Protein 8Y6L (pdb70)

Secondary structure (DSSP, 8-state):
--HHHHHHHHHHHHHHHHHHHHHHSPPSSSSSPPPPHHHHHHHHHHHHTT-----S-GGGS-HHHHHHHHHHHSTT-HHHHHHHHHHHHT--HHHHHHHHHHHHHHHHHHHHHHHHHHS-STTHHHHHHT--HHHHHHHHHHHHTTT----SSTTTTTTTTT--HHHHTTHHHHHHHTSSHHHHHHHHHHHHTT---TTTSSSSGGG-TT---HHHHHHHHHHHHHHHHHHHHHHHHHSSS-GGGSSS-HHHHHHHHHHHHHHTTTT---SS-TTSS-HHHHHHHHHHHHS-TT-EE----TT---HHHHHHHHHHHHHHHS-SSTTTSTTTT-HHHHHHHHHHHHHT--------GGGSSS--S-----SSS--TTSSHHHHHHHHHHHHHHHTGGGTS---TTEE--/--HHHHHHHHHHHHHHHHHHHHHHSPPSSSSSPPPPHHHHHHHHHHHHTT-----S-GGGS-HHHHHHHHHHHSTT-HHHHHHHHHHHHT--HHHHHHHHHHHHHHHHHHHHHHHHHHS-STTHHHHHHT--HHHHHHHHHHHHTTT----SSTTTTTTTTT--HHHHTTHHHHHHHTSSHHHHHHHHHHHHTT---TTTSSSSGGG-TT---HHHHHHHHHHHHHHHHHHHHHHHHHSSS-GGGSSS-HHHHHHHHHHHHHHTTTT---SS-TTSS-HHHHHHHHHHHHS-TT-EE----TT---HHHHHHHHHHHHHHHS-SSTTTSTTTT-HHHHHHHHHHHHHT--------GGGSSS--S-----SSS--TTSSHHHHHHHHHHHHHHHTGGGTS---TTEE--

Radius of gyration: 29.12 Å; Cα contacts (8 Å, |Δi|>4): 1348; chains: 2; bounding box: 57×92×63 Å

Structure (mmCIF, N/CA/C/O backbone):
data_8Y6L
#
_entry.id   8Y6L
#
_cell.length_a   1.00
_cell.length_b   1.00
_cell.length_c   1.00
_cell.angle_alpha   90.00
_cell.angle_beta   90.00
_cell.angle_gamma   90.00
#
_symmetry.space_group_name_H-M   'P 1'
#
loop_
_atom_site.group_PDB
_atom_site.id
_atom_site.type_symbol
_atom_site.label_atom_id
_atom_site.label_alt_id
_atom_site.label_comp_id
_atom_site.label_asym_id
_atom_site.label_entity_id
_atom_site.label_seq_id
_atom_site.pdbx_PDB_ins_code
_atom_site.Cartn_x
_atom_site.Cartn_y
_atom_site.Cartn_z
_atom_site.occupancy
_atom_site.B_iso_or_equiv
_atom_site.auth_seq_id
_atom_site.auth_comp_id
_atom_site.auth_asym_id
_atom_site.auth_atom_id
_atom_site.pdbx_PDB_model_num
ATOM 1 N N . ALA A 1 43 ? 155.750 147.679 119.617 1.00 64.12 25 ALA A N 1
ATOM 2 C CA . ALA A 1 43 ? 155.599 147.500 121.055 1.00 61.72 25 ALA A CA 1
ATOM 3 C C . ALA A 1 43 ? 154.156 147.160 121.409 1.00 59.57 25 ALA A C 1
ATOM 4 O O . ALA A 1 43 ? 153.233 147.908 121.086 1.00 61.51 25 ALA A O 1
ATOM 6 N N . HIS A 1 44 ? 153.970 146.030 122.075 1.00 55.56 26 HIS A N 1
ATOM 7 C CA . HIS A 1 44 ? 152.642 145.612 122.503 1.00 55.76 26 HIS A CA 1
ATOM 8 C C . HIS A 1 44 ? 152.161 146.562 123.593 1.00 54.68 26 HIS A C 1
ATOM 9 O O . HIS A 1 44 ? 152.833 146.689 124.625 1.00 54.13 26 HIS A O 1
ATOM 16 N N . PRO A 1 45 ? 151.024 147.245 123.423 1.00 54.90 27 PRO A N 1
ATOM 17 C CA . PRO A 1 45 ? 150.611 148.226 124.440 1.00 56.17 27 PRO A CA 1
ATOM 18 C C . PRO A 1 45 ? 150.506 147.652 125.840 1.00 58.30 27 PRO A C 1
ATOM 19 O O . PRO A 1 45 ? 150.631 148.403 126.816 1.00 60.70 27 PRO A O 1
ATOM 23 N N . PHE A 1 46 ? 150.271 146.347 125.978 1.00 55.66 28 PHE A N 1
ATOM 24 C CA . PHE A 1 46 ? 150.277 145.739 127.304 1.00 52.48 28 PHE A CA 1
ATOM 25 C C . PHE A 1 46 ? 151.611 145.970 127.999 1.00 53.06 28 PHE A C 1
ATOM 26 O O . PHE A 1 46 ? 151.654 146.427 129.146 1.00 52.95 28 PHE A O 1
ATOM 34 N N . TRP A 1 47 ? 152.716 145.661 127.316 1.00 57.06 29 TRP A N 1
ATOM 35 C CA . TRP A 1 47 ? 154.035 145.864 127.909 1.00 59.37 29 TRP A CA 1
ATOM 36 C C . TRP A 1 47 ? 154.285 147.336 128.206 1.00 56.54 29 TRP A C 1
ATOM 37 O O . TRP A 1 47 ? 154.817 147.685 129.269 1.00 54.44 29 TRP A O 1
ATOM 48 N N . LEU A 1 48 ? 153.917 148.215 127.273 1.00 51.36 30 LEU A N 1
ATOM 49 C CA . LEU A 1 48 ? 154.158 149.640 127.462 1.00 51.18 30 LEU A CA 1
ATOM 50 C C . LEU A 1 48 ? 153.427 150.158 128.691 1.00 53.27 30 LEU A C 1
ATOM 51 O O . LEU A 1 48 ? 154.004 150.877 129.513 1.00 58.35 30 LEU A O 1
ATOM 56 N N . GLN A 1 49 ? 152.153 149.791 128.843 1.00 47.82 31 GLN A N 1
ATOM 57 C CA . GLN A 1 49 ? 151.389 150.274 129.986 1.00 46.20 31 GLN A CA 1
ATOM 58 C C . GLN A 1 49 ? 151.832 149.604 131.279 1.00 48.48 31 GLN A C 1
ATOM 59 O O . GLN A 1 49 ? 151.800 150.234 132.342 1.00 51.18 31 GLN A O 1
ATOM 65 N N . LEU A 1 50 ? 152.255 148.340 131.217 1.00 51.90 32 LEU A N 1
ATOM 66 C CA . LEU A 1 50 ? 152.810 147.696 132.400 1.00 50.48 32 LEU A CA 1
ATOM 67 C C . LEU A 1 50 ? 154.031 148.454 132.896 1.00 49.95 32 LEU A C 1
ATOM 68 O O . LEU A 1 50 ? 154.154 148.744 134.091 1.00 49.35 32 LEU A O 1
ATOM 73 N N . LEU A 1 51 ? 154.946 148.791 131.985 1.00 48.20 33 LEU A N 1
ATOM 74 C CA . LEU A 1 51 ? 156.123 149.557 132.380 1.00 47.82 33 LEU A CA 1
ATOM 75 C C . LEU A 1 51 ? 155.737 150.949 132.861 1.00 42.94 33 LEU A C 1
ATOM 76 O O . LEU A 1 51 ? 156.317 151.459 133.824 1.00 48.59 33 LEU A O 1
ATOM 81 N N . TYR A 1 52 ? 154.764 151.582 132.203 1.00 31.06 34 TYR A N 1
ATOM 82 C CA . TYR A 1 52 ? 154.295 152.888 132.650 1.00 28.19 34 TYR A CA 1
ATOM 83 C C . TYR A 1 52 ? 153.851 152.835 134.103 1.00 37.93 34 TYR A C 1
ATOM 84 O O . TYR A 1 52 ? 154.303 153.630 134.937 1.00 46.08 34 TYR A O 1
ATOM 93 N N . PHE A 1 53 ? 152.966 151.889 134.424 1.00 46.05 35 PHE A N 1
ATOM 94 C CA . PHE A 1 53 ? 152.438 151.793 135.781 1.00 41.91 35 PHE A CA 1
ATOM 95 C C . PHE A 1 53 ? 153.527 151.410 136.773 1.00 41.91 35 PHE A C 1
ATOM 96 O O . PHE A 1 53 ? 153.586 151.964 137.875 1.00 40.25 35 PHE A O 1
ATOM 104 N N . LEU A 1 54 ? 154.406 150.479 136.400 1.00 41.35 36 LEU A N 1
ATOM 105 C CA . LEU A 1 54 ? 155.480 150.082 137.303 1.00 42.20 36 LEU A CA 1
ATOM 106 C C . LEU A 1 54 ? 156.379 151.266 137.633 1.00 44.70 36 LEU A C 1
ATOM 107 O O . LEU A 1 54 ? 156.680 151.528 138.804 1.00 49.74 36 LEU A O 1
ATOM 112 N N . PHE A 1 55 ? 156.815 152.000 136.608 1.00 36.84 37 PHE A N 1
ATOM 113 C CA . PHE A 1 55 ? 157.724 153.116 136.833 1.00 30.10 37 PHE A CA 1
ATOM 114 C C . PHE A 1 55 ? 157.043 154.223 137.625 1.00 33.85 37 PHE A C 1
ATOM 115 O O . PHE A 1 55 ? 157.651 154.809 138.528 1.00 43.78 37 PHE A O 1
ATOM 123 N N . ILE A 1 56 ? 155.784 154.530 137.307 1.00 34.35 38 ILE A N 1
ATOM 124 C CA . ILE A 1 56 ? 155.099 155.589 138.038 1.00 38.31 38 ILE A CA 1
ATOM 125 C C . ILE A 1 56 ? 154.919 155.187 139.496 1.00 45.30 38 ILE A C 1
ATOM 126 O O . ILE A 1 56 ? 155.075 156.010 140.405 1.00 42.29 38 ILE A O 1
ATOM 131 N N . SER A 1 57 ? 154.597 153.915 139.748 1.00 49.13 39 SER A N 1
ATOM 132 C CA . SER A 1 57 ? 154.458 153.454 141.124 1.00 44.16 39 SER A CA 1
ATOM 133 C C . SER A 1 57 ? 155.779 153.556 141.872 1.00 42.23 39 SER A C 1
ATOM 134 O O . SER A 1 57 ? 155.810 153.980 143.032 1.00 47.60 39 SER A O 1
ATOM 137 N N . LEU A 1 58 ? 156.882 153.167 141.229 1.00 44.02 40 LEU A N 1
ATOM 138 C CA . LEU A 1 58 ? 158.185 153.257 141.884 1.00 50.53 40 LEU A CA 1
ATOM 139 C C . LEU A 1 58 ? 158.535 154.705 142.207 1.00 50.35 40 LEU A C 1
ATOM 140 O O . LEU A 1 58 ? 159.002 155.016 143.310 1.00 51.85 40 LEU A O 1
ATOM 145 N N . LEU A 1 59 ? 158.319 155.607 141.248 1.00 49.30 41 LEU A N 1
ATOM 146 C CA . LEU A 1 59 ? 158.607 157.018 141.482 1.00 50.07 41 LEU A CA 1
ATOM 147 C C . LEU A 1 59 ? 157.754 157.564 142.618 1.00 48.96 41 LEU A C 1
ATOM 148 O O . LEU A 1 59 ? 158.251 158.293 143.487 1.00 53.46 41 LEU A O 1
ATOM 153 N N . GLY A 1 60 ? 156.464 157.228 142.623 1.00 41.84 42 GLY A N 1
ATOM 154 C CA . GLY A 1 60 ? 155.600 157.681 143.695 1.00 46.33 42 GLY A CA 1
ATOM 155 C C . GLY A 1 60 ? 156.038 157.158 145.046 1.00 46.20 42 GLY A C 1
ATOM 156 O O . GLY A 1 60 ? 156.041 157.891 146.032 1.00 40.95 42 GLY A O 1
ATOM 157 N N . PHE A 1 61 ? 156.417 155.881 145.108 1.00 55.82 43 PHE A N 1
ATOM 158 C CA . PHE A 1 61 ? 156.883 155.313 146.366 1.00 54.60 43 PHE A CA 1
ATOM 159 C C . PHE A 1 61 ? 158.133 156.028 146.856 1.00 53.45 43 PHE A C 1
ATOM 160 O O . PHE A 1 61 ? 158.251 156.341 148.045 1.00 59.65 43 PHE A O 1
ATOM 168 N N . LEU A 1 62 ? 159.079 156.295 145.955 1.00 50.93 44 LEU A N 1
ATOM 169 C CA . LEU A 1 62 ? 160.314 156.954 146.368 1.00 55.37 44 LEU A CA 1
ATOM 170 C C . LEU A 1 62 ? 160.042 158.369 146.868 1.00 55.08 44 LEU A C 1
ATOM 171 O O . LEU A 1 62 ? 160.547 158.776 147.922 1.00 52.76 44 LEU A O 1
ATOM 176 N N . MET A 1 63 ? 159.230 159.132 146.133 1.00 53.49 45 MET A N 1
ATOM 177 C CA . MET A 1 63 ? 158.957 160.506 146.535 1.00 52.03 45 MET A CA 1
ATOM 178 C C . MET A 1 63 ? 157.987 160.581 147.710 1.00 53.24 45 MET A C 1
ATOM 179 O O . MET A 1 63 ? 157.866 161.641 148.333 1.00 52.52 45 MET A O 1
ATOM 184 N N . LEU A 1 64 ? 157.293 159.484 148.022 1.00 54.36 46 LEU A N 1
ATOM 185 C CA . LEU A 1 64 ? 156.505 159.393 149.245 1.00 53.12 46 LEU A CA 1
ATOM 186 C C . LEU A 1 64 ? 157.389 159.071 150.442 1.00 51.75 46 LEU A C 1
ATOM 187 O O . LEU A 1 64 ? 157.163 159.580 151.545 1.00 49.45 46 LEU A O 1
ATOM 192 N N . LYS A 1 65 ? 158.392 158.217 150.235 1.00 49.87 47 LYS A N 1
ATOM 193 C CA . LYS A 1 65 ? 159.366 157.935 151.281 1.00 48.81 47 LYS A CA 1
ATOM 194 C C . LYS A 1 65 ? 160.171 159.180 151.624 1.00 58.15 47 LYS A C 1
ATOM 195 O O . LYS A 1 65 ? 160.434 159.457 152.800 1.00 64.08 47 LYS A O 1
ATOM 201 N N . ALA A 1 66 ? 160.567 159.948 150.609 1.00 49.26 48 ALA A N 1
ATOM 202 C CA . ALA A 1 66 ? 161.422 161.108 150.842 1.00 43.89 48 ALA A CA 1
ATOM 203 C C . ALA A 1 66 ? 160.687 162.199 151.613 1.00 45.12 48 ALA A C 1
ATOM 204 O O . ALA A 1 66 ? 161.202 162.728 152.605 1.00 49.66 48 ALA A O 1
ATOM 206 N N . LEU A 1 67 ? 159.476 162.545 151.178 1.00 48.53 49 LEU A N 1
ATOM 207 C CA . LEU A 1 67 ? 158.765 163.705 151.709 1.00 51.16 49 LEU A CA 1
ATOM 208 C C . LEU A 1 67 ? 158.529 163.589 153.211 1.00 55.13 49 LEU A C 1
ATOM 209 O O . LEU A 1 67 ? 158.462 162.475 153.746 1.00 56.64 49 LEU A O 1
ATOM 214 N N . PRO A 1 68 ? 158.402 164.709 153.924 1.00 53.77 50 PRO A N 1
ATOM 215 C CA . PRO A 1 68 ? 158.136 164.634 155.365 1.00 51.33 50 PRO A CA 1
ATOM 216 C C . PRO A 1 68 ? 156.786 163.996 155.653 1.00 53.09 50 PRO A C 1
ATOM 217 O O . PRO A 1 68 ? 155.838 164.115 154.875 1.00 54.55 50 PRO A O 1
ATOM 221 N N . MET A 1 69 ? 156.709 163.314 156.792 1.00 64.36 51 MET A N 1
ATOM 222 C CA . MET A 1 69 ? 155.446 162.764 157.255 1.00 65.16 51 MET A CA 1
ATOM 223 C C . MET A 1 69 ? 154.699 163.802 158.089 1.00 64.80 51 MET A C 1
ATOM 224 O O . MET A 1 69 ? 155.294 164.716 158.666 1.00 65.68 51 MET A O 1
ATOM 229 N N . LYS A 1 70 ? 153.377 163.654 158.147 1.00 64.68 52 LYS A N 1
ATOM 230 C CA . LYS A 1 70 ? 152.561 164.620 158.871 1.00 62.99 52 LYS A CA 1
ATOM 231 C C . LYS A 1 70 ? 153.033 164.726 160.314 1.00 66.06 52 LYS A C 1
ATOM 232 O O . LYS A 1 70 ? 153.265 163.717 160.985 1.00 71.02 52 LYS A O 1
ATOM 238 N N . THR A 1 71 ? 153.162 165.962 160.794 1.00 75.66 53 THR A N 1
ATOM 239 C CA . THR A 1 71 ? 153.767 166.211 162.096 1.00 78.86 53 THR A CA 1
ATOM 240 C C . THR A 1 71 ? 155.082 165.447 162.203 1.00 80.84 53 THR A C 1
ATOM 241 O O . THR A 1 71 ? 155.803 165.308 161.210 1.00 81.31 53 THR A O 1
ATOM 245 N N . SER A 1 72 ? 155.406 164.948 163.396 1.00 82.70 54 SER A N 1
ATOM 246 C CA . SER A 1 72 ? 156.615 164.155 163.580 1.00 81.40 54 SER A CA 1
ATOM 247 C C . SER A 1 72 ? 156.420 162.925 164.452 1.00 81.21 54 SER A C 1
ATOM 248 O O . SER A 1 72 ? 157.359 162.134 164.572 1.00 82.05 54 SER A O 1
ATOM 251 N N . MET A 1 73 ? 155.251 162.730 165.060 1.00 85.34 55 MET A N 1
ATOM 252 C CA . MET A 1 73 ? 155.075 161.673 166.047 1.00 87.30 55 MET A CA 1
ATOM 253 C C . MET A 1 73 ? 154.692 160.332 165.436 1.00 86.15 55 MET A C 1
ATOM 254 O O . MET A 1 73 ? 154.527 159.362 166.183 1.00 85.44 55 MET A O 1
ATOM 259 N N . VAL A 1 74 ? 154.547 160.243 164.117 1.00 76.90 56 VAL A N 1
ATOM 260 C CA . VAL A 1 74 ? 154.199 158.991 163.452 1.00 77.54 56 VAL A CA 1
ATOM 261 C C . VAL A 1 74 ? 155.461 158.449 162.783 1.00 78.93 56 VAL A C 1
ATOM 262 O O . VAL A 1 74 ? 155.927 159.036 161.793 1.00 79.06 56 VAL A O 1
ATOM 266 N N . PRO A 1 75 ? 156.076 157.393 163.312 1.00 81.33 57 PRO A N 1
ATOM 267 C CA . PRO A 1 75 ? 157.162 156.740 162.585 1.00 79.40 57 PRO A CA 1
ATOM 268 C C . PRO A 1 75 ? 156.731 156.362 161.176 1.00 75.85 57 PRO A C 1
ATOM 269 O O . PRO A 1 75 ? 155.598 155.934 160.947 1.00 74.87 57 PRO A O 1
ATOM 273 N N . ARG A 1 76 ? 157.646 156.523 160.229 1.00 61.06 58 ARG A N 1
ATOM 274 C CA . ARG A 1 76 ? 157.327 156.233 158.840 1.00 61.10 58 ARG A CA 1
ATOM 275 C C . ARG A 1 76 ? 156.911 154.770 158.706 1.00 63.56 58 ARG A C 1
ATOM 276 O O . ARG A 1 76 ? 157.597 153.887 159.239 1.00 65.13 58 ARG A O 1
ATOM 284 N N . PRO A 1 77 ? 155.813 154.469 158.013 1.00 60.19 59 PRO A N 1
ATOM 285 C CA . PRO A 1 77 ? 155.394 153.070 157.885 1.00 59.17 59 PRO A CA 1
ATOM 286 C C . PRO A 1 77 ? 156.415 152.262 157.102 1.00 54.84 59 PRO A C 1
ATOM 287 O O . PRO A 1 77 ? 157.155 152.792 156.271 1.00 55.40 59 PRO A O 1
ATOM 291 N N . MET A 1 78 ? 156.446 150.959 157.378 1.00 54.00 60 MET A N 1
ATOM 292 C CA . MET A 1 78 ? 157.395 150.065 156.727 1.00 56.03 60 MET A CA 1
ATOM 293 C C . MET A 1 78 ? 157.327 150.229 155.215 1.00 58.08 60 MET A C 1
ATOM 294 O O . MET A 1 78 ? 156.317 150.697 154.680 1.00 62.54 60 MET A O 1
ATOM 299 N N . ASP A 1 79 ? 158.399 149.847 154.518 1.00 54.26 61 ASP A N 1
ATOM 300 C CA . ASP A 1 79 ? 158.472 150.097 153.082 1.00 54.76 61 ASP A CA 1
ATOM 301 C C . ASP A 1 79 ? 157.320 149.435 152.337 1.00 50.44 61 ASP A C 1
ATOM 302 O O . ASP A 1 79 ? 156.809 149.986 151.353 1.00 46.49 61 ASP A O 1
ATOM 307 N N . LEU A 1 80 ? 156.902 148.249 152.780 1.00 49.84 62 LEU A N 1
ATOM 308 C CA . LEU A 1 80 ? 155.840 147.544 152.072 1.00 53.00 62 LEU A CA 1
ATOM 309 C C . LEU A 1 80 ? 154.540 148.336 152.097 1.00 52.07 62 LEU A C 1
ATOM 310 O O . LEU A 1 80 ? 153.830 148.402 151.090 1.00 52.46 62 LEU A O 1
ATOM 315 N N . ASP A 1 81 ? 154.206 148.942 153.235 1.00 51.29 63 ASP A N 1
ATOM 316 C CA . ASP A 1 81 ? 152.987 149.741 153.294 1.00 49.78 63 ASP A CA 1
ATOM 317 C C . ASP A 1 81 ? 153.067 150.930 152.345 1.00 48.50 63 ASP A C 1
ATOM 318 O O . ASP A 1 81 ? 152.082 151.275 151.681 1.00 49.38 63 ASP A O 1
ATOM 323 N N . LEU A 1 82 ? 154.235 151.569 152.264 1.00 55.00 64 LEU A N 1
ATOM 324 C CA . LEU A 1 82 ? 154.384 152.727 151.390 1.00 58.23 64 LEU A CA 1
ATOM 325 C C . LEU A 1 82 ? 154.255 152.329 149.925 1.00 61.98 64 LEU A C 1
ATOM 326 O O . LEU A 1 82 ? 153.573 153.006 149.145 1.00 61.33 64 LEU A O 1
ATOM 331 N N . ILE A 1 83 ? 154.908 151.234 149.527 1.00 58.75 65 ILE A N 1
ATOM 332 C CA . ILE A 1 83 ? 154.779 150.786 148.144 1.00 51.16 65 ILE A CA 1
ATOM 333 C C . ILE A 1 83 ? 153.353 150.341 147.863 1.00 51.48 65 ILE A C 1
ATOM 334 O O . ILE A 1 83 ? 152.857 150.500 146.744 1.00 52.12 65 ILE A O 1
ATOM 339 N N . PHE A 1 84 ? 152.669 149.779 148.863 1.00 52.26 66 PHE A N 1
ATOM 340 C CA . PHE A 1 84 ? 151.266 149.414 148.692 1.00 53.08 66 PHE A CA 1
ATOM 341 C C . PHE A 1 84 ? 150.412 150.645 148.425 1.00 48.22 66 PHE A C 1
ATOM 342 O O . PHE A 1 84 ? 149.550 150.640 147.540 1.00 47.09 66 PHE A O 1
ATOM 350 N N . THR A 1 85 ? 150.635 151.714 149.190 1.00 44.59 67 THR A N 1
ATOM 351 C CA . THR A 1 85 ? 149.910 152.952 148.941 1.00 43.08 67 THR A CA 1
ATOM 352 C C . THR A 1 85 ? 150.225 153.525 147.568 1.00 51.00 67 THR A C 1
ATOM 353 O O . THR A 1 85 ? 149.313 154.001 146.884 1.00 61.32 67 THR A O 1
ATOM 357 N N . SER A 1 86 ? 151.490 153.485 147.150 1.00 47.71 68 SER A N 1
ATOM 358 C CA . SER A 1 86 ? 151.847 153.972 145.821 1.00 44.79 68 SER A CA 1
ATOM 359 C C . SER A 1 86 ? 151.154 153.160 144.733 1.00 43.88 68 SER A C 1
ATOM 360 O O . SER A 1 86 ? 150.630 153.722 143.766 1.00 40.01 68 SER A O 1
ATOM 363 N N . VAL A 1 87 ? 151.147 151.833 144.875 1.00 38.18 69 VAL A N 1
ATOM 364 C CA . VAL A 1 87 ? 150.507 150.978 143.882 1.00 33.07 69 VAL A CA 1
ATOM 365 C C . VAL A 1 87 ? 149.013 151.257 143.829 1.00 31.96 69 VAL A C 1
ATOM 366 O O . VAL A 1 87 ? 148.421 151.346 142.748 1.00 43.13 69 VAL A O 1
ATOM 370 N N . SER A 1 88 ? 148.378 151.394 144.993 1.00 36.51 70 SER A N 1
ATOM 371 C CA . SER A 1 88 ? 146.950 151.687 145.018 1.00 44.18 70 SER A CA 1
ATOM 372 C C . SER A 1 88 ? 146.652 153.020 144.348 1.00 37.82 70 SER A C 1
ATOM 373 O O . SER A 1 88 ? 145.691 153.136 143.580 1.00 40.55 70 SER A O 1
ATOM 376 N N . ALA A 1 89 ? 147.464 154.041 144.624 1.00 36.80 71 ALA A N 1
ATOM 377 C CA . ALA A 1 89 ? 147.238 155.339 143.998 1.00 41.01 71 ALA A CA 1
ATOM 378 C C . ALA A 1 89 ? 147.431 155.266 142.489 1.00 45.81 71 ALA A C 1
ATOM 379 O O . ALA A 1 89 ? 146.622 155.808 141.729 1.00 50.38 71 ALA A O 1
ATOM 381 N N . THR A 1 90 ? 148.494 154.600 142.034 1.00 42.11 72 THR A N 1
ATOM 382 C CA . THR A 1 90 ? 148.753 154.505 140.601 1.00 41.68 72 THR A CA 1
ATOM 383 C C . THR A 1 90 ? 147.630 153.756 139.896 1.00 45.84 72 THR A C 1
ATOM 384 O O . THR A 1 90 ? 146.884 154.331 139.096 1.00 49.58 72 THR A O 1
ATOM 388 N N . THR A 1 91 ? 147.490 152.466 140.192 1.00 40.47 73 THR A N 1
ATOM 389 C CA . THR A 1 91 ? 146.361 151.674 139.714 1.00 26.80 73 THR A CA 1
ATOM 390 C C . THR A 1 91 ? 145.158 152.115 140.530 1.00 33.10 73 THR A C 1
ATOM 391 O O . THR A 1 91 ? 144.896 151.600 141.617 1.00 40.11 73 THR A O 1
ATOM 395 N N . VAL A 1 92 ? 144.563 153.179 139.986 1.00 34.55 74 VAL A N 1
ATOM 396 C CA . VAL A 1 92 ? 143.447 153.889 140.654 1.00 38.49 74 VAL A CA 1
ATOM 397 C C . VAL A 1 92 ? 142.528 152.911 141.348 1.00 43.86 74 VAL A C 1
ATOM 398 O O . VAL A 1 92 ? 141.799 152.201 140.652 1.00 48.76 74 VAL A O 1
ATOM 402 N N . SER A 1 93 ? 142.592 152.886 142.678 1.00 37.53 75 SER A N 1
ATOM 403 C CA . SER A 1 93 ? 141.803 151.886 143.431 1.00 36.41 75 SER A CA 1
ATOM 404 C C . SER A 1 93 ? 141.528 152.341 144.848 1.00 33.56 75 SER A C 1
ATOM 405 O O . SER A 1 93 ? 140.421 152.667 145.027 1.00 45.39 75 SER A O 1
ATOM 408 N N . SER A 1 94 ? 142.452 152.184 145.791 1.00 37.30 76 SER A N 1
ATOM 409 C CA . SER A 1 94 ? 142.310 152.601 147.213 1.00 44.32 76 SER A CA 1
ATOM 410 C C . SER A 1 94 ? 143.195 151.707 148.060 1.00 46.05 76 SER A C 1
ATOM 411 O O . SER A 1 94 ? 144.236 152.159 148.413 1.00 43.85 76 SER A O 1
ATOM 414 N N . MET A 1 95 ? 142.753 150.506 148.397 1.00 45.79 77 MET A N 1
ATOM 415 C CA . MET A 1 95 ? 143.536 149.617 149.288 1.00 39.61 77 MET A CA 1
ATOM 416 C C . MET A 1 95 ? 144.299 150.498 150.271 1.00 45.71 77 MET A C 1
ATOM 417 O O . MET A 1 95 ? 145.530 150.402 150.250 1.00 48.39 77 MET A O 1
ATOM 422 N N . VAL A 1 96 ? 143.608 151.248 151.136 1.00 48.30 78 VAL A N 1
ATOM 423 C CA . VAL A 1 96 ? 144.185 152.285 151.983 1.00 42.67 78 VAL A CA 1
ATOM 424 C C . VAL A 1 96 ? 145.525 151.818 152.531 1.00 34.33 78 VAL A C 1
ATOM 425 O O . VAL A 1 96 ? 146.573 152.379 152.196 1.00 49.58 78 VAL A O 1
ATOM 429 N N . ALA A 1 97 ? 145.501 150.801 153.387 1.00 29.86 79 ALA A N 1
ATOM 430 C CA . ALA A 1 97 ? 146.711 150.145 153.872 1.00 38.05 79 ALA A CA 1
ATOM 431 C C . ALA A 1 97 ? 147.582 151.054 154.736 1.00 44.63 79 ALA A C 1
ATOM 432 O O . ALA A 1 97 ? 148.542 150.583 155.352 1.00 47.32 79 ALA A O 1
ATOM 434 N N . VAL A 1 98 ? 147.246 152.340 154.811 1.00 53.22 80 VAL A N 1
ATOM 435 C CA . VAL A 1 98 ? 147.947 153.308 155.651 1.00 53.18 80 VAL A CA 1
ATOM 436 C C . VAL A 1 98 ? 146.989 154.459 155.905 1.00 52.91 80 VAL A C 1
ATOM 437 O O . VAL A 1 98 ? 146.362 154.976 154.978 1.00 54.20 80 VAL A O 1
ATOM 441 N N . GLU A 1 99 ? 146.894 154.870 157.164 1.00 55.42 81 GLU A N 1
ATOM 442 C CA . GLU A 1 99 ? 145.965 155.929 157.524 1.00 59.13 81 GLU A CA 1
ATOM 443 C C . GLU A 1 99 ? 146.277 157.203 156.746 1.00 58.29 81 GLU A C 1
ATOM 444 O O . GLU A 1 99 ? 147.438 157.561 156.534 1.00 53.81 81 GLU A O 1
ATOM 450 N N . MET A 1 100 ? 145.218 157.885 156.308 1.00 65.82 82 MET A N 1
ATOM 451 C CA . MET A 1 100 ? 145.355 159.114 155.537 1.00 65.38 82 MET A CA 1
ATOM 452 C C . MET A 1 100 ? 145.462 160.359 156.406 1.00 63.60 82 MET A C 1
ATOM 453 O O . MET A 1 100 ? 145.750 161.438 155.879 1.00 66.25 82 MET A O 1
ATOM 458 N N . GLU A 1 101 ? 145.230 160.246 157.710 1.00 63.96 83 GLU A N 1
ATOM 459 C CA . GLU A 1 101 ? 145.534 161.333 158.625 1.00 65.35 83 GLU A CA 1
ATOM 460 C C . GLU A 1 101 ? 146.977 161.289 159.104 1.00 65.97 83 GLU A C 1
ATOM 461 O O . GLU A 1 101 ? 147.411 162.207 159.806 1.00 69.77 83 GLU A O 1
ATOM 467 N N . SER A 1 102 ? 147.721 160.246 158.741 1.00 55.22 84 SER A N 1
ATOM 468 C CA . SER A 1 102 ? 149.152 160.171 158.986 1.00 57.99 84 SER A CA 1
ATOM 469 C C . SER A 1 102 ? 149.962 160.596 157.770 1.00 61.35 84 SER A C 1
ATOM 470 O O . SER A 1 102 ? 151.155 160.289 157.696 1.00 66.66 84 SER A O 1
ATOM 473 N N . PHE A 1 103 ? 149.338 161.280 156.813 1.00 54.37 85 PHE A N 1
ATOM 474 C CA . PHE A 1 103 ? 150.007 161.777 155.619 1.00 51.45 85 PHE A CA 1
ATOM 475 C C . PHE A 1 103 ? 150.043 163.298 155.647 1.00 53.60 85 PHE A C 1
ATOM 476 O O . PHE A 1 103 ? 149.043 163.948 155.967 1.00 53.28 85 PHE A O 1
ATOM 484 N N . SER A 1 104 ? 151.200 163.858 155.308 1.00 60.46 86 SER A N 1
ATOM 485 C CA . SER A 1 104 ? 151.403 165.296 155.331 1.00 59.75 86 SER A CA 1
ATOM 486 C C . SER A 1 104 ? 150.535 165.966 154.269 1.00 59.99 86 SER A C 1
ATOM 487 O O . SER A 1 104 ? 149.785 165.315 153.538 1.00 67.62 86 SER A O 1
ATOM 490 N N . ASN A 1 105 ? 150.625 167.289 154.188 1.00 48.60 87 ASN A N 1
ATOM 491 C CA . ASN A 1 105 ? 149.994 168.030 153.107 1.00 51.06 87 ASN A CA 1
ATOM 492 C C . ASN A 1 105 ? 150.847 168.050 151.847 1.00 50.11 87 ASN A C 1
ATOM 493 O O . ASN A 1 105 ? 150.391 168.552 150.815 1.00 47.09 87 ASN A O 1
ATOM 498 N N . SER A 1 106 ? 152.067 167.521 151.907 1.00 46.93 88 SER A N 1
ATOM 499 C CA . SER A 1 106 ? 152.915 167.373 150.733 1.00 45.84 88 SER A CA 1
ATOM 500 C C . SER A 1 106 ? 152.763 166.011 150.077 1.00 50.91 88 SER A C 1
ATOM 501 O O . SER A 1 106 ? 152.652 165.929 148.851 1.00 54.76 88 SER A O 1
ATOM 504 N N . GLN A 1 107 ? 152.757 164.936 150.869 1.00 56.20 89 GLN A N 1
ATOM 505 C CA . GLN A 1 107 ? 152.490 163.615 150.316 1.00 56.70 89 GLN A CA 1
ATOM 506 C C . GLN A 1 107 ? 151.059 163.486 149.813 1.00 51.03 89 GLN A C 1
ATOM 507 O O . GLN A 1 107 ? 150.788 162.622 148.974 1.00 50.32 89 GLN A O 1
ATOM 513 N N . LEU A 1 108 ? 150.142 164.321 150.304 1.00 49.38 90 LEU A N 1
ATOM 514 C CA . LEU A 1 108 ? 148.798 164.351 149.739 1.00 42.52 90 LEU A CA 1
ATOM 515 C C . LEU A 1 108 ? 148.829 164.831 148.294 1.00 48.03 90 LEU A C 1
ATOM 516 O O . LEU A 1 108 ? 148.188 164.240 147.420 1.00 55.95 90 LEU A O 1
ATOM 521 N N . LEU A 1 109 ? 149.587 165.893 148.016 1.00 50.53 91 LEU A N 1
ATOM 522 C CA . LEU A 1 109 ? 149.748 166.333 146.633 1.00 50.22 91 LEU A CA 1
ATOM 523 C C . LEU A 1 109 ? 150.519 165.303 145.816 1.00 50.57 91 LEU A C 1
ATOM 524 O O . LEU A 1 109 ? 150.247 165.117 144.622 1.00 54.77 91 LEU A O 1
ATOM 529 N N . LEU A 1 110 ? 151.491 164.630 146.435 1.00 44.98 92 LEU A N 1
ATOM 530 C CA . LEU A 1 110 ? 152.230 163.597 145.720 1.00 39.98 92 LEU A CA 1
ATOM 531 C C . LEU A 1 110 ? 151.301 162.481 145.273 1.00 46.96 92 LEU A C 1
ATOM 532 O O . LEU A 1 110 ? 151.370 162.021 144.133 1.00 46.81 92 LEU A O 1
ATOM 537 N N . ILE A 1 111 ? 150.422 162.024 146.165 1.00 53.66 93 ILE A N 1
ATOM 538 C CA . ILE A 1 111 ? 149.460 161.001 145.774 1.00 48.17 93 ILE A CA 1
ATOM 539 C C . ILE A 1 111 ? 148.458 161.570 144.775 1.00 46.72 93 ILE A C 1
ATOM 540 O O . ILE A 1 111 ? 148.005 160.862 143.869 1.00 54.81 93 ILE A O 1
ATOM 545 N N . THR A 1 112 ? 148.096 162.847 144.915 1.00 41.42 94 THR A N 1
ATOM 546 C CA . THR A 1 112 ? 147.229 163.488 143.934 1.00 41.04 94 THR A CA 1
ATOM 547 C C . THR A 1 112 ? 147.792 163.327 142.530 1.00 45.24 94 THR A C 1
ATOM 548 O O . THR A 1 112 ? 147.093 162.887 141.611 1.00 45.84 94 THR A O 1
ATOM 552 N N . LEU A 1 113 ? 149.062 163.677 142.350 1.00 50.32 95 LEU A N 1
ATOM 553 C CA . LEU A 1 113 ? 149.712 163.596 141.047 1.00 48.27 95 LEU A CA 1
ATOM 554 C C . LEU A 1 113 ? 150.275 162.212 140.750 1.00 45.21 95 LEU A C 1
ATOM 555 O O . LEU A 1 113 ? 150.845 162.010 139.675 1.00 47.82 95 LEU A O 1
ATOM 560 N N . LEU A 1 114 ? 150.157 161.272 141.685 1.00 42.66 96 LEU A N 1
ATOM 561 C CA . LEU A 1 114 ? 150.520 159.883 141.442 1.00 42.84 96 LEU A CA 1
ATOM 562 C C . LEU A 1 114 ? 149.338 159.051 140.980 1.00 39.14 96 LEU A C 1
ATOM 563 O O . LEU A 1 114 ? 149.528 158.024 140.319 1.00 36.70 96 LEU A O 1
ATOM 568 N N . MET A 1 115 ? 148.127 159.467 141.330 1.00 40.27 97 MET A N 1
ATOM 569 C CA . MET A 1 115 ? 146.913 158.788 140.912 1.00 41.83 97 MET A CA 1
ATOM 570 C C . MET A 1 115 ? 146.282 159.417 139.683 1.00 49.92 97 MET A C 1
ATOM 571 O O . MET A 1 115 ? 145.642 158.711 138.899 1.00 52.97 97 MET A O 1
ATOM 576 N N . LEU A 1 116 ? 146.446 160.727 139.496 1.00 51.81 98 LEU A N 1
ATOM 577 C CA . LEU A 1 116 ? 146.079 161.335 138.223 1.00 48.43 98 LEU A CA 1
ATOM 578 C C . LEU A 1 116 ? 146.840 160.675 137.084 1.00 44.82 98 LEU A C 1
ATOM 579 O O . LEU A 1 116 ? 146.251 160.272 136.075 1.00 45.27 98 LEU A O 1
ATOM 584 N N . LEU A 1 117 ? 148.156 160.539 137.242 1.00 44.78 99 LEU A N 1
ATOM 585 C CA . LEU A 1 117 ? 148.991 159.797 136.300 1.00 46.95 99 LEU A CA 1
ATOM 586 C C . LEU A 1 117 ? 148.761 158.313 136.559 1.00 46.19 99 LEU A C 1
ATOM 587 O O . LEU A 1 117 ? 149.520 157.635 137.256 1.00 43.05 99 LEU A O 1
ATOM 592 N N . GLY A 1 118 ? 147.686 157.803 135.966 1.00 45.84 100 GLY A N 1
ATOM 593 C CA . GLY A 1 118 ? 147.213 156.462 136.241 1.00 41.02 100 GLY A CA 1
ATOM 594 C C . GLY A 1 118 ? 145.701 156.382 136.181 1.00 41.35 100 GLY A C 1
ATOM 595 O O . GLY A 1 118 ? 145.131 155.288 136.171 1.00 41.40 100 GLY A O 1
ATOM 596 N N . GLY A 1 119 ? 145.040 157.536 136.142 1.00 43.39 101 GLY A N 1
ATOM 597 C CA . GLY A 1 119 ? 143.620 157.547 135.853 1.00 46.47 101 GLY A CA 1
ATOM 598 C C . GLY A 1 119 ? 143.345 157.069 134.441 1.00 48.12 101 GLY A C 1
ATOM 599 O O . GLY A 1 119 ? 144.177 157.202 133.543 1.00 51.38 101 GLY A O 1
ATOM 600 N N . GLU A 1 120 ? 142.156 156.499 134.243 1.00 40.77 102 GLU A N 1
ATOM 601 C CA . GLU A 1 120 ? 141.848 155.890 132.954 1.00 40.88 102 GLU A CA 1
ATOM 602 C C . GLU A 1 120 ? 141.900 156.916 131.829 1.00 46.68 102 GLU A C 1
ATOM 603 O O . GLU A 1 120 ? 142.456 156.646 130.759 1.00 48.75 102 GLU A O 1
ATOM 609 N N . VAL A 1 121 ? 141.267 158.057 132.051 1.00 53.19 103 VAL A N 1
ATOM 610 C CA . VAL A 1 121 ? 141.204 159.072 130.972 1.00 48.02 103 VAL A CA 1
ATOM 611 C C . VAL A 1 121 ? 142.635 159.503 130.667 1.00 51.59 103 VAL A C 1
ATOM 612 O O . VAL A 1 121 ? 142.904 159.785 129.511 1.00 51.07 103 VAL A O 1
ATOM 616 N N . PHE A 1 122 ? 143.523 159.565 131.657 1.00 52.19 104 PHE A N 1
ATOM 617 C CA . PHE A 1 122 ? 144.873 160.092 131.351 1.00 43.58 104 PHE A CA 1
ATOM 618 C C . PHE A 1 122 ? 145.604 159.023 130.578 1.00 46.51 104 PHE A C 1
ATOM 619 O O . PHE A 1 122 ? 146.195 159.348 129.564 1.00 53.78 104 PHE A O 1
ATOM 627 N N . THR A 1 123 ? 145.555 157.791 131.039 1.00 40.21 105 THR A N 1
ATOM 628 C CA . THR A 1 123 ? 146.352 156.803 130.297 1.00 37.86 105 THR A CA 1
ATOM 629 C C . THR A 1 123 ? 145.755 156.683 128.897 1.00 44.40 105 THR A C 1
ATOM 630 O O . THR A 1 123 ? 146.490 156.268 127.990 1.00 48.38 105 THR A O 1
ATOM 634 N N . SER A 1 124 ? 144.487 157.056 128.719 1.00 53.18 106 SER A N 1
ATOM 635 C CA . SER A 1 124 ? 143.902 157.072 127.382 1.00 53.81 106 SER A CA 1
ATOM 636 C C . SER A 1 124 ? 144.471 158.214 126.550 1.00 54.37 106 SER A C 1
ATOM 637 O O . SER A 1 124 ? 144.777 158.038 125.366 1.00 52.50 106 SER A O 1
ATOM 640 N N . ILE A 1 125 ? 144.616 159.396 127.151 1.00 49.48 107 ILE A N 1
ATOM 641 C CA . ILE A 1 125 ? 145.203 160.529 126.441 1.00 44.77 107 ILE A CA 1
ATOM 642 C C . ILE A 1 125 ? 146.664 160.253 126.109 1.00 44.58 107 ILE A C 1
ATOM 643 O O . ILE A 1 125 ? 147.137 160.570 125.010 1.00 54.27 107 ILE A O 1
ATOM 648 N N . LEU A 1 126 ? 147.410 159.687 127.058 1.00 32.12 108 LEU A N 1
ATOM 649 C CA . LEU A 1 126 ? 148.811 159.383 126.793 1.00 34.54 108 LEU A CA 1
ATOM 650 C C . LEU A 1 126 ? 148.959 158.329 125.705 1.00 44.58 108 LEU A C 1
ATOM 651 O O . LEU A 1 126 ? 149.964 158.320 124.987 1.00 52.59 108 LEU A O 1
ATOM 656 N N . GLY A 1 127 ? 147.983 157.434 125.571 1.00 53.41 109 GLY A N 1
ATOM 657 C CA . GLY A 1 127 ? 147.986 156.466 124.493 1.00 55.99 109 GLY A CA 1
ATOM 658 C C . GLY A 1 127 ? 147.605 157.081 123.162 1.00 53.74 109 GLY A C 1
ATOM 659 O O . GLY A 1 127 ? 148.152 156.713 122.120 1.00 50.27 109 GLY A O 1
ATOM 660 N N . LEU A 1 128 ? 146.657 158.021 123.187 1.00 53.46 110 LEU A N 1
ATOM 661 C CA . LEU A 1 128 ? 146.310 158.747 121.971 1.00 50.67 110 LEU A CA 1
ATOM 662 C C . LEU A 1 128 ? 147.500 159.529 121.443 1.00 53.85 110 LEU A C 1
ATOM 663 O O . LEU A 1 128 ? 147.736 159.558 120.230 1.00 58.13 110 LEU A O 1
ATOM 668 N N . TYR A 1 129 ? 148.257 160.168 122.335 1.00 51.63 111 TYR A N 1
ATOM 669 C CA . TYR A 1 129 ? 149.434 160.912 121.899 1.00 51.84 111 TYR A CA 1
ATOM 670 C C . TYR A 1 129 ? 150.364 160.029 121.080 1.00 55.76 111 TYR A C 1
ATOM 671 O O . TYR A 1 129 ? 150.832 160.432 120.009 1.00 59.17 111 TYR A O 1
ATOM 680 N N . PHE A 1 130 ? 150.641 158.818 121.565 1.00 50.18 112 PHE A N 1
ATOM 681 C CA . PHE A 1 130 ? 151.499 157.906 120.819 1.00 55.68 112 PHE A CA 1
ATOM 682 C C . PHE A 1 130 ? 150.812 157.399 119.559 1.00 56.10 112 PHE A C 1
ATOM 683 O O . PHE A 1 130 ? 151.473 157.191 118.535 1.00 55.28 112 PHE A O 1
ATOM 691 N N . THR A 1 131 ? 149.497 157.194 119.609 1.00 51.46 113 THR A N 1
ATOM 692 C CA . THR A 1 131 ? 148.746 156.810 118.423 1.00 49.70 113 THR A CA 1
ATOM 693 C C . THR A 1 131 ? 148.605 157.956 117.430 1.00 52.82 113 THR A C 1
ATOM 694 O O . THR A 1 131 ? 148.293 157.707 116.261 1.00 55.94 113 THR A O 1
ATOM 698 N N . ASN A 1 132 ? 148.835 159.194 117.862 1.00 49.80 114 ASN A N 1
ATOM 699 C CA . ASN A 1 132 ? 148.860 160.346 116.973 1.00 51.79 114 ASN A CA 1
ATOM 700 C C . ASN A 1 132 ? 150.252 160.612 116.416 1.00 54.89 114 ASN A C 1
ATOM 701 O O . ASN A 1 132 ? 150.468 161.649 115.781 1.00 55.01 114 ASN A O 1
ATOM 706 N N . ALA A 1 133 ? 151.197 159.706 116.643 1.00 49.42 115 ALA A N 1
ATOM 707 C CA . ALA A 1 133 ? 152.553 159.860 116.137 1.00 46.80 115 A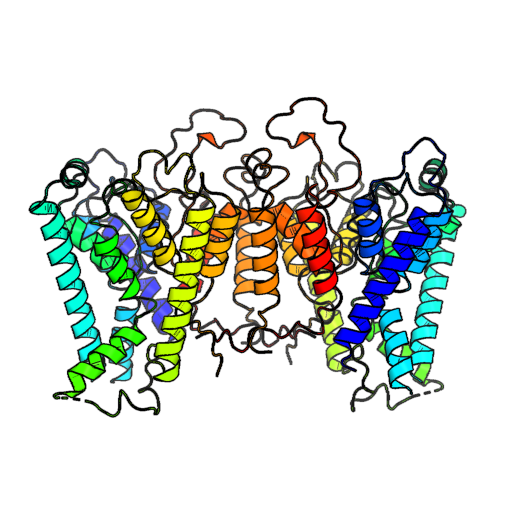LA A CA 1
ATOM 708 C C . ALA A 1 133 ? 153.030 158.559 115.504 1.00 47.21 115 ALA A C 1
ATOM 709 O O . ALA A 1 133 ? 152.252 157.620 115.337 1.00 44.70 115 ALA A O 1
ATOM 711 N N . LEU A 1 269 ? 143.469 164.466 117.091 1.00 50.91 207 LEU A N 1
ATOM 712 C CA . LEU A 1 269 ? 142.675 165.668 117.308 1.00 52.78 207 LEU A CA 1
ATOM 713 C C . LEU A 1 269 ? 141.647 165.441 118.411 1.00 56.15 207 LEU A C 1
ATOM 714 O O . LEU A 1 269 ? 141.226 166.383 119.080 1.00 60.40 207 LEU A O 1
ATOM 719 N N . LEU A 1 270 ? 141.236 164.184 118.588 1.00 62.26 208 LEU A N 1
ATOM 720 C CA . LEU A 1 270 ? 140.357 163.848 119.703 1.00 64.59 208 LEU A CA 1
ATOM 721 C C . LEU A 1 270 ? 141.092 163.947 121.033 1.00 60.25 208 LEU A C 1
ATOM 722 O O . LEU A 1 270 ? 140.470 164.211 122.070 1.00 53.09 208 LEU A O 1
ATOM 727 N N . MET A 1 271 ? 142.408 163.727 121.023 1.00 59.01 209 MET A N 1
ATOM 728 C CA . MET A 1 271 ? 143.196 163.917 122.233 1.00 55.73 209 MET A CA 1
ATOM 729 C C . MET A 1 271 ? 142.9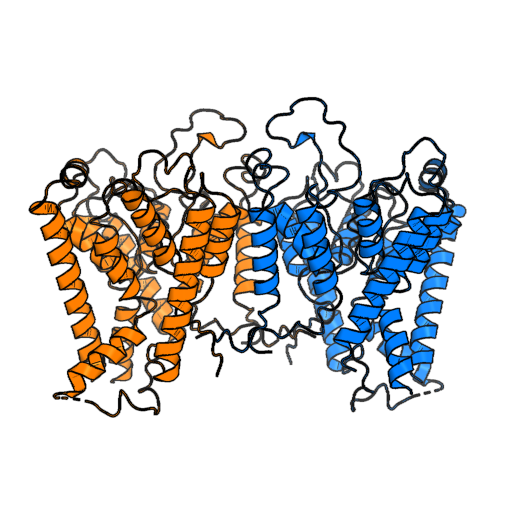38 165.289 122.836 1.00 57.68 209 MET A C 1
ATOM 730 O O . MET A 1 271 ? 142.814 165.428 124.059 1.00 63.37 209 MET A O 1
ATOM 735 N N . PHE A 1 272 ? 142.842 166.315 121.990 1.00 63.04 210 PHE A N 1
ATOM 736 C CA . PHE A 1 272 ? 142.625 167.667 122.490 1.00 64.44 210 PHE A CA 1
ATOM 737 C C . PHE A 1 272 ? 141.310 167.765 123.252 1.00 66.06 210 PHE A C 1
ATOM 738 O O . PHE A 1 272 ? 141.265 168.335 124.347 1.00 66.90 210 PHE A O 1
ATOM 746 N N . VAL A 1 273 ? 140.231 167.204 122.704 1.00 60.84 211 VAL A N 1
ATOM 747 C CA . VAL A 1 273 ? 138.930 167.331 123.356 1.00 65.09 211 VAL A CA 1
ATOM 748 C C . VAL A 1 273 ? 138.886 166.501 124.634 1.00 68.19 211 VAL A C 1
ATOM 749 O O . VAL A 1 273 ? 138.318 166.925 125.649 1.00 65.34 211 VAL A O 1
ATOM 753 N N . VAL A 1 274 ? 139.482 165.306 124.611 1.00 69.09 212 VAL A N 1
ATOM 754 C CA . VAL A 1 274 ? 139.485 164.478 125.816 1.00 67.08 212 VAL A CA 1
ATOM 755 C C . VAL A 1 274 ? 140.260 165.170 126.931 1.00 66.66 212 VAL A C 1
ATOM 756 O O . VAL A 1 274 ? 139.818 165.199 128.086 1.00 64.68 212 VAL A O 1
ATOM 760 N N . MET A 1 275 ? 141.424 165.740 126.607 1.00 64.40 213 MET A N 1
ATOM 761 C CA . MET A 1 275 ? 142.184 166.487 127.605 1.00 59.65 213 MET A CA 1
ATOM 762 C C . MET A 1 275 ? 141.402 167.703 128.086 1.00 61.90 213 MET A C 1
ATOM 763 O O . MET A 1 275 ? 141.404 168.022 129.283 1.00 65.47 213 MET A O 1
ATOM 768 N N . GLY A 1 276 ? 140.730 168.397 127.167 1.00 55.31 214 GLY A N 1
ATOM 769 C CA . GLY A 1 276 ? 139.949 169.554 127.559 1.00 58.99 214 GLY A CA 1
ATOM 770 C C . GLY A 1 276 ? 138.865 169.206 128.557 1.00 61.92 214 GLY A C 1
ATOM 771 O O . GLY A 1 276 ? 138.655 169.926 129.533 1.00 65.35 214 GLY A O 1
ATOM 772 N N . TYR A 1 277 ? 138.168 168.091 128.335 1.00 69.67 215 TYR A N 1
ATOM 773 C CA . TYR A 1 277 ? 137.098 167.721 129.257 1.00 72.51 215 TYR A CA 1
ATOM 774 C C . TYR A 1 277 ? 137.647 167.149 130.559 1.00 71.47 215 TYR A C 1
ATOM 775 O O . TYR A 1 277 ? 137.066 167.376 131.626 1.00 70.76 215 TYR A O 1
ATOM 784 N N . HIS A 1 278 ? 138.760 166.416 130.502 1.00 61.80 216 HIS A N 1
ATOM 785 C CA . HIS A 1 278 ? 139.510 166.097 131.711 1.00 57.32 216 HIS A CA 1
ATOM 786 C C . HIS A 1 278 ? 139.675 167.342 132.576 1.00 55.92 216 HIS A C 1
ATOM 787 O O . HIS A 1 278 ? 139.245 167.388 133.739 1.00 62.70 216 HIS A O 1
ATOM 794 N N . ALA A 1 279 ? 140.285 168.374 131.990 1.00 50.61 217 ALA A N 1
ATOM 795 C CA . ALA A 1 279 ? 140.560 169.597 132.733 1.00 54.29 217 ALA A CA 1
ATOM 796 C C . ALA A 1 279 ? 139.275 170.268 133.198 1.00 56.04 217 ALA A C 1
ATOM 797 O O . ALA A 1 279 ? 139.199 170.761 134.328 1.00 62.82 217 ALA A O 1
ATOM 799 N N . VAL A 1 280 ? 138.258 170.312 132.337 1.00 56.08 218 VAL A N 1
ATOM 800 C CA . VAL A 1 280 ? 137.029 171.024 132.674 1.00 61.26 218 VAL A CA 1
ATOM 801 C C . VAL A 1 280 ? 136.349 170.371 133.869 1.00 67.40 218 VAL A C 1
ATOM 802 O O . VAL A 1 280 ? 135.917 171.050 134.810 1.00 72.14 218 VAL A O 1
ATOM 806 N N . VAL A 1 281 ? 136.235 169.042 133.849 1.00 63.81 219 VAL A N 1
ATOM 807 C CA . VAL A 1 281 ? 135.573 168.352 134.948 1.00 65.42 219 VAL A CA 1
ATOM 808 C C . VAL A 1 281 ? 136.392 168.479 136.227 1.00 62.23 219 VAL A C 1
ATOM 809 O O . VAL A 1 281 ? 135.834 168.681 137.310 1.00 60.83 219 VAL A O 1
ATOM 813 N N . HIS A 1 282 ? 137.721 168.372 136.132 1.00 58.62 220 HIS A N 1
ATOM 814 C CA . HIS A 1 282 ? 138.547 168.563 137.322 1.00 55.32 220 HIS A CA 1
ATOM 815 C C . HIS A 1 282 ? 138.331 169.947 137.923 1.00 58.53 220 HIS A C 1
ATOM 816 O O . HIS A 1 282 ? 138.182 170.098 139.145 1.00 66.03 220 HIS A O 1
ATOM 823 N N . VAL A 1 283 ? 138.333 170.976 137.073 1.00 62.34 221 VAL A N 1
ATOM 824 C CA . VAL A 1 283 ? 138.188 172.345 137.552 1.00 62.64 221 VAL A CA 1
ATOM 825 C C . VAL A 1 283 ? 136.828 172.531 138.204 1.00 61.31 221 VAL A C 1
ATOM 826 O O . VAL A 1 283 ? 136.721 173.088 139.303 1.00 62.99 221 VAL A O 1
ATOM 830 N N . ALA A 1 284 ? 135.766 172.064 137.544 1.00 62.29 222 ALA A N 1
ATOM 831 C CA . ALA A 1 284 ? 134.439 172.169 138.139 1.00 65.57 222 ALA A CA 1
ATOM 832 C C . ALA A 1 284 ? 134.393 171.457 139.482 1.00 66.51 222 ALA A C 1
ATOM 833 O O . ALA A 1 284 ? 133.860 171.991 140.461 1.00 68.44 222 ALA A O 1
ATOM 835 N N . GLY A 1 285 ? 134.978 170.261 139.556 1.00 61.01 223 GLY A N 1
ATOM 836 C CA . GLY A 1 285 ? 134.911 169.496 140.787 1.00 60.10 223 GLY A CA 1
ATOM 837 C C . GLY A 1 285 ? 135.589 170.195 141.948 1.00 58.41 223 GLY A C 1
ATOM 838 O O . GLY A 1 285 ? 134.996 170.362 143.018 1.00 57.19 223 GLY A O 1
ATOM 839 N N . TYR A 1 286 ? 136.839 170.616 141.759 1.00 63.44 224 TYR A N 1
ATOM 840 C CA . TYR A 1 286 ? 137.587 171.190 142.871 1.00 64.52 224 TYR A CA 1
ATOM 841 C C . TYR A 1 286 ? 137.420 172.702 142.965 1.00 63.94 224 TYR A C 1
ATOM 842 O O . TYR A 1 286 ? 138.119 173.344 143.755 1.00 63.20 224 TYR A O 1
ATOM 851 N N . THR A 1 287 ? 136.504 173.278 142.186 1.00 65.07 225 THR A N 1
ATOM 852 C CA . THR A 1 287 ? 136.019 174.630 142.419 1.00 68.19 225 THR A CA 1
ATOM 853 C C . THR A 1 287 ? 134.592 174.651 142.948 1.00 66.32 225 THR A C 1
ATOM 854 O O . THR A 1 287 ? 134.119 175.712 143.364 1.00 64.96 225 THR A O 1
ATOM 858 N N . ALA A 1 288 ? 133.894 173.517 142.932 1.00 69.77 226 ALA A N 1
ATOM 859 C CA . ALA A 1 288 ? 132.585 173.391 143.563 1.00 72.22 226 ALA A CA 1
ATOM 860 C C . ALA A 1 288 ? 132.644 172.746 144.937 1.00 72.15 226 ALA A C 1
ATOM 861 O O . ALA A 1 288 ? 131.940 173.187 145.851 1.00 73.99 226 ALA A O 1
ATOM 863 N N . ILE A 1 289 ? 133.467 171.710 145.112 1.00 71.04 227 ILE A N 1
ATOM 864 C CA . ILE A 1 289 ? 133.590 171.082 146.424 1.00 71.76 227 ILE A CA 1
ATOM 865 C C . ILE A 1 289 ? 134.144 172.077 147.433 1.00 71.98 227 ILE A C 1
ATOM 866 O O . ILE A 1 289 ? 133.673 172.155 148.572 1.00 70.21 227 ILE A O 1
ATOM 871 N N . VAL A 1 290 ? 135.156 172.849 147.035 1.00 69.68 228 VAL A N 1
ATOM 872 C CA . VAL A 1 290 ? 135.735 173.831 147.944 1.00 68.74 228 VAL A CA 1
ATOM 873 C C . VAL A 1 290 ? 134.725 174.928 148.256 1.00 72.53 228 VAL A C 1
ATOM 874 O O . VAL A 1 290 ? 134.670 175.437 149.381 1.00 78.09 228 VAL A O 1
ATOM 878 N N . VAL A 1 291 ? 133.913 175.314 147.269 1.00 73.45 229 VAL A N 1
ATOM 879 C CA . VAL A 1 291 ? 132.885 176.323 147.510 1.00 79.13 229 VAL A CA 1
ATOM 880 C C . VAL A 1 291 ? 131.884 175.819 148.541 1.00 78.93 229 VAL A C 1
ATOM 881 O O . VAL A 1 291 ? 131.514 176.537 149.478 1.00 77.35 229 VAL A O 1
ATOM 885 N N . TYR A 1 292 ? 131.431 174.574 148.384 1.00 78.78 230 TYR A N 1
ATOM 886 C CA . TYR A 1 292 ? 130.523 173.998 149.372 1.00 78.72 230 TYR A CA 1
ATOM 887 C C . TYR A 1 292 ? 131.186 173.922 150.742 1.00 77.43 230 TYR A C 1
ATOM 888 O O . TYR A 1 292 ? 130.554 174.205 151.766 1.00 77.34 230 TYR A O 1
ATOM 897 N N . LEU A 1 293 ? 132.463 173.543 150.776 1.00 75.27 231 LEU A N 1
ATOM 898 C CA . LEU A 1 293 ? 133.183 173.427 152.039 1.00 74.97 231 LEU A CA 1
ATOM 899 C C . LEU A 1 293 ? 133.243 174.766 152.761 1.00 71.15 231 LEU A C 1
ATOM 900 O O . LEU A 1 293 ? 133.011 174.845 153.973 1.00 71.11 231 LEU A O 1
ATOM 905 N N . SER A 1 294 ? 133.549 175.835 152.027 1.00 78.17 232 SER A N 1
ATOM 906 C CA . SER A 1 294 ? 133.790 177.132 152.651 1.00 82.26 232 SER A CA 1
ATOM 907 C C . SER A 1 294 ? 132.488 177.876 152.928 1.00 86.77 232 SER A C 1
ATOM 908 O O . SER A 1 294 ? 132.185 178.209 154.079 1.00 87.41 232 SER A O 1
ATOM 911 N N . ALA A 1 295 ? 131.708 178.151 151.880 1.00 92.58 233 ALA A N 1
ATOM 912 C CA . ALA A 1 295 ? 130.520 178.987 152.025 1.00 91.13 233 ALA A CA 1
ATOM 913 C C . ALA A 1 295 ? 129.613 178.470 153.136 1.00 91.02 233 ALA A C 1
ATOM 914 O O . ALA A 1 295 ? 129.358 179.166 154.125 1.00 90.07 233 ALA A O 1
ATOM 916 N N . VAL A 1 296 ? 129.119 177.244 152.988 1.00 94.94 234 VAL A N 1
ATOM 917 C CA . VAL A 1 296 ? 128.276 176.615 154.000 1.00 97.85 234 VAL A CA 1
ATOM 918 C C . VAL A 1 296 ? 129.193 175.757 154.864 1.00 97.46 234 VAL A C 1
ATOM 919 O O . VAL A 1 296 ? 129.709 174.732 154.416 1.00 97.46 234 VAL A O 1
ATOM 923 N N . GLY A 1 297 ? 129.404 176.184 156.107 1.00 98.59 235 GLY A N 1
ATOM 924 C CA . GLY A 1 297 ? 130.274 175.466 157.016 1.00 97.91 235 GLY A CA 1
ATOM 925 C C . GLY A 1 297 ? 129.952 173.988 157.087 1.00 99.63 235 GLY A C 1
ATOM 926 O O . GLY A 1 297 ? 130.736 173.157 156.619 1.00 99.06 235 GLY A O 1
ATOM 927 N N . GLY A 1 298 ? 128.796 173.653 157.659 1.00 93.82 236 GLY A N 1
ATOM 928 C CA . GLY A 1 298 ? 128.345 172.276 157.736 1.00 91.12 236 GLY A CA 1
ATOM 929 C C . GLY A 1 298 ? 129.446 171.315 158.128 1.00 93.98 236 GLY A C 1
ATOM 930 O O . GLY A 1 298 ? 129.998 171.403 159.229 1.00 92.19 236 GLY A O 1
ATOM 931 N N . ALA A 1 299 ? 129.775 170.390 157.229 1.00 88.78 237 ALA A N 1
ATOM 932 C CA . ALA A 1 299 ? 130.899 169.476 157.428 1.00 85.46 237 ALA A CA 1
ATOM 933 C C . ALA A 1 299 ? 132.193 170.110 156.914 1.00 82.50 237 ALA A C 1
ATOM 934 O O . ALA A 1 299 ? 132.929 169.545 156.106 1.00 79.66 237 ALA A O 1
ATOM 936 N N . GLY A 1 300 ? 132.455 171.318 157.404 1.00 77.32 238 GLY A N 1
ATOM 937 C CA . GLY A 1 300 ? 133.677 172.022 157.075 1.00 77.22 238 GLY A CA 1
ATOM 938 C C . GLY A 1 300 ? 134.657 171.992 158.227 1.00 79.11 238 GLY A C 1
ATOM 939 O O . GLY A 1 300 ? 135.874 171.972 158.022 1.00 76.69 238 GLY A O 1
ATOM 940 N N . ALA A 1 301 ? 134.131 171.990 159.453 1.00 81.87 239 ALA A N 1
ATOM 941 C CA . ALA A 1 301 ? 134.994 171.890 160.622 1.00 81.33 239 ALA A CA 1
ATOM 942 C C . ALA A 1 301 ? 135.655 170.522 160.710 1.00 80.68 239 ALA A C 1
ATOM 943 O O . ALA A 1 301 ? 136.722 170.386 161.319 1.00 75.69 239 ALA A O 1
ATOM 945 N N . VAL A 1 302 ? 135.040 169.498 160.115 1.00 82.63 240 VAL A N 1
ATOM 946 C CA . VAL A 1 302 ? 135.613 168.154 160.165 1.00 81.44 240 VAL A CA 1
ATOM 947 C C . VAL A 1 302 ? 136.999 168.149 159.531 1.00 77.40 240 VAL A C 1
ATOM 948 O O . VAL A 1 302 ? 137.996 167.801 160.174 1.00 75.35 240 VAL A O 1
ATOM 952 N N . VAL A 1 303 ? 137.085 168.562 158.264 1.00 69.62 241 VAL A N 1
ATOM 953 C CA . VAL A 1 303 ? 138.363 168.527 157.562 1.00 70.71 241 VAL A CA 1
ATOM 954 C C . VAL A 1 303 ? 139.359 169.468 158.220 1.00 74.51 241 VAL A C 1
ATOM 955 O O . VAL A 1 303 ? 140.561 169.180 158.265 1.00 75.63 241 VAL A O 1
ATOM 959 N N . ALA A 1 304 ? 138.885 170.603 158.738 1.00 81.05 242 ALA A N 1
ATOM 960 C CA . ALA A 1 304 ? 139.776 171.513 159.449 1.00 82.25 242 ALA A CA 1
ATOM 961 C C . ALA A 1 304 ? 140.396 170.830 160.661 1.00 80.82 242 ALA A C 1
ATOM 962 O O . ALA A 1 304 ? 141.593 170.984 160.927 1.00 77.90 242 ALA A O 1
ATOM 964 N N . GLY A 1 305 ? 139.595 170.069 161.407 1.00 75.19 243 GLY A N 1
ATOM 965 C CA . GLY A 1 305 ? 140.140 169.317 162.524 1.00 74.68 243 GLY A CA 1
ATOM 966 C C . GLY A 1 305 ? 141.097 168.229 162.077 1.00 75.94 243 GLY A C 1
ATOM 967 O O . GLY A 1 305 ? 142.102 167.963 162.741 1.00 74.08 243 GLY A O 1
ATOM 968 N N . LYS A 1 306 ? 140.801 167.585 160.944 1.00 76.13 244 LYS A N 1
ATOM 969 C CA . LYS A 1 306 ? 141.692 166.547 160.438 1.00 71.20 244 LYS A CA 1
ATOM 970 C C . LYS A 1 306 ? 143.090 167.089 160.173 1.00 67.45 244 LYS A C 1
ATOM 971 O O . LYS A 1 306 ? 144.063 166.328 160.192 1.00 70.66 244 LYS A O 1
ATOM 977 N N . GLY A 1 307 ? 143.212 168.392 159.930 1.00 61.73 245 GLY A N 1
ATOM 978 C CA . GLY A 1 307 ? 144.467 168.987 159.527 1.00 62.75 245 GLY A CA 1
ATOM 979 C C . GLY A 1 307 ? 144.668 169.062 158.032 1.00 64.00 245 GLY A C 1
ATOM 980 O O . GLY A 1 307 ? 145.749 169.469 157.589 1.00 65.36 245 GLY A O 1
ATOM 981 N N . ILE A 1 308 ? 143.668 168.682 157.244 1.00 69.09 246 ILE A N 1
ATOM 982 C CA . ILE A 1 308 ? 143.748 168.729 155.790 1.00 68.61 246 ILE A CA 1
ATOM 983 C C . ILE A 1 308 ? 143.142 170.042 155.315 1.00 68.18 246 ILE A C 1
ATOM 984 O O . ILE A 1 308 ? 142.006 170.379 155.670 1.00 68.99 246 ILE A O 1
ATOM 989 N N . SER A 1 309 ? 143.898 170.787 154.516 1.00 60.39 247 SER A N 1
ATOM 990 C CA . SER A 1 309 ? 143.405 172.052 153.996 1.00 61.13 247 SER A CA 1
ATOM 991 C C . SER A 1 309 ? 142.218 171.820 153.071 1.00 60.35 247 SER A C 1
ATOM 992 O O . SER A 1 309 ? 142.135 170.808 152.371 1.00 63.25 247 SER A O 1
ATOM 995 N N . ALA A 1 310 ? 141.291 172.778 153.071 1.00 64.52 248 ALA A N 1
ATOM 996 C CA . ALA A 1 310 ? 140.114 172.657 152.218 1.00 66.19 248 ALA A CA 1
ATOM 997 C C . ALA A 1 310 ? 140.512 172.517 150.756 1.00 64.15 248 ALA A C 1
ATOM 998 O O . ALA A 1 310 ? 139.947 171.695 150.026 1.00 63.80 248 ALA A O 1
ATOM 1000 N N . HIS A 1 311 ? 141.488 173.309 150.309 1.00 70.00 249 HIS A N 1
ATOM 1001 C CA . HIS A 1 311 ? 141.929 173.224 148.922 1.00 71.14 249 HIS A CA 1
ATOM 1002 C C . HIS A 1 311 ? 142.552 171.864 148.630 1.00 72.37 249 HIS A C 1
ATOM 1003 O O . HIS A 1 311 ? 142.240 171.230 147.615 1.00 72.70 249 HIS A O 1
ATOM 1010 N N . THR A 1 312 ? 143.440 171.398 149.513 1.00 64.59 250 THR A N 1
ATOM 1011 C CA . THR A 1 312 ? 144.059 170.093 149.310 1.00 62.25 250 THR A CA 1
ATOM 1012 C C . THR A 1 312 ? 143.025 168.979 149.381 1.00 64.49 250 THR A C 1
ATOM 1013 O O . THR A 1 312 ? 143.077 168.023 148.600 1.00 63.94 250 THR A O 1
ATOM 1017 N N . PHE A 1 313 ? 142.084 169.075 150.321 1.00 65.71 251 PHE A N 1
ATOM 1018 C CA . PHE A 1 313 ? 141.029 168.072 150.403 1.00 61.78 251 PHE A CA 1
ATOM 1019 C C . PHE A 1 313 ? 140.232 168.021 149.109 1.00 64.09 251 PHE A C 1
ATOM 1020 O O . PHE A 1 313 ? 139.961 166.940 148.573 1.00 70.94 251 PHE A O 1
ATOM 1028 N N . ALA A 1 314 ? 139.840 169.187 148.593 1.00 61.87 252 ALA A N 1
ATOM 1029 C CA . ALA A 1 314 ? 139.068 169.220 147.357 1.00 60.02 252 ALA A CA 1
ATOM 1030 C C . ALA A 1 314 ? 139.868 168.641 146.200 1.00 62.79 252 ALA A C 1
ATOM 1031 O O . ALA A 1 314 ? 139.340 167.858 145.404 1.00 65.93 252 ALA A O 1
ATOM 1033 N N . ILE A 1 315 ? 141.149 169.004 146.096 1.00 59.75 253 ILE A N 1
ATOM 1034 C CA . ILE A 1 315 ? 141.978 168.488 145.010 1.00 62.96 253 ILE A CA 1
ATOM 1035 C C . ILE A 1 315 ? 142.077 166.973 145.094 1.00 61.72 253 ILE A C 1
ATOM 1036 O O . ILE A 1 315 ? 141.886 166.263 144.099 1.00 65.85 253 ILE A O 1
ATOM 1041 N N . PHE A 1 316 ? 142.404 166.491 146.292 1.00 46.20 254 PHE A N 1
ATOM 1042 C CA . PHE A 1 316 ? 142.632 165.033 146.440 1.00 47.09 254 PHE A CA 1
ATOM 1043 C C . PHE A 1 316 ? 141.353 164.294 146.081 1.00 51.92 254 PHE A C 1
ATOM 1044 O O . PHE A 1 316 ? 141.391 163.442 145.209 1.00 57.44 254 PHE A O 1
ATOM 1052 N N . THR A 1 317 ? 140.257 164.643 146.733 1.00 54.14 255 THR A N 1
ATOM 1053 C CA . THR A 1 317 ? 138.964 164.019 146.411 1.00 51.07 255 THR A CA 1
ATOM 1054 C C . THR A 1 317 ? 138.758 164.046 144.904 1.00 54.50 255 THR A C 1
ATOM 1055 O O . THR A 1 317 ? 138.534 162.979 144.357 1.00 59.00 255 THR A O 1
ATOM 1059 N N . VAL A 1 318 ? 138.877 165.197 144.251 1.00 58.52 256 VAL A N 1
ATOM 1060 C CA . VAL A 1 318 ? 138.525 165.262 142.799 1.00 61.39 256 VAL A CA 1
ATOM 1061 C C . VAL A 1 318 ? 139.424 164.368 141.959 1.00 58.65 256 VAL A C 1
ATOM 1062 O O . VAL A 1 318 ? 138.904 163.497 141.279 1.00 62.51 256 VAL A O 1
ATOM 1066 N N . VAL A 1 319 ? 140.721 164.550 142.060 1.00 43.01 257 VAL A N 1
ATOM 1067 C CA . VAL A 1 319 ? 141.670 163.698 141.304 1.00 42.97 257 VAL A CA 1
ATOM 1068 C C . VAL A 1 319 ? 141.498 162.216 141.666 1.00 49.26 257 VAL A C 1
ATOM 1069 O O . VAL A 1 319 ? 141.934 161.392 140.854 1.00 55.81 257 VAL A O 1
ATOM 1073 N N . SER A 1 320 ? 140.914 161.879 142.829 1.00 46.06 258 SER A N 1
ATOM 1074 C CA . SER A 1 320 ? 140.645 160.471 143.238 1.00 45.47 258 SER A CA 1
ATOM 1075 C C . SER A 1 320 ? 139.330 160.019 142.639 1.00 46.82 258 SER A C 1
ATOM 1076 O O . SER A 1 320 ? 139.355 159.254 141.703 1.00 45.36 258 SER A O 1
ATOM 1079 N N . THR A 1 321 ? 138.238 160.470 143.216 1.00 45.79 259 THR A N 1
ATOM 1080 C CA . THR A 1 321 ? 136.913 160.162 142.663 1.00 51.20 259 THR A CA 1
ATOM 1081 C C . THR A 1 321 ? 136.882 160.210 141.139 1.00 53.29 259 THR A C 1
ATOM 1082 O O . THR A 1 321 ? 136.356 159.270 140.545 1.00 55.64 259 THR A O 1
ATOM 1086 N N . PHE A 1 322 ? 137.309 161.298 140.509 1.00 50.69 260 PHE A N 1
ATOM 1087 C CA . PHE A 1 322 ? 137.158 161.320 139.034 1.00 51.41 260 PHE A CA 1
ATOM 1088 C C . PHE A 1 322 ? 137.986 160.190 138.450 1.00 54.40 260 PHE A C 1
ATOM 1089 O O . PHE A 1 322 ? 137.445 159.422 137.670 1.00 63.49 260 PHE A O 1
ATOM 1097 N N . ALA A 1 323 ? 139.252 160.099 138.827 1.00 47.36 261 ALA A N 1
ATOM 1098 C CA . ALA A 1 323 ? 140.054 158.970 138.333 1.00 48.31 261 ALA A CA 1
ATOM 1099 C C . ALA A 1 323 ? 139.493 157.674 138.898 1.00 41.47 261 ALA A C 1
ATOM 1100 O O . ALA A 1 323 ? 140.024 156.625 138.523 1.00 45.51 261 ALA A O 1
ATOM 1102 N N . ASN A 1 324 ? 138.375 157.748 139.599 1.00 40.65 262 ASN A N 1
ATOM 1103 C CA . ASN A 1 324 ? 137.726 156.525 140.120 1.00 52.78 262 ASN A CA 1
ATOM 1104 C C . ASN A 1 324 ? 138.715 155.814 141.015 1.00 54.81 262 ASN A C 1
ATOM 1105 O O . ASN A 1 324 ? 138.776 154.591 140.949 1.00 59.07 262 ASN A O 1
ATOM 1110 N N . CYS A 1 325 ? 139.463 156.590 141.798 1.00 52.90 263 CYS A N 1
ATOM 1111 C CA . CYS A 1 325 ? 140.376 155.979 142.789 1.00 50.42 263 CYS A CA 1
ATOM 1112 C C . CYS A 1 325 ? 139.579 155.874 144.075 1.00 48.50 263 CYS A C 1
ATOM 1113 O O . CYS A 1 325 ? 139.292 154.812 144.468 1.00 52.24 263 CYS A O 1
ATOM 1116 N N . GLY A 1 326 ? 139.151 156.953 144.684 1.00 41.29 264 GLY A N 1
ATOM 1117 C CA . GLY A 1 326 ? 138.386 156.690 145.908 1.00 40.70 264 GLY A CA 1
ATOM 1118 C C . GLY A 1 326 ? 139.196 156.997 147.129 1.00 45.65 264 GLY A C 1
ATOM 1119 O O . GLY A 1 326 ? 138.596 157.046 148.180 1.00 44.74 264 GLY A O 1
ATOM 1120 N N . PHE A 1 327 ? 140.518 157.040 147.026 1.00 49.20 265 PHE A N 1
ATOM 1121 C CA . PHE A 1 327 ? 141.307 157.555 148.136 1.00 43.26 265 PHE A CA 1
ATOM 1122 C C . PHE A 1 327 ? 140.677 158.829 148.680 1.00 47.33 265 PHE A C 1
ATOM 1123 O O . PHE A 1 327 ? 140.493 159.802 147.944 1.00 53.19 265 PHE A O 1
ATOM 1131 N N . VAL A 1 328 ? 140.348 158.823 149.968 1.00 49.34 266 VAL A N 1
ATOM 1132 C CA . VAL A 1 328 ? 139.748 159.986 150.617 1.00 49.57 266 VAL A CA 1
ATOM 1133 C C . VAL A 1 328 ? 140.765 160.575 151.588 1.00 57.67 266 VAL A C 1
ATOM 1134 O O . VAL A 1 328 ? 141.487 159.818 152.251 1.00 57.01 266 VAL A O 1
ATOM 1138 N N . PRO A 1 329 ? 140.860 161.902 151.714 1.00 62.88 267 PRO A N 1
ATOM 1139 C CA . PRO A 1 329 ? 141.894 162.474 152.593 1.00 60.20 267 PRO A CA 1
ATOM 1140 C C . PRO A 1 329 ? 141.784 162.048 154.045 1.00 64.21 267 PRO A C 1
ATOM 1141 O O . PRO A 1 329 ? 142.808 161.993 154.738 1.00 66.67 267 PRO A O 1
ATOM 1145 N N . THR A 1 330 ? 140.586 161.751 154.534 1.00 62.36 268 THR A N 1
ATOM 1146 C CA . THR A 1 330 ? 140.383 161.468 155.946 1.00 62.67 268 THR A CA 1
ATOM 1147 C C . THR A 1 330 ? 140.489 159.974 156.227 1.00 65.68 268 THR A C 1
ATOM 1148 O O . THR A 1 330 ? 140.143 159.137 155.390 1.00 67.55 268 THR A O 1
ATOM 1152 N N . ASN A 1 331 ? 140.973 159.648 157.430 1.00 70.02 269 ASN A N 1
ATOM 1153 C CA . ASN A 1 331 ? 141.039 158.252 157.853 1.00 68.69 269 ASN A CA 1
ATOM 1154 C C . ASN A 1 331 ? 139.671 157.593 157.773 1.00 64.28 269 ASN A C 1
ATOM 1155 O O . ASN A 1 331 ? 139.553 156.427 157.379 1.00 63.00 269 ASN A O 1
ATOM 1160 N N . GLU A 1 332 ? 138.626 158.327 158.152 1.00 63.86 270 GLU A N 1
ATOM 1161 C CA . GLU A 1 332 ? 137.281 157.770 158.137 1.00 67.95 270 GLU A CA 1
ATOM 1162 C C . GLU A 1 332 ? 136.870 157.328 156.740 1.00 65.47 270 GLU A C 1
ATOM 1163 O O . GLU A 1 332 ? 136.096 156.376 156.593 1.00 64.74 270 GLU A O 1
ATOM 1169 N N . GLY A 1 333 ? 137.387 157.988 155.709 1.00 61.36 271 GLY A N 1
ATOM 1170 C CA . GLY A 1 333 ? 136.832 157.851 154.380 1.00 65.48 271 GLY A CA 1
ATOM 1171 C C . GLY A 1 333 ? 135.718 158.860 154.199 1.00 68.88 271 GLY A C 1
ATOM 1172 O O . GLY A 1 333 ? 135.858 160.014 154.613 1.00 70.07 271 GLY A O 1
ATOM 1173 N N . MET A 1 334 ? 134.609 158.448 153.593 1.00 66.67 272 MET A N 1
ATOM 1174 C CA . MET A 1 334 ? 133.430 159.298 153.505 1.00 66.08 272 MET A CA 1
ATOM 1175 C C . MET A 1 334 ? 132.461 159.102 154.664 1.00 64.84 272 MET A C 1
ATOM 1176 O O . MET A 1 334 ? 131.470 159.835 154.749 1.00 67.81 272 MET A O 1
ATOM 1181 N N . VAL A 1 335 ? 132.715 158.148 155.563 1.00 64.05 273 VAL A N 1
ATOM 1182 C CA . VAL A 1 335 ? 131.821 157.990 156.705 1.00 67.47 273 VAL A CA 1
ATOM 1183 C C . VAL A 1 335 ? 131.893 159.214 157.609 1.00 67.44 273 VAL A C 1
ATOM 1184 O O . VAL A 1 335 ? 130.912 159.555 158.281 1.00 68.20 273 VAL A O 1
ATOM 1188 N N . SER A 1 336 ? 133.042 159.894 157.654 1.00 68.07 274 SER A N 1
ATOM 1189 C CA . SER A 1 336 ? 133.099 161.173 158.355 1.00 70.89 274 SER A CA 1
ATOM 1190 C C . SER A 1 336 ? 132.169 162.185 157.703 1.00 71.61 274 SER A C 1
ATOM 1191 O O . SER A 1 336 ? 131.473 162.938 158.393 1.00 70.23 274 SER A O 1
ATOM 1194 N N . PHE A 1 337 ? 132.146 162.214 156.374 1.00 72.41 275 PHE A N 1
ATOM 1195 C CA . PHE A 1 337 ? 131.226 163.065 155.636 1.00 70.53 275 PHE A CA 1
ATOM 1196 C C . PHE A 1 337 ? 129.849 162.436 155.486 1.00 71.08 275 PHE A C 1
ATOM 1197 O O . PHE A 1 337 ? 128.960 163.061 154.897 1.00 72.42 275 PHE A O 1
ATOM 1205 N N . ARG A 1 338 ? 129.657 161.223 155.998 1.00 69.16 276 ARG A N 1
ATOM 1206 C CA . ARG A 1 338 ? 128.313 160.698 156.181 1.00 66.03 276 ARG A CA 1
ATOM 1207 C C . ARG A 1 338 ? 127.541 161.597 157.136 1.00 69.37 276 ARG A C 1
ATOM 1208 O O . ARG A 1 338 ? 128.118 162.257 158.005 1.00 66.55 276 ARG A O 1
ATOM 1216 N N . SER A 1 339 ? 126.223 161.626 156.967 1.00 72.09 277 SER A N 1
ATOM 1217 C CA . SER A 1 339 ? 125.333 162.563 157.639 1.00 70.39 277 SER A CA 1
ATOM 1218 C C . SER A 1 339 ? 125.457 163.943 157.011 1.00 73.26 277 SER A C 1
ATOM 1219 O O . SER A 1 339 ? 125.028 164.936 157.618 1.00 74.97 277 SER A O 1
ATOM 1222 N N . PHE A 1 340 ? 126.044 164.039 155.820 1.00 75.56 278 PHE A N 1
ATOM 1223 C CA . PHE A 1 340 ? 126.148 165.304 155.094 1.00 74.15 278 PHE A CA 1
ATOM 1224 C C . PHE A 1 340 ? 126.137 164.974 153.607 1.00 72.87 278 PHE A C 1
ATOM 1225 O O . PHE A 1 340 ? 127.161 164.556 153.047 1.00 74.62 278 PHE A O 1
ATOM 1233 N N . PRO A 1 341 ? 124.995 165.141 152.931 1.00 72.10 279 PRO A N 1
ATOM 1234 C CA . PRO A 1 341 ? 124.899 164.704 151.529 1.00 72.22 279 PRO A CA 1
ATOM 1235 C C . PRO A 1 341 ? 125.696 165.553 150.554 1.00 67.85 279 PRO A C 1
ATOM 1236 O O . PRO A 1 341 ? 125.858 165.140 149.399 1.00 68.74 279 PRO A O 1
ATOM 1240 N N . GLY A 1 342 ? 126.190 166.715 150.969 1.00 65.42 280 GLY A N 1
ATOM 1241 C CA . GLY A 1 342 ? 126.877 167.607 150.058 1.00 70.87 280 GLY A CA 1
ATOM 1242 C C . GLY A 1 342 ? 128.005 166.950 149.290 1.00 74.05 280 GLY A C 1
ATOM 1243 O O . GLY A 1 342 ? 127.969 166.895 148.058 1.00 70.99 280 GLY A O 1
ATOM 1244 N N . LEU A 1 343 ? 129.007 166.437 150.004 1.00 77.04 281 LEU A N 1
ATOM 1245 C CA . LEU A 1 343 ? 130.178 165.831 149.382 1.00 72.59 281 LEU A CA 1
ATOM 1246 C C . LEU A 1 343 ? 129.924 164.414 148.889 1.00 71.40 281 LEU A C 1
ATOM 1247 O O . LEU A 1 343 ? 130.887 163.701 148.582 1.00 72.45 281 LEU A O 1
ATOM 1252 N N . LEU A 1 344 ? 128.667 163.985 148.810 1.00 63.57 282 LEU A N 1
ATOM 1253 C CA . LEU A 1 344 ? 128.319 162.682 148.261 1.00 63.93 282 LEU A CA 1
ATOM 1254 C C . LEU A 1 344 ? 127.703 162.788 146.874 1.00 64.01 282 LEU A C 1
ATOM 1255 O O . LEU A 1 344 ? 128.141 162.097 145.950 1.00 69.76 282 LEU A O 1
ATOM 1260 N N . LEU A 1 345 ? 126.698 163.645 146.699 1.00 59.54 283 LEU A N 1
ATOM 1261 C CA . LEU A 1 345 ? 126.147 163.910 145.376 1.00 62.14 283 LEU A CA 1
ATOM 1262 C C . LEU A 1 345 ? 126.970 164.910 144.576 1.00 66.18 283 LEU A C 1
ATOM 1263 O O . LEU A 1 345 ? 126.780 165.007 143.360 1.00 59.23 283 LEU A O 1
ATOM 1268 N N . LEU A 1 346 ? 127.867 165.654 145.218 1.00 71.54 284 LEU A N 1
ATOM 1269 C CA . LEU A 1 346 ? 128.764 166.562 144.519 1.00 68.66 284 LEU A CA 1
ATOM 1270 C C . LEU A 1 346 ? 130.076 165.893 144.132 1.00 70.73 284 LEU A C 1
ATOM 1271 O O . LEU A 1 346 ? 130.891 166.507 143.438 1.00 67.84 284 LEU A O 1
ATOM 1276 N N . VAL A 1 347 ? 130.292 164.653 144.557 1.00 66.45 285 VAL A N 1
ATOM 1277 C CA . VAL A 1 347 ? 131.499 163.902 144.248 1.00 60.44 285 VAL A CA 1
ATOM 1278 C C . VAL A 1 347 ? 131.199 162.746 143.300 1.00 61.93 285 VAL A C 1
ATOM 1279 O O . VAL A 1 347 ? 131.902 162.542 142.311 1.00 63.80 285 VAL A O 1
ATOM 1283 N N . MET A 1 348 ? 130.133 162.001 143.573 1.00 57.27 286 MET A N 1
ATOM 1284 C CA . MET A 1 348 ? 129.755 160.875 142.723 1.00 58.16 286 MET A CA 1
ATOM 1285 C C . MET A 1 348 ? 129.652 161.232 141.244 1.00 58.60 286 MET A C 1
ATOM 1286 O O . MET A 1 348 ? 130.098 160.423 140.411 1.00 60.02 286 MET A O 1
ATOM 1291 N N . PRO A 1 349 ? 129.086 162.374 140.847 1.00 58.21 287 PRO A N 1
ATOM 1292 C CA . PRO A 1 349 ? 129.060 162.703 139.414 1.00 55.18 287 PRO A CA 1
ATOM 1293 C C . PRO A 1 349 ? 130.414 162.552 138.754 1.00 52.48 287 PRO A C 1
ATOM 1294 O O . PRO A 1 349 ? 130.490 162.158 137.584 1.00 54.20 287 PRO A O 1
ATOM 1298 N N . HIS A 1 350 ? 131.497 162.839 139.475 1.00 51.15 288 HIS A N 1
ATOM 1299 C CA . HIS A 1 350 ? 132.820 162.594 138.920 1.00 56.36 288 HIS A CA 1
ATOM 1300 C C . HIS A 1 350 ? 133.114 161.103 138.824 1.00 53.87 288 HIS A C 1
ATOM 1301 O O . HIS A 1 350 ? 133.889 160.684 137.958 1.00 58.43 288 HIS A O 1
ATOM 1308 N N . VAL A 1 351 ? 132.510 160.283 139.690 1.00 47.34 289 VAL A N 1
ATOM 1309 C CA . VAL A 1 351 ? 132.622 158.837 139.515 1.00 52.49 289 VAL A CA 1
ATOM 1310 C C . VAL A 1 351 ? 131.954 158.418 138.216 1.00 59.78 289 VAL A C 1
ATOM 1311 O O . VAL A 1 351 ? 132.451 157.544 137.495 1.00 57.95 289 VAL A O 1
ATOM 1315 N N . LEU A 1 352 ? 130.813 159.029 137.903 1.00 62.41 290 LEU A N 1
ATOM 1316 C CA . LEU A 1 352 ? 130.068 158.713 136.692 1.00 53.92 290 LEU A CA 1
ATOM 1317 C C . LEU A 1 352 ? 130.548 159.506 135.483 1.00 57.39 290 LEU A C 1
ATOM 1318 O O . LEU A 1 352 ? 129.954 159.391 134.407 1.00 59.94 290 LEU A O 1
ATOM 1323 N N . LEU A 1 353 ? 131.596 160.315 135.637 1.00 52.13 291 LEU A N 1
ATOM 1324 C CA . LEU A 1 353 ? 132.126 161.095 134.530 1.00 53.14 291 LEU A CA 1
ATOM 1325 C C . LEU A 1 353 ? 133.544 160.714 134.129 1.00 54.47 291 LEU A C 1
ATOM 1326 O O . LEU A 1 353 ? 134.082 161.327 133.200 1.00 59.23 291 LEU A O 1
ATOM 1331 N N . GLY A 1 354 ? 134.167 159.736 134.786 1.00 48.65 292 GLY A N 1
ATOM 1332 C CA . GLY A 1 354 ? 135.554 159.436 134.489 1.00 49.00 292 GLY A CA 1
ATOM 1333 C C . GLY A 1 354 ? 135.922 157.991 134.224 1.00 45.37 292 GLY A C 1
ATOM 1334 O O . GLY A 1 354 ? 136.985 157.739 133.651 1.00 43.34 292 GLY A O 1
ATOM 1335 N N . ASN A 1 355 ? 135.090 157.030 134.625 1.00 51.27 293 ASN A N 1
ATOM 1336 C CA . ASN A 1 355 ? 135.436 155.623 134.446 1.00 58.79 293 ASN A CA 1
ATOM 1337 C C . ASN A 1 355 ? 134.445 154.855 133.587 1.00 57.95 293 ASN A C 1
ATOM 1338 O O . ASN A 1 355 ? 134.846 154.237 132.593 1.00 55.40 293 ASN A O 1
ATOM 1343 N N . THR A 1 356 ? 133.159 154.867 133.937 1.00 51.97 294 THR A N 1
ATOM 1344 C CA . THR A 1 356 ? 132.181 153.997 133.293 1.00 48.88 294 THR A CA 1
ATOM 1345 C C . THR A 1 356 ? 131.385 154.736 132.224 1.00 49.32 294 THR A C 1
ATOM 1346 O O . THR A 1 356 ? 131.382 154.330 131.059 1.00 52.49 294 THR A O 1
ATOM 1350 N N . LEU A 1 357 ? 130.711 155.818 132.596 1.00 47.96 295 LEU A N 1
ATOM 1351 C CA . LEU A 1 357 ? 130.041 156.669 131.614 1.00 53.85 295 LEU A CA 1
ATOM 1352 C C . LEU A 1 357 ? 130.995 157.722 131.065 1.00 56.11 295 LEU A C 1
ATOM 1353 O O . LEU A 1 357 ? 130.701 158.915 131.038 1.00 53.38 295 LEU A O 1
ATOM 1358 N N . PHE A 1 358 ? 132.165 157.273 130.631 1.00 56.91 296 PHE A N 1
ATOM 1359 C CA . PHE A 1 358 ? 133.099 158.143 129.936 1.00 53.58 296 PHE A CA 1
ATOM 1360 C C . PHE A 1 358 ? 132.663 158.269 128.481 1.00 54.94 296 PHE A C 1
ATOM 1361 O O . PHE A 1 358 ? 132.491 159.390 127.990 1.00 62.75 296 PHE A O 1
ATOM 1369 N N . PRO A 1 359 ? 132.468 157.158 127.759 1.00 53.99 297 PRO A N 1
ATOM 1370 C CA . PRO A 1 359 ? 132.044 157.285 126.354 1.00 55.95 297 PRO A CA 1
ATOM 1371 C C . PRO A 1 359 ? 130.719 158.004 126.184 1.00 57.32 297 PRO A C 1
ATOM 1372 O O . PRO A 1 359 ? 130.542 158.745 125.209 1.00 61.21 297 PRO A O 1
ATOM 1376 N N . VAL A 1 360 ? 129.775 157.800 127.103 1.00 52.26 298 VAL A N 1
ATOM 1377 C CA . VAL A 1 360 ? 128.454 158.404 126.948 1.00 51.45 298 VAL A CA 1
ATOM 1378 C C . VAL A 1 360 ? 128.569 159.922 126.934 1.00 52.63 298 VAL A C 1
ATOM 1379 O O . VAL A 1 360 ? 128.073 160.593 126.022 1.00 54.55 298 VAL A O 1
ATOM 1383 N N . PHE A 1 361 ? 129.249 160.485 127.933 1.00 62.11 299 PHE A N 1
ATOM 1384 C CA . PHE A 1 361 ? 129.401 161.933 127.980 1.00 64.51 299 PHE A CA 1
ATOM 1385 C C . PHE A 1 361 ? 130.367 162.426 126.914 1.00 63.65 299 PHE A C 1
ATOM 1386 O O . PHE A 1 361 ? 130.218 163.547 126.423 1.00 62.03 299 PHE A O 1
ATOM 1394 N N . LEU A 1 362 ? 131.343 161.604 126.526 1.00 64.57 300 LEU A N 1
ATOM 1395 C CA . LEU A 1 362 ? 132.195 161.959 125.397 1.00 59.38 300 LEU A CA 1
ATOM 1396 C C . LEU A 1 362 ? 131.353 162.234 124.158 1.00 63.78 300 LEU A C 1
ATOM 1397 O O . LEU A 1 362 ? 131.465 163.295 123.534 1.00 68.47 300 LEU A O 1
ATOM 1402 N N . ARG A 1 363 ? 130.480 161.289 123.807 1.00 67.13 301 ARG A N 1
ATOM 1403 C CA . ARG A 1 363 ? 129.630 161.458 122.633 1.00 69.21 301 ARG A CA 1
ATOM 1404 C C . ARG A 1 363 ? 128.635 162.596 122.828 1.00 69.97 301 ARG A C 1
ATOM 1405 O O . ARG A 1 363 ? 128.383 163.375 121.901 1.00 68.68 301 ARG A O 1
ATOM 1413 N N . LEU A 1 364 ? 128.059 162.712 124.026 1.00 69.04 302 LEU A N 1
ATOM 1414 C CA . LEU A 1 364 ? 127.070 163.758 124.262 1.00 67.51 302 LEU A CA 1
ATOM 1415 C C . LEU A 1 364 ? 127.685 165.143 124.109 1.00 66.71 302 LEU A C 1
ATOM 1416 O O . LEU A 1 364 ? 127.053 166.055 123.565 1.00 66.35 302 LEU A O 1
ATOM 1421 N N . ALA A 1 365 ? 128.916 165.324 124.587 1.00 72.85 303 ALA A N 1
ATOM 1422 C CA . ALA A 1 365 ? 129.585 166.610 124.453 1.00 77.24 303 ALA A CA 1
ATOM 1423 C C . ALA A 1 365 ? 130.105 166.836 123.040 1.00 77.40 303 ALA A C 1
ATOM 1424 O O . ALA A 1 365 ? 130.159 167.982 122.581 1.00 75.38 303 ALA A O 1
ATOM 1426 N N . ILE A 1 366 ? 130.499 165.770 122.337 1.00 74.18 304 ILE A N 1
ATOM 1427 C CA . ILE A 1 366 ? 130.844 165.918 120.928 1.00 73.56 304 ILE A CA 1
ATOM 1428 C C . ILE A 1 366 ? 129.624 166.368 120.141 1.00 75.12 304 ILE A C 1
ATOM 1429 O O . ILE A 1 366 ? 129.747 167.080 119.138 1.00 78.33 304 ILE A O 1
ATOM 1434 N N . ALA A 1 367 ? 128.430 165.972 120.583 1.00 74.37 305 ALA A N 1
ATOM 1435 C CA . ALA A 1 367 ? 127.215 166.458 119.937 1.00 77.19 305 ALA A CA 1
ATOM 1436 C C . ALA A 1 367 ? 127.118 167.976 120.028 1.00 77.97 305 ALA A C 1
ATOM 1437 O O . ALA A 1 367 ? 126.749 168.642 119.053 1.00 75.40 305 ALA A O 1
ATOM 1439 N N . ALA A 1 368 ? 127.435 168.544 121.195 1.00 82.38 306 ALA A N 1
ATOM 1440 C CA . ALA A 1 368 ? 127.443 169.998 121.326 1.00 81.48 306 ALA A CA 1
ATOM 1441 C C . ALA A 1 368 ? 128.569 170.618 120.510 1.00 82.74 306 ALA A C 1
ATOM 1442 O O . ALA A 1 368 ? 128.373 171.638 119.840 1.00 84.06 306 ALA A O 1
ATOM 1444 N N . LEU A 1 369 ? 129.756 170.012 120.553 1.00 82.30 307 LEU A N 1
ATOM 1445 C CA . LEU A 1 369 ? 130.896 170.512 119.796 1.00 81.79 307 LEU A CA 1
ATOM 1446 C C . LEU A 1 369 ? 130.632 170.520 118.297 1.00 82.50 307 LEU A C 1
ATOM 1447 O O . LEU A 1 369 ? 131.213 171.346 117.585 1.00 83.10 307 LEU A O 1
ATOM 1452 N N . GLU A 1 370 ? 129.757 169.640 117.808 1.00 83.28 308 GLU A N 1
ATOM 1453 C CA . GLU A 1 370 ? 129.405 169.613 116.393 1.00 84.11 308 GLU A CA 1
ATOM 1454 C C . GLU A 1 370 ? 128.964 170.972 115.867 1.00 84.74 308 GLU A C 1
ATOM 1455 O O . GLU A 1 370 ? 128.952 171.166 114.647 1.00 82.77 308 GLU A O 1
ATOM 1461 N N . ARG A 1 371 ? 128.599 171.907 116.747 1.00 91.31 309 ARG A N 1
ATOM 1462 C CA . ARG A 1 371 ? 128.267 173.254 116.299 1.00 92.04 309 ARG A CA 1
ATOM 1463 C C . ARG A 1 371 ? 129.388 173.833 115.444 1.00 94.44 309 ARG A C 1
ATOM 1464 O O . ARG A 1 371 ? 129.131 174.486 114.426 1.00 93.18 309 ARG A O 1
ATOM 1472 N N . VAL A 1 372 ? 130.636 173.595 115.834 1.00 90.67 310 VAL A N 1
ATOM 1473 C CA . VAL A 1 372 ? 131.784 174.065 115.067 1.00 88.93 310 VAL A CA 1
ATOM 1474 C C . VAL A 1 372 ? 131.813 173.417 113.687 1.00 86.25 310 VAL A C 1
ATOM 1475 O O . VAL A 1 372 ? 132.751 172.694 113.350 1.00 82.49 310 VAL A O 1
ATOM 1479 N N . LEU A 1 381 ? 134.198 167.762 112.783 1.00 82.19 319 LEU A N 1
ATOM 1480 C CA . LEU A 1 381 ? 134.391 166.682 113.743 1.00 81.47 319 LEU A CA 1
ATOM 1481 C C . LEU A 1 381 ? 133.319 165.612 113.570 1.00 80.08 319 LEU A C 1
ATOM 1482 O O . LEU A 1 381 ? 132.875 164.999 114.540 1.00 78.39 319 LEU A O 1
ATOM 1487 N N . LEU A 1 382 ? 132.904 165.395 112.321 1.00 86.70 320 LEU A N 1
ATOM 1488 C CA . LEU A 1 382 ? 131.874 164.403 112.038 1.00 88.80 320 LEU A CA 1
ATOM 1489 C C . LEU A 1 382 ? 132.418 162.982 112.085 1.00 88.73 320 LEU A C 1
ATOM 1490 O O . LEU A 1 382 ? 131.718 162.070 112.538 1.00 87.07 320 LEU A O 1
ATOM 1495 N N . ILE A 1 383 ? 133.654 162.775 111.624 1.00 86.72 321 ILE A N 1
ATOM 1496 C CA . ILE A 1 383 ? 134.180 161.424 111.469 1.00 87.19 321 ILE A CA 1
ATOM 1497 C C . ILE A 1 383 ? 134.296 160.700 112.802 1.00 87.51 321 ILE A C 1
ATOM 1498 O O . ILE A 1 383 ? 134.269 159.466 112.837 1.00 87.16 321 ILE A O 1
ATOM 1503 N N . ARG A 1 384 ? 134.427 161.435 113.906 1.00 82.61 322 ARG A N 1
ATOM 1504 C CA . ARG A 1 384 ? 134.495 160.797 115.215 1.00 80.47 322 ARG A CA 1
ATOM 1505 C C . ARG A 1 384 ? 133.135 160.303 115.690 1.00 79.70 322 ARG A C 1
ATOM 1506 O O . ARG A 1 384 ? 133.077 159.343 116.466 1.00 78.38 322 ARG A O 1
ATOM 1514 N N . ARG A 1 385 ? 132.046 160.930 115.242 1.00 78.07 323 ARG A N 1
ATOM 1515 C CA . ARG A 1 385 ? 130.716 160.564 115.721 1.00 77.85 323 ARG A CA 1
ATOM 1516 C C . ARG A 1 385 ? 130.176 159.347 114.974 1.00 82.76 323 ARG A C 1
ATOM 1517 O O . ARG A 1 385 ? 129.960 158.286 115.569 1.00 80.41 323 ARG A O 1
ATOM 1525 N N . ARG A 1 386 ? 129.966 159.476 113.667 1.00 91.14 324 ARG A N 1
ATOM 1526 C CA . ARG A 1 386 ? 129.269 158.433 112.932 1.00 89.91 324 ARG A CA 1
ATOM 1527 C C . ARG A 1 386 ? 130.111 157.161 112.877 1.00 90.83 324 ARG A C 1
ATOM 1528 O O . ARG A 1 386 ? 131.337 157.182 113.023 1.00 91.02 324 ARG A O 1
ATOM 1536 N N . ARG A 1 387 ? 129.427 156.039 112.664 1.00 89.58 325 ARG A N 1
ATOM 1537 C CA . ARG A 1 387 ? 130.087 154.741 112.690 1.00 90.89 325 ARG A CA 1
ATOM 1538 C C . ARG A 1 387 ? 131.222 154.692 111.676 1.00 91.38 325 ARG A C 1
ATOM 1539 O O . ARG A 1 387 ? 131.081 155.135 110.533 1.00 89.96 325 ARG A O 1
ATOM 1547 N N . GLY A 1 388 ? 132.357 154.150 112.107 1.00 91.59 326 GLY A N 1
ATOM 1548 C CA . GLY A 1 388 ? 133.514 154.009 111.247 1.00 90.82 326 GLY A CA 1
ATOM 1549 C C . GLY A 1 388 ? 134.546 153.072 111.838 1.00 90.84 326 GLY A C 1
ATOM 1550 O O . GLY A 1 388 ? 134.195 152.048 112.432 1.00 90.18 326 GLY A O 1
ATOM 1551 N N . GLY A 1 389 ? 135.822 153.411 111.685 1.00 83.35 327 GLY A N 1
ATOM 1552 C CA . GLY A 1 389 ? 136.890 152.618 112.252 1.00 83.33 327 GLY A CA 1
ATOM 1553 C C . GLY A 1 389 ? 137.136 152.840 113.724 1.00 84.31 327 GLY A C 1
ATOM 1554 O O . GLY A 1 389 ? 137.981 152.158 114.312 1.00 83.04 327 GLY A O 1
ATOM 1555 N N . GLY A 1 390 ? 136.422 153.777 114.343 1.00 83.16 328 GLY A N 1
ATOM 1556 C CA . GLY A 1 390 ? 136.593 154.069 115.749 1.00 81.82 328 GLY A CA 1
ATOM 1557 C C . GLY A 1 390 ? 137.786 154.936 116.081 1.00 81.28 328 GLY A C 1
ATOM 1558 O O . GLY A 1 390 ? 138.043 155.176 117.267 1.00 79.36 328 GLY A O 1
ATOM 1559 N N . GLU A 1 391 ? 138.523 155.414 115.079 1.00 85.63 329 GLU A N 1
ATOM 1560 C CA . GLU A 1 391 ? 139.723 156.218 115.286 1.00 88.26 329 GLU A CA 1
ATOM 1561 C C . GLU A 1 391 ? 140.766 155.484 116.120 1.00 89.23 329 GLU A C 1
ATOM 1562 O O . GLU A 1 391 ? 141.653 156.114 116.704 1.00 87.08 329 GLU A O 1
ATOM 1568 N N . GLY A 1 392 ? 140.678 154.158 116.185 1.00 82.96 330 GLY A N 1
ATOM 1569 C CA . GLY A 1 392 ? 141.593 153.395 117.011 1.00 81.19 330 GLY A CA 1
ATOM 1570 C C . GLY A 1 392 ? 141.522 153.735 118.480 1.00 80.26 330 GLY A C 1
ATOM 1571 O O . GLY A 1 392 ? 142.484 153.489 119.212 1.00 80.04 330 GLY A O 1
ATOM 1572 N N . TYR A 1 393 ? 140.402 154.292 118.937 1.00 69.64 331 TYR A N 1
ATOM 1573 C CA . TYR A 1 393 ? 140.240 154.721 120.321 1.00 69.13 331 TYR A CA 1
ATOM 1574 C C . TYR A 1 393 ? 139.514 153.618 121.083 1.00 66.74 331 TYR A C 1
ATOM 1575 O O . TYR A 1 393 ? 138.317 153.397 120.880 1.00 62.76 331 TYR A O 1
ATOM 1584 N N . HIS A 1 394 ? 140.242 152.935 121.968 1.00 72.19 332 HIS A N 1
ATOM 1585 C CA . HIS A 1 394 ? 139.677 151.793 122.675 1.00 70.85 332 HIS A CA 1
ATOM 1586 C C . HIS A 1 394 ? 138.581 152.202 123.647 1.00 68.03 332 HIS A C 1
ATOM 1587 O O . HIS A 1 394 ? 137.831 151.338 124.111 1.00 73.81 332 HIS A O 1
ATOM 1594 N N . HIS A 1 395 ? 138.474 153.488 123.968 1.00 57.48 333 HIS A N 1
ATOM 1595 C CA . HIS A 1 395 ? 137.485 153.977 124.917 1.00 57.65 333 HIS A CA 1
ATOM 1596 C C . HIS A 1 395 ? 136.304 154.651 124.232 1.00 56.55 333 HIS A C 1
ATOM 1597 O O . HIS A 1 395 ? 135.496 155.298 124.905 1.00 54.76 333 HIS A O 1
ATOM 1604 N N . LEU A 1 396 ? 136.187 154.518 122.913 1.00 65.88 334 LEU A N 1
ATOM 1605 C CA . LEU A 1 396 ? 135.043 155.013 122.162 1.00 71.76 334 LEU A CA 1
ATOM 1606 C C . LEU A 1 396 ? 134.241 153.833 121.633 1.00 72.95 334 LEU A C 1
ATOM 1607 O O . LEU A 1 396 ? 134.811 152.814 121.230 1.00 75.01 334 LEU A O 1
ATOM 1612 N N . LEU A 1 397 ? 132.925 153.975 121.633 1.00 61.80 335 LEU A N 1
ATOM 1613 C CA . LEU A 1 397 ? 132.007 152.905 121.281 1.00 60.56 335 LEU A CA 1
ATOM 1614 C C . LEU A 1 397 ? 131.049 153.385 120.206 1.00 63.01 335 LEU A C 1
ATOM 1615 O O . LEU A 1 397 ? 130.841 154.591 120.041 1.00 66.16 335 LEU A O 1
ATOM 1620 N N . PRO A 1 398 ? 130.450 152.465 119.451 1.00 64.10 336 PRO A N 1
ATOM 1621 C CA . PRO A 1 398 ? 129.388 152.863 118.522 1.00 62.87 336 PRO A CA 1
ATOM 1622 C C . PRO A 1 398 ? 128.226 153.500 119.268 1.00 64.99 336 PRO A C 1
ATOM 1623 O O . PRO A 1 398 ? 127.937 153.162 120.417 1.00 68.68 336 PRO A O 1
ATOM 1627 N N . SER A 1 399 ? 127.554 154.457 118.625 1.00 65.94 337 SER A N 1
ATOM 1628 C CA . SER A 1 399 ? 126.463 155.206 119.305 1.00 66.29 337 SER A CA 1
ATOM 1629 C C . SER A 1 399 ? 125.469 154.246 119.949 1.00 65.28 337 SER A C 1
ATOM 1630 O O . SER A 1 399 ? 125.000 154.537 121.050 1.00 64.89 337 SER A O 1
ATOM 1633 N N . SER A 1 400 ? 125.155 153.149 119.271 1.00 58.36 338 SER A N 1
ATOM 1634 C CA . SER A 1 400 ? 124.245 152.139 119.857 1.00 58.43 338 SER A CA 1
ATOM 1635 C C . SER A 1 400 ? 124.790 151.707 121.218 1.00 60.80 338 SER A C 1
ATOM 1636 O O . SER A 1 400 ? 124.023 151.745 122.194 1.00 60.78 338 SER A O 1
ATOM 1639 N N . ARG A 1 401 ? 126.070 151.330 121.283 1.00 61.75 339 ARG A N 1
ATOM 1640 C CA . ARG A 1 401 ? 126.640 150.811 122.552 1.00 63.50 339 ARG A CA 1
ATOM 1641 C C . ARG A 1 401 ? 126.735 151.922 123.599 1.00 60.93 339 ARG A C 1
ATOM 1642 O O . ARG A 1 401 ? 126.683 151.591 124.779 1.00 62.33 339 ARG A O 1
ATOM 1650 N N . THR A 1 402 ? 126.863 153.185 123.203 1.00 58.32 340 THR A N 1
ATOM 1651 C CA . THR A 1 402 ? 126.873 154.235 124.251 1.00 61.15 340 THR A CA 1
ATOM 1652 C C . THR A 1 402 ? 125.542 154.191 124.999 1.00 61.35 340 THR A C 1
ATOM 1653 O O . THR A 1 402 ? 125.565 154.094 126.235 1.00 60.64 340 THR A O 1
ATOM 1657 N N . ARG A 1 403 ? 124.426 154.240 124.278 1.00 65.04 341 ARG A N 1
ATOM 1658 C CA . ARG A 1 403 ? 123.119 154.286 124.971 1.00 67.71 341 ARG A CA 1
ATOM 1659 C C . ARG A 1 403 ? 122.900 152.950 125.677 1.00 67.23 341 ARG A C 1
ATOM 1660 O O . ARG A 1 403 ? 122.274 152.953 126.746 1.00 67.44 341 ARG A O 1
ATOM 1668 N N . PHE A 1 404 ? 123.408 151.856 125.113 1.00 61.68 342 PHE A N 1
ATOM 1669 C CA . PHE A 1 404 ? 123.125 150.536 125.728 1.00 59.47 342 PHE A CA 1
ATOM 1670 C C . PHE A 1 404 ? 124.014 150.331 126.962 1.00 61.28 342 PHE A C 1
ATOM 1671 O O . PHE A 1 404 ? 123.583 149.596 127.860 1.00 59.37 342 PHE A O 1
ATOM 1679 N N . LEU A 1 405 ? 125.188 150.973 127.024 1.00 58.72 343 LEU A N 1
ATOM 1680 C CA . LEU A 1 405 ? 126.052 150.885 128.235 1.00 56.22 343 LEU A CA 1
ATOM 1681 C C . LEU A 1 405 ? 125.505 151.845 129.288 1.00 59.56 343 LEU A C 1
ATOM 1682 O O . LEU A 1 405 ? 125.574 151.507 130.474 1.00 59.85 343 LEU A O 1
ATOM 1687 N N . ALA A 1 406 ? 124.927 152.974 128.882 1.00 58.23 344 ALA A N 1
ATOM 1688 C CA . ALA A 1 406 ? 124.301 153.843 129.906 1.00 60.45 344 ALA A CA 1
ATOM 1689 C C . ALA A 1 406 ? 123.116 153.102 130.524 1.00 57.39 344 ALA A C 1
ATOM 1690 O O . ALA A 1 406 ? 122.807 153.347 131.698 1.00 57.75 344 ALA A O 1
ATOM 1692 N N . LEU A 1 407 ? 122.499 152.205 129.763 1.00 54.48 345 LEU A N 1
ATOM 1693 C CA . LEU A 1 407 ? 121.412 151.389 130.343 1.00 56.16 345 LEU A CA 1
ATOM 1694 C C . LEU A 1 407 ? 122.028 150.438 131.362 1.00 56.95 345 LEU A C 1
ATOM 1695 O O . LEU A 1 407 ? 121.582 150.480 132.509 1.00 58.82 345 LEU A O 1
ATOM 1700 N N . THR A 1 408 ? 123.002 149.617 130.971 1.00 56.63 346 THR A N 1
ATOM 1701 C CA . THR A 1 408 ? 123.519 148.626 131.945 1.00 57.58 346 THR A CA 1
ATOM 1702 C C . THR A 1 408 ? 123.831 149.341 133.250 1.00 56.22 346 THR A C 1
ATOM 1703 O O . THR A 1 408 ? 123.484 148.806 134.298 1.00 52.24 346 THR A O 1
ATOM 1707 N N . VAL A 1 409 ? 124.419 150.530 133.174 1.00 50.70 347 VAL A N 1
ATOM 1708 C CA . VAL A 1 409 ? 124.827 151.247 134.413 1.00 53.81 347 VAL A CA 1
ATOM 1709 C C . VAL A 1 409 ? 123.598 151.530 135.269 1.00 51.71 347 VAL A C 1
ATOM 1710 O O . VAL A 1 409 ? 123.517 150.935 136.337 1.00 52.97 347 VAL A O 1
ATOM 1714 N N . ALA A 1 410 ? 122.677 152.383 134.825 1.00 49.91 348 ALA A N 1
ATOM 1715 C CA . ALA A 1 410 ? 121.532 152.714 135.701 1.00 49.54 348 ALA A CA 1
ATOM 1716 C C . ALA A 1 410 ? 120.909 151.422 136.229 1.00 49.90 348 ALA A C 1
ATOM 1717 O O . ALA A 1 410 ? 120.719 151.354 137.428 1.00 51.75 348 ALA A O 1
ATOM 1719 N N . VAL A 1 411 ? 120.659 150.429 135.367 1.00 53.49 349 VAL A N 1
ATOM 1720 C CA . VAL A 1 411 ? 120.033 149.141 135.795 1.00 53.42 349 VAL A CA 1
ATOM 1721 C C . VAL A 1 411 ? 120.913 148.455 136.842 1.00 57.11 349 VAL A C 1
ATOM 1722 O O . VAL A 1 411 ? 120.345 147.835 137.742 1.00 62.20 349 VAL A O 1
ATOM 1726 N N . LEU A 1 412 ? 122.240 148.561 136.765 1.00 49.69 350 LEU A N 1
ATOM 1727 C CA . LEU A 1 412 ? 123.048 147.995 137.840 1.00 50.18 350 LEU A CA 1
ATOM 1728 C C . LEU A 1 412 ? 123.092 148.927 139.046 1.00 52.77 350 LEU A C 1
ATOM 1729 O O . LEU A 1 412 ? 123.045 148.468 140.194 1.00 51.24 350 LEU A O 1
ATOM 1734 N N . VAL A 1 413 ? 123.183 150.237 138.809 1.00 57.08 351 VAL A N 1
ATOM 1735 C CA . VAL A 1 413 ? 123.206 151.190 139.914 1.00 52.85 351 VAL A CA 1
ATOM 1736 C C . VAL A 1 413 ? 121.912 151.104 140.707 1.00 55.36 351 VAL A C 1
ATOM 1737 O O . VAL A 1 413 ? 121.924 151.038 141.942 1.00 59.73 351 VAL A O 1
ATOM 1741 N N . VAL A 1 414 ? 120.772 151.098 140.012 1.00 54.93 352 VAL A N 1
ATOM 1742 C CA . VAL A 1 414 ? 119.500 151.026 140.721 1.00 56.49 352 VAL A CA 1
ATOM 1743 C C . VAL A 1 414 ? 119.328 149.662 141.372 1.00 55.39 352 VAL A C 1
ATOM 1744 O O . VAL A 1 414 ? 118.692 149.552 142.421 1.00 60.40 352 VAL A O 1
ATOM 1748 N N . ALA A 1 415 ? 119.895 148.606 140.787 1.00 42.82 353 ALA A N 1
ATOM 1749 C CA . ALA A 1 415 ? 119.807 147.289 141.406 1.00 50.42 353 ALA A CA 1
ATOM 1750 C C . ALA A 1 415 ? 120.553 147.260 142.733 1.00 52.76 353 ALA A C 1
ATOM 1751 O O . ALA A 1 415 ? 120.022 146.793 143.749 1.00 55.62 353 ALA A O 1
ATOM 1753 N N . GLN A 1 416 ? 121.791 147.755 142.741 1.00 50.54 354 GLN A N 1
ATOM 1754 C CA . GLN A 1 416 ? 122.551 147.811 143.986 1.00 47.34 354 GLN A CA 1
ATOM 1755 C C . GLN A 1 416 ? 121.878 148.729 144.997 1.00 52.04 354 GLN A C 1
ATOM 1756 O O . GLN A 1 416 ? 121.814 148.410 146.190 1.00 54.38 354 GLN A O 1
ATOM 1762 N N . LEU A 1 417 ? 121.365 149.873 144.539 1.00 57.10 355 LEU A N 1
ATOM 1763 C CA . LEU A 1 417 ? 120.674 150.791 145.436 1.00 56.40 355 LEU A CA 1
ATOM 1764 C C . LEU A 1 417 ? 119.452 150.129 146.059 1.00 56.42 355 LEU A C 1
ATOM 1765 O O . LEU A 1 417 ? 119.220 150.237 147.268 1.00 59.12 355 LEU A O 1
ATOM 1770 N N . ALA A 1 418 ? 118.662 149.427 145.246 1.00 49.02 356 ALA A N 1
ATOM 1771 C CA . ALA A 1 418 ? 117.472 148.761 145.754 1.00 49.38 356 ALA A CA 1
ATOM 1772 C C . ALA A 1 418 ? 117.834 147.666 146.744 1.00 52.81 356 ALA A C 1
ATOM 1773 O O . ALA A 1 418 ? 117.200 147.542 147.795 1.00 56.40 356 ALA A O 1
ATOM 1775 N N . LEU A 1 419 ? 118.848 146.857 146.431 1.00 48.93 357 LEU A N 1
ATOM 1776 C CA . LEU A 1 419 ? 119.231 145.799 147.360 1.00 52.23 357 LEU A CA 1
ATOM 1777 C C . LEU A 1 419 ? 119.711 146.383 148.681 1.00 54.07 357 LEU A C 1
ATOM 1778 O O . LEU A 1 419 ? 119.325 145.909 149.758 1.00 51.05 357 LEU A O 1
ATOM 1783 N N . PHE A 1 420 ? 120.538 147.430 148.620 1.00 52.43 358 PHE A N 1
ATOM 1784 C CA . PHE A 1 420 ? 121.086 148.005 149.841 1.00 50.63 358 PHE A CA 1
ATOM 1785 C C . PHE A 1 420 ? 120.008 148.700 150.663 1.00 57.21 358 PHE A C 1
ATOM 1786 O O . PHE A 1 420 ? 120.074 148.694 151.898 1.00 59.75 358 PHE A O 1
ATOM 1794 N N . CYS A 1 421 ? 119.016 149.307 150.006 1.00 58.30 359 CYS A N 1
ATOM 1795 C CA . CYS A 1 421 ? 117.920 149.950 150.717 1.00 56.71 359 CYS A CA 1
ATOM 1796 C C . CYS A 1 421 ? 116.881 148.958 151.219 1.00 56.71 359 CYS A C 1
ATOM 1797 O O . CYS A 1 421 ? 116.143 149.278 152.157 1.00 59.68 359 CYS A O 1
ATOM 1800 N N . ALA A 1 422 ? 116.797 147.773 150.616 1.00 55.96 360 ALA A N 1
ATOM 1801 C CA . ALA A 1 422 ? 115.876 146.743 151.070 1.00 59.95 360 ALA A CA 1
ATOM 1802 C C . ALA A 1 422 ? 116.487 145.819 152.110 1.00 60.39 360 ALA A C 1
ATOM 1803 O O . ALA A 1 422 ? 115.748 145.068 152.755 1.00 63.82 360 ALA A O 1
ATOM 1805 N N . MET A 1 423 ? 117.808 145.845 152.278 1.00 52.45 361 MET A N 1
ATOM 1806 C CA . MET A 1 423 ? 118.467 145.085 153.331 1.00 55.29 361 MET A CA 1
ATOM 1807 C C . MET A 1 423 ? 118.972 145.974 154.459 1.00 56.90 361 MET A C 1
ATOM 1808 O O . MET A 1 423 ? 118.559 145.806 155.609 1.00 53.36 361 MET A O 1
ATOM 1813 N N . GLU A 1 424 ? 119.850 146.923 154.162 1.00 64.61 362 GLU A N 1
ATOM 1814 C CA . GLU A 1 424 ? 120.480 147.749 155.184 1.00 63.03 362 GLU A CA 1
ATOM 1815 C C . GLU A 1 424 ? 119.825 149.124 155.136 1.00 65.47 362 GLU A C 1
ATOM 1816 O O . GLU A 1 424 ? 120.351 150.066 154.542 1.00 63.86 362 GLU A O 1
ATOM 1822 N N . TRP A 1 425 ? 118.669 149.227 155.787 1.00 73.85 363 TRP A N 1
ATOM 1823 C CA . TRP A 1 425 ? 117.944 150.482 155.909 1.00 74.81 363 TRP A CA 1
ATOM 1824 C C . TRP A 1 425 ? 117.597 150.826 157.345 1.00 75.91 363 TRP A C 1
ATOM 1825 O O . TRP A 1 425 ? 117.499 152.016 157.667 1.00 75.84 363 TRP A O 1
ATOM 1836 N N . GLY A 1 426 ? 117.396 149.834 158.209 1.00 77.97 364 GLY A N 1
ATOM 1837 C CA . GLY A 1 426 ? 117.294 150.045 159.637 1.00 80.56 364 GLY A CA 1
ATOM 1838 C C . GLY A 1 426 ? 118.482 149.436 160.352 1.00 81.76 364 GLY A C 1
ATOM 1839 O O . GLY A 1 426 ? 118.415 149.134 161.547 1.00 80.80 364 GLY A O 1
ATOM 1840 N N . SER A 1 427 ? 119.578 149.247 159.620 1.00 75.58 365 SER A N 1
ATOM 1841 C CA . SER A 1 427 ? 120.757 148.597 160.167 1.00 73.85 365 SER A CA 1
ATOM 1842 C C . SER A 1 427 ? 121.361 149.432 161.294 1.00 75.83 365 SER A C 1
ATOM 1843 O O . SER A 1 427 ? 120.951 150.565 161.562 1.00 75.56 365 SER A O 1
ATOM 1846 N N . ASP A 1 428 ? 122.356 148.847 161.965 1.00 79.55 366 ASP A N 1
ATOM 1847 C CA . ASP A 1 428 ? 123.013 149.538 163.069 1.00 79.81 366 ASP A CA 1
ATOM 1848 C C . ASP A 1 428 ? 123.873 150.693 162.569 1.00 79.78 366 ASP A C 1
ATOM 1849 O O . ASP A 1 428 ? 123.960 151.738 163.223 1.00 78.28 366 ASP A O 1
ATOM 1854 N N . GLY A 1 429 ? 124.510 150.526 161.413 1.00 80.33 367 GLY A N 1
ATOM 1855 C CA . GLY A 1 429 ? 125.385 151.549 160.876 1.00 78.65 367 GLY A CA 1
ATOM 1856 C C . GLY A 1 429 ? 124.649 152.576 160.041 1.00 79.18 367 GLY A C 1
ATOM 1857 O O . GLY A 1 429 ? 125.268 153.337 159.292 1.00 82.12 367 GLY A O 1
ATOM 1858 N N . LEU A 1 430 ? 123.319 152.599 160.157 1.00 74.25 368 LEU A N 1
ATOM 1859 C CA . LEU A 1 430 ? 122.501 153.537 159.397 1.00 74.45 368 LEU A CA 1
ATOM 1860 C C . LEU A 1 430 ? 121.380 154.124 160.250 1.00 78.05 368 LEU A C 1
ATOM 1861 O O . LEU A 1 430 ? 120.373 154.590 159.701 1.00 78.82 368 LEU A O 1
ATOM 1866 N N . ARG A 1 431 ? 121.533 154.127 161.576 1.00 82.99 369 ARG A N 1
ATOM 1867 C CA . ARG A 1 431 ? 120.433 154.494 162.461 1.00 82.07 369 ARG A CA 1
ATOM 1868 C C . ARG A 1 431 ? 120.282 156.007 162.583 1.00 81.12 369 ARG A C 1
ATOM 1869 O O . ARG A 1 431 ? 119.171 156.537 162.477 1.00 80.31 369 ARG A O 1
ATOM 1877 N N . GLY A 1 432 ? 121.385 156.717 162.802 1.00 77.50 370 GLY A N 1
ATOM 1878 C CA . GLY A 1 432 ? 121.330 158.137 163.084 1.00 77.33 370 GLY A CA 1
ATOM 1879 C C . GLY A 1 432 ? 121.060 159.031 161.898 1.00 76.72 370 GLY A C 1
ATOM 1880 O O . GLY A 1 432 ? 120.996 160.253 162.061 1.00 76.31 370 GLY A O 1
ATOM 1881 N N . LEU A 1 433 ? 120.896 158.465 160.708 1.00 77.24 371 LEU A N 1
ATOM 1882 C CA . LEU A 1 433 ? 120.678 159.249 159.504 1.00 76.81 371 LEU A CA 1
ATOM 1883 C C . LEU A 1 433 ? 119.190 159.455 159.259 1.00 77.20 371 LEU A C 1
ATOM 1884 O O . LEU A 1 433 ? 118.353 158.653 159.680 1.00 77.36 371 LEU A O 1
ATOM 1889 N N . THR A 1 434 ? 118.868 160.544 158.567 1.00 80.33 372 THR A N 1
ATOM 1890 C CA . THR A 1 434 ? 117.504 160.774 158.124 1.00 80.05 372 THR A CA 1
ATOM 1891 C C . THR A 1 434 ? 117.237 159.981 156.846 1.00 78.61 372 THR A C 1
ATOM 1892 O O . THR A 1 434 ? 118.146 159.424 156.226 1.00 79.49 372 THR A O 1
ATOM 1896 N N . ALA A 1 435 ? 115.963 159.931 156.453 1.00 77.74 373 ALA A N 1
ATOM 1897 C CA . ALA A 1 435 ? 115.591 159.159 155.272 1.00 79.36 373 ALA A CA 1
ATOM 1898 C C . ALA A 1 435 ? 116.362 159.632 154.046 1.00 79.85 373 ALA A C 1
ATOM 1899 O O . ALA A 1 435 ? 117.004 158.833 153.354 1.00 81.59 373 ALA A O 1
ATOM 1901 N N . GLY A 1 436 ? 116.319 160.934 153.765 1.00 76.09 374 GLY A N 1
ATOM 1902 C CA . GLY A 1 436 ? 117.079 161.460 152.643 1.00 76.08 374 GLY A CA 1
ATOM 1903 C C . GLY A 1 436 ? 118.577 161.375 152.864 1.00 73.70 374 GLY A C 1
ATOM 1904 O O . GLY A 1 436 ? 119.329 161.013 151.954 1.00 73.14 374 GLY A O 1
ATOM 1905 N N . GLN A 1 437 ? 119.031 161.710 154.073 1.00 78.51 375 GLN A N 1
ATOM 1906 C CA . GLN A 1 437 ? 120.453 161.675 154.385 1.00 80.80 375 GLN A CA 1
ATOM 1907 C C . GLN A 1 437 ? 120.997 160.256 154.474 1.00 77.87 375 GLN A C 1
ATOM 1908 O O . GLN A 1 437 ? 122.218 160.086 154.560 1.00 76.81 375 GLN A O 1
ATOM 1914 N N . LYS A 1 438 ? 120.133 159.244 154.464 1.00 69.31 376 LYS A N 1
ATOM 1915 C CA . LYS A 1 438 ? 120.557 157.855 154.345 1.00 68.19 376 LYS A CA 1
ATOM 1916 C C . LYS A 1 438 ? 120.464 157.343 152.917 1.00 69.80 376 LYS A C 1
ATOM 1917 O O . LYS A 1 438 ? 121.328 156.578 152.475 1.00 70.73 376 LYS A O 1
ATOM 1919 N N . LEU A 1 439 ? 119.431 157.755 152.180 1.00 71.26 377 LEU A N 1
ATOM 1920 C CA . LEU A 1 439 ? 119.339 157.382 150.775 1.00 70.03 377 LEU A CA 1
ATOM 1921 C C . LEU A 1 439 ? 120.475 157.996 149.969 1.00 69.22 377 LEU A C 1
ATOM 1922 O O . LEU A 1 439 ? 120.923 157.404 148.982 1.00 67.47 377 LEU A O 1
ATOM 1927 N N . VAL A 1 440 ? 120.956 159.172 150.373 1.00 69.11 378 VAL A N 1
ATOM 1928 C CA . VAL A 1 440 ? 122.115 159.765 149.709 1.00 66.42 378 VAL A CA 1
ATOM 1929 C C . VAL A 1 440 ? 123.312 158.828 149.815 1.00 68.42 378 VAL A C 1
ATOM 1930 O O . VAL A 1 440 ? 123.991 158.541 148.821 1.00 67.75 378 VAL A O 1
ATOM 1934 N N . GLY A 1 441 ? 123.575 158.321 151.021 1.00 70.39 379 GLY A N 1
ATOM 1935 C CA . GLY A 1 441 ? 124.683 157.398 151.198 1.00 68.33 379 GLY A CA 1
ATOM 1936 C C . GLY A 1 441 ? 124.457 156.083 150.483 1.00 64.67 379 GLY A C 1
ATOM 1937 O O . GLY A 1 441 ? 125.396 155.483 149.954 1.00 66.34 379 GLY A O 1
ATOM 1938 N N . ALA A 1 442 ? 123.209 155.612 150.461 1.00 55.75 380 ALA A N 1
ATOM 1939 C CA . ALA A 1 442 ? 122.901 154.381 149.740 1.00 56.27 380 ALA A CA 1
ATOM 1940 C C . ALA A 1 442 ? 123.206 154.528 148.255 1.00 60.86 380 ALA A C 1
ATOM 1941 O O . ALA A 1 442 ? 123.821 153.647 147.643 1.00 64.26 380 ALA A O 1
ATOM 1943 N N . LEU A 1 443 ? 122.784 155.643 147.658 1.00 63.16 381 LEU A N 1
ATOM 1944 C CA . LEU A 1 443 ? 123.064 155.879 146.246 1.00 60.16 381 LEU A CA 1
ATOM 1945 C C . LEU A 1 443 ? 124.558 156.047 146.007 1.00 58.66 381 LEU A C 1
ATOM 1946 O O . LEU A 1 443 ? 125.085 155.583 144.990 1.00 54.20 381 LEU A O 1
ATOM 1951 N N . PHE A 1 444 ? 125.254 156.719 146.927 1.00 60.27 382 PHE A N 1
ATOM 1952 C CA . PHE A 1 444 ? 126.701 156.852 146.810 1.00 59.77 382 PHE A CA 1
ATOM 1953 C C . PHE A 1 444 ? 127.365 155.482 146.776 1.00 57.43 382 PHE A C 1
ATOM 1954 O O . PHE A 1 444 ? 128.228 155.214 145.933 1.00 61.06 382 PHE A O 1
ATOM 1962 N N . MET A 1 445 ? 126.963 154.597 147.687 1.00 47.40 383 MET A N 1
ATOM 1963 C CA . MET A 1 445 ? 127.542 153.260 147.724 1.00 47.49 383 MET A CA 1
ATOM 1964 C C . MET A 1 445 ? 127.211 152.482 146.458 1.00 50.29 383 MET A C 1
ATOM 1965 O O . MET A 1 445 ? 128.071 151.788 145.904 1.00 54.33 383 MET A O 1
ATOM 1970 N N . ALA A 1 446 ? 125.970 152.585 145.981 1.00 56.31 384 ALA A N 1
ATOM 1971 C CA . ALA A 1 446 ? 125.585 151.840 144.786 1.00 57.74 384 ALA A CA 1
ATOM 1972 C C . ALA A 1 446 ? 126.361 152.312 143.562 1.00 57.73 384 ALA A C 1
ATOM 1973 O O . ALA A 1 446 ? 126.828 151.493 142.762 1.00 58.07 384 ALA A O 1
ATOM 1975 N N . VAL A 1 447 ? 126.506 153.628 143.395 1.00 50.84 385 VAL A N 1
ATOM 1976 C CA . VAL A 1 447 ? 127.196 154.154 142.220 1.00 52.79 385 VAL A CA 1
ATOM 1977 C C . VAL A 1 447 ? 128.691 153.876 142.300 1.00 49.09 385 VAL A C 1
ATOM 1978 O O . VAL A 1 447 ? 129.317 153.483 141.309 1.00 47.04 385 VAL A O 1
ATOM 1982 N N . ASN A 1 448 ? 129.289 154.081 143.471 1.00 43.14 386 ASN A N 1
ATOM 1983 C CA . ASN A 1 448 ? 130.726 153.911 143.621 1.00 47.61 386 ASN A CA 1
ATOM 1984 C C . ASN A 1 448 ? 131.151 152.454 143.593 1.00 51.03 386 ASN A C 1
ATOM 1985 O O . ASN A 1 448 ? 132.318 152.168 143.308 1.00 46.73 386 ASN A O 1
ATOM 1990 N N . SER A 1 449 ? 130.235 151.531 143.876 1.00 49.04 387 SER A N 1
ATOM 1991 C CA . SER A 1 449 ? 130.606 150.129 143.966 1.00 41.34 387 SER A CA 1
ATOM 1992 C C . SER A 1 449 ? 131.120 149.572 142.652 1.00 42.46 387 SER A C 1
ATOM 1993 O O . SER A 1 449 ? 131.738 148.503 142.657 1.00 41.37 387 SER A O 1
ATOM 1996 N N . ARG A 1 450 ? 130.890 150.259 141.534 1.00 57.59 388 ARG A N 1
ATOM 1997 C CA . ARG A 1 450 ? 131.235 149.678 140.239 1.00 58.57 388 ARG A CA 1
ATOM 1998 C C . ARG A 1 450 ? 132.743 149.700 140.009 1.00 48.87 388 ARG A C 1
ATOM 1999 O O . ARG A 1 450 ? 133.387 148.647 139.957 1.00 46.43 388 ARG A O 1
ATOM 2007 N N . HIS A 1 451 ? 133.334 150.896 139.874 1.00 37.40 389 HIS A N 1
ATOM 2008 C CA . HIS A 1 451 ? 134.782 150.963 139.704 1.00 43.95 389 HIS A CA 1
ATOM 2009 C C . HIS A 1 451 ? 135.403 152.189 140.369 1.00 42.94 389 HIS A C 1
ATOM 2010 O O . HIS A 1 451 ? 136.487 152.622 139.966 1.00 37.56 389 HIS A O 1
ATOM 2017 N N . SER A 1 452 ? 134.756 152.747 141.394 1.00 51.91 390 SER A N 1
ATOM 2018 C CA . SER A 1 452 ? 135.302 153.884 142.129 1.00 50.45 390 SER A CA 1
ATOM 2019 C C . SER A 1 452 ? 135.838 153.475 143.496 1.00 50.24 390 SER A C 1
ATOM 2020 O O . SER A 1 452 ? 137.010 153.713 143.796 1.00 48.36 390 SER A O 1
ATOM 2023 N N . GLY A 1 453 ? 135.008 152.862 144.336 1.00 42.14 391 GLY A N 1
ATOM 2024 C CA . GLY A 1 453 ? 135.466 152.344 145.609 1.00 38.11 391 GLY A CA 1
ATOM 2025 C C . GLY A 1 453 ? 135.449 153.315 146.765 1.00 47.56 391 GLY A C 1
ATOM 2026 O O . GLY A 1 453 ? 136.260 153.164 147.686 1.00 40.92 391 GLY A O 1
ATOM 2027 N N . GLU A 1 454 ? 134.561 154.304 146.755 1.00 55.37 392 GLU A N 1
ATOM 2028 C CA . GLU A 1 454 ? 134.424 155.231 147.872 1.00 51.67 392 GLU A CA 1
ATOM 2029 C C . GLU A 1 454 ? 133.369 154.692 148.828 1.00 47.78 392 GLU A C 1
ATOM 2030 O O . GLU A 1 454 ? 132.227 154.448 148.425 1.00 50.69 392 GLU A O 1
ATOM 2036 N N . MET A 1 455 ? 133.754 154.501 150.087 1.00 47.62 393 MET A N 1
ATOM 2037 C CA . MET A 1 455 ? 132.893 153.895 151.094 1.00 46.69 393 MET A CA 1
ATOM 2038 C C . MET A 1 455 ? 132.382 154.960 152.051 1.00 50.36 393 MET A C 1
ATOM 2039 O O . MET A 1 455 ? 133.167 155.746 152.590 1.00 57.51 393 MET A O 1
ATOM 2044 N N . VAL A 1 456 ? 131.070 154.982 152.260 1.00 55.72 394 VAL A N 1
ATOM 2045 C CA . VAL A 1 456 ? 130.461 155.788 153.307 1.00 56.39 394 VAL A CA 1
ATOM 2046 C C . VAL A 1 456 ? 130.072 154.933 154.506 1.00 59.41 394 VAL A C 1
ATOM 2047 O O . VAL A 1 456 ? 130.140 155.391 155.646 1.00 56.85 394 VAL A O 1
ATOM 2051 N N . LEU A 1 457 ? 129.667 153.691 154.261 1.00 62.35 395 LEU A N 1
ATOM 2052 C CA . LEU A 1 457 ? 129.439 152.721 155.319 1.00 61.58 395 LEU A CA 1
ATOM 2053 C C . LEU A 1 457 ? 130.723 151.925 155.543 1.00 60.63 395 LEU A C 1
ATOM 2054 O O . LEU A 1 457 ? 131.793 152.272 155.036 1.00 62.42 395 LEU A O 1
ATOM 2059 N N . ASP A 1 458 ? 130.629 150.847 156.314 1.00 46.40 396 ASP A N 1
ATOM 2060 C CA . ASP A 1 458 ? 131.703 149.878 156.456 1.00 47.73 396 ASP A CA 1
ATOM 2061 C C . ASP A 1 458 ? 131.163 148.505 156.089 1.00 50.70 396 ASP A C 1
ATOM 2062 O O . ASP A 1 458 ? 130.053 148.141 156.489 1.00 49.94 396 ASP A O 1
ATOM 2067 N N . LEU A 1 459 ? 131.943 147.745 155.328 1.00 48.50 397 LEU A N 1
ATOM 2068 C CA . LEU A 1 459 ? 131.483 146.452 154.823 1.00 45.41 397 LEU A CA 1
ATOM 2069 C C . LEU A 1 459 ? 131.697 145.341 155.848 1.00 52.28 397 LEU A C 1
ATOM 2070 O O . LEU A 1 459 ? 132.208 144.268 155.537 1.00 55.20 397 LEU A O 1
ATOM 2075 N N . SER A 1 460 ? 131.298 145.594 157.081 1.00 53.08 398 SER A N 1
ATOM 2076 C CA . SER A 1 460 ? 131.245 144.565 158.114 1.00 49.71 398 SER A CA 1
ATOM 2077 C C . SER A 1 460 ? 129.872 144.466 158.752 1.00 52.18 398 SER A C 1
ATOM 2078 O O . SER A 1 460 ? 129.408 143.358 159.029 1.00 62.06 398 SER A O 1
ATOM 2081 N N . THR A 1 461 ? 129.210 145.594 158.991 1.00 48.19 399 THR A N 1
ATOM 2082 C CA . THR A 1 461 ? 127.827 145.597 159.458 1.00 54.80 399 THR A CA 1
ATOM 2083 C C . THR A 1 461 ? 126.860 145.708 158.285 1.00 52.44 399 THR A C 1
ATOM 2084 O O . THR A 1 461 ? 125.956 146.542 158.267 1.00 51.80 399 THR A O 1
ATOM 2088 N N . VAL A 1 462 ? 127.059 144.854 157.286 1.00 51.98 400 VAL A N 1
ATOM 2089 C CA . VAL A 1 462 ? 126.201 144.799 156.110 1.00 50.86 400 VAL A CA 1
ATOM 2090 C C . VAL A 1 462 ? 125.989 143.336 155.754 1.00 47.89 400 VAL A C 1
ATOM 2091 O O . VAL A 1 462 ? 126.932 142.538 155.781 1.00 52.69 400 VAL A O 1
ATOM 2095 N N . SER A 1 463 ? 124.751 142.984 155.419 1.00 42.30 401 SER A N 1
ATOM 2096 C CA . SER A 1 463 ? 124.432 141.591 155.146 1.00 42.81 401 SER A CA 1
ATOM 2097 C C . SER A 1 463 ? 125.270 141.075 153.986 1.00 38.82 401 SER A C 1
ATOM 2098 O O . SER A 1 463 ? 125.558 141.802 153.033 1.00 42.33 401 SER A O 1
ATOM 2101 N N . SER A 1 464 ? 125.666 139.805 154.075 1.00 32.35 402 SER A N 1
ATOM 2102 C CA . SER A 1 464 ? 126.526 139.225 153.054 1.00 31.71 402 SER A CA 1
ATOM 2103 C C . SER A 1 464 ? 125.865 139.205 151.683 1.00 35.68 402 SER A C 1
ATOM 2104 O O . SER A 1 464 ? 126.568 139.157 150.670 1.00 37.75 402 SER A O 1
ATOM 2107 N N . ALA A 1 465 ? 124.533 139.241 151.623 1.00 34.78 403 ALA A N 1
ATOM 2108 C CA . ALA A 1 465 ? 123.856 139.266 150.333 1.00 35.31 403 ALA A CA 1
ATOM 2109 C C . ALA A 1 465 ? 124.040 140.592 149.612 1.00 38.92 403 ALA A C 1
ATOM 2110 O O . ALA A 1 465 ? 123.760 140.672 148.412 1.00 37.15 403 ALA A O 1
ATOM 2112 N N . VAL A 1 466 ? 124.491 141.629 150.312 1.00 44.30 404 VAL A N 1
ATOM 2113 C CA . VAL A 1 466 ? 124.796 142.903 149.669 1.00 40.10 404 VAL A CA 1
ATOM 2114 C C . VAL A 1 466 ? 126.248 142.954 149.218 1.00 40.83 404 VAL A C 1
ATOM 2115 O O . VAL A 1 466 ? 126.543 143.419 148.117 1.00 47.16 404 VAL A O 1
ATOM 2119 N N . VAL A 1 467 ? 127.178 142.480 150.048 1.00 29.19 405 VAL A N 1
ATOM 2120 C CA . VAL A 1 467 ? 128.575 142.466 149.633 1.00 22.68 405 VAL A CA 1
ATOM 2121 C C . VAL A 1 467 ? 128.786 141.465 148.507 1.00 24.52 405 VAL A C 1
ATOM 2122 O O . VAL A 1 467 ? 129.662 141.655 147.658 1.00 40.94 405 VAL A O 1
ATOM 2126 N N . VAL A 1 468 ? 128.001 140.387 148.469 1.00 24.90 406 VAL A N 1
ATOM 2127 C CA . VAL A 1 468 ? 128.090 139.458 147.347 1.00 31.30 406 VAL A CA 1
ATOM 2128 C C . VAL A 1 468 ? 127.652 140.141 146.057 1.00 33.49 406 VAL A C 1
ATOM 2129 O O . VAL A 1 468 ? 128.291 139.990 145.007 1.00 29.96 406 VAL A O 1
ATOM 2133 N N . LEU A 1 469 ? 126.556 140.900 146.109 1.00 29.92 407 LEU A N 1
ATOM 2134 C CA . LEU A 1 469 ? 126.142 141.652 144.932 1.00 20.48 407 LEU A CA 1
ATOM 2135 C C . LEU A 1 469 ? 127.202 142.667 144.545 1.00 30.85 407 LEU A C 1
ATOM 2136 O O . LEU A 1 469 ? 127.446 142.897 143.357 1.00 46.19 407 LEU A O 1
ATOM 2141 N N . TYR A 1 470 ? 127.821 143.312 145.535 1.00 38.81 408 TYR A N 1
ATOM 2142 C CA . TYR A 1 470 ? 128.918 144.224 145.238 1.00 37.24 408 TYR A CA 1
ATOM 2143 C C . TYR A 1 470 ? 130.022 143.501 144.485 1.00 41.13 408 TYR A C 1
ATOM 2144 O O . TYR A 1 470 ? 130.479 143.968 143.444 1.00 42.01 408 TYR A O 1
ATOM 2153 N N . VAL A 1 471 ? 130.447 142.342 144.983 1.00 33.10 409 VAL A N 1
ATOM 2154 C CA . VAL A 1 471 ? 131.505 141.594 144.312 1.00 20.94 409 VAL A CA 1
ATOM 2155 C C . VAL A 1 471 ? 131.108 141.284 142.874 1.00 32.87 409 VAL A C 1
ATOM 2156 O O . VAL A 1 471 ? 131.909 141.439 141.944 1.00 37.47 409 VAL A O 1
ATOM 2160 N N . VAL A 1 472 ? 129.867 140.840 142.668 1.00 37.89 410 VAL A N 1
ATOM 2161 C CA . VAL A 1 472 ? 129.438 140.447 141.327 1.00 34.97 410 VAL A CA 1
ATOM 2162 C C . VAL A 1 472 ? 129.405 141.651 140.392 1.00 34.68 410 VAL A C 1
ATOM 2163 O O . VAL A 1 472 ? 129.883 141.582 139.254 1.00 39.04 410 VAL A O 1
ATOM 2167 N N . MET A 1 473 ? 128.844 142.770 140.849 1.00 36.19 411 MET A N 1
ATOM 2168 C CA . MET A 1 473 ? 128.746 143.991 140.056 1.00 39.69 411 MET A CA 1
ATOM 2169 C C . MET A 1 473 ? 130.046 144.769 140.022 1.00 41.59 411 MET A C 1
ATOM 2170 O O . MET A 1 473 ? 130.119 145.834 139.404 1.00 49.90 411 MET A O 1
ATOM 2175 N N . MET A 1 474 ? 131.059 144.246 140.693 1.00 30.76 412 MET A N 1
ATOM 2176 C CA . MET A 1 474 ? 132.347 144.887 140.857 1.00 36.73 412 MET A CA 1
ATOM 2177 C C . MET A 1 474 ? 133.472 144.133 140.174 1.00 34.73 412 MET A C 1
ATOM 2178 O O . MET A 1 474 ? 134.557 144.694 140.000 1.00 37.11 412 MET A O 1
ATOM 2183 N N . TYR A 1 475 ? 133.245 142.882 139.788 1.00 33.77 413 TYR A N 1
ATOM 2184 C CA . TYR A 1 475 ? 134.149 142.176 138.896 1.00 34.52 413 TYR A CA 1
ATOM 2185 C C . TYR A 1 475 ? 133.956 142.579 137.440 1.00 40.43 413 TYR A C 1
ATOM 2186 O O . TYR A 1 475 ? 134.901 142.475 136.651 1.00 44.16 413 TYR A O 1
ATOM 2195 N N . LEU A 1 476 ? 132.769 143.052 137.078 1.00 38.65 414 LEU A N 1
ATOM 2196 C CA . LEU A 1 476 ? 132.464 143.351 135.682 1.00 41.85 414 LEU A CA 1
ATOM 2197 C C . LEU A 1 476 ? 133.305 144.524 135.186 1.00 36.52 414 LEU A C 1
ATOM 2198 O O . LEU A 1 476 ? 133.432 145.529 135.894 1.00 36.59 414 LEU A O 1
ATOM 2203 N N . PRO A 1 477 ? 133.882 144.448 133.982 1.00 32.48 415 PRO A N 1
ATOM 2204 C CA . PRO A 1 477 ? 134.592 145.607 133.447 1.00 41.49 415 PRO A CA 1
ATOM 2205 C C . PRO A 1 477 ? 133.638 146.753 133.198 1.00 44.73 415 PRO A C 1
ATOM 2206 O O . PRO A 1 477 ? 132.434 146.541 132.959 1.00 42.11 415 PRO A O 1
ATOM 2210 N N . PRO A 1 478 ? 134.114 147.997 133.250 1.00 44.51 416 PRO A N 1
ATOM 2211 C CA . PRO A 1 478 ? 133.201 149.140 133.142 1.00 45.48 416 PRO A CA 1
ATOM 2212 C C . PRO A 1 478 ? 132.514 149.249 131.790 1.00 49.70 416 PRO A C 1
ATOM 2213 O O . PRO A 1 478 ? 131.282 149.236 131.713 1.00 48.49 416 PRO A O 1
ATOM 2217 N N . TYR A 1 479 ? 133.178 149.032 130.666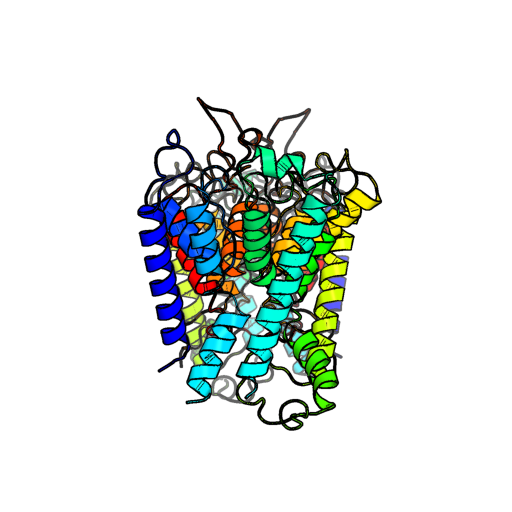 1.00 48.91 417 TYR A N 1
ATOM 2218 C CA . TYR A 1 479 ? 132.359 149.030 129.419 1.00 44.36 417 TYR A CA 1
ATOM 2219 C C . TYR A 1 479 ? 131.722 147.648 129.198 1.00 43.96 417 TYR A C 1
ATOM 2220 O O . TYR A 1 479 ? 131.961 147.101 128.119 1.00 47.14 417 TYR A O 1
ATOM 2229 N N . THR A 1 480 ? 130.988 147.079 130.175 1.00 52.46 418 THR A N 1
ATOM 2230 C CA . THR A 1 480 ? 130.248 145.792 129.998 1.00 55.50 418 THR A CA 1
ATOM 2231 C C . THR A 1 480 ? 128.807 146.138 129.679 1.00 48.04 418 THR A C 1
ATOM 2232 O O . THR A 1 480 ? 128.169 146.781 130.524 1.00 44.97 418 THR A O 1
ATOM 2236 N N . THR A 1 481 ? 128.314 145.701 128.525 1.00 36.43 419 THR A N 1
ATOM 2237 C CA . THR A 1 481 ? 126.965 146.126 128.088 1.00 35.86 419 THR A CA 1
ATOM 2238 C C . THR A 1 481 ? 126.074 144.909 127.826 1.00 39.70 419 THR A C 1
ATOM 2239 O O . THR A 1 481 ? 126.600 143.870 127.389 1.00 42.75 419 THR A O 1
ATOM 2243 N N . PHE A 1 482 ? 124.779 145.030 128.109 1.00 30.00 420 PHE A N 1
ATOM 2244 C CA . PHE A 1 482 ? 123.810 143.954 127.811 1.00 30.00 420 PHE A CA 1
ATOM 2245 C C . PHE A 1 482 ? 123.281 144.236 126.418 1.00 30.00 420 PHE A C 1
ATOM 2246 O O . PHE A 1 482 ? 122.314 144.980 126.356 1.00 30.00 420 PHE A O 1
ATOM 2254 N N . VAL A 1 483 ? 123.865 143.666 125.366 1.00 30.00 421 VAL A N 1
ATOM 2255 C CA . VAL A 1 483 ? 123.418 144.070 124.001 1.00 30.00 421 VAL A CA 1
ATOM 2256 C C . VAL A 1 483 ? 122.168 143.295 123.570 1.00 30.00 421 VAL A C 1
ATOM 2257 O O . VAL A 1 483 ? 122.318 142.252 122.910 1.00 30.00 421 VAL A O 1
ATOM 2261 N N . PRO A 1 484 ? 120.980 143.789 123.927 1.00 30.00 422 PRO A N 1
ATOM 2262 C CA . PRO A 1 484 ? 119.694 143.193 123.508 1.00 30.00 422 PRO A CA 1
ATOM 2263 C C . PRO A 1 484 ? 119.269 143.855 122.200 1.00 30.00 422 PRO A C 1
ATOM 2264 O O . PRO A 1 484 ? 118.338 144.670 122.258 1.00 30.00 422 PRO A O 1
ATOM 2268 N N . VAL A 1 485 ? 119.935 143.530 121.086 1.00 30.00 423 VAL A N 1
ATOM 2269 C CA . VAL A 1 485 ? 119.619 144.111 119.759 1.00 30.00 423 VAL A CA 1
ATOM 2270 C C . VAL A 1 485 ? 120.573 143.514 118.720 1.00 30.00 423 VAL A C 1
ATOM 2271 O O . VAL A 1 485 ? 121.621 142.991 119.142 1.00 30.00 423 VAL A O 1
ATOM 2275 N N . GLN A 1 508 ? 149.521 132.069 124.104 1.00 52.08 446 GLN A N 1
ATOM 2276 C CA . GLN A 1 508 ? 148.240 132.692 124.412 1.00 56.15 446 GLN A CA 1
ATOM 2277 C C . GLN A 1 508 ? 147.255 131.659 124.942 1.00 56.10 446 GLN A C 1
ATOM 2278 O O . GLN A 1 508 ? 146.402 131.971 125.771 1.00 58.44 446 GLN A O 1
ATOM 2284 N N . LYS A 1 509 ? 147.372 130.423 124.456 1.00 52.17 447 LYS A N 1
ATOM 2285 C CA . LYS A 1 509 ? 146.525 129.346 124.952 1.00 51.72 447 LYS A CA 1
ATOM 2286 C C . LYS A 1 509 ? 146.893 128.919 126.365 1.00 52.36 447 LYS A C 1
ATOM 2287 O O . LYS A 1 509 ? 146.132 128.168 126.982 1.00 55.87 447 LYS A O 1
ATOM 2293 N N . LEU A 1 510 ? 148.034 129.370 126.887 1.00 46.40 448 LEU A N 1
ATOM 2294 C CA . LEU A 1 510 ? 148.393 129.089 128.270 1.00 45.39 448 LEU A CA 1
ATOM 2295 C C . LEU A 1 510 ? 147.671 130.000 129.251 1.00 46.37 448 LEU A C 1
ATOM 2296 O O . LEU A 1 510 ? 147.649 129.703 130.450 1.00 50.66 448 LEU A O 1
ATOM 2301 N N . LEU A 1 511 ? 147.082 131.092 128.774 1.00 48.62 449 LEU A N 1
ATOM 2302 C CA . LEU A 1 511 ? 146.353 131.996 129.649 1.00 52.79 449 LEU A CA 1
ATOM 2303 C C . LEU A 1 511 ? 145.049 131.359 130.113 1.00 53.47 449 LEU A C 1
ATOM 2304 O O . LEU A 1 511 ? 144.513 130.450 129.474 1.00 46.71 449 LEU A O 1
ATOM 2309 N N . MET A 1 512 ? 144.542 131.847 131.241 1.00 50.00 450 MET A N 1
ATOM 2310 C CA . MET A 1 512 ? 143.293 131.376 131.815 1.00 44.26 450 MET A CA 1
ATOM 2311 C C . MET A 1 512 ? 142.316 132.537 131.939 1.00 45.44 450 MET A C 1
ATOM 2312 O O . MET A 1 512 ? 142.706 133.707 131.956 1.00 46.96 450 MET A O 1
ATOM 2317 N N . SER A 1 513 ? 141.035 132.196 132.031 1.00 35.92 451 SER A N 1
ATOM 2318 C CA . SER A 1 513 ? 139.999 133.212 132.035 1.00 35.97 451 SER A CA 1
ATOM 2319 C C . SER A 1 513 ? 140.158 134.117 133.255 1.00 41.29 451 SER A C 1
ATOM 2320 O O . SER A 1 513 ? 140.711 133.702 134.277 1.00 47.40 451 SER A O 1
ATOM 2323 N N . PRO A 1 514 ? 139.689 135.366 133.173 1.00 33.57 452 PRO A N 1
ATOM 2324 C CA . PRO A 1 514 ? 139.841 136.265 134.327 1.00 25.75 452 PRO A CA 1
ATOM 2325 C C . PRO A 1 514 ? 139.258 135.697 135.605 1.00 33.44 452 PRO A C 1
ATOM 2326 O O . PRO A 1 514 ? 139.838 135.883 136.681 1.00 30.70 452 PRO A O 1
ATOM 2330 N N . LEU A 1 515 ? 138.124 135.000 135.519 1.00 39.49 453 LEU A N 1
ATOM 2331 C CA . LEU A 1 515 ? 137.556 134.382 136.711 1.00 30.46 453 LEU A CA 1
ATOM 2332 C C . LEU A 1 515 ? 138.406 133.217 137.193 1.00 27.73 453 LEU A C 1
ATOM 2333 O O . LEU A 1 515 ? 138.541 133.011 138.402 1.00 31.84 453 LEU A O 1
ATOM 2338 N N . SER A 1 516 ? 139.008 132.460 136.276 1.00 29.91 454 SER A N 1
ATOM 2339 C CA . SER A 1 516 ? 139.948 131.424 136.691 1.00 29.79 454 SER A CA 1
ATOM 2340 C C . SER A 1 516 ? 141.188 132.033 137.334 1.00 31.04 454 SER A C 1
ATOM 2341 O O . SER A 1 516 ? 141.716 131.495 138.315 1.00 32.85 454 SER A O 1
ATOM 2344 N N . CYS A 1 517 ? 141.677 133.152 136.792 1.00 33.76 455 CYS A N 1
ATOM 2345 C CA . CYS A 1 517 ? 142.819 133.822 137.402 1.00 30.51 455 CYS A CA 1
ATOM 2346 C C . CYS A 1 517 ? 142.481 134.309 138.803 1.00 33.36 455 CYS A C 1
ATOM 2347 O O . CYS A 1 517 ? 143.288 134.172 139.730 1.00 34.83 455 CYS A O 1
ATOM 2350 N N . LEU A 1 518 ? 141.289 134.881 138.979 1.00 37.47 456 LEU A N 1
ATOM 2351 C CA . LEU A 1 518 ? 140.859 135.293 140.310 1.00 34.55 456 LEU A CA 1
ATOM 2352 C C . LEU A 1 518 ? 140.745 134.097 141.242 1.00 31.32 456 LEU A C 1
ATOM 2353 O O . LEU A 1 518 ? 141.093 134.186 142.424 1.00 27.59 456 LEU A O 1
ATOM 2358 N N . ALA A 1 519 ? 140.245 132.970 140.733 1.00 33.34 457 ALA A N 1
ATOM 2359 C CA . ALA A 1 519 ? 140.163 131.769 141.553 1.00 27.29 457 ALA A CA 1
ATOM 2360 C C . ALA A 1 519 ? 141.544 131.331 142.012 1.00 32.07 457 ALA A C 1
ATOM 2361 O O . ALA A 1 519 ? 141.734 130.975 143.179 1.00 43.64 457 ALA A O 1
ATOM 2363 N N . ILE A 1 520 ? 142.526 131.361 141.112 1.00 29.17 458 ILE A N 1
ATOM 2364 C CA . ILE A 1 520 ? 143.879 130.959 141.486 1.00 30.57 458 ILE A CA 1
ATOM 2365 C C . ILE A 1 520 ? 144.465 131.933 142.499 1.00 33.19 458 ILE A C 1
ATOM 2366 O O . ILE A 1 520 ? 145.152 131.530 143.444 1.00 36.31 458 ILE A O 1
ATOM 2371 N N . PHE A 1 521 ? 144.216 133.229 142.319 1.00 32.19 459 PHE A N 1
ATOM 2372 C CA . PHE A 1 521 ? 144.744 134.206 143.264 1.00 33.31 459 PHE A CA 1
ATOM 2373 C C . PHE A 1 521 ? 144.123 134.036 144.645 1.00 33.98 459 PHE A C 1
ATOM 2374 O O . PHE A 1 521 ? 144.822 134.129 145.659 1.00 31.54 459 PHE A O 1
ATOM 2382 N N . ILE A 1 522 ? 142.813 133.792 144.709 1.00 37.11 460 ILE A N 1
ATOM 2383 C CA . ILE A 1 522 ? 142.171 133.547 145.999 1.00 36.81 460 ILE A CA 1
ATOM 2384 C C . ILE A 1 522 ? 142.706 132.262 146.614 1.00 33.09 460 ILE A C 1
ATOM 2385 O O . ILE A 1 522 ? 142.919 132.176 147.831 1.00 36.86 460 ILE A O 1
ATOM 2390 N N . VAL A 1 523 ? 142.931 131.243 145.784 1.00 29.28 461 VAL A N 1
ATOM 2391 C CA . VAL A 1 523 ? 143.528 130.010 146.278 1.00 29.93 461 VAL A CA 1
ATOM 2392 C C . VAL A 1 523 ? 144.876 130.303 146.915 1.00 34.16 461 VAL A C 1
ATOM 2393 O O . VAL A 1 523 ? 145.195 129.776 147.980 1.00 40.68 461 VAL A O 1
ATOM 2397 N N . VAL A 1 524 ? 145.686 131.146 146.274 1.00 38.02 462 VAL A N 1
ATOM 2398 C CA . VAL A 1 524 ? 146.998 131.485 146.824 1.00 39.13 462 VAL A CA 1
ATOM 2399 C C . VAL A 1 524 ? 146.847 132.235 148.143 1.00 43.06 462 VAL A C 1
ATOM 2400 O O . VAL A 1 524 ? 147.503 131.915 149.146 1.00 48.21 462 VAL A O 1
ATOM 2404 N N . ILE A 1 525 ? 145.977 133.246 148.158 1.00 40.07 463 ILE A N 1
ATOM 2405 C CA . ILE A 1 525 ? 145.795 134.057 149.357 1.00 39.84 463 ILE A CA 1
ATOM 2406 C C . ILE A 1 525 ? 145.403 133.175 150.531 1.00 40.41 463 ILE A C 1
ATOM 2407 O O . ILE A 1 525 ? 145.875 133.368 151.657 1.00 42.62 463 ILE A O 1
ATOM 2412 N N . CYS A 1 526 ? 144.529 132.199 150.292 1.00 32.45 464 CYS A N 1
ATOM 2413 C CA . CYS A 1 526 ? 144.128 131.292 151.360 1.00 34.18 464 CYS A CA 1
ATOM 2414 C C . CYS A 1 526 ? 145.195 130.247 151.662 1.00 42.54 464 CYS A C 1
ATOM 2415 O O . CYS A 1 526 ? 145.307 129.801 152.808 1.00 45.88 464 CYS A O 1
ATOM 2418 N N . ILE A 1 527 ? 145.983 129.846 150.663 1.00 43.12 465 ILE A N 1
ATOM 2419 C CA . ILE A 1 527 ? 146.944 128.768 150.863 1.00 45.63 465 ILE A CA 1
ATOM 2420 C C . ILE A 1 527 ? 148.083 129.233 151.753 1.00 42.15 465 ILE A C 1
ATOM 2421 O O . ILE A 1 527 ? 148.535 128.495 152.636 1.00 48.20 465 ILE A O 1
ATOM 2426 N N . THR A 1 528 ? 148.564 130.458 151.547 1.00 41.94 466 THR A N 1
ATOM 2427 C CA . THR A 1 528 ? 149.729 130.904 152.296 1.00 51.17 466 THR A CA 1
ATOM 2428 C C . THR A 1 528 ? 149.379 131.770 153.500 1.00 51.87 466 THR A C 1
ATOM 2429 O O . THR A 1 528 ? 150.223 131.930 154.387 1.00 54.52 466 THR A O 1
ATOM 2433 N N . GLU A 1 529 ? 148.174 132.331 153.560 1.00 48.63 467 GLU A N 1
ATOM 2434 C CA . GLU A 1 529 ? 147.689 132.978 154.781 1.00 48.49 467 GLU A CA 1
ATOM 2435 C C . GLU A 1 529 ? 146.749 132.042 155.539 1.00 52.39 467 GLU A C 1
ATOM 2436 O O . GLU A 1 529 ? 145.567 132.314 155.742 1.00 51.59 467 GLU A O 1
ATOM 2442 N N . ARG A 1 530 ? 147.299 130.907 155.951 1.00 54.27 468 ARG A N 1
ATOM 2443 C CA . ARG A 1 530 ? 146.622 130.043 156.898 1.00 51.62 468 ARG A CA 1
ATOM 2444 C C . ARG A 1 530 ? 147.021 130.473 158.306 1.00 53.10 468 ARG A C 1
ATOM 2445 O O . ARG A 1 530 ? 147.775 131.430 158.498 1.00 53.31 468 ARG A O 1
ATOM 2453 N N . ARG A 1 531 ? 146.504 129.774 159.311 1.00 51.55 469 ARG A N 1
ATOM 2454 C CA . ARG A 1 531 ? 146.761 130.056 160.718 1.00 57.14 469 ARG A CA 1
ATOM 2455 C C . ARG A 1 531 ? 146.161 131.384 161.160 1.00 58.38 469 ARG A C 1
ATOM 2456 O O . ARG A 1 531 ? 146.314 131.756 162.329 1.00 61.82 469 ARG A O 1
ATOM 2464 N N . GLN A 1 532 ? 145.485 132.113 160.273 1.00 48.19 470 GLN A N 1
ATOM 2465 C CA . GLN A 1 532 ? 144.744 133.304 160.662 1.00 43.78 470 GLN A CA 1
ATOM 2466 C C . GLN A 1 532 ? 143.308 133.169 160.179 1.00 40.37 470 GLN A C 1
ATOM 2467 O O . GLN A 1 532 ? 142.387 133.735 160.775 1.00 43.41 470 GLN A O 1
ATOM 2473 N N . ILE A 1 533 ? 143.111 132.421 159.093 1.00 39.89 471 ILE A N 1
ATOM 2474 C CA . ILE A 1 533 ? 141.766 132.001 158.720 1.00 42.50 471 ILE A CA 1
ATOM 2475 C C . ILE A 1 533 ? 141.238 130.992 159.730 1.00 43.78 471 ILE A C 1
ATOM 2476 O O . ILE A 1 533 ? 140.064 131.033 160.117 1.00 49.12 471 ILE A O 1
ATOM 2481 N N . ALA A 1 534 ? 142.093 130.069 160.171 1.00 44.88 472 ALA A N 1
ATOM 2482 C CA . ALA A 1 534 ? 141.713 129.071 161.162 1.00 44.92 472 ALA A CA 1
ATOM 2483 C C . ALA A 1 534 ? 141.776 129.594 162.590 1.00 46.80 472 ALA A C 1
ATOM 2484 O O . ALA A 1 534 ? 141.350 128.887 163.508 1.00 43.96 472 ALA A O 1
ATOM 2486 N N . ASP A 1 535 ? 142.294 130.802 162.799 1.00 53.44 473 ASP A N 1
ATOM 2487 C CA . ASP A 1 535 ? 142.415 131.397 164.124 1.00 53.86 473 ASP A CA 1
ATOM 2488 C C . ASP A 1 535 ? 141.402 132.512 164.341 1.00 56.28 473 ASP A C 1
ATOM 2489 O O . ASP A 1 535 ? 140.827 132.619 165.428 1.00 54.56 473 ASP A O 1
ATOM 2494 N N . ASP A 1 536 ? 141.149 133.325 163.319 1.00 54.96 474 ASP A N 1
ATOM 2495 C CA . ASP A 1 536 ? 140.216 134.449 163.397 1.00 51.77 474 ASP A CA 1
ATOM 2496 C C . ASP A 1 536 ? 139.271 134.375 162.203 1.00 46.88 474 ASP A C 1
ATOM 2497 O O . ASP A 1 536 ? 139.275 135.254 161.334 1.00 45.15 474 ASP A O 1
ATOM 2502 N N . PRO A 1 537 ? 138.437 133.333 162.135 1.00 43.53 475 PRO A N 1
ATOM 2503 C CA . PRO A 1 537 ? 137.647 133.120 160.911 1.00 46.73 475 PRO A CA 1
ATOM 2504 C C . PRO A 1 537 ? 136.712 134.266 160.574 1.00 49.68 475 PRO A C 1
ATOM 2505 O O . PRO A 1 537 ? 136.483 134.536 159.389 1.00 51.65 475 PRO A O 1
ATOM 2509 N N . ILE A 1 538 ? 136.156 134.950 161.573 1.00 45.80 476 ILE A N 1
ATOM 2510 C CA . ILE A 1 538 ? 135.153 135.973 161.288 1.00 39.90 476 ILE A CA 1
ATOM 2511 C C . ILE A 1 538 ? 135.770 137.109 160.482 1.00 48.65 476 ILE A C 1
ATOM 2512 O O . ILE A 1 538 ? 135.219 137.540 159.463 1.00 50.59 476 ILE A O 1
ATOM 2517 N N . ASN A 1 539 ? 136.921 137.616 160.927 1.00 50.27 477 ASN A N 1
ATOM 2518 C CA . ASN A 1 539 ? 137.592 138.674 160.178 1.00 45.65 477 ASN A CA 1
ATOM 2519 C C . ASN A 1 539 ? 138.178 138.137 158.880 1.00 48.01 477 ASN A C 1
ATOM 2520 O O . ASN A 1 539 ? 137.990 138.728 157.811 1.00 52.06 477 ASN A O 1
ATOM 2525 N N . TYR A 1 540 ? 138.889 137.017 158.952 1.00 46.55 478 TYR A N 1
ATOM 2526 C CA . TYR A 1 540 ? 139.508 136.422 157.770 1.00 48.88 478 TYR A CA 1
ATOM 2527 C C . TYR A 1 540 ? 138.596 135.378 157.135 1.00 35.53 478 TYR A C 1
ATOM 2528 O O . TYR A 1 540 ? 138.996 134.249 156.858 1.00 33.11 478 TYR A O 1
ATOM 2537 N N . SER A 1 541 ? 137.347 135.763 156.900 1.00 22.42 479 SER A N 1
ATOM 2538 C CA . SER A 1 541 ? 136.427 134.899 156.181 1.00 31.16 479 SER A CA 1
ATOM 2539 C C . SER A 1 541 ? 136.758 134.926 154.698 1.00 33.20 479 SER A C 1
ATOM 2540 O O . SER A 1 541 ? 137.155 135.960 154.155 1.00 44.82 479 SER A O 1
ATOM 2543 N N . VAL A 1 542 ? 136.597 133.779 154.034 1.00 27.94 480 VAL A N 1
ATOM 2544 C CA . VAL A 1 542 ? 136.884 133.729 152.609 1.00 27.29 480 VAL A CA 1
ATOM 2545 C C . VAL A 1 542 ? 135.997 134.690 151.841 1.00 20.46 480 VAL A C 1
ATOM 2546 O O . VAL A 1 542 ? 136.346 135.094 150.729 1.00 29.68 480 VAL A O 1
ATOM 2550 N N . LEU A 1 543 ? 134.853 135.078 152.403 1.00 12.86 481 LEU A N 1
ATOM 2551 C CA . LEU A 1 543 ? 134.079 136.151 151.793 1.00 19.01 481 LEU A CA 1
ATOM 2552 C C . LEU A 1 543 ? 134.873 137.448 151.792 1.00 28.80 481 LEU A C 1
ATOM 2553 O O . LEU A 1 543 ? 134.945 138.145 150.775 1.00 42.65 481 LEU A O 1
ATOM 2558 N N . ASN A 1 544 ? 135.478 137.791 152.930 1.00 35.17 482 ASN A N 1
ATOM 2559 C CA . ASN A 1 544 ? 136.267 139.015 153.004 1.00 29.37 482 ASN A CA 1
ATOM 2560 C C . ASN A 1 544 ? 137.506 138.923 152.124 1.00 29.18 482 ASN A C 1
ATOM 2561 O O . ASN A 1 544 ? 137.883 139.900 151.468 1.00 40.05 482 ASN A O 1
ATOM 2566 N N . ILE A 1 545 ? 138.152 137.757 152.096 1.00 23.12 483 ILE A N 1
ATOM 2567 C CA . ILE A 1 545 ? 139.318 137.579 151.238 1.00 21.76 483 ILE A CA 1
ATOM 2568 C C . ILE A 1 545 ? 138.930 137.763 149.779 1.00 24.81 483 ILE A C 1
ATOM 2569 O O . ILE A 1 545 ? 139.641 138.419 149.009 1.00 32.85 483 ILE A O 1
ATOM 2574 N N . VAL A 1 546 ? 137.800 137.183 149.373 1.00 24.87 484 VAL A N 1
ATOM 2575 C CA . VAL A 1 546 ? 137.353 137.315 147.991 1.00 24.74 484 VAL A CA 1
ATOM 2576 C C . VAL A 1 546 ? 137.008 138.764 147.685 1.00 26.13 484 VAL A C 1
ATOM 2577 O O . VAL A 1 546 ? 137.308 139.271 146.599 1.00 40.79 484 VAL A O 1
ATOM 2581 N N . VAL A 1 547 ? 136.365 139.452 148.628 1.00 22.01 485 VAL A N 1
ATOM 2582 C CA . VAL A 1 547 ? 136.034 140.857 148.415 1.00 28.34 485 VAL A CA 1
ATOM 2583 C C . VAL A 1 547 ? 137.305 141.664 148.202 1.00 34.35 485 VAL A C 1
ATOM 2584 O O . VAL A 1 547 ? 137.386 142.500 147.299 1.00 37.78 485 VAL A O 1
ATOM 2588 N N . GLU A 1 548 ? 138.324 141.418 149.027 1.00 31.15 486 GLU A N 1
ATOM 2589 C CA . GLU A 1 548 ? 139.574 142.159 148.889 1.00 29.01 486 GLU A CA 1
ATOM 2590 C C . GLU A 1 548 ? 140.263 141.847 147.566 1.00 38.20 486 GLU A C 1
ATOM 2591 O O . GLU A 1 548 ? 140.756 142.755 146.884 1.00 42.21 486 GLU A O 1
ATOM 2597 N N . VAL A 1 549 ? 140.306 140.570 147.181 1.00 37.59 487 VAL A N 1
ATOM 2598 C CA . VAL A 1 549 ? 141.001 140.195 145.953 1.00 31.93 487 VAL A CA 1
ATOM 2599 C C . VAL A 1 549 ? 140.289 140.773 144.738 1.00 32.66 487 VAL A C 1
ATOM 2600 O O . VAL A 1 549 ? 140.929 141.263 143.800 1.00 42.49 487 VAL A O 1
ATOM 2604 N N . ILE A 1 550 ? 138.956 140.740 144.730 1.00 20.27 488 ILE A N 1
ATOM 2605 C CA . ILE A 1 550 ? 138.222 141.274 143.592 1.00 23.47 488 ILE A CA 1
ATOM 2606 C C . ILE A 1 550 ? 138.126 142.794 143.646 1.00 33.59 488 ILE A C 1
ATOM 2607 O O . ILE A 1 550 ? 137.812 143.419 142.629 1.00 41.47 488 ILE A O 1
ATOM 2612 N N . SER A 1 551 ? 138.410 143.412 144.794 1.00 29.63 489 SER A N 1
ATOM 2613 C CA . SER A 1 551 ? 138.614 144.855 144.824 1.00 38.71 489 SER A CA 1
ATOM 2614 C C . SER A 1 551 ? 139.957 145.225 144.216 1.00 38.22 489 SER A C 1
ATOM 2615 O O . SER A 1 551 ? 140.066 146.220 143.492 1.00 39.55 489 SER A O 1
ATOM 2618 N N . ALA A 1 552 ? 140.988 144.435 144.502 1.00 34.04 490 ALA A N 1
ATOM 2619 C CA . ALA A 1 552 ? 142.263 144.629 143.825 1.00 36.38 490 ALA A CA 1
ATOM 2620 C C . ALA A 1 552 ? 142.099 144.467 142.320 1.00 37.94 490 ALA A C 1
ATOM 2621 O O . ALA A 1 552 ? 142.594 145.285 141.536 1.00 43.95 490 ALA A O 1
ATOM 2623 N N . TYR A 1 553 ? 141.387 143.421 141.898 1.00 31.48 491 TYR A N 1
ATOM 2624 C CA . TYR A 1 553 ? 141.224 143.167 140.470 1.00 29.89 491 TYR A CA 1
ATOM 2625 C C . TYR A 1 553 ? 140.365 144.235 139.804 1.00 32.03 491 TYR A C 1
ATOM 2626 O O . TYR A 1 553 ? 140.737 144.771 138.755 1.00 39.18 491 TYR A O 1
ATOM 2635 N N . GLY A 1 554 ? 139.213 144.558 140.389 1.00 28.18 492 GLY A N 1
ATOM 2636 C CA . GLY A 1 554 ? 138.319 145.523 139.780 1.00 33.30 492 GLY A CA 1
ATOM 2637 C C . GLY A 1 554 ? 138.749 146.960 139.948 1.00 36.58 492 GLY A C 1
ATOM 2638 O O . GLY A 1 554 ? 138.138 147.845 139.341 1.00 34.76 492 GLY A O 1
ATOM 2639 N N . ASN A 1 555 ? 139.781 147.213 140.748 1.00 35.92 493 ASN A N 1
ATOM 2640 C CA . ASN A 1 555 ? 140.293 148.562 140.959 1.00 31.17 493 ASN A CA 1
ATOM 2641 C C . ASN A 1 555 ? 139.227 149.472 141.559 1.00 36.26 493 ASN A C 1
ATOM 2642 O O . ASN A 1 555 ? 139.102 150.642 141.193 1.00 38.36 493 ASN A O 1
ATOM 2647 N N . VAL A 1 556 ? 138.449 148.929 142.491 1.00 36.40 494 VAL A N 1
ATOM 2648 C CA . VAL A 1 556 ? 137.542 149.745 143.287 1.00 35.42 494 VAL A CA 1
ATOM 2649 C C . VAL A 1 556 ? 138.250 150.122 144.577 1.00 38.16 494 VAL A C 1
ATOM 2650 O O . VAL A 1 556 ? 138.379 151.305 144.906 1.00 45.80 494 VAL A O 1
ATOM 2654 N N . GLY A 1 557 ? 138.752 149.123 145.292 1.00 34.52 495 GLY A N 1
ATOM 2655 C CA . GLY A 1 557 ? 139.320 149.356 146.598 1.00 32.08 495 GLY A CA 1
ATOM 2656 C C . GLY A 1 557 ? 138.355 149.213 147.751 1.00 37.61 495 GLY A C 1
ATOM 2657 O O . GLY A 1 557 ? 138.596 149.787 148.820 1.00 42.15 495 GLY A O 1
ATOM 2658 N N . PHE A 1 558 ? 137.262 148.475 147.574 1.00 37.65 496 PHE A N 1
ATOM 2659 C CA . PHE A 1 558 ? 136.387 148.172 148.697 1.00 34.89 496 PHE A CA 1
ATOM 2660 C C . PHE A 1 558 ? 137.125 147.315 149.711 1.00 32.80 496 PHE A C 1
ATOM 2661 O O . PHE A 1 558 ? 137.891 146.419 149.346 1.00 31.77 496 PHE A O 1
ATOM 2669 N N . SER A 1 559 ? 136.885 147.589 150.989 1.00 37.96 497 SER A N 1
ATOM 2670 C CA . SER A 1 559 ? 137.595 146.928 152.071 1.00 36.51 497 SER A CA 1
ATOM 2671 C C . SER A 1 559 ? 136.681 146.834 153.280 1.00 44.48 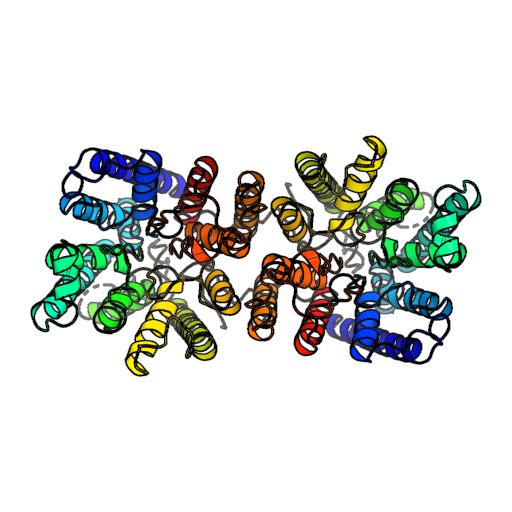497 SER A C 1
ATOM 2672 O O . SER A 1 559 ? 136.086 147.833 153.690 1.00 52.31 497 SER A O 1
ATOM 2675 N N . THR A 1 560 ? 136.580 145.636 153.851 1.00 41.21 498 THR A N 1
ATOM 2676 C CA . THR A 1 560 ? 135.707 145.412 154.995 1.00 43.05 498 THR A CA 1
ATOM 2677 C C . THR A 1 560 ? 136.315 145.881 156.309 1.00 42.39 498 THR A C 1
ATOM 2678 O O . THR A 1 560 ? 135.621 145.869 157.331 1.00 44.69 498 THR A O 1
ATOM 2682 N N . GLY A 1 561 ? 137.579 146.287 156.316 1.00 39.97 499 GLY A N 1
ATOM 2683 C CA . GLY A 1 561 ? 138.229 146.689 157.544 1.00 44.85 499 GLY A CA 1
ATOM 2684 C C . GLY A 1 561 ? 138.545 145.497 158.424 1.00 44.87 499 GLY A C 1
ATOM 2685 O O . GLY A 1 561 ? 138.247 144.345 158.107 1.00 42.29 499 GLY A O 1
ATOM 2686 N N . TYR A 1 562 ? 139.158 145.791 159.567 1.00 47.52 500 TYR A N 1
ATOM 2687 C CA . TYR A 1 562 ? 139.557 144.777 160.537 1.00 49.75 500 TYR A CA 1
ATOM 2688 C C . TYR A 1 562 ? 139.144 145.193 161.943 1.00 48.80 500 TYR A C 1
ATOM 2689 O O . TYR A 1 562 ? 139.948 145.216 162.877 1.00 53.42 500 TYR A O 1
ATOM 2698 N N . SER A 1 563 ? 137.877 145.565 162.107 1.00 47.26 501 SER A N 1
ATOM 2699 C CA . SER A 1 563 ? 137.345 145.824 163.438 1.00 47.50 501 SER A CA 1
ATOM 2700 C C . SER A 1 563 ? 137.712 144.671 164.363 1.00 46.83 501 SER A C 1
ATOM 2701 O O . SER A 1 563 ? 137.280 143.536 164.144 1.00 49.78 501 SER A O 1
ATOM 2704 N N . CYS A 1 564 ? 138.513 144.944 165.394 1.00 57.31 502 CYS A N 1
ATOM 2705 C CA . CYS A 1 564 ? 138.993 143.872 166.259 1.00 62.52 502 CYS A CA 1
ATOM 2706 C C . CYS A 1 564 ? 137.883 143.249 167.091 1.00 59.25 502 CYS A C 1
ATOM 2707 O O . CYS A 1 564 ? 138.052 142.129 167.585 1.00 57.02 502 CYS A O 1
ATOM 2710 N N . ALA A 1 565 ? 136.755 143.939 167.259 1.00 61.53 503 ALA A N 1
ATOM 2711 C CA . ALA A 1 565 ? 135.652 143.370 168.020 1.00 59.55 503 ALA A CA 1
ATOM 2712 C C . ALA A 1 565 ? 135.145 142.072 167.409 1.00 58.68 503 ALA A C 1
ATOM 2713 O O . ALA A 1 565 ? 134.522 141.271 168.114 1.00 60.95 503 ALA A O 1
ATOM 2715 N N . ARG A 1 566 ? 135.402 141.841 166.123 1.00 50.61 504 ARG A N 1
ATOM 2716 C CA . ARG A 1 566 ? 134.891 140.666 165.431 1.00 49.24 504 ARG A CA 1
ATOM 2717 C C . ARG A 1 566 ? 135.751 139.428 165.637 1.00 49.37 504 ARG A C 1
ATOM 2718 O O . ARG A 1 566 ? 135.403 138.364 165.116 1.00 52.40 504 ARG A O 1
ATOM 2726 N N . GLN A 1 567 ? 136.855 139.530 166.370 1.00 50.98 505 GLN A N 1
ATOM 2727 C CA . GLN A 1 567 ? 137.647 138.347 166.672 1.00 54.87 505 GLN A CA 1
ATOM 2728 C C . GLN A 1 567 ? 136.819 137.348 167.468 1.00 60.48 505 GLN A C 1
ATOM 2729 O O . GLN A 1 567 ? 136.047 137.722 168.355 1.00 62.20 505 GLN A O 1
ATOM 2735 N N . VAL A 1 568 ? 136.984 136.063 167.148 1.00 59.62 506 VAL A N 1
ATOM 2736 C CA . VAL A 1 568 ? 136.260 135.026 167.878 1.00 57.44 506 VAL A CA 1
ATOM 2737 C C . VAL A 1 568 ? 136.623 135.078 169.354 1.00 56.45 506 VAL A C 1
ATOM 2738 O O . VAL A 1 568 ? 135.773 134.869 170.228 1.00 58.64 506 VAL A O 1
ATOM 2742 N N . ARG A 1 569 ? 137.887 135.354 169.654 1.00 63.05 507 ARG A N 1
ATOM 2743 C CA . ARG A 1 569 ? 138.351 135.525 171.023 1.00 67.90 507 ARG A CA 1
ATOM 2744 C C . ARG A 1 569 ? 139.380 136.650 171.046 1.00 71.28 507 ARG A C 1
ATOM 2745 O O . ARG A 1 569 ? 140.396 136.563 170.348 1.00 73.40 507 ARG A O 1
ATOM 2753 N N . PRO A 1 570 ? 139.152 137.734 171.787 1.00 76.98 508 PRO A N 1
ATOM 2754 C CA . PRO A 1 570 ? 140.182 138.781 171.881 1.00 75.78 508 PRO A CA 1
ATOM 2755 C C . PRO A 1 570 ? 141.359 138.304 172.720 1.00 76.41 508 PRO A C 1
ATOM 2756 O O . PRO A 1 570 ? 141.202 137.974 173.898 1.00 75.77 508 PRO A O 1
ATOM 2760 N N . ASP A 1 571 ? 142.542 138.269 172.109 1.00 87.40 509 ASP A N 1
ATOM 2761 C CA . ASP A 1 571 ? 143.768 137.869 172.787 1.00 89.56 509 ASP A CA 1
ATOM 2762 C C . ASP A 1 571 ? 144.736 139.040 172.823 1.00 91.25 509 ASP A C 1
ATOM 2763 O O . ASP A 1 571 ? 144.948 139.709 171.806 1.00 89.27 509 ASP A O 1
ATOM 2768 N N . GLY A 1 572 ? 145.311 139.288 173.996 1.00 107.04 510 GLY A N 1
ATOM 2769 C CA . GLY A 1 572 ? 146.379 140.252 174.108 1.00 107.55 510 GLY A CA 1
ATOM 2770 C C . GLY A 1 572 ? 145.932 141.671 173.791 1.00 106.98 510 GLY A C 1
ATOM 2771 O O . GLY A 1 572 ? 144.752 142.025 173.854 1.00 106.31 510 GLY A O 1
ATOM 2772 N N . SER A 1 573 ? 146.919 142.491 173.441 1.00 101.86 511 SER A N 1
ATOM 2773 C CA . SER A 1 573 ? 146.689 143.889 173.106 1.00 101.94 511 SER A CA 1
ATOM 2774 C C . SER A 1 573 ? 146.344 143.998 171.627 1.00 102.54 511 SER A C 1
ATOM 2775 O O . SER A 1 573 ? 147.183 143.713 170.765 1.00 102.49 511 SER A O 1
ATOM 2778 N N . CYS A 1 574 ? 145.112 144.406 171.338 1.00 95.40 512 CYS A N 1
ATOM 2779 C CA . CYS A 1 574 ? 144.628 144.604 169.975 1.00 94.36 512 CYS A CA 1
ATOM 2780 C C . CYS A 1 574 ? 144.251 146.075 169.829 1.00 94.60 512 CYS A C 1
ATOM 2781 O O . CYS A 1 574 ? 143.089 146.451 170.002 1.00 92.35 512 CYS A O 1
ATOM 2784 N N . ARG A 1 575 ? 145.242 146.906 169.508 1.00 93.60 513 ARG A N 1
ATOM 2785 C CA . ARG A 1 575 ? 145.011 148.331 169.274 1.00 89.52 513 ARG A CA 1
ATOM 2786 C C . ARG A 1 575 ? 144.741 148.533 167.783 1.00 86.03 513 ARG A C 1
ATOM 2787 O O . ARG A 1 575 ? 145.563 149.046 167.022 1.00 86.55 513 ARG A O 1
ATOM 2795 N N . ASP A 1 576 ? 143.552 148.100 167.375 1.00 75.23 514 ASP A N 1
ATOM 2796 C CA . ASP A 1 576 ? 143.237 148.027 165.956 1.00 76.21 514 ASP A CA 1
ATOM 2797 C C . ASP A 1 576 ? 143.420 149.382 165.288 1.00 75.84 514 ASP A C 1
ATOM 2798 O O . ASP A 1 576 ? 142.881 150.397 165.740 1.00 77.19 514 ASP A O 1
ATOM 2803 N N . LEU A 1 577 ? 144.190 149.384 164.205 1.00 64.85 515 LEU A N 1
ATOM 2804 C CA . LEU A 1 577 ? 144.386 150.572 163.396 1.00 61.30 515 LEU A CA 1
ATOM 2805 C C . LEU A 1 577 ? 143.141 150.855 162.560 1.00 60.99 515 LEU A C 1
ATOM 2806 O O . LEU A 1 577 ? 142.295 149.986 162.339 1.00 62.71 515 LEU A O 1
ATOM 2811 N N . TRP A 1 578 ? 143.035 152.099 162.094 1.00 59.39 516 TRP A N 1
ATOM 2812 C CA . TRP A 1 578 ? 141.959 152.508 161.199 1.00 62.73 516 TRP A CA 1
ATOM 2813 C C . TRP A 1 578 ? 142.348 152.416 159.725 1.00 59.95 516 TRP A C 1
ATOM 2814 O O . TRP A 1 578 ? 141.784 153.139 158.893 1.00 60.62 516 TRP A O 1
ATOM 2825 N N . VAL A 1 579 ? 143.291 151.536 159.378 1.00 45.30 517 VAL A N 1
ATOM 2826 C CA . VAL A 1 579 ? 143.744 151.424 157.991 1.00 42.69 517 VAL A CA 1
ATOM 2827 C C . VAL A 1 579 ? 142.598 151.012 157.076 1.00 44.80 517 VAL A C 1
ATOM 2828 O O . VAL A 1 579 ? 142.427 151.565 155.983 1.00 45.29 517 VAL A O 1
ATOM 2832 N N . GLY A 1 580 ? 141.789 150.051 157.507 1.00 43.16 518 GLY A N 1
ATOM 2833 C CA . GLY A 1 580 ? 140.783 149.499 156.625 1.00 40.03 518 GLY A CA 1
ATOM 2834 C C . GLY A 1 580 ? 141.244 148.259 155.888 1.00 38.43 518 GLY A C 1
ATOM 2835 O O . GLY A 1 580 ? 141.263 148.245 154.655 1.00 34.97 518 GLY A O 1
ATOM 2836 N N . PHE A 1 581 ? 141.637 147.218 156.625 1.00 47.30 519 PHE A N 1
ATOM 2837 C CA . PHE A 1 581 ? 142.028 145.935 156.040 1.00 46.75 519 PHE A CA 1
ATOM 2838 C C . PHE A 1 581 ? 143.244 146.111 155.125 1.00 43.29 519 PHE A C 1
ATOM 2839 O O . PHE A 1 581 ? 143.177 145.981 153.902 1.00 35.18 519 PHE A O 1
ATOM 2847 N N . SER A 1 582 ? 144.372 146.408 155.769 1.00 52.37 520 SER A N 1
ATOM 2848 C CA . SER A 1 582 ? 145.633 146.610 155.059 1.00 51.20 520 SER A CA 1
ATOM 2849 C C . SER A 1 582 ? 146.036 145.258 154.487 1.00 49.47 520 SER A C 1
ATOM 2850 O O . SER A 1 582 ? 146.863 144.527 155.036 1.00 47.76 520 SER A O 1
ATOM 2853 N N . GLY A 1 583 ? 145.419 144.925 153.356 1.00 49.78 521 GLY A N 1
ATOM 2854 C CA . GLY A 1 583 ? 145.601 143.609 152.782 1.00 52.78 521 GLY A CA 1
ATOM 2855 C C . GLY A 1 583 ? 145.224 142.537 153.781 1.00 52.27 521 GLY A C 1
ATOM 2856 O O . GLY A 1 583 ? 144.214 142.631 154.485 1.00 50.83 521 GLY A O 1
ATOM 2857 N N . LYS A 1 584 ? 146.053 141.498 153.846 1.00 47.88 522 LYS A N 1
ATOM 2858 C CA . LYS A 1 584 ? 145.867 140.399 154.782 1.00 45.61 522 LYS A CA 1
ATOM 2859 C C . LYS A 1 584 ? 146.933 140.401 155.870 1.00 42.83 522 LYS A C 1
ATOM 2860 O O . LYS A 1 584 ? 147.185 139.365 156.493 1.00 49.58 522 LYS A O 1
ATOM 2866 N N . TRP A 1 585 ? 147.576 141.546 156.099 1.00 44.75 523 TRP A N 1
ATOM 2867 C CA . TRP A 1 585 ? 148.514 141.717 157.204 1.00 54.34 523 TRP A CA 1
ATOM 2868 C C . TRP A 1 585 ? 149.657 140.709 157.135 1.00 53.26 523 TRP A C 1
ATOM 2869 O O . TRP A 1 585 ? 150.242 140.344 158.157 1.00 51.97 523 TRP A O 1
ATOM 2880 N N . SER A 1 586 ? 149.980 140.251 155.927 1.00 43.47 524 SER A N 1
ATOM 2881 C CA . SER A 1 586 ? 151.137 139.401 155.693 1.00 43.40 524 SER A CA 1
ATOM 2882 C C . SER A 1 586 ? 151.860 139.904 154.454 1.00 49.22 524 SER A C 1
ATOM 2883 O O . SER A 1 586 ? 151.223 140.312 153.479 1.00 54.34 524 SER A O 1
ATOM 2886 N N . LYS A 1 587 ? 153.193 139.879 154.496 1.00 44.63 525 LYS A N 1
ATOM 2887 C CA . LYS A 1 587 ? 153.967 140.415 153.381 1.00 39.94 525 LYS A CA 1
ATOM 2888 C C . LYS A 1 587 ? 153.682 139.646 152.098 1.00 40.16 525 LYS A C 1
ATOM 2889 O O . LYS A 1 587 ? 153.507 140.245 151.031 1.00 37.07 525 LYS A O 1
ATOM 2895 N N . GLN A 1 588 ? 153.630 138.315 152.181 1.00 43.69 526 GLN A N 1
ATOM 2896 C CA . GLN A 1 588 ? 153.303 137.530 151.004 1.00 45.83 526 GLN A CA 1
ATOM 2897 C C . GLN A 1 588 ? 151.937 137.875 150.445 1.00 47.67 526 GLN A C 1
ATOM 2898 O O . GLN A 1 588 ? 151.766 138.012 149.231 1.00 49.96 526 GLN A O 1
ATOM 2904 N N . GLY A 1 589 ? 150.947 138.029 151.325 1.00 47.25 527 GLY A N 1
ATOM 2905 C CA . GLY A 1 589 ? 149.611 138.392 150.867 1.00 42.51 527 GLY A CA 1
ATOM 2906 C C . GLY A 1 589 ? 149.587 139.791 150.281 1.00 41.59 527 GLY A C 1
ATOM 2907 O O . GLY A 1 589 ? 148.889 140.037 149.297 1.00 47.80 527 GLY A O 1
ATOM 2908 N N . LYS A 1 590 ? 150.314 140.731 150.884 1.00 37.30 528 LYS A N 1
ATOM 2909 C CA . LYS A 1 590 ? 150.348 142.078 150.330 1.00 40.33 528 LYS A CA 1
ATOM 2910 C C . LYS A 1 590 ? 150.964 142.073 148.936 1.00 41.69 528 LYS A C 1
ATOM 2911 O O . LYS A 1 590 ? 150.464 142.739 148.023 1.00 38.07 528 LYS A O 1
ATOM 2917 N N . LEU A 1 591 ? 152.039 141.306 148.747 1.00 45.62 529 LEU A N 1
ATOM 2918 C CA . LEU A 1 591 ? 152.657 141.218 147.428 1.00 44.80 529 LEU A CA 1
ATOM 2919 C C . LEU A 1 591 ? 151.722 140.563 146.418 1.00 45.57 529 LEU A C 1
ATOM 2920 O O . LEU A 1 591 ? 151.601 141.032 145.279 1.00 43.23 529 LEU A O 1
ATOM 2925 N N . THR A 1 592 ? 151.051 139.477 146.811 1.00 45.50 530 THR A N 1
ATOM 2926 C CA . THR A 1 592 ? 150.121 138.821 145.897 1.00 41.32 530 THR A CA 1
ATOM 2927 C C . THR A 1 592 ? 148.946 139.733 145.564 1.00 42.64 530 THR A C 1
ATOM 2928 O O . THR A 1 592 ? 148.464 139.747 144.426 1.00 45.12 530 THR A O 1
ATOM 2932 N N . LEU A 1 593 ? 148.470 140.498 146.544 1.00 37.02 531 LEU A N 1
ATOM 2933 C CA . LEU A 1 593 ? 147.391 141.441 146.290 1.00 32.27 531 LEU A CA 1
ATOM 2934 C C . LEU A 1 593 ? 147.840 142.539 145.339 1.00 42.39 531 LEU A C 1
ATOM 2935 O O . LEU A 1 593 ? 147.066 142.977 144.485 1.00 53.30 531 LEU A O 1
ATOM 2940 N N . MET A 1 594 ? 149.083 143.003 145.471 1.00 39.55 532 MET A N 1
ATOM 2941 C CA . MET A 1 594 ? 149.587 143.997 144.529 1.00 33.29 532 MET A CA 1
ATOM 2942 C C . MET A 1 594 ? 149.709 143.410 143.128 1.00 38.83 532 MET A C 1
ATOM 2943 O O . MET A 1 594 ? 149.448 144.097 142.132 1.00 33.53 532 MET A O 1
ATOM 2948 N N . ALA A 1 595 ? 150.112 142.141 143.030 1.00 37.66 533 ALA A N 1
ATOM 2949 C CA . ALA A 1 595 ? 150.154 141.481 141.728 1.00 29.14 533 ALA A CA 1
ATOM 2950 C C . ALA A 1 595 ? 148.763 141.393 141.116 1.00 26.93 533 ALA A C 1
ATOM 2951 O O . ALA A 1 595 ? 148.586 141.638 139.918 1.00 31.93 533 ALA A O 1
ATOM 2953 N N . VAL A 1 596 ? 147.763 141.043 141.926 1.00 33.67 534 VAL A N 1
ATOM 2954 C CA . VAL A 1 596 ? 146.381 141.031 141.451 1.00 33.33 534 VAL A CA 1
ATOM 2955 C C . VAL A 1 596 ? 145.965 142.424 141.008 1.00 35.66 534 VAL A C 1
ATOM 2956 O O . VAL A 1 596 ? 145.268 142.594 140.004 1.00 44.96 534 VAL A O 1
ATOM 2960 N N . MET A 1 597 ? 146.371 143.439 141.765 1.00 36.62 535 MET A N 1
ATOM 2961 C CA . MET A 1 597 ? 146.035 144.815 141.429 1.00 28.99 535 MET A CA 1
ATOM 2962 C C . MET A 1 597 ? 146.585 145.195 140.063 1.00 34.92 535 MET A C 1
ATOM 2963 O O . MET A 1 597 ? 145.876 145.783 139.234 1.00 31.88 535 MET A O 1
ATOM 2968 N N . PHE A 1 598 ? 147.854 144.866 139.813 1.00 38.61 536 PHE A N 1
ATOM 2969 C CA . PHE A 1 598 ? 148.470 145.197 138.533 1.00 39.71 536 PHE A CA 1
ATOM 2970 C C . PHE A 1 598 ? 147.853 144.387 137.401 1.00 37.14 536 PHE A C 1
ATOM 2971 O O . PHE A 1 598 ? 147.669 144.900 136.293 1.00 40.23 536 PHE A O 1
ATOM 2979 N N . TYR A 1 599 ? 147.532 143.119 137.658 1.00 32.13 537 TYR A N 1
ATOM 2980 C CA . TYR A 1 599 ? 146.839 142.309 136.667 1.00 29.48 537 TYR A CA 1
ATOM 2981 C C . TYR A 1 599 ? 145.443 142.838 136.369 1.00 31.39 537 TYR A C 1
ATOM 2982 O O . TYR A 1 599 ? 144.936 142.629 135.264 1.00 42.74 537 TYR A O 1
ATOM 2991 N N . GLY A 1 600 ? 144.817 143.517 137.323 1.00 27.91 538 GLY A N 1
ATOM 2992 C CA . GLY A 1 600 ? 143.472 144.019 137.137 1.00 28.12 538 GLY A CA 1
ATOM 2993 C C . GLY A 1 600 ? 143.406 145.392 136.505 1.00 33.22 538 GLY A C 1
ATOM 2994 O O . GLY A 1 600 ? 142.419 145.716 135.840 1.00 41.22 538 GLY A O 1
ATOM 2995 N N . ARG A 1 601 ? 144.432 146.221 136.711 1.00 31.86 539 ARG A N 1
ATOM 2996 C CA . ARG A 1 601 ? 144.445 147.529 136.061 1.00 34.20 539 ARG A CA 1
ATOM 2997 C C . ARG A 1 601 ? 144.508 147.381 134.548 1.00 41.24 539 ARG A C 1
ATOM 2998 O O . ARG A 1 601 ? 143.732 148.007 133.817 1.00 42.45 539 ARG A O 1
ATOM 3006 N N . LEU A 1 602 ? 145.424 146.554 134.061 1.00 46.49 540 LEU A N 1
ATOM 3007 C CA . LEU A 1 602 ? 145.498 146.221 132.640 1.00 43.67 540 LEU A CA 1
ATOM 3008 C C . LEU A 1 602 ? 144.669 144.978 132.330 1.00 46.16 540 LEU A C 1
ATOM 3009 O O . LEU A 1 602 ? 145.134 144.019 131.718 1.00 45.66 540 LEU A O 1
ATOM 3014 N N . LYS A 1 603 ? 143.406 145.001 132.761 1.00 39.57 541 LYS A N 1
ATOM 3015 C CA . LYS A 1 603 ? 142.524 143.864 132.528 1.00 39.72 541 LYS A CA 1
ATOM 3016 C C . LYS A 1 603 ? 142.073 143.795 131.077 1.00 47.03 541 LYS A C 1
ATOM 3017 O O . LYS A 1 603 ? 141.815 142.701 130.563 1.00 51.36 541 LYS A O 1
ATOM 3023 N N . LYS A 1 604 ? 141.975 144.942 130.402 1.00 46.57 542 LYS A N 1
ATOM 3024 C CA . LYS A 1 604 ? 141.492 144.953 129.027 1.00 46.80 542 LYS A CA 1
ATOM 3025 C C . LYS A 1 604 ? 142.412 144.186 128.089 1.00 46.56 542 LYS A C 1
ATOM 3026 O O . LYS A 1 604 ? 141.996 143.839 126.979 1.00 48.30 542 LYS A O 1
ATOM 3032 N N . PHE A 1 605 ? 143.619 143.889 128.551 1.00 40.14 543 PHE A N 1
ATOM 3033 C CA . PHE A 1 605 ? 144.612 143.250 127.668 1.00 39.91 543 PHE A CA 1
ATOM 3034 C C . PHE A 1 605 ? 144.709 141.769 127.998 1.00 45.27 543 PHE A C 1
ATOM 3035 O O . PHE A 1 605 ? 145.655 141.130 127.528 1.00 44.88 543 PHE A O 1
ATOM 3043 N N . SER A 1 606 ? 143.788 141.250 128.804 1.00 51.39 544 SER A N 1
ATOM 3044 C CA . SER A 1 606 ? 143.867 139.833 129.249 1.00 55.39 544 SER A CA 1
ATOM 3045 C C . SER A 1 606 ? 142.456 139.316 129.486 1.00 48.11 544 SER A C 1
ATOM 3046 O O . SER A 1 606 ? 142.305 138.123 129.804 1.00 41.58 544 SER A O 1
ATOM 3049 N N . LEU A 1 607 ? 141.466 140.183 129.282 1.00 44.42 545 LEU A N 1
ATOM 3050 C CA . LEU A 1 607 ? 140.044 139.816 129.475 1.00 41.10 545 LEU A CA 1
ATOM 3051 C C . LEU A 1 607 ? 139.719 138.558 128.655 1.00 46.83 545 LEU A C 1
ATOM 3052 O O . LEU A 1 607 ? 138.717 137.906 128.972 1.00 46.61 545 LEU A O 1
ATOM 3057 N N . HIS A 1 608 ? 140.555 138.219 127.674 1.00 53.55 546 HIS A N 1
ATOM 3058 C CA . HIS A 1 608 ? 140.215 137.079 126.788 1.00 52.66 546 HIS A CA 1
ATOM 3059 C C . HIS A 1 608 ? 140.351 135.792 127.580 1.00 54.64 546 HIS A C 1
ATOM 3060 O O . HIS A 1 608 ? 139.348 135.327 128.145 1.00 49.53 546 HIS A O 1
ATOM 3067 N N . GLY A 1 609 ? 141.545 135.221 127.562 1.00 61.78 547 GLY A N 1
ATOM 3068 C CA . GLY A 1 609 ? 141.806 133.990 128.318 1.00 61.12 547 GLY A CA 1
ATOM 3069 C C . GLY A 1 609 ? 140.939 132.843 127.867 1.00 58.09 547 GLY A C 1
ATOM 3070 O O . GLY A 1 609 ? 140.266 132.975 126.842 1.00 53.57 547 GLY A O 1
ATOM 3071 N N . GLY A 1 610 ? 140.978 131.741 128.603 1.00 53.11 548 GLY A N 1
ATOM 3072 C CA . GLY A 1 610 ? 140.113 130.601 128.285 1.00 52.40 548 GLY A CA 1
ATOM 3073 C C . GLY A 1 610 ? 140.591 129.930 127.033 1.00 50.35 548 GLY A C 1
ATOM 3074 O O . GLY A 1 610 ? 141.606 129.238 127.101 1.00 51.77 548 GLY A O 1
ATOM 3075 N N . GLN A 1 611 ? 139.897 130.189 125.931 1.00 50.66 549 GLN A N 1
ATOM 3076 C CA . GLN A 1 611 ? 140.209 129.545 124.643 1.00 51.45 549 GLN A CA 1
ATOM 3077 C C . GLN A 1 611 ? 140.455 128.084 124.954 1.00 53.07 549 GLN A C 1
ATOM 3078 O O . GLN A 1 611 ? 139.486 127.359 125.182 1.00 51.34 549 GLN A O 1
ATOM 3084 N N . ALA A 1 612 ? 141.723 127.714 125.008 1.00 30.00 550 ALA A N 1
ATOM 3085 C CA . ALA A 1 612 ? 142.096 126.303 125.194 1.00 30.00 550 ALA A CA 1
ATOM 3086 C C . ALA A 1 612 ? 141.297 125.644 126.326 1.00 30.00 550 ALA A C 1
ATOM 3087 O O . ALA A 1 612 ? 141.186 124.418 126.290 1.00 30.00 550 ALA A O 1
ATOM 3089 N N . TRP A 1 613 ? 140.800 126.381 127.332 1.00 30.00 551 TRP A N 1
ATOM 3090 C CA . TRP A 1 613 ? 139.974 125.652 128.319 1.00 30.00 551 TRP A CA 1
ATOM 3091 C C . TRP A 1 613 ? 138.641 125.467 127.618 1.00 30.00 551 TRP A C 1
ATOM 3092 O O . TRP A 1 613 ? 137.793 126.361 127.721 1.00 30.00 551 TRP A O 1
ATOM 3103 N N . LYS A 1 614 ? 138.512 124.365 126.874 1.00 30.00 552 LYS A N 1
ATOM 3104 C CA . LYS A 1 614 ? 137.317 124.159 126.003 1.00 30.00 552 LYS A CA 1
ATOM 3105 C C . LYS A 1 614 ? 136.201 123.456 126.766 1.00 30.00 552 LYS A C 1
ATOM 3106 O O . LYS A 1 614 ? 136.378 122.289 127.109 1.00 30.00 552 LYS A O 1
ATOM 3112 N N . ILE A 1 615 ? 135.082 124.142 126.966 1.00 30.00 553 ILE A N 1
ATOM 3113 C CA . ILE A 1 615 ? 133.954 123.582 127.757 1.00 30.00 553 ILE A CA 1
ATOM 3114 C C . ILE A 1 615 ? 133.129 122.731 126.794 1.00 30.00 553 ILE A C 1
ATOM 3115 O O . ILE A 1 615 ? 133.337 122.883 125.583 1.00 30.00 553 ILE A O 1
ATOM 3120 N N . GLU A 1 616 ? 132.270 121.844 127.303 1.00 30.00 554 GLU A N 1
ATOM 3121 C CA . GLU A 1 616 ? 131.401 120.996 126.435 1.00 30.00 554 GLU A CA 1
ATOM 3122 C C . GLU A 1 616 ? 131.018 121.744 125.157 1.00 30.00 554 GLU A C 1
ATOM 3123 O O . GLU A 1 616 ? 129.813 121.729 124.850 1.00 30.00 554 GLU A O 1
ATOM 3129 N N . ALA B 1 43 ? 110.501 118.540 119.624 1.00 64.12 25 ALA B N 1
ATOM 3130 C CA . ALA B 1 43 ? 110.652 118.720 121.062 1.00 61.72 25 ALA B CA 1
ATOM 3131 C C . ALA B 1 43 ? 112.095 119.059 121.416 1.00 59.57 25 ALA B C 1
ATOM 3132 O O . ALA B 1 43 ? 113.018 118.311 121.094 1.00 61.51 25 ALA B O 1
ATOM 3134 N N . HIS B 1 44 ? 112.281 120.190 122.081 1.00 55.56 26 HIS B N 1
ATOM 3135 C CA . HIS B 1 44 ? 113.609 120.608 122.510 1.00 55.76 26 HIS B CA 1
ATOM 3136 C C . HIS B 1 44 ? 114.090 119.658 123.600 1.00 54.68 26 HIS B C 1
ATOM 3137 O O . HIS B 1 44 ? 113.417 119.532 124.632 1.00 54.13 26 HIS B O 1
ATOM 3144 N N . PRO B 1 45 ? 115.226 118.975 123.431 1.00 54.90 27 PRO B N 1
ATOM 3145 C CA . PRO B 1 45 ? 115.639 117.994 124.448 1.00 56.17 27 PRO B CA 1
ATOM 3146 C C . PRO B 1 45 ? 115.744 118.569 125.848 1.00 58.30 27 PRO B C 1
ATOM 3147 O O . PRO B 1 45 ? 115.618 117.818 126.825 1.00 60.70 27 PRO B O 1
ATOM 3151 N N . PHE B 1 46 ? 115.979 119.874 125.986 1.00 55.66 28 PHE B N 1
ATOM 3152 C CA . PHE B 1 46 ? 115.973 120.483 127.311 1.00 52.48 28 PHE B CA 1
ATOM 3153 C C . PHE B 1 46 ? 114.639 120.252 128.006 1.00 53.06 28 PHE B C 1
ATOM 3154 O O . PHE B 1 46 ? 114.595 119.796 129.153 1.00 52.95 28 PHE B O 1
ATOM 3162 N N . TRP B 1 47 ? 113.534 120.561 127.323 1.00 57.06 29 TRP B N 1
ATOM 3163 C CA . TRP B 1 47 ? 112.215 120.359 127.915 1.00 59.37 29 TRP B CA 1
ATOM 3164 C C . TRP B 1 47 ? 111.964 118.887 128.213 1.00 56.54 29 TRP B C 1
ATOM 3165 O O . TRP B 1 47 ? 111.432 118.539 129.276 1.00 54.44 29 TRP B O 1
ATOM 3176 N N . LEU B 1 48 ? 112.332 118.007 127.281 1.00 51.36 30 LEU B N 1
ATOM 3177 C CA . LEU B 1 48 ? 112.091 116.583 127.470 1.00 51.18 30 LEU B CA 1
ATOM 3178 C C . LEU B 1 48 ? 112.822 116.065 128.700 1.00 53.27 30 LEU B C 1
ATOM 3179 O O . LEU B 1 48 ? 112.244 115.346 129.522 1.00 58.35 30 LEU B O 1
ATOM 3184 N N . GLN B 1 49 ? 114.096 116.432 128.852 1.00 47.82 31 GLN B N 1
ATOM 3185 C CA . GLN B 1 49 ? 114.859 115.949 129.995 1.00 46.20 31 GLN B CA 1
ATOM 3186 C C . GLN B 1 49 ? 114.416 116.620 131.288 1.00 48.48 31 GLN B C 1
ATOM 3187 O O . GLN B 1 49 ? 114.448 115.990 132.351 1.00 51.18 31 GLN B O 1
ATOM 3193 N N . LEU B 1 50 ? 113.993 117.884 131.225 1.00 51.90 32 LEU B N 1
ATOM 3194 C CA . LEU B 1 50 ? 113.438 118.529 132.408 1.00 50.48 32 LEU B CA 1
ATOM 3195 C C . LEU B 1 50 ? 112.217 117.771 132.904 1.00 49.95 32 LEU B C 1
ATOM 3196 O O . LEU B 1 50 ? 112.094 117.482 134.099 1.00 49.35 32 LEU B O 1
ATOM 3201 N N . LEU B 1 51 ? 111.302 117.434 131.993 1.00 48.20 33 LEU B N 1
ATOM 3202 C CA . LEU B 1 51 ? 110.125 116.668 132.388 1.00 47.82 33 LEU B CA 1
ATOM 3203 C C . LEU B 1 51 ? 110.510 115.277 132.869 1.00 42.94 33 LEU B C 1
ATOM 3204 O O . LEU B 1 51 ? 109.930 114.767 133.833 1.00 48.59 33 LEU B O 1
ATOM 3209 N N . TYR B 1 52 ? 111.483 114.643 132.212 1.00 31.06 34 TYR B N 1
ATOM 3210 C CA . TYR B 1 52 ? 111.952 113.337 132.660 1.00 28.19 34 TYR B CA 1
ATOM 3211 C C . TYR B 1 52 ? 112.396 113.391 134.113 1.00 37.93 34 TYR B C 1
ATOM 3212 O O . TYR B 1 52 ? 111.943 112.596 134.947 1.00 46.08 34 TYR B O 1
ATOM 3221 N N . PHE B 1 53 ? 113.281 114.337 134.434 1.00 46.05 35 PHE B N 1
ATOM 3222 C CA . PHE B 1 53 ? 113.809 114.433 135.791 1.00 41.91 35 PHE B CA 1
ATOM 3223 C C . PHE B 1 53 ? 112.719 114.817 136.782 1.00 41.91 35 PHE B C 1
ATOM 3224 O O . PHE B 1 53 ? 112.660 114.264 137.885 1.00 40.25 35 PHE B O 1
ATOM 3232 N N . LEU B 1 54 ? 111.841 115.748 136.409 1.00 41.35 36 LEU B N 1
ATOM 3233 C CA . LEU B 1 54 ? 110.766 116.146 137.311 1.00 42.20 36 LEU B CA 1
ATOM 3234 C C . LEU B 1 54 ? 109.867 114.962 137.641 1.00 44.70 36 LEU B C 1
ATOM 3235 O O . LEU B 1 54 ? 109.566 114.701 138.813 1.00 49.74 36 LEU B O 1
ATOM 3240 N N . PHE B 1 55 ? 109.431 114.228 136.617 1.00 36.84 37 PHE B N 1
ATOM 3241 C CA . PHE B 1 55 ? 108.522 113.112 136.842 1.00 30.10 37 PHE B CA 1
ATOM 3242 C C . PHE B 1 55 ? 109.203 112.005 137.635 1.00 33.85 37 PHE B C 1
ATOM 3243 O O . PHE B 1 55 ? 108.594 111.420 138.538 1.00 43.78 37 PHE B O 1
ATOM 3251 N N . ILE B 1 56 ? 110.462 111.698 137.317 1.00 34.35 38 ILE B N 1
ATOM 3252 C CA . ILE B 1 56 ? 111.146 110.639 138.049 1.00 38.31 38 ILE B CA 1
ATOM 3253 C C . ILE B 1 56 ? 111.326 111.042 139.507 1.00 45.30 38 ILE B C 1
ATOM 3254 O O . ILE B 1 56 ? 111.170 110.219 140.416 1.00 42.29 38 ILE B O 1
ATOM 3259 N N . SER B 1 57 ? 111.648 112.314 139.758 1.00 49.13 39 SER B N 1
ATOM 3260 C CA . SER B 1 57 ? 111.787 112.775 141.134 1.00 44.16 39 SER B CA 1
ATOM 3261 C C . SER B 1 57 ? 110.466 112.674 141.882 1.00 42.23 39 SER B C 1
ATOM 3262 O O . SER B 1 57 ? 110.434 112.251 143.042 1.00 47.60 39 SER B O 1
ATOM 3265 N N . LEU B 1 58 ? 109.363 113.063 141.238 1.00 44.02 40 LEU B N 1
ATOM 3266 C CA . LEU B 1 58 ? 108.060 112.973 141.893 1.00 50.53 40 LEU B CA 1
ATOM 3267 C C . LEU B 1 58 ? 107.709 111.526 142.217 1.00 50.35 40 LEU B C 1
ATOM 3268 O O . LEU B 1 58 ? 107.242 111.215 143.320 1.00 51.85 40 LEU B O 1
ATOM 3273 N N . LEU B 1 59 ? 107.925 110.623 141.258 1.00 49.30 41 LEU B N 1
ATOM 3274 C CA . LEU B 1 59 ? 107.637 109.212 141.493 1.00 50.07 41 LEU B CA 1
ATOM 3275 C C . LEU B 1 59 ? 108.490 108.667 142.629 1.00 48.96 41 LEU B C 1
ATOM 3276 O O . LEU B 1 59 ? 107.992 107.938 143.499 1.00 53.46 41 LEU B O 1
ATOM 3281 N N . GLY B 1 60 ? 109.780 109.003 142.634 1.00 41.84 42 GLY B N 1
ATOM 3282 C CA . GLY B 1 60 ? 110.643 108.550 143.707 1.00 46.33 42 GLY B CA 1
ATOM 3283 C C . GLY B 1 60 ? 110.205 109.074 145.058 1.00 46.20 42 GLY B C 1
ATOM 3284 O O . GLY B 1 60 ? 110.202 108.341 146.044 1.00 40.95 42 GLY B O 1
ATOM 3285 N N . PHE B 1 61 ? 109.826 110.351 145.119 1.00 55.82 43 PHE B N 1
ATOM 3286 C CA . PHE B 1 61 ? 109.360 110.919 146.376 1.00 54.60 43 PHE B CA 1
ATOM 3287 C C . PHE B 1 61 ? 108.110 110.205 146.866 1.00 53.45 43 PHE B C 1
ATOM 3288 O O . PHE B 1 61 ? 107.992 109.893 148.056 1.00 59.65 43 PHE B O 1
ATOM 3296 N N . LEU B 1 62 ? 107.164 109.938 145.965 1.00 50.93 44 LEU B N 1
ATOM 3297 C CA . LEU B 1 62 ? 105.929 109.279 146.378 1.00 55.37 44 LEU B CA 1
ATOM 3298 C C . LEU B 1 62 ? 106.200 107.864 146.879 1.00 55.08 44 LEU B C 1
ATOM 3299 O O . LEU B 1 62 ? 105.695 107.458 147.933 1.00 52.76 44 LEU B O 1
ATOM 3304 N N . MET B 1 63 ? 107.012 107.101 146.145 1.00 53.49 45 MET B N 1
ATOM 3305 C CA . MET B 1 63 ? 107.285 105.727 146.547 1.00 52.03 45 MET B CA 1
ATOM 3306 C C . MET B 1 63 ? 108.255 105.652 147.723 1.00 53.24 45 MET B C 1
ATOM 3307 O O . MET B 1 63 ? 108.375 104.593 148.346 1.00 52.52 45 MET B O 1
ATOM 3312 N N . LEU B 1 64 ? 108.949 106.749 148.034 1.00 54.36 46 LEU B N 1
ATOM 3313 C CA . LEU B 1 64 ? 109.737 106.841 149.258 1.00 53.12 46 LEU B CA 1
ATOM 3314 C C . LEU B 1 64 ? 108.852 107.164 150.454 1.00 51.75 46 LEU B C 1
ATOM 3315 O O . LEU B 1 64 ? 109.078 106.655 151.557 1.00 49.45 46 LEU B O 1
ATOM 3320 N N . LYS B 1 65 ? 107.850 108.018 150.246 1.00 49.87 47 LYS B N 1
ATOM 3321 C CA . LYS B 1 65 ? 106.875 108.300 151.292 1.00 48.81 47 LYS B CA 1
ATOM 3322 C C . LYS B 1 65 ? 106.070 107.056 151.635 1.00 58.15 47 LYS B C 1
ATOM 3323 O O . LYS B 1 65 ? 105.807 106.779 152.812 1.00 64.08 47 LYS B O 1
ATOM 3329 N N . ALA B 1 66 ? 105.674 106.287 150.621 1.00 49.26 48 ALA B N 1
ATOM 3330 C CA . ALA B 1 66 ? 104.819 105.128 150.854 1.00 43.89 48 ALA B CA 1
ATOM 3331 C C . ALA B 1 66 ? 105.554 104.037 151.626 1.00 45.12 48 ALA B C 1
ATOM 3332 O O . ALA B 1 66 ? 105.038 103.508 152.618 1.00 49.66 48 ALA B O 1
ATOM 3334 N N . LEU B 1 67 ? 106.765 103.690 151.191 1.00 48.53 49 LEU B N 1
ATOM 3335 C CA . LEU B 1 67 ? 107.475 102.531 151.723 1.00 51.16 49 LEU B CA 1
ATOM 3336 C C . LEU B 1 67 ? 107.711 102.647 153.225 1.00 55.13 49 LEU B C 1
ATOM 3337 O O . LEU B 1 67 ? 107.778 103.761 153.760 1.00 56.64 49 LEU B O 1
ATOM 3342 N N . PRO B 1 68 ? 107.837 101.528 153.939 1.00 53.77 50 PRO B N 1
ATOM 3343 C CA . PRO B 1 68 ? 108.103 101.603 155.380 1.00 51.33 50 PRO B CA 1
ATOM 3344 C C . PRO B 1 68 ? 109.453 102.241 155.668 1.00 53.09 50 PRO B C 1
ATOM 3345 O O . PRO B 1 68 ? 110.401 102.122 154.890 1.00 54.55 50 PRO B O 1
ATOM 3349 N N . MET B 1 69 ? 109.530 102.924 156.806 1.00 64.36 51 MET B N 1
ATOM 3350 C CA . MET B 1 69 ? 110.793 103.474 157.269 1.00 65.16 51 MET B CA 1
ATOM 3351 C C . MET B 1 69 ? 111.540 102.436 158.104 1.00 64.80 51 MET B C 1
ATOM 3352 O O . MET B 1 69 ? 110.944 101.522 158.681 1.00 65.68 51 MET B O 1
ATOM 3357 N N . LYS B 1 70 ? 112.862 102.584 158.162 1.00 64.68 52 LYS B N 1
ATOM 3358 C CA . LYS B 1 70 ? 113.677 101.618 158.887 1.00 62.99 52 LYS B CA 1
ATOM 3359 C C . LYS B 1 70 ? 113.205 101.513 160.330 1.00 66.06 52 LYS B C 1
ATOM 3360 O O . LYS B 1 70 ? 112.973 102.522 161.000 1.00 71.02 52 LYS B O 1
ATOM 3366 N N . THR B 1 71 ? 113.075 100.277 160.811 1.00 75.66 53 THR B N 1
ATOM 3367 C CA . THR B 1 71 ? 112.470 100.029 162.113 1.00 78.86 53 THR B CA 1
ATOM 3368 C C . THR B 1 71 ? 111.155 100.793 162.219 1.00 80.84 53 THR B C 1
ATOM 3369 O O . THR B 1 71 ? 110.435 100.932 161.226 1.00 81.31 53 THR B O 1
ATOM 3373 N N . SER B 1 72 ? 110.831 101.293 163.412 1.00 82.70 54 SER B N 1
ATOM 3374 C CA . SER B 1 72 ? 109.622 102.086 163.595 1.00 81.40 54 SER B CA 1
ATOM 3375 C C . SER B 1 72 ? 109.817 103.316 164.466 1.00 81.21 54 SER B C 1
ATOM 3376 O O . SER B 1 72 ? 108.878 104.108 164.586 1.00 82.05 54 SER B O 1
ATOM 3379 N N . MET B 1 73 ? 110.986 103.511 165.074 1.00 85.34 55 MET B N 1
ATOM 3380 C CA . MET B 1 73 ? 111.162 104.569 166.061 1.00 87.30 55 MET B CA 1
ATOM 3381 C C . MET B 1 73 ? 111.545 105.910 165.449 1.00 86.15 55 MET B C 1
ATOM 3382 O O . MET B 1 73 ? 111.710 106.880 166.196 1.00 85.44 55 MET B O 1
ATOM 3387 N N . VAL B 1 74 ? 111.691 105.998 164.130 1.00 76.90 56 VAL B N 1
ATOM 3388 C CA . VAL B 1 74 ? 112.039 107.249 163.465 1.00 77.54 56 VAL B CA 1
ATOM 3389 C C . VAL B 1 74 ? 110.777 107.791 162.795 1.00 78.93 56 VAL B C 1
ATOM 3390 O O . VAL B 1 74 ? 110.312 107.204 161.805 1.00 79.06 56 VAL B O 1
ATOM 3394 N N . PRO B 1 75 ? 110.163 108.848 163.324 1.00 81.33 57 PRO B N 1
ATOM 3395 C CA . PRO B 1 75 ? 109.077 109.501 162.596 1.00 79.40 57 PRO B CA 1
ATOM 3396 C C . PRO B 1 75 ? 109.508 109.878 161.187 1.00 75.85 57 PRO B C 1
ATOM 3397 O O . PRO B 1 75 ? 110.641 110.305 160.958 1.00 74.87 57 PRO B O 1
ATOM 3401 N N . ARG B 1 76 ? 108.593 109.717 160.240 1.00 61.06 58 ARG B N 1
ATOM 3402 C CA . ARG B 1 76 ? 108.913 110.006 158.851 1.00 61.10 58 ARG B CA 1
ATOM 3403 C C . ARG B 1 76 ? 109.329 111.469 158.716 1.00 63.56 58 ARG B C 1
ATOM 3404 O O . ARG B 1 76 ? 108.643 112.352 159.248 1.00 65.13 58 ARG B O 1
ATOM 3412 N N . PRO B 1 77 ? 110.427 111.769 158.023 1.00 60.19 59 PRO B N 1
ATOM 3413 C CA . PRO B 1 77 ? 110.847 113.168 157.895 1.00 59.17 59 PRO B CA 1
ATOM 3414 C C . PRO B 1 77 ? 109.826 113.976 157.111 1.00 54.84 59 PRO B C 1
ATOM 3415 O O . PRO B 1 77 ? 109.086 113.445 156.280 1.00 55.40 59 PRO B O 1
ATOM 3419 N N . MET B 1 78 ? 109.795 115.279 157.386 1.00 54.00 60 MET B N 1
ATOM 3420 C CA . MET B 1 78 ? 108.847 116.173 156.735 1.00 56.03 60 MET B CA 1
ATOM 3421 C C . MET B 1 78 ? 108.915 116.008 155.223 1.00 58.08 60 MET B C 1
ATOM 3422 O O . MET B 1 78 ? 109.925 115.540 154.688 1.00 62.54 60 MET B O 1
ATOM 3427 N N . ASP B 1 79 ? 107.843 116.390 154.525 1.00 54.26 61 ASP B N 1
ATOM 3428 C CA . ASP B 1 79 ? 107.771 116.139 153.089 1.00 54.76 61 ASP B CA 1
ATOM 3429 C C . ASP B 1 79 ? 108.923 116.801 152.344 1.00 50.44 61 ASP B C 1
ATOM 3430 O O . ASP B 1 79 ? 109.434 116.249 151.361 1.00 46.49 61 ASP B O 1
ATOM 3435 N N . LEU B 1 80 ? 109.341 117.987 152.787 1.00 49.84 62 LEU B N 1
ATOM 3436 C CA . LEU B 1 80 ? 110.403 118.691 152.079 1.00 53.00 62 LEU B CA 1
ATOM 3437 C C . LEU B 1 80 ? 111.703 117.899 152.104 1.00 52.07 62 LEU B C 1
ATOM 3438 O O . LEU B 1 80 ? 112.413 117.832 151.098 1.00 52.46 62 LEU B O 1
ATOM 3443 N N . ASP B 1 81 ? 112.037 117.293 153.243 1.00 51.29 63 ASP B N 1
ATOM 3444 C CA . ASP B 1 81 ? 113.256 116.494 153.303 1.00 49.78 63 ASP B CA 1
ATOM 3445 C C . ASP B 1 81 ? 113.176 115.305 152.354 1.00 48.50 63 ASP B C 1
ATOM 3446 O O . ASP B 1 81 ? 114.161 114.959 151.691 1.00 49.38 63 ASP B O 1
ATOM 3451 N N . LEU B 1 82 ? 112.007 114.666 152.273 1.00 55.00 64 LEU B N 1
ATOM 3452 C CA . LEU B 1 82 ? 111.858 113.507 151.400 1.00 58.23 64 LEU B CA 1
ATOM 3453 C C . LEU B 1 82 ? 111.988 113.905 149.935 1.00 61.98 64 LEU B C 1
ATOM 3454 O O . LEU B 1 82 ? 112.670 113.227 149.155 1.00 61.33 64 LEU B O 1
ATOM 3459 N N . ILE B 1 83 ? 111.335 115.000 149.536 1.00 58.75 65 ILE B N 1
ATOM 3460 C CA . ILE B 1 83 ? 111.465 115.447 148.153 1.00 51.16 65 ILE B CA 1
ATOM 3461 C C . ILE B 1 83 ? 112.891 115.892 147.872 1.00 51.48 65 ILE B C 1
ATOM 3462 O O . ILE B 1 83 ? 113.387 115.732 146.753 1.00 52.12 65 ILE B O 1
ATOM 3467 N N . PHE B 1 84 ? 113.575 116.454 148.872 1.00 52.26 66 PHE B N 1
ATOM 3468 C CA . PHE B 1 84 ? 114.978 116.819 148.701 1.00 53.08 66 PHE B CA 1
ATOM 3469 C C . PHE B 1 84 ? 115.832 115.587 148.435 1.00 48.22 66 PHE B C 1
ATOM 3470 O O . PHE B 1 84 ? 116.694 115.592 147.550 1.00 47.09 66 PHE B O 1
ATOM 3478 N N . THR B 1 85 ? 115.608 114.519 149.200 1.00 44.59 67 THR B N 1
ATOM 3479 C CA . THR B 1 85 ? 116.333 113.280 148.952 1.00 43.08 67 THR B CA 1
ATOM 3480 C C . THR B 1 85 ? 116.018 112.707 147.579 1.00 51.00 67 THR B C 1
ATOM 3481 O O . THR B 1 85 ? 116.930 112.230 146.896 1.00 61.32 67 THR B O 1
ATOM 3485 N N . SER B 1 86 ? 114.753 112.747 147.161 1.00 47.71 68 SER B N 1
ATOM 3486 C CA . SER B 1 86 ? 114.397 112.259 145.832 1.00 44.79 68 SER B CA 1
ATOM 3487 C C . SER B 1 86 ? 115.090 113.071 144.744 1.00 43.88 68 SER B C 1
ATOM 3488 O O . SER B 1 86 ? 115.614 112.508 143.777 1.00 40.01 68 SER B O 1
ATOM 3491 N N . VAL B 1 87 ? 115.097 114.398 144.885 1.00 38.18 69 VAL B N 1
ATOM 3492 C CA . VAL B 1 87 ? 115.738 115.252 143.892 1.00 33.07 69 VAL B CA 1
ATOM 3493 C C . VAL B 1 87 ? 117.232 114.973 143.839 1.00 31.96 69 VAL B C 1
ATOM 3494 O O . VAL B 1 87 ? 117.824 114.883 142.759 1.00 43.13 69 VAL B O 1
ATOM 3498 N N . SER B 1 88 ? 117.866 114.836 145.004 1.00 36.51 70 SER B N 1
ATOM 3499 C CA . SER B 1 88 ? 119.294 114.543 145.029 1.00 44.18 70 SER B CA 1
ATOM 3500 C C . SER B 1 88 ? 119.592 113.209 144.360 1.00 37.82 70 SER B C 1
ATOM 3501 O O . SER B 1 88 ? 120.553 113.093 143.592 1.00 40.55 70 SER B O 1
ATOM 3504 N N . ALA B 1 89 ? 118.780 112.189 144.636 1.00 36.80 71 ALA B N 1
ATOM 3505 C CA . ALA B 1 89 ? 119.006 110.890 144.011 1.00 41.01 71 ALA B CA 1
ATOM 3506 C C . ALA B 1 89 ? 118.813 110.963 142.502 1.00 45.81 71 ALA B C 1
ATOM 3507 O O . ALA B 1 89 ? 119.622 110.420 141.742 1.00 50.38 71 ALA B O 1
ATOM 3509 N N . THR B 1 90 ? 117.750 111.629 142.046 1.00 42.11 72 THR B N 1
ATOM 3510 C CA . THR B 1 90 ? 117.492 111.723 140.613 1.00 41.68 72 THR B CA 1
ATOM 3511 C C . THR B 1 90 ? 118.615 112.471 139.908 1.00 45.84 72 THR B C 1
ATOM 3512 O O . THR B 1 90 ? 119.361 111.896 139.108 1.00 49.58 72 THR B O 1
ATOM 3516 N N . THR B 1 91 ? 118.755 113.762 140.203 1.00 40.47 73 THR B N 1
ATOM 3517 C CA . THR B 1 91 ? 119.885 114.553 139.725 1.00 26.80 73 THR B CA 1
ATOM 3518 C C . THR B 1 91 ? 121.087 114.112 140.542 1.00 33.10 73 THR B C 1
ATOM 3519 O O . THR B 1 91 ? 121.349 114.628 141.629 1.00 40.11 73 THR B O 1
ATOM 3523 N N . VAL B 1 92 ? 121.682 113.048 139.998 1.00 34.55 74 VAL B N 1
ATOM 3524 C CA . VAL B 1 92 ? 122.798 112.338 140.667 1.00 38.49 74 VAL B CA 1
ATOM 3525 C C . VAL B 1 92 ? 123.717 113.316 141.361 1.00 43.86 74 VAL B C 1
ATOM 3526 O O . VAL B 1 92 ? 124.446 114.026 140.665 1.00 48.76 74 VAL B O 1
ATOM 3530 N N . SER B 1 93 ? 123.653 113.342 142.691 1.00 37.53 75 SER B N 1
ATOM 3531 C CA . SER B 1 93 ? 124.442 114.342 143.443 1.00 36.41 75 SER B CA 1
ATOM 3532 C C . SER B 1 93 ? 124.716 113.888 144.861 1.00 33.56 75 SER B C 1
ATOM 3533 O O . SER B 1 93 ? 125.823 113.562 145.040 1.00 45.39 75 SER B O 1
ATOM 3536 N N . SER B 1 94 ? 123.792 114.045 145.803 1.00 37.30 76 SER B N 1
ATOM 3537 C CA . SER B 1 94 ? 123.933 113.629 147.226 1.00 44.32 76 SER B CA 1
ATOM 3538 C C . SER B 1 94 ? 123.048 114.524 148.072 1.00 46.05 76 SER B C 1
ATOM 3539 O O . SER B 1 94 ? 122.007 114.072 148.425 1.00 43.85 76 SER B O 1
ATOM 3542 N N . MET B 1 95 ? 123.491 115.725 148.409 1.00 45.79 77 MET B N 1
ATOM 3543 C CA . MET B 1 95 ? 122.708 116.614 149.299 1.00 39.61 77 MET B CA 1
ATOM 3544 C C . MET B 1 95 ? 121.944 115.734 150.282 1.00 45.71 77 MET B C 1
ATOM 3545 O O . MET B 1 95 ? 120.713 115.830 150.261 1.00 48.39 77 MET B O 1
ATOM 3550 N N . VAL B 1 96 ? 122.635 114.984 151.148 1.00 48.30 78 VAL B N 1
ATOM 3551 C CA . VAL B 1 96 ? 122.057 113.948 151.995 1.00 42.67 78 VAL B CA 1
ATOM 3552 C C . VAL B 1 96 ? 120.717 114.415 152.542 1.00 34.33 78 VAL B C 1
ATOM 3553 O O . VAL B 1 96 ? 119.669 113.854 152.207 1.00 49.58 78 VAL B O 1
ATOM 3557 N N . ALA B 1 97 ? 120.741 115.433 153.398 1.00 29.86 79 ALA B N 1
ATOM 3558 C CA . ALA B 1 97 ? 119.531 116.089 153.882 1.00 38.05 79 ALA B CA 1
ATOM 3559 C C . ALA B 1 97 ? 118.660 115.181 154.747 1.00 44.63 79 ALA B C 1
ATOM 3560 O O . ALA B 1 97 ? 117.700 115.652 155.362 1.00 47.32 79 ALA B O 1
ATOM 3562 N N . VAL B 1 98 ? 118.996 113.895 154.822 1.00 53.22 80 VAL B N 1
ATOM 3563 C CA . VAL B 1 98 ? 118.294 112.927 155.663 1.00 53.18 80 VAL B CA 1
ATOM 3564 C C . VAL B 1 98 ? 119.252 111.776 155.917 1.00 52.91 80 VAL B C 1
ATOM 3565 O O . VAL B 1 98 ? 119.879 111.259 154.991 1.00 54.20 80 VAL B O 1
ATOM 3569 N N . GLU B 1 99 ? 119.347 111.366 157.177 1.00 55.42 81 GLU B N 1
ATOM 3570 C CA . GLU B 1 99 ? 120.275 110.307 157.537 1.00 59.13 81 GLU B CA 1
ATOM 3571 C C . GLU B 1 99 ? 119.963 109.033 156.760 1.00 58.29 81 GLU B C 1
ATOM 3572 O O . GLU B 1 99 ? 118.802 108.675 156.548 1.00 53.81 81 GLU B O 1
ATOM 3578 N N . MET B 1 100 ? 121.022 108.350 156.323 1.00 65.82 82 MET B N 1
ATOM 3579 C CA . MET B 1 100 ? 120.885 107.121 155.552 1.00 65.38 82 MET B CA 1
ATOM 3580 C C . MET B 1 100 ? 120.778 105.876 156.422 1.00 63.60 82 MET B C 1
ATOM 3581 O O . MET B 1 100 ? 120.490 104.797 155.895 1.00 66.25 82 MET B O 1
ATOM 3586 N N . GLU B 1 101 ? 121.009 105.990 157.726 1.00 63.96 83 GLU B N 1
ATOM 3587 C CA . GLU B 1 101 ? 120.705 104.903 158.641 1.00 65.35 83 GLU B CA 1
ATOM 3588 C C . GLU B 1 101 ? 119.262 104.948 159.120 1.00 65.97 83 GLU B C 1
ATOM 3589 O O . GLU B 1 101 ? 118.827 104.030 159.822 1.00 69.77 83 GLU B O 1
ATOM 3595 N N . SER B 1 102 ? 118.518 105.991 158.756 1.00 55.22 84 SER B N 1
ATOM 3596 C CA . SER B 1 102 ? 117.087 106.066 159.001 1.00 57.99 84 SER B CA 1
ATOM 3597 C C . SER B 1 102 ? 116.277 105.641 157.785 1.00 61.35 84 SER B C 1
ATOM 3598 O O . SER B 1 102 ? 115.084 105.948 157.710 1.00 66.66 84 SER B O 1
ATOM 3601 N N . PHE B 1 103 ? 116.901 104.956 156.828 1.00 54.37 85 PHE B N 1
ATOM 3602 C CA . PHE B 1 103 ? 116.233 104.459 155.634 1.00 51.45 85 PHE B CA 1
ATOM 3603 C C . PHE B 1 103 ? 116.196 102.938 155.663 1.00 53.60 85 PHE B C 1
ATOM 3604 O O . PHE B 1 103 ? 117.196 102.288 155.984 1.00 53.28 85 PHE B O 1
ATOM 3612 N N . SER B 1 104 ? 115.039 102.378 155.324 1.00 60.46 86 SER B N 1
ATOM 3613 C CA . SER B 1 104 ? 114.836 100.940 155.348 1.00 59.75 86 SER B CA 1
ATOM 3614 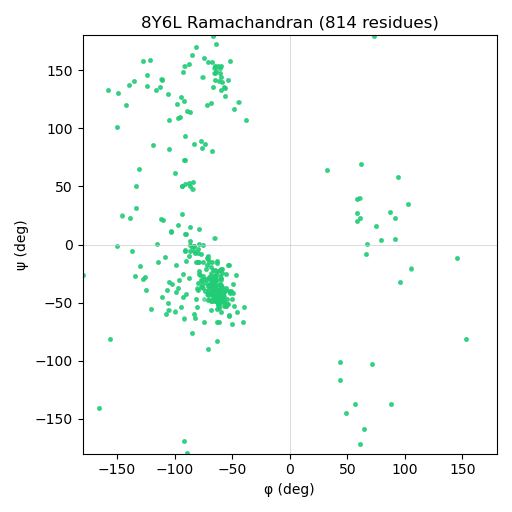C C . SER B 1 104 ? 115.704 100.269 154.286 1.00 59.99 86 SER B C 1
ATOM 3615 O O . SER B 1 104 ? 116.454 100.920 153.555 1.00 67.62 86 SER B O 1
ATOM 3618 N N . ASN B 1 105 ? 115.614 98.946 154.206 1.00 48.60 87 ASN B N 1
ATOM 3619 C CA . ASN B 1 105 ? 116.245 98.204 153.125 1.00 51.06 87 ASN B CA 1
ATOM 3620 C C . ASN B 1 105 ? 115.392 98.184 151.865 1.00 50.11 87 ASN B C 1
ATOM 3621 O O . ASN B 1 105 ? 115.848 97.681 150.834 1.00 47.09 87 ASN B O 1
ATOM 3626 N N . SER B 1 106 ? 114.172 98.713 151.925 1.00 46.93 88 SER B N 1
ATOM 3627 C CA . SER B 1 106 ? 113.325 98.861 150.750 1.00 45.84 88 SER B CA 1
ATOM 3628 C C . SER B 1 106 ? 113.477 100.223 150.094 1.00 50.91 88 SER B C 1
ATOM 3629 O O . SER B 1 106 ? 113.588 100.304 148.868 1.00 54.76 88 SER B O 1
ATOM 3632 N N . GLN B 1 107 ? 113.483 101.298 150.885 1.00 56.20 89 GLN B N 1
ATOM 3633 C CA . GLN B 1 107 ? 113.751 102.619 150.332 1.00 56.70 89 GLN B CA 1
ATOM 3634 C C . GLN B 1 107 ? 115.182 102.747 149.829 1.00 51.03 89 GLN B C 1
ATOM 3635 O O . GLN B 1 107 ? 115.453 103.611 148.990 1.00 50.32 89 GLN B O 1
ATOM 3641 N N . LEU B 1 108 ? 116.098 101.912 150.321 1.00 49.38 90 LEU B N 1
ATOM 3642 C CA . LEU B 1 108 ? 117.443 101.882 149.756 1.00 42.52 90 LEU B CA 1
ATOM 3643 C C . LEU B 1 108 ? 117.412 101.401 148.311 1.00 48.03 90 LEU B C 1
ATOM 3644 O O . LEU B 1 108 ? 118.053 101.991 147.437 1.00 55.95 90 LEU B O 1
ATOM 3649 N N . LEU B 1 109 ? 116.654 100.339 148.033 1.00 50.53 91 LEU B N 1
ATOM 3650 C CA . LEU B 1 109 ? 116.493 99.898 146.651 1.00 50.22 91 LEU B CA 1
ATOM 3651 C C . LEU B 1 109 ? 115.722 100.928 145.833 1.00 50.57 91 LEU B C 1
ATOM 3652 O O . LEU B 1 109 ? 115.995 101.113 144.639 1.00 54.77 91 LEU B O 1
ATOM 3657 N N . LEU B 1 110 ? 114.750 101.601 146.451 1.00 44.98 92 LEU B N 1
ATOM 3658 C CA . LEU B 1 110 ? 114.012 102.634 145.736 1.00 39.98 92 LEU B CA 1
ATOM 3659 C C . LEU B 1 110 ? 114.941 103.750 145.288 1.00 46.96 92 LEU B C 1
ATOM 3660 O O . LEU B 1 110 ? 114.872 104.209 144.148 1.00 46.81 92 LEU B O 1
ATOM 3665 N N . ILE B 1 111 ? 115.820 104.207 146.180 1.00 53.66 93 ILE B N 1
ATOM 3666 C CA . ILE B 1 111 ? 116.782 105.230 145.789 1.00 48.17 93 ILE B CA 1
ATOM 3667 C C . ILE B 1 111 ? 117.784 104.660 144.791 1.00 46.72 93 ILE B C 1
ATOM 3668 O O . ILE B 1 111 ? 118.238 105.367 143.884 1.00 54.81 93 ILE B O 1
ATOM 3673 N N . THR B 1 112 ? 118.146 103.383 144.931 1.00 41.42 94 THR B N 1
ATOM 3674 C CA . THR B 1 112 ? 119.013 102.741 143.951 1.00 41.04 94 THR B CA 1
ATOM 3675 C C . THR B 1 112 ? 118.451 102.902 142.547 1.00 45.24 94 THR B C 1
ATOM 3676 O O . THR B 1 112 ? 119.150 103.341 141.628 1.00 45.84 94 THR B O 1
ATOM 3680 N N . LEU B 1 113 ? 117.181 102.552 142.367 1.00 50.32 95 LEU B N 1
ATOM 3681 C CA . LEU B 1 113 ? 116.531 102.632 141.063 1.00 48.27 95 LEU B CA 1
ATOM 3682 C C . LEU B 1 113 ? 115.968 104.016 140.765 1.00 45.21 95 LEU B C 1
ATOM 3683 O O . LEU B 1 113 ? 115.399 104.218 139.690 1.00 47.82 95 LEU B O 1
ATOM 3688 N N . LEU B 1 114 ? 116.086 104.957 141.700 1.00 42.66 96 LEU B N 1
ATOM 3689 C CA . LEU B 1 114 ? 115.723 106.346 141.456 1.00 42.84 96 LEU B CA 1
ATOM 3690 C C . LEU B 1 114 ? 116.906 107.177 140.994 1.00 39.14 96 LEU B C 1
ATOM 3691 O O . LEU B 1 114 ? 116.716 108.204 140.333 1.00 36.70 96 LEU B O 1
ATOM 3696 N N . MET B 1 115 ? 118.117 106.761 141.345 1.00 40.27 97 MET B N 1
ATOM 3697 C CA . MET B 1 115 ? 119.331 107.440 140.927 1.00 41.83 97 MET B CA 1
ATOM 3698 C C . MET B 1 115 ? 119.962 106.810 139.698 1.00 49.92 97 MET B C 1
ATOM 3699 O O . MET B 1 115 ? 120.602 107.516 138.914 1.00 52.97 97 MET B O 1
ATOM 3704 N N . LEU B 1 116 ? 119.798 105.500 139.512 1.00 51.81 98 LEU B N 1
ATOM 3705 C CA . LEU B 1 116 ? 120.165 104.891 138.239 1.00 48.43 98 LEU B CA 1
ATOM 3706 C C . LEU B 1 116 ? 119.404 105.551 137.100 1.00 44.82 98 LEU B C 1
ATOM 3707 O O . LEU B 1 116 ? 119.994 105.953 136.091 1.00 45.27 98 LEU B O 1
ATOM 3712 N N . LEU B 1 117 ? 118.088 105.687 137.257 1.00 44.78 99 LEU B N 1
ATOM 3713 C CA . LEU B 1 117 ? 117.254 106.429 136.315 1.00 46.95 99 LEU B CA 1
ATOM 3714 C C . LEU B 1 117 ? 117.484 107.913 136.573 1.00 46.19 99 LEU B C 1
ATOM 3715 O O . LEU B 1 117 ? 116.725 108.591 137.269 1.00 43.05 99 LEU B O 1
ATOM 3720 N N . GLY B 1 118 ? 118.559 108.422 135.980 1.00 45.84 100 GLY B N 1
ATOM 3721 C CA . GLY B 1 118 ? 119.032 109.764 136.254 1.00 41.02 100 GLY B CA 1
ATOM 3722 C C . GLY B 1 118 ? 120.544 109.843 136.195 1.00 41.35 100 GLY B C 1
ATOM 3723 O O . GLY B 1 118 ? 121.115 110.937 136.184 1.00 41.40 100 GLY B O 1
ATOM 3724 N N . GLY B 1 119 ? 121.205 108.689 136.156 1.00 43.39 101 GLY B N 1
ATOM 3725 C CA . GLY B 1 119 ? 122.625 108.678 135.868 1.00 46.47 101 GLY B CA 1
ATOM 3726 C C . GLY B 1 119 ? 122.901 109.155 134.456 1.00 48.12 101 GL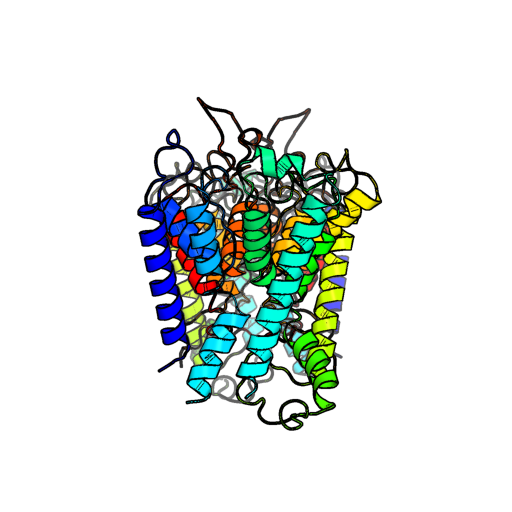Y B C 1
ATOM 3727 O O . GLY B 1 119 ? 122.069 109.022 133.557 1.00 51.38 101 GLY B O 1
ATOM 3728 N N . GLU B 1 120 ? 124.052 109.811 134.269 1.00 40.77 102 GLU B N 1
ATOM 3729 C CA . GLU B 1 120 ? 124.379 110.448 132.964 1.00 40.88 102 GLU B CA 1
ATOM 3730 C C . GLU B 1 120 ? 124.333 109.411 131.852 1.00 46.68 102 GLU B C 1
ATOM 3731 O O . GLU B 1 120 ? 123.646 109.648 130.862 1.00 48.75 102 GLU B O 1
ATOM 3737 N N . VAL B 1 121 ? 124.991 108.280 132.054 1.00 53.19 103 VAL B N 1
ATOM 3738 C CA . VAL B 1 121 ? 125.032 107.231 131.004 1.00 48.02 103 VAL B CA 1
ATOM 3739 C C . VAL B 1 121 ? 123.601 106.791 130.704 1.00 51.59 103 VAL B C 1
ATOM 3740 O O . VAL B 1 121 ? 123.322 106.550 129.544 1.00 51.07 103 VAL B O 1
ATOM 3744 N N . PHE B 1 122 ? 122.725 106.655 131.699 1.00 52.19 104 PHE B N 1
ATOM 3745 C CA . PHE B 1 122 ? 121.377 106.126 131.378 1.00 43.58 104 PHE B CA 1
ATOM 3746 C C . PHE B 1 122 ? 120.648 107.192 130.598 1.00 46.51 104 PHE B C 1
ATOM 3747 O O . PHE B 1 122 ? 120.061 106.862 129.583 1.00 53.78 104 PHE B O 1
ATOM 3755 N N . THR B 1 123 ? 120.691 108.427 131.053 1.00 40.21 105 THR B N 1
ATOM 3756 C CA . THR B 1 123 ? 119.894 109.414 130.308 1.00 37.86 105 THR B CA 1
ATOM 3757 C C . THR B 1 123 ? 120.491 109.534 128.909 1.00 44.40 105 THR B C 1
ATOM 3758 O O . THR B 1 123 ? 119.757 109.950 128.003 1.00 48.38 105 THR B O 1
ATOM 3762 N N . SER B 1 124 ? 121.760 109.165 128.733 1.00 53.18 106 SER B N 1
ATOM 3763 C CA . SER B 1 124 ? 122.346 109.148 127.397 1.00 53.81 106 SER B CA 1
ATOM 3764 C C . SER B 1 124 ? 121.777 108.006 126.565 1.00 54.37 106 SER B C 1
ATOM 3765 O O . SER B 1 124 ? 121.471 108.182 125.381 1.00 52.50 106 SER B O 1
ATOM 3768 N N . ILE B 1 125 ? 121.631 106.824 127.166 1.00 49.48 107 ILE B N 1
ATOM 3769 C CA . ILE B 1 125 ? 121.044 105.691 126.457 1.00 44.77 107 ILE B CA 1
ATOM 3770 C C . ILE B 1 125 ? 119.583 105.967 126.124 1.00 44.58 107 ILE B C 1
ATOM 3771 O O . ILE B 1 125 ? 119.110 105.650 125.025 1.00 54.27 107 ILE B O 1
ATOM 3776 N N . LEU B 1 126 ? 118.837 106.534 127.073 1.00 32.12 108 LEU B N 1
ATOM 3777 C CA . LEU B 1 126 ? 117.436 106.838 126.807 1.00 34.54 108 LEU B CA 1
ATOM 3778 C C . LEU B 1 126 ? 117.289 107.892 125.719 1.00 44.58 108 LEU B C 1
ATOM 3779 O O . LEU B 1 126 ? 116.284 107.900 125.001 1.00 52.59 108 LEU B O 1
ATOM 3784 N N . GLY B 1 127 ? 118.265 108.786 125.585 1.00 53.41 109 GLY B N 1
ATOM 3785 C CA . GLY B 1 127 ? 118.262 109.754 124.506 1.00 55.99 109 GLY B CA 1
ATOM 3786 C C . GLY B 1 127 ? 118.644 109.138 123.176 1.00 53.74 109 GLY B C 1
ATOM 3787 O O . GLY B 1 127 ? 118.097 109.506 122.133 1.00 50.27 109 GLY B O 1
ATOM 3788 N N . LEU B 1 128 ? 119.591 108.198 123.201 1.00 53.46 110 LEU B N 1
ATOM 3789 C CA . LEU B 1 128 ? 119.939 107.471 121.986 1.00 50.67 110 LEU B CA 1
ATOM 3790 C C . LEU B 1 128 ? 118.749 106.689 121.458 1.00 53.85 110 LEU B C 1
ATOM 3791 O O . LEU B 1 128 ? 118.513 106.660 120.245 1.00 58.13 110 LEU B O 1
ATOM 3796 N N . TYR B 1 129 ? 117.991 106.051 122.350 1.00 51.63 111 TYR B N 1
ATOM 3797 C CA . TYR B 1 129 ? 116.814 105.307 121.914 1.00 51.84 111 TYR B CA 1
ATOM 3798 C C . TYR B 1 129 ? 115.885 106.190 121.094 1.00 55.76 111 TYR B C 1
ATOM 3799 O O . TYR B 1 129 ? 115.417 105.786 120.023 1.00 59.17 111 TYR B O 1
ATOM 3808 N N . PHE B 1 130 ? 115.608 107.401 121.579 1.00 50.18 112 PHE B N 1
ATOM 3809 C CA . PHE B 1 130 ? 114.750 108.313 120.832 1.00 55.68 112 PHE B CA 1
ATOM 3810 C C . PHE B 1 130 ? 115.437 108.819 119.572 1.00 56.10 112 PHE B C 1
ATOM 3811 O O . PHE B 1 130 ? 114.777 109.027 118.548 1.00 55.28 112 PHE B O 1
ATOM 3819 N N . THR B 1 131 ? 116.752 109.024 119.622 1.00 51.46 113 THR B N 1
ATOM 3820 C CA . THR B 1 131 ? 117.504 109.407 118.436 1.00 49.70 113 THR B CA 1
ATOM 3821 C C . THR B 1 131 ? 117.645 108.260 117.444 1.00 52.82 113 THR B C 1
ATOM 3822 O O . THR B 1 131 ? 117.957 108.509 116.275 1.00 55.94 113 THR B O 1
ATOM 3826 N N . ASN B 1 132 ? 117.415 107.023 117.876 1.00 49.80 114 ASN B N 1
ATOM 3827 C CA . ASN B 1 132 ? 117.390 105.870 116.988 1.00 51.79 114 ASN B CA 1
ATOM 3828 C C . ASN B 1 132 ? 115.998 105.604 116.431 1.00 54.89 114 ASN B C 1
ATOM 3829 O O . ASN B 1 132 ? 115.782 104.567 115.796 1.00 55.01 114 ASN B O 1
ATOM 3834 N N . ALA B 1 133 ? 115.053 106.511 116.657 1.00 49.42 115 ALA B N 1
ATOM 3835 C CA . ALA B 1 133 ? 113.697 106.357 116.151 1.00 46.80 115 ALA B CA 1
ATOM 3836 C C . ALA B 1 133 ? 113.220 107.657 115.517 1.00 47.21 115 ALA B C 1
ATOM 3837 O O . ALA B 1 133 ? 113.998 108.596 115.350 1.00 44.70 115 ALA B O 1
ATOM 3839 N N . LEU B 1 269 ? 122.780 101.749 117.109 1.00 50.91 207 LEU B N 1
ATOM 3840 C CA . LEU B 1 269 ? 123.573 100.547 117.327 1.00 52.78 207 LEU B CA 1
ATOM 3841 C C . LEU B 1 269 ? 124.601 100.775 118.430 1.00 56.15 207 LEU B C 1
ATOM 3842 O O . LEU B 1 269 ? 125.022 99.833 119.100 1.00 60.40 207 LEU B O 1
ATOM 3847 N N . LEU B 1 270 ? 125.012 102.032 118.607 1.00 62.26 208 LEU B N 1
ATOM 3848 C CA . LEU B 1 270 ? 125.891 102.368 119.722 1.00 64.59 208 LEU B CA 1
ATOM 3849 C C . LEU B 1 270 ? 125.156 102.270 121.052 1.00 60.25 208 LEU B C 1
ATOM 3850 O O . LEU B 1 270 ? 125.777 102.006 122.089 1.00 53.09 208 LEU B O 1
ATOM 3855 N N . MET B 1 271 ? 123.840 102.490 121.041 1.00 59.01 209 MET B N 1
ATOM 3856 C CA . MET B 1 271 ? 123.051 102.301 122.251 1.00 55.73 209 MET B CA 1
ATOM 3857 C C . MET B 1 271 ? 123.309 100.929 122.855 1.00 57.68 209 MET B C 1
ATOM 3858 O O . MET B 1 271 ? 123.433 100.791 124.078 1.00 63.37 209 MET B O 1
ATOM 3863 N N . PHE B 1 272 ? 123.405 99.903 122.009 1.00 63.04 210 PHE B N 1
ATOM 3864 C CA . PHE B 1 272 ? 123.622 98.551 122.510 1.00 64.44 210 PHE B CA 1
ATOM 3865 C C . PHE B 1 272 ? 124.936 98.453 123.272 1.00 66.06 210 PHE B C 1
ATOM 3866 O O . PHE B 1 272 ? 124.981 97.883 124.368 1.00 66.90 210 PHE B O 1
ATOM 3874 N N . VAL B 1 273 ? 126.016 99.013 122.724 1.00 60.84 211 VAL B N 1
ATOM 3875 C CA . VAL B 1 273 ? 127.317 98.886 123.377 1.00 65.09 211 VAL B CA 1
ATOM 3876 C C . VAL B 1 273 ? 127.360 99.717 124.654 1.00 68.19 211 VAL B C 1
ATOM 3877 O O . VAL B 1 273 ? 127.928 99.293 125.670 1.00 65.34 211 VAL B O 1
ATOM 3881 N N . VAL B 1 274 ? 126.765 100.912 124.631 1.00 69.09 212 VAL B N 1
ATOM 3882 C CA . VAL B 1 274 ? 126.761 101.741 125.835 1.00 67.08 212 VAL B CA 1
ATOM 3883 C C . VAL B 1 274 ? 125.986 101.049 126.950 1.00 66.66 212 VAL B C 1
ATOM 3884 O O . VAL B 1 274 ? 126.428 101.021 128.106 1.00 64.68 212 VAL B O 1
ATOM 3888 N N . MET B 1 275 ? 124.822 100.480 126.626 1.00 64.40 213 MET B N 1
ATOM 3889 C CA . MET B 1 275 ? 124.062 99.733 127.625 1.00 59.65 213 MET B CA 1
ATOM 3890 C C . MET B 1 275 ? 124.843 98.517 128.106 1.00 61.90 213 MET B C 1
ATOM 3891 O O . MET B 1 275 ? 124.841 98.199 129.304 1.00 65.47 213 MET B O 1
ATOM 3896 N N . GLY B 1 276 ? 125.515 97.823 127.188 1.00 55.31 214 GLY B N 1
ATOM 3897 C CA . GLY B 1 276 ? 126.296 96.666 127.581 1.00 58.99 214 GLY B CA 1
ATOM 3898 C C . GLY B 1 276 ? 127.380 97.014 128.579 1.00 61.92 214 GLY B C 1
ATOM 3899 O O . GLY B 1 276 ? 127.589 96.294 129.555 1.00 65.35 214 GLY B O 1
ATOM 3900 N N . TYR B 1 277 ? 128.077 98.129 128.356 1.00 69.67 215 TYR B N 1
ATOM 3901 C CA . TYR B 1 277 ? 129.147 98.499 129.279 1.00 72.51 215 TYR B CA 1
ATOM 3902 C C . TYR B 1 277 ? 128.598 99.072 130.580 1.00 71.47 215 TYR B C 1
ATOM 3903 O O . TYR B 1 277 ? 129.178 98.845 131.647 1.00 70.76 215 TYR B O 1
ATOM 3912 N N . HIS B 1 278 ? 127.485 99.805 130.522 1.00 61.80 216 HIS B N 1
ATOM 3913 C CA . HIS B 1 278 ? 126.735 100.125 131.731 1.00 57.32 216 HIS B CA 1
ATOM 3914 C C . HIS B 1 278 ? 126.569 98.880 132.597 1.00 55.92 216 HIS B C 1
ATOM 3915 O O . HIS B 1 278 ? 126.999 98.835 133.760 1.00 62.70 216 HIS B O 1
ATOM 3922 N N . ALA B 1 279 ? 125.959 97.848 132.011 1.00 50.61 217 ALA B N 1
ATOM 3923 C CA . ALA B 1 279 ? 125.684 96.625 132.755 1.00 54.29 217 ALA B CA 1
ATOM 3924 C C . ALA B 1 279 ? 126.969 95.954 133.220 1.00 56.04 217 ALA B C 1
ATOM 3925 O O . ALA B 1 279 ? 127.044 95.462 134.351 1.00 62.82 217 ALA B O 1
ATOM 3927 N N . VAL B 1 280 ? 12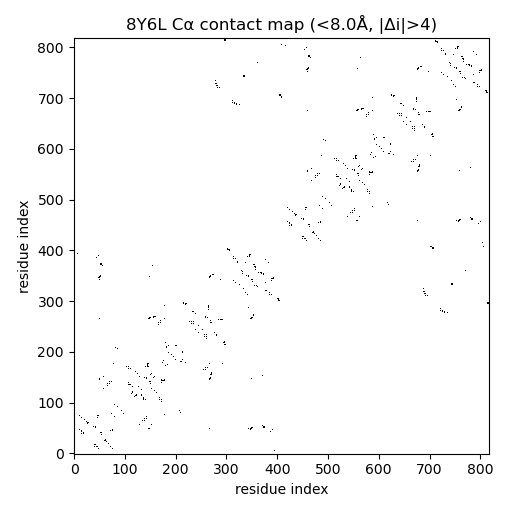7.986 95.910 132.360 1.00 56.08 218 VAL B N 1
ATOM 3928 C CA . VAL B 1 280 ? 129.214 95.198 132.697 1.00 61.26 218 VAL B CA 1
ATOM 3929 C C . VAL B 1 280 ? 129.894 95.851 133.892 1.00 67.40 218 VAL B C 1
ATOM 3930 O O . VAL B 1 280 ? 130.326 95.173 134.833 1.00 72.14 218 VAL B O 1
ATOM 3934 N N . VAL B 1 281 ? 130.009 97.180 133.871 1.00 63.81 219 VAL B N 1
ATOM 3935 C CA . VAL B 1 281 ? 130.670 97.871 134.970 1.00 65.42 219 VAL B CA 1
ATOM 3936 C C . VAL B 1 281 ? 129.851 97.744 136.249 1.00 62.23 219 VAL B C 1
ATOM 3937 O O . VAL B 1 281 ? 130.409 97.543 137.332 1.00 60.83 219 VAL B O 1
ATOM 3941 N N . HIS B 1 282 ? 128.522 97.852 136.154 1.00 58.62 220 HIS B N 1
ATOM 3942 C CA . HIS B 1 282 ? 127.696 97.661 137.344 1.00 55.32 220 HIS B CA 1
ATOM 3943 C C . HIS B 1 282 ? 127.911 96.278 137.945 1.00 58.53 220 HIS B C 1
ATOM 3944 O O . HIS B 1 282 ? 128.060 96.127 139.167 1.00 66.03 220 HIS B O 1
ATOM 3951 N N . VAL B 1 283 ? 127.909 95.248 137.096 1.00 62.34 221 VAL B N 1
ATOM 3952 C CA . VAL B 1 283 ? 128.054 93.879 137.576 1.00 62.64 221 VAL B CA 1
ATOM 3953 C C . VAL B 1 283 ? 129.414 93.693 138.228 1.00 61.31 221 VAL B C 1
ATOM 3954 O O . VAL B 1 283 ? 129.520 93.137 139.327 1.00 62.99 221 VAL B O 1
ATOM 3958 N N . ALA B 1 284 ? 130.476 94.160 137.568 1.00 62.29 222 ALA B N 1
ATOM 3959 C CA . ALA B 1 284 ? 131.803 94.055 138.163 1.00 65.57 222 ALA B CA 1
ATOM 3960 C C . ALA B 1 284 ? 131.849 94.768 139.506 1.00 66.51 222 ALA B C 1
ATOM 3961 O O . ALA B 1 284 ? 132.381 94.234 140.485 1.00 68.44 222 ALA B O 1
ATOM 3963 N N . GLY B 1 285 ? 131.264 95.964 139.579 1.00 61.01 223 GLY B N 1
ATOM 3964 C CA . GLY B 1 285 ? 131.331 96.729 140.810 1.00 60.10 223 GLY B CA 1
ATOM 3965 C C . GLY B 1 285 ? 130.652 96.031 141.971 1.00 58.41 223 GLY B C 1
ATOM 3966 O O . GLY B 1 285 ? 131.245 95.864 143.041 1.00 57.19 223 GLY B O 1
ATOM 3967 N N . TYR B 1 286 ? 129.402 95.610 141.782 1.00 63.44 224 TYR B N 1
ATOM 3968 C CA . TYR B 1 286 ? 128.654 95.037 142.894 1.00 64.52 224 TYR B CA 1
ATOM 3969 C C . TYR B 1 286 ? 128.821 93.525 142.989 1.00 63.94 224 TYR B C 1
ATOM 3970 O O . TYR B 1 286 ? 128.121 92.883 143.779 1.00 63.20 224 TYR B O 1
ATOM 3979 N N . THR B 1 287 ? 129.737 92.948 142.210 1.00 65.07 225 THR B N 1
ATOM 3980 C CA . THR B 1 287 ? 130.221 91.596 142.444 1.00 68.19 225 THR B CA 1
ATOM 3981 C C . THR B 1 287 ? 131.648 91.575 142.974 1.00 66.32 225 THR B C 1
ATOM 3982 O O . THR B 1 287 ? 132.121 90.514 143.390 1.00 64.96 225 THR B O 1
ATOM 3986 N N . ALA B 1 288 ? 132.346 92.709 142.957 1.00 69.77 226 ALA B N 1
ATOM 3987 C CA . ALA B 1 288 ? 133.655 92.835 143.588 1.00 72.22 226 ALA B CA 1
ATOM 3988 C C . ALA B 1 288 ? 133.596 93.481 144.962 1.00 72.15 226 ALA B C 1
ATOM 3989 O O . ALA B 1 288 ? 134.300 93.040 145.877 1.00 73.99 226 ALA B O 1
ATOM 3991 N N . ILE B 1 289 ? 132.773 94.517 145.136 1.00 71.04 227 ILE B N 1
ATOM 3992 C CA . ILE B 1 289 ? 132.650 95.146 146.448 1.00 71.76 227 ILE B CA 1
ATOM 3993 C C . ILE B 1 289 ? 132.096 94.152 147.457 1.00 71.98 227 ILE B C 1
ATOM 3994 O O . ILE B 1 289 ? 132.566 94.074 148.597 1.00 70.21 227 ILE B O 1
ATOM 3999 N N . VAL B 1 290 ? 131.084 93.380 147.060 1.00 69.68 228 VAL B N 1
ATOM 4000 C CA . VAL B 1 290 ? 130.504 92.398 147.969 1.00 68.74 228 VAL B CA 1
ATOM 4001 C C . VAL B 1 290 ? 131.514 91.301 148.282 1.00 72.53 228 VAL B C 1
ATOM 4002 O O . VAL B 1 290 ? 131.568 90.793 149.407 1.00 78.09 228 VAL B O 1
ATOM 4006 N N . VAL B 1 291 ? 132.326 90.914 147.295 1.00 73.45 229 VAL B N 1
ATOM 4007 C CA . VAL B 1 291 ? 133.354 89.905 147.537 1.00 79.13 229 VAL B CA 1
ATOM 4008 C C . VAL B 1 291 ? 134.355 90.410 148.568 1.00 78.93 229 VAL B C 1
ATOM 4009 O O . VAL B 1 291 ? 134.724 89.692 149.505 1.00 77.35 229 VAL B O 1
ATOM 4013 N N . TYR B 1 292 ? 134.808 91.654 148.410 1.00 78.78 230 TYR B N 1
ATOM 4014 C CA . TYR B 1 292 ? 135.716 92.231 149.398 1.00 78.72 230 TYR B CA 1
ATOM 4015 C C . TYR B 1 292 ? 135.052 92.308 150.768 1.00 77.43 230 TYR B C 1
ATOM 4016 O O . TYR B 1 292 ? 135.684 92.025 151.792 1.00 77.34 230 TYR B O 1
ATOM 4025 N N . LEU B 1 293 ? 133.775 92.687 150.802 1.00 75.27 231 LEU B N 1
ATOM 4026 C CA . LEU B 1 293 ? 133.055 92.804 152.064 1.00 74.97 231 LEU B CA 1
ATOM 4027 C C . LEU B 1 293 ? 132.995 91.465 152.787 1.00 71.15 231 LEU B C 1
ATOM 4028 O O . LEU B 1 293 ? 133.226 91.387 153.999 1.00 71.11 231 LEU B O 1
ATOM 4033 N N . SER B 1 294 ? 132.689 90.396 152.053 1.00 78.17 232 SER B N 1
ATOM 4034 C CA . SER B 1 294 ? 132.447 89.099 152.678 1.00 82.26 232 SER B CA 1
ATOM 4035 C C . SER B 1 294 ? 133.749 88.355 152.956 1.00 86.77 232 SER B C 1
ATOM 4036 O O . SER B 1 294 ? 134.052 88.022 154.107 1.00 87.41 232 SER B O 1
ATOM 4039 N N . ALA B 1 295 ? 134.529 88.079 151.908 1.00 92.58 233 ALA B N 1
ATOM 4040 C CA . ALA B 1 295 ? 135.717 87.243 152.054 1.00 91.13 233 ALA B CA 1
ATOM 4041 C C . ALA B 1 295 ? 136.624 87.760 153.165 1.00 91.02 233 ALA B C 1
ATOM 4042 O O . ALA B 1 295 ? 136.879 87.065 154.154 1.00 90.07 233 ALA B O 1
ATOM 4044 N N . VAL B 1 296 ? 137.118 88.986 153.016 1.00 94.94 234 VAL B N 1
ATOM 4045 C CA . VAL B 1 296 ? 137.961 89.616 154.028 1.00 97.85 234 VAL B CA 1
ATOM 4046 C C . VAL B 1 296 ? 137.044 90.474 154.891 1.00 97.46 234 VAL B C 1
ATOM 4047 O O . VAL B 1 296 ? 136.528 91.499 154.443 1.00 97.46 234 VAL B O 1
ATOM 4051 N N . GLY B 1 297 ? 136.833 90.048 156.135 1.00 98.59 235 GLY B N 1
ATOM 4052 C CA . GLY B 1 297 ? 135.963 90.767 157.043 1.00 97.91 235 GLY B CA 1
ATOM 4053 C C . GLY B 1 297 ? 136.285 92.245 157.113 1.00 99.63 235 GLY B C 1
ATOM 4054 O O . GLY B 1 297 ? 135.501 93.075 156.645 1.00 99.06 235 GLY B O 1
ATOM 4055 N N . GLY B 1 298 ? 137.441 92.580 157.686 1.00 93.82 236 GLY B N 1
ATOM 4056 C CA . GLY B 1 298 ? 137.892 93.957 157.762 1.00 91.12 236 GLY B CA 1
ATOM 4057 C C . GLY B 1 298 ? 136.791 94.918 158.153 1.00 93.98 236 GLY B C 1
ATOM 4058 O O . GLY B 1 298 ? 136.239 94.831 159.254 1.00 92.19 236 GLY B O 1
ATOM 4059 N N . ALA B 1 299 ? 136.462 95.843 157.254 1.00 88.78 237 ALA B N 1
ATOM 4060 C CA . ALA B 1 299 ? 135.339 96.757 157.452 1.00 85.46 237 ALA B CA 1
ATOM 4061 C C . ALA B 1 299 ? 134.045 96.123 156.938 1.00 82.50 237 ALA B C 1
ATOM 4062 O O . ALA B 1 299 ? 133.309 96.688 156.129 1.00 79.66 237 ALA B O 1
ATOM 4064 N N . GLY B 1 300 ? 133.782 94.915 157.428 1.00 77.32 238 GLY B N 1
ATOM 4065 C CA . GLY B 1 300 ? 132.560 94.211 157.100 1.00 77.22 238 GLY B CA 1
ATOM 4066 C C . GLY B 1 300 ? 131.580 94.242 158.251 1.00 79.11 238 GLY B C 1
ATOM 4067 O O . GLY B 1 300 ? 130.363 94.262 158.046 1.00 76.69 238 GLY B O 1
ATOM 4068 N N . ALA B 1 301 ? 132.106 94.245 159.477 1.00 81.87 239 ALA B N 1
ATOM 4069 C CA . ALA B 1 301 ? 131.242 94.345 160.646 1.00 81.33 239 ALA B CA 1
ATOM 4070 C C . ALA B 1 301 ? 130.582 95.713 160.733 1.00 80.68 239 ALA B C 1
ATOM 4071 O O . ALA B 1 301 ? 129.514 95.850 161.342 1.00 75.69 239 ALA B O 1
ATOM 4073 N N . VAL B 1 302 ? 131.197 96.737 160.138 1.00 82.63 240 VAL B N 1
ATOM 4074 C CA . VAL B 1 302 ? 130.624 98.081 160.187 1.00 81.44 240 VAL B CA 1
ATOM 4075 C C . VAL B 1 302 ? 129.238 98.086 159.553 1.00 77.40 240 VAL B C 1
ATOM 4076 O O . VAL B 1 302 ? 128.241 98.435 160.195 1.00 75.35 240 VAL B O 1
ATOM 4080 N N . VAL B 1 303 ? 129.153 97.673 158.286 1.00 69.62 241 VAL B N 1
ATOM 4081 C CA . VAL B 1 303 ? 127.875 97.707 157.584 1.00 70.71 241 VAL B CA 1
ATOM 4082 C C . VAL B 1 303 ? 126.878 96.767 158.242 1.00 74.51 241 VAL B C 1
ATOM 4083 O O . VAL B 1 303 ? 125.676 97.055 158.286 1.00 75.63 241 VAL B O 1
ATOM 4087 N N . ALA B 1 304 ? 127.352 95.632 158.760 1.00 81.05 242 ALA B N 1
ATOM 4088 C CA . ALA B 1 304 ? 126.461 94.723 159.472 1.00 82.25 242 ALA B CA 1
ATOM 4089 C C . ALA B 1 304 ? 125.841 95.406 160.683 1.00 80.82 242 ALA B C 1
ATOM 4090 O O . ALA B 1 304 ? 124.643 95.253 160.949 1.00 77.90 242 ALA B O 1
ATOM 4092 N N . GLY B 1 305 ? 126.642 96.168 161.429 1.00 75.19 243 GLY B N 1
ATOM 4093 C CA . GLY B 1 305 ? 126.096 96.920 162.546 1.00 74.68 243 GLY B CA 1
ATOM 4094 C C . GLY B 1 305 ? 125.140 98.008 162.098 1.00 75.94 243 GLY B C 1
ATOM 4095 O O . GLY B 1 305 ? 124.135 98.275 162.761 1.00 74.08 243 GLY B O 1
ATOM 4096 N N . LYS B 1 306 ? 125.436 98.652 160.965 1.00 76.13 244 LYS B N 1
ATOM 4097 C CA . LYS B 1 306 ? 124.545 99.689 160.458 1.00 71.20 244 LYS B CA 1
ATOM 4098 C C . LYS B 1 306 ? 123.147 99.148 160.193 1.00 67.45 244 LYS B C 1
ATOM 4099 O O . LYS B 1 306 ? 122.175 99.909 160.211 1.00 70.66 244 LYS B O 1
ATOM 4105 N N . GLY B 1 307 ? 123.025 97.845 159.950 1.00 61.73 245 GLY B N 1
ATOM 4106 C CA . GLY B 1 307 ? 121.770 97.250 159.547 1.00 62.75 245 GLY B CA 1
ATOM 4107 C C . GLY B 1 307 ? 121.570 97.174 158.052 1.00 64.00 245 GLY B C 1
ATOM 4108 O O . GLY B 1 307 ? 120.489 96.767 157.609 1.00 65.36 245 GLY B O 1
ATOM 4109 N N . ILE B 1 308 ? 122.570 97.553 157.264 1.00 69.09 246 ILE B N 1
ATOM 4110 C CA . ILE B 1 308 ? 122.490 97.506 155.810 1.00 68.61 246 ILE B CA 1
ATOM 4111 C C . ILE B 1 308 ? 123.096 96.192 155.336 1.00 68.18 246 ILE B C 1
ATOM 4112 O O . ILE B 1 308 ? 124.232 95.855 155.692 1.00 68.99 246 ILE B O 1
ATOM 4117 N N . SER B 1 309 ? 122.340 95.447 154.537 1.00 60.39 247 SER B N 1
ATOM 4118 C CA . SER B 1 309 ? 122.833 94.182 154.018 1.00 61.13 247 SER B CA 1
ATOM 4119 C C . SER B 1 309 ? 124.020 94.413 153.093 1.00 60.35 247 SER B C 1
ATOM 4120 O O . SER B 1 309 ? 124.104 95.425 152.393 1.00 63.25 247 SER B O 1
ATOM 4123 N N . ALA B 1 310 ? 124.947 93.455 153.094 1.00 64.52 248 ALA B N 1
ATOM 4124 C CA . ALA B 1 310 ? 126.124 93.575 152.241 1.00 66.19 248 ALA B CA 1
ATOM 4125 C C . ALA B 1 310 ? 125.727 93.714 150.779 1.00 64.15 248 ALA B C 1
ATOM 4126 O O . ALA B 1 310 ? 126.292 94.536 150.049 1.00 63.80 248 ALA B O 1
ATOM 4128 N N . HIS B 1 311 ? 124.751 92.922 150.332 1.00 70.00 249 HIS B N 1
ATOM 4129 C CA . HIS B 1 311 ? 124.310 93.007 148.945 1.00 71.14 249 HIS B CA 1
ATOM 4130 C C . HIS B 1 311 ? 123.687 94.367 148.652 1.00 72.37 249 HIS B C 1
ATOM 4131 O O . HIS B 1 311 ? 124.000 95.000 147.637 1.00 72.70 249 HIS B O 1
ATOM 4138 N N . THR B 1 312 ? 122.799 94.833 149.535 1.00 64.59 250 THR B N 1
ATOM 4139 C CA . THR B 1 312 ? 122.181 96.138 149.331 1.00 62.25 250 THR B CA 1
ATOM 4140 C C . THR B 1 312 ? 123.215 97.252 149.402 1.00 64.49 250 THR B C 1
ATOM 4141 O O . THR B 1 312 ? 123.163 98.208 148.620 1.00 63.94 250 THR B O 1
ATOM 4145 N N . PHE B 1 313 ? 124.155 97.157 150.342 1.00 65.71 251 PHE B N 1
ATOM 4146 C CA . PHE B 1 313 ? 125.211 98.159 150.424 1.00 61.78 251 PHE B CA 1
ATOM 4147 C C . PHE B 1 313 ? 126.008 98.210 149.130 1.00 64.09 251 PHE B C 1
ATOM 4148 O O . PHE B 1 313 ? 126.279 99.290 148.593 1.00 70.94 251 PHE B O 1
ATOM 4156 N N . ALA B 1 314 ? 126.400 97.043 148.615 1.00 61.87 252 ALA B N 1
ATOM 4157 C CA . ALA B 1 314 ? 127.172 97.009 147.379 1.00 60.02 252 ALA B CA 1
ATOM 4158 C C . ALA B 1 314 ? 126.373 97.588 146.221 1.00 62.79 252 ALA B C 1
ATOM 4159 O O . ALA B 1 314 ? 126.901 98.371 145.425 1.00 65.93 252 ALA B O 1
ATOM 4161 N N . ILE B 1 315 ? 125.092 97.225 146.117 1.00 59.75 253 ILE B N 1
ATOM 4162 C CA . ILE B 1 315 ? 124.263 97.741 145.031 1.00 62.96 253 ILE B CA 1
ATOM 4163 C C . ILE B 1 315 ? 124.164 99.256 145.114 1.00 61.72 253 ILE B C 1
ATOM 4164 O O . ILE B 1 315 ? 124.356 99.965 144.119 1.00 65.85 253 ILE B O 1
ATOM 4169 N N . PHE B 1 316 ? 123.837 99.739 146.312 1.00 46.20 254 PHE B N 1
ATOM 4170 C CA . PHE B 1 316 ? 123.609 101.197 146.459 1.00 47.09 254 PHE B CA 1
ATOM 4171 C C . PHE B 1 316 ? 124.888 101.935 146.100 1.00 51.92 254 PHE B C 1
ATOM 4172 O O . PHE B 1 316 ? 124.851 102.787 145.227 1.00 57.44 254 PHE B O 1
ATOM 4180 N N . THR B 1 317 ? 125.984 101.586 146.752 1.00 54.14 255 THR B N 1
ATOM 4181 C CA . THR B 1 317 ? 127.277 102.210 146.430 1.00 51.07 255 THR B CA 1
ATOM 4182 C C . THR B 1 317 ? 127.484 102.182 144.923 1.00 54.50 255 THR B C 1
ATOM 4183 O O . THR B 1 317 ? 127.708 103.249 144.376 1.00 59.00 255 THR B O 1
ATOM 4187 N N . VAL B 1 318 ? 127.365 101.031 144.271 1.00 58.52 256 VAL B N 1
ATOM 4188 C CA . VAL B 1 318 ? 127.717 100.965 142.819 1.00 61.39 256 VAL B CA 1
ATOM 4189 C C . VAL B 1 318 ? 126.818 101.859 141.978 1.00 58.65 256 VAL B C 1
ATOM 4190 O O . VAL B 1 318 ? 127.339 102.729 141.298 1.00 62.51 256 VAL B O 1
ATOM 4194 N N . VAL B 1 319 ? 125.521 101.677 142.079 1.00 43.01 257 VAL B N 1
ATOM 4195 C CA . VAL B 1 319 ? 124.573 102.529 141.322 1.00 42.97 257 VAL B CA 1
ATOM 4196 C C . VAL B 1 319 ? 124.745 104.011 141.684 1.00 49.26 257 VAL B C 1
ATOM 4197 O O . VAL B 1 319 ? 124.309 104.835 140.871 1.00 55.81 257 VAL B O 1
ATOM 4201 N N . SER B 1 320 ? 125.329 104.349 142.847 1.00 46.06 258 SER B N 1
ATOM 4202 C CA . SER B 1 320 ? 125.598 105.757 143.255 1.00 45.47 258 SER B CA 1
ATOM 4203 C C . SER B 1 320 ? 126.913 106.208 142.656 1.00 46.82 258 SER B C 1
ATOM 4204 O O . SER B 1 320 ? 126.889 106.973 141.720 1.00 45.36 258 SER B O 1
ATOM 4207 N N . THR B 1 321 ? 128.005 105.757 143.234 1.00 45.79 259 THR B N 1
ATOM 4208 C CA . THR B 1 321 ? 129.330 106.065 142.681 1.00 51.20 259 THR B CA 1
ATOM 4209 C C . THR B 1 321 ? 129.362 106.016 141.157 1.00 53.29 259 THR B C 1
ATOM 4210 O O . THR B 1 321 ? 129.888 106.956 140.562 1.00 55.64 259 THR B O 1
ATOM 4214 N N . PHE B 1 322 ? 128.934 104.928 140.527 1.00 50.69 260 PHE B N 1
ATOM 4215 C CA . PHE B 1 322 ? 129.086 104.905 139.052 1.00 51.41 260 PHE B CA 1
ATOM 4216 C C . PHE B 1 322 ? 128.258 106.035 138.468 1.00 54.40 260 PHE B C 1
ATOM 4217 O O . PHE B 1 322 ? 128.800 106.802 137.687 1.00 63.49 260 PHE B O 1
ATOM 4225 N N . ALA B 1 323 ? 126.992 106.126 138.844 1.00 47.36 261 ALA B N 1
ATOM 4226 C CA . ALA B 1 323 ? 126.190 107.255 138.349 1.00 48.31 261 ALA B CA 1
ATOM 4227 C C . ALA B 1 323 ? 126.752 108.551 138.914 1.00 41.47 261 ALA B C 1
ATOM 4228 O O . ALA B 1 323 ? 126.221 109.600 138.538 1.00 45.51 261 ALA B O 1
ATOM 4230 N N . ASN B 1 324 ? 127.869 108.477 139.615 1.00 40.65 262 ASN B N 1
ATOM 4231 C CA . ASN B 1 324 ? 128.518 109.701 140.136 1.00 52.78 262 ASN B CA 1
ATOM 4232 C C . ASN B 1 324 ? 127.529 110.412 141.030 1.00 54.81 262 ASN B C 1
ATOM 4233 O O . ASN B 1 324 ? 127.469 111.635 140.964 1.00 59.07 262 ASN B O 1
ATOM 4238 N N . CYS B 1 325 ? 126.781 109.637 141.813 1.00 52.90 263 CYS B N 1
ATOM 4239 C CA . CYS B 1 325 ? 125.868 110.248 142.804 1.00 50.42 263 CYS B CA 1
ATOM 4240 C C . CYS B 1 325 ? 126.665 110.354 144.090 1.00 48.50 263 CYS B C 1
ATOM 4241 O O . CYS B 1 325 ? 126.952 111.416 144.483 1.00 52.24 263 CYS B O 1
ATOM 4244 N N . GLY B 1 326 ? 127.092 109.275 144.700 1.00 41.29 264 GLY B N 1
ATOM 4245 C CA . GLY B 1 326 ? 127.857 109.539 145.924 1.00 40.70 264 GLY B CA 1
ATOM 4246 C C . GLY B 1 326 ? 127.047 109.232 147.145 1.00 45.65 264 GLY B C 1
ATOM 4247 O O . GLY B 1 326 ? 127.646 109.184 148.196 1.00 44.74 264 GLY B O 1
ATOM 4248 N N . PHE B 1 327 ? 125.725 109.190 147.041 1.00 49.20 265 PHE B N 1
ATOM 4249 C CA . PHE B 1 327 ? 124.935 108.675 148.151 1.00 43.26 265 PHE B CA 1
ATOM 4250 C C . PHE B 1 327 ? 125.565 107.401 148.696 1.00 47.33 265 PHE B C 1
ATOM 4251 O O . PHE B 1 327 ? 125.749 106.428 147.961 1.00 53.19 265 PHE B O 1
ATOM 4259 N N . VAL B 1 328 ? 125.894 107.408 149.984 1.00 49.34 266 VAL B N 1
ATOM 4260 C CA . VAL B 1 328 ? 126.493 106.245 150.634 1.00 49.57 266 VAL B CA 1
ATOM 4261 C C . VAL B 1 328 ? 125.476 105.657 151.605 1.00 57.67 266 VAL B C 1
ATOM 4262 O O . VAL B 1 328 ? 124.754 106.414 152.267 1.00 57.01 266 VAL B O 1
ATOM 4266 N N . PRO B 1 329 ? 125.381 104.330 151.732 1.00 62.88 267 PRO B N 1
ATOM 4267 C CA . PRO B 1 329 ? 124.346 103.759 152.611 1.00 60.20 267 PRO B CA 1
ATOM 4268 C C . PRO B 1 329 ? 124.456 104.185 154.063 1.00 64.21 267 PRO B C 1
ATOM 4269 O O . PRO B 1 329 ? 123.432 104.241 154.755 1.00 66.67 267 PRO B O 1
ATOM 4273 N N . THR B 1 330 ? 125.654 104.482 154.552 1.00 62.36 268 THR B N 1
ATOM 4274 C CA . THR B 1 330 ? 125.857 104.766 155.964 1.00 62.67 268 THR B CA 1
ATOM 4275 C C . THR B 1 330 ? 125.751 106.260 156.244 1.00 65.68 268 THR B C 1
ATOM 4276 O O . THR B 1 330 ? 126.097 107.097 155.406 1.00 67.55 268 THR B O 1
ATOM 4280 N N . ASN B 1 331 ? 125.267 106.587 157.447 1.00 70.02 269 ASN B N 1
ATOM 4281 C CA . ASN B 1 331 ? 125.201 107.983 157.869 1.00 68.69 269 ASN B CA 1
ATOM 4282 C C . ASN B 1 331 ? 126.569 108.642 157.789 1.00 64.28 269 ASN B C 1
ATOM 4283 O O . ASN B 1 331 ? 126.687 109.808 157.394 1.00 63.00 269 ASN B O 1
ATOM 4288 N N . GLU B 1 332 ? 127.614 107.908 158.168 1.00 63.86 270 GLU B N 1
ATOM 4289 C CA . GLU B 1 332 ? 128.959 108.464 158.153 1.00 67.95 270 GLU B CA 1
ATOM 4290 C C . GLU B 1 332 ? 129.370 108.906 156.756 1.00 65.47 270 GLU B C 1
ATOM 4291 O O . GLU B 1 332 ? 130.144 109.857 156.609 1.00 64.74 270 GLU B O 1
ATOM 4297 N N . GLY B 1 333 ? 128.853 108.245 155.726 1.00 61.36 271 GLY B N 1
ATOM 4298 C CA . GLY B 1 333 ? 129.409 108.382 154.397 1.00 65.48 271 GLY B CA 1
ATOM 4299 C C . GLY B 1 333 ? 130.523 107.372 154.216 1.00 68.88 271 GLY B C 1
ATOM 4300 O O . GLY B 1 333 ? 130.382 106.218 154.631 1.00 70.07 271 GLY B O 1
ATOM 4301 N N . MET B 1 334 ? 131.632 107.784 153.611 1.00 66.67 272 MET B N 1
ATOM 4302 C CA . MET B 1 334 ? 132.811 106.933 153.523 1.00 66.08 272 MET B CA 1
ATOM 4303 C C . MET B 1 334 ? 133.779 107.130 154.682 1.00 64.84 272 MET B C 1
ATOM 4304 O O . MET B 1 334 ? 134.770 106.397 154.768 1.00 67.81 272 MET B O 1
ATOM 4309 N N . VAL B 1 335 ? 133.525 108.084 155.581 1.00 64.05 273 VAL B N 1
ATOM 4310 C CA . VAL B 1 335 ? 134.419 108.243 156.723 1.00 67.47 273 VAL B CA 1
ATOM 4311 C C . VAL B 1 335 ? 134.347 107.019 157.628 1.00 67.44 273 VAL B C 1
ATOM 4312 O O . VAL B 1 335 ? 135.327 106.678 158.300 1.00 68.20 273 VAL B O 1
ATOM 4316 N N . SER B 1 336 ? 133.197 106.339 157.673 1.00 68.07 274 SER B N 1
ATOM 4317 C CA . SER B 1 336 ? 133.140 105.061 158.374 1.00 70.89 274 SER B CA 1
ATOM 4318 C C . SER B 1 336 ? 134.070 104.048 157.723 1.00 71.61 274 SER B C 1
ATOM 4319 O O . SER B 1 336 ? 134.766 103.295 158.414 1.00 70.23 274 SER B O 1
ATOM 4322 N N . PHE B 1 337 ? 134.093 104.019 156.394 1.00 72.41 275 PHE B N 1
ATOM 4323 C CA . PHE B 1 337 ? 135.013 103.167 155.657 1.00 70.53 275 PHE B CA 1
ATOM 4324 C C . PHE B 1 337 ? 136.390 103.796 155.507 1.00 71.08 275 PHE B C 1
ATOM 4325 O O . PHE B 1 337 ? 137.280 103.170 154.918 1.00 72.42 275 PHE B O 1
ATOM 4333 N N . ARG B 1 338 ? 136.583 105.009 156.018 1.00 69.16 276 ARG B N 1
ATOM 4334 C CA . ARG B 1 338 ? 137.927 105.534 156.201 1.00 66.03 276 ARG B CA 1
ATOM 4335 C C . ARG B 1 338 ? 138.698 104.635 157.157 1.00 69.37 276 ARG B C 1
ATOM 4336 O O . ARG B 1 338 ? 138.121 103.976 158.026 1.00 66.55 276 ARG B O 1
ATOM 4344 N N . SER B 1 339 ? 140.016 104.606 156.988 1.00 72.09 277 SER B N 1
ATOM 4345 C CA . SER B 1 339 ? 140.906 103.669 157.661 1.00 70.39 277 SER B CA 1
ATOM 4346 C C . SER B 1 339 ? 140.782 102.289 157.034 1.00 73.26 277 SER B C 1
ATOM 4347 O O . SER B 1 339 ? 141.210 101.296 157.641 1.00 74.97 277 SER B O 1
ATOM 4350 N N . PHE B 1 340 ? 140.195 102.192 155.842 1.00 75.56 278 PHE B N 1
ATOM 4351 C CA . PHE B 1 340 ? 140.091 100.927 155.117 1.00 74.15 278 PHE B CA 1
ATOM 4352 C C . PHE B 1 340 ? 140.102 101.256 153.630 1.00 72.87 278 PHE B C 1
ATOM 4353 O O . PHE B 1 340 ? 139.079 101.674 153.069 1.00 74.62 278 PHE B O 1
ATOM 4361 N N . PRO B 1 341 ? 141.245 101.088 152.954 1.00 72.10 279 PRO B N 1
ATOM 4362 C CA . PRO B 1 341 ? 141.341 101.525 151.552 1.00 72.22 279 PRO B CA 1
ATOM 4363 C C . PRO B 1 341 ? 140.544 100.675 150.577 1.00 67.85 279 PRO B C 1
ATOM 4364 O O . PRO B 1 341 ? 140.382 101.088 149.422 1.00 68.74 279 PRO B O 1
ATOM 4368 N N . GLY B 1 342 ? 140.050 99.514 150.993 1.00 65.42 280 GLY B N 1
ATOM 4369 C CA . GLY B 1 342 ? 139.363 98.621 150.082 1.00 70.87 280 GLY B CA 1
ATOM 4370 C C . GLY B 1 342 ? 138.235 99.278 149.313 1.00 74.05 280 GLY B C 1
ATOM 4371 O O . GLY B 1 342 ? 138.271 99.333 148.081 1.00 70.99 280 GLY B O 1
ATOM 4372 N N . LEU B 1 343 ? 137.233 99.792 150.027 1.00 77.04 281 LEU B N 1
ATOM 4373 C CA . LEU B 1 343 ? 136.062 100.398 149.404 1.00 72.59 281 LEU B CA 1
ATOM 4374 C C . LEU B 1 343 ? 136.317 101.814 148.911 1.00 71.40 281 LEU B C 1
ATOM 4375 O O . LEU B 1 343 ? 135.354 102.527 148.603 1.00 72.45 281 LEU B O 1
ATOM 4380 N N . LEU B 1 344 ? 137.574 102.243 148.832 1.00 63.57 282 LEU B N 1
ATOM 4381 C CA . LEU B 1 344 ? 137.922 103.546 148.282 1.00 63.93 282 LEU B CA 1
ATOM 4382 C C . LEU B 1 344 ? 138.539 103.439 146.895 1.00 64.01 282 LEU B C 1
ATOM 4383 O O . LEU B 1 344 ? 138.101 104.130 145.971 1.00 69.76 282 LEU B O 1
ATOM 4388 N N . LEU B 1 345 ? 139.543 102.582 146.721 1.00 59.54 283 LEU B N 1
ATOM 4389 C CA . LEU B 1 345 ? 140.095 102.316 145.398 1.00 62.14 283 LEU B CA 1
ATOM 4390 C C . LEU B 1 345 ? 139.272 101.316 144.599 1.00 66.18 283 LEU B C 1
ATOM 4391 O O . LEU B 1 345 ? 139.462 101.218 143.383 1.00 59.23 283 LEU B O 1
ATOM 4396 N N . LEU B 1 346 ? 138.374 100.572 145.241 1.00 71.54 284 LEU B N 1
ATOM 4397 C CA . LEU B 1 346 ? 137.477 99.664 144.542 1.00 68.66 284 LEU B CA 1
ATOM 4398 C C . LEU B 1 346 ? 136.166 100.333 144.154 1.00 70.73 284 LEU B C 1
ATOM 4399 O O . LEU B 1 346 ? 135.351 99.719 143.460 1.00 67.84 284 LEU B O 1
ATOM 4404 N N . VAL B 1 347 ? 135.950 101.573 144.579 1.00 66.45 285 VAL B N 1
ATOM 4405 C CA . VAL B 1 347 ? 134.743 102.324 144.269 1.00 60.44 285 VAL B CA 1
ATOM 4406 C C . VAL B 1 347 ? 135.043 103.480 143.320 1.00 61.93 285 VAL B C 1
ATOM 4407 O O . VAL B 1 347 ? 134.341 103.684 142.331 1.00 63.80 285 VAL B O 1
ATOM 4411 N N . MET B 1 348 ? 136.110 104.225 143.593 1.00 57.27 286 MET B N 1
ATOM 4412 C CA . MET B 1 348 ? 136.488 105.350 142.743 1.00 58.16 286 MET B CA 1
ATOM 4413 C C . MET B 1 348 ? 136.591 104.993 141.264 1.00 58.60 286 MET B C 1
ATOM 4414 O O . MET B 1 348 ? 136.146 105.801 140.431 1.00 60.02 286 MET B O 1
ATOM 4419 N N . PRO B 1 349 ? 137.157 103.850 140.868 1.00 58.21 287 PRO B N 1
ATOM 4420 C CA . PRO B 1 349 ? 137.183 103.521 139.435 1.00 55.18 287 PRO B CA 1
ATOM 4421 C C . PRO B 1 349 ? 135.830 103.671 138.775 1.00 52.48 287 PRO B C 1
ATOM 4422 O O . PRO B 1 349 ? 135.754 104.065 137.604 1.00 54.20 287 PRO B O 1
ATOM 4426 N N . HIS B 1 350 ? 134.746 103.385 139.495 1.00 51.15 288 HIS B N 1
ATOM 4427 C CA . HIS B 1 350 ? 133.424 103.630 138.940 1.00 56.36 288 HIS B CA 1
ATOM 4428 C C . HIS B 1 350 ? 133.130 105.121 138.843 1.00 53.87 288 HIS B C 1
ATOM 4429 O O . HIS B 1 350 ? 132.355 105.540 137.977 1.00 58.43 288 HIS B O 1
ATOM 4436 N N . VAL B 1 351 ? 133.734 105.941 139.709 1.00 47.34 289 VAL B N 1
ATOM 4437 C CA . VAL B 1 351 ? 133.622 107.387 139.533 1.00 52.49 289 VAL B CA 1
ATOM 4438 C C . VAL B 1 351 ? 134.291 107.805 138.234 1.00 59.78 289 VAL B C 1
ATOM 4439 O O . VAL B 1 351 ? 133.794 108.679 137.513 1.00 57.95 289 VAL B O 1
ATOM 4443 N N . LEU B 1 352 ? 135.432 107.194 137.922 1.00 62.41 290 LEU B N 1
ATOM 4444 C CA . LEU B 1 352 ? 136.177 107.509 136.711 1.00 53.92 290 LEU B CA 1
ATOM 4445 C C . LEU B 1 352 ? 135.697 106.716 135.502 1.00 57.39 290 LEU B C 1
ATOM 4446 O O . LEU B 1 352 ? 136.291 106.830 134.426 1.00 59.94 290 LEU B O 1
ATOM 4451 N N . LEU B 1 353 ? 134.649 105.907 135.656 1.00 52.13 291 LEU B N 1
ATOM 4452 C CA . LEU B 1 353 ? 134.119 105.127 134.549 1.00 53.14 291 LEU B CA 1
ATOM 4453 C C . LEU B 1 353 ? 132.701 105.508 134.148 1.00 54.47 291 LEU B C 1
ATOM 4454 O O . LEU B 1 353 ? 132.163 104.894 133.219 1.00 59.23 291 LEU B O 1
ATOM 4459 N N . GLY B 1 354 ? 132.078 106.486 134.804 1.00 48.65 292 GLY B N 1
ATOM 4460 C CA . GLY B 1 354 ? 130.691 106.786 134.507 1.00 49.00 292 GLY B CA 1
ATOM 4461 C C . GLY B 1 354 ? 130.324 108.231 134.241 1.00 45.37 292 GLY B C 1
ATOM 4462 O O . GLY B 1 354 ? 129.261 108.483 133.668 1.00 43.34 292 GLY B O 1
ATOM 4463 N N . ASN B 1 355 ? 131.156 109.192 134.642 1.00 51.27 293 ASN B N 1
ATOM 4464 C CA . ASN B 1 355 ? 130.810 110.599 134.462 1.00 58.79 293 ASN B CA 1
ATOM 4465 C C . ASN B 1 355 ? 131.801 111.367 133.603 1.00 57.95 293 ASN B C 1
ATOM 4466 O O . ASN B 1 355 ? 131.401 111.984 132.608 1.00 55.40 293 ASN B O 1
ATOM 4471 N N . THR B 1 356 ? 133.087 111.355 133.953 1.00 51.97 294 THR B N 1
ATOM 4472 C CA . THR B 1 356 ? 134.066 112.224 133.309 1.00 48.88 294 THR B CA 1
ATOM 4473 C C . THR B 1 356 ? 134.862 111.484 132.240 1.00 49.32 294 THR B C 1
ATOM 4474 O O . THR B 1 356 ? 134.865 111.890 131.075 1.00 52.49 294 THR B O 1
ATOM 4478 N N . LEU B 1 357 ? 135.536 110.402 132.613 1.00 47.96 295 LEU B N 1
ATOM 4479 C CA . LEU B 1 357 ? 136.206 109.551 131.632 1.00 53.85 295 LEU B CA 1
ATOM 4480 C C . LEU B 1 357 ? 135.252 108.498 131.083 1.00 56.11 295 LEU B C 1
ATOM 4481 O O . LEU B 1 357 ? 135.545 107.305 131.057 1.00 53.38 295 LEU B O 1
ATOM 4486 N N . PHE B 1 358 ? 134.082 108.947 130.649 1.00 56.91 296 PHE B N 1
ATOM 4487 C CA . PHE B 1 358 ? 133.148 108.077 129.954 1.00 53.58 296 PHE B CA 1
ATOM 4488 C C . PHE B 1 358 ? 133.584 107.950 128.499 1.00 54.94 296 PHE B C 1
ATOM 4489 O O . PHE B 1 358 ? 133.756 106.828 128.009 1.00 62.75 296 PHE B O 1
ATOM 4497 N N . PRO B 1 359 ? 133.779 109.060 127.776 1.00 53.99 297 PRO B N 1
ATOM 4498 C CA . PRO B 1 359 ? 134.204 108.933 126.372 1.00 55.95 297 PRO B CA 1
ATOM 4499 C C . PRO B 1 359 ? 135.529 108.213 126.202 1.00 57.32 297 PRO B C 1
ATOM 4500 O O . PRO B 1 359 ? 135.706 107.472 125.228 1.00 61.21 297 PRO B O 1
ATOM 4504 N N . VAL B 1 360 ? 136.472 108.418 127.121 1.00 52.26 298 VAL B N 1
ATOM 4505 C CA . VAL B 1 360 ? 137.793 107.813 126.967 1.00 51.45 298 VAL B CA 1
ATOM 4506 C C . VAL B 1 360 ? 137.678 106.295 126.954 1.00 52.63 298 VAL B C 1
ATOM 4507 O O . VAL B 1 360 ? 138.174 105.624 126.042 1.00 54.55 298 VAL B O 1
ATOM 4511 N N . PHE B 1 361 ? 136.998 105.733 127.953 1.00 62.11 299 PHE B N 1
ATOM 4512 C CA . PHE B 1 361 ? 136.845 104.285 128.001 1.00 64.51 299 PHE B CA 1
ATOM 4513 C C . PHE B 1 361 ? 135.880 103.792 126.935 1.00 63.65 299 PHE B C 1
ATOM 4514 O O . PHE B 1 361 ? 136.029 102.670 126.444 1.00 62.03 299 PHE B O 1
ATOM 4522 N N . LEU B 1 362 ? 134.904 104.614 126.546 1.00 64.57 300 LEU B N 1
ATOM 4523 C CA . LEU B 1 362 ? 134.052 104.258 125.417 1.00 59.38 300 LEU B CA 1
ATOM 4524 C C . LEU B 1 362 ? 134.894 103.982 124.178 1.00 63.78 300 LEU B C 1
ATOM 4525 O O . LEU B 1 362 ? 134.782 102.921 123.555 1.00 68.47 300 LEU B O 1
ATOM 4530 N N . ARG B 1 363 ? 135.768 104.927 123.827 1.00 67.13 301 ARG B N 1
ATOM 4531 C CA . ARG B 1 363 ? 136.618 104.757 122.653 1.00 69.21 301 ARG B CA 1
ATOM 4532 C C . ARG B 1 363 ? 137.613 103.619 122.849 1.00 69.97 301 ARG B C 1
ATOM 4533 O O . ARG B 1 363 ? 137.865 102.840 121.923 1.00 68.68 301 ARG B O 1
ATOM 4541 N N . LEU B 1 364 ? 138.188 103.504 124.047 1.00 69.04 302 LEU B N 1
ATOM 4542 C CA . LEU B 1 364 ? 139.177 102.458 124.284 1.00 67.51 302 LEU B CA 1
ATOM 4543 C C . LEU B 1 364 ? 138.562 101.073 124.132 1.00 66.71 302 LEU B C 1
ATOM 4544 O O . LEU B 1 364 ? 139.194 100.160 123.588 1.00 66.35 302 LEU B O 1
ATOM 4549 N N . ALA B 1 365 ? 137.331 100.892 124.609 1.00 72.85 303 ALA B N 1
ATOM 4550 C CA . ALA B 1 365 ? 136.661 99.606 124.476 1.00 77.24 303 ALA B CA 1
ATOM 4551 C C . ALA B 1 365 ? 136.142 99.380 123.063 1.00 77.40 303 ALA B C 1
ATOM 4552 O O . ALA B 1 365 ? 136.088 98.233 122.604 1.00 75.38 303 ALA B O 1
ATOM 4554 N N . ILE B 1 366 ? 135.748 100.445 122.359 1.00 74.18 304 ILE B N 1
ATOM 4555 C CA . ILE B 1 366 ? 135.403 100.297 120.950 1.00 73.56 304 ILE B CA 1
ATOM 4556 C C . ILE B 1 366 ? 136.624 99.846 120.164 1.00 75.12 304 ILE B C 1
ATOM 4557 O O . ILE B 1 366 ? 136.501 99.134 119.161 1.00 78.33 304 ILE B O 1
ATOM 4562 N N . ALA B 1 367 ? 137.817 100.242 120.606 1.00 74.37 305 ALA B N 1
ATOM 4563 C CA . ALA B 1 367 ? 139.033 99.755 119.960 1.00 77.19 305 ALA B CA 1
ATOM 4564 C C . ALA B 1 367 ? 139.129 98.237 120.052 1.00 77.97 305 ALA B C 1
ATOM 4565 O O . ALA B 1 367 ? 139.498 97.571 119.078 1.00 75.40 305 ALA B O 1
ATOM 4567 N N . ALA B 1 368 ? 138.812 97.670 121.219 1.00 82.38 306 ALA B N 1
ATOM 4568 C CA . ALA B 1 368 ? 138.804 96.216 121.351 1.00 81.48 306 ALA B CA 1
ATOM 4569 C C . ALA B 1 368 ? 137.678 95.596 120.535 1.00 82.74 306 ALA B C 1
ATOM 4570 O O . ALA B 1 368 ? 137.874 94.576 119.866 1.00 84.06 306 ALA B O 1
ATOM 4572 N N . LEU B 1 369 ? 136.491 96.202 120.577 1.00 82.30 307 LEU B N 1
ATOM 4573 C CA . LEU B 1 369 ? 135.351 95.702 119.820 1.00 81.79 307 LEU B CA 1
ATOM 4574 C C . LEU B 1 369 ? 135.615 95.693 118.322 1.00 82.50 307 LEU B C 1
ATOM 4575 O O . LEU B 1 369 ? 135.034 94.867 117.610 1.00 83.10 307 LEU B O 1
ATOM 4580 N N . GLU B 1 370 ? 136.490 96.573 117.832 1.00 83.28 308 GLU B N 1
ATOM 4581 C CA . GLU B 1 370 ? 136.843 96.599 116.417 1.00 84.11 308 GLU B CA 1
ATOM 4582 C C . GLU B 1 370 ? 137.284 95.240 115.892 1.00 84.74 308 GLU B C 1
ATOM 4583 O O . GLU B 1 370 ? 137.296 95.045 114.672 1.00 82.77 308 GLU B O 1
ATOM 4589 N N . ARG B 1 371 ? 137.648 94.305 116.773 1.00 91.31 309 ARG B N 1
ATOM 4590 C CA . ARG B 1 371 ? 137.980 92.958 116.325 1.00 92.04 309 ARG B CA 1
ATOM 4591 C C . ARG B 1 371 ? 136.859 92.379 115.470 1.00 94.44 309 ARG B C 1
ATOM 4592 O O . ARG B 1 371 ? 137.116 91.725 114.453 1.00 93.18 309 ARG B O 1
ATOM 4600 N N . VAL B 1 372 ? 135.611 92.617 115.860 1.00 90.67 310 VAL B N 1
ATOM 4601 C CA . VAL B 1 372 ? 134.463 92.147 115.093 1.00 88.93 310 VAL B CA 1
ATOM 4602 C C . VAL B 1 372 ? 134.435 92.794 113.713 1.00 86.25 310 VAL B C 1
ATOM 4603 O O . VAL B 1 372 ? 133.497 93.517 113.375 1.00 82.49 310 VAL B O 1
ATOM 4607 N N . LEU B 1 381 ? 132.051 98.449 112.805 1.00 82.19 319 LEU B N 1
ATOM 4608 C CA . LEU B 1 381 ? 131.858 99.530 113.765 1.00 81.47 319 LEU B CA 1
ATOM 4609 C C . LEU B 1 381 ? 132.930 100.599 113.591 1.00 80.08 319 LEU B C 1
ATOM 4610 O O . LEU B 1 381 ? 133.374 101.213 114.561 1.00 78.39 319 LEU B O 1
ATOM 4615 N N . LEU B 1 382 ? 133.346 100.816 112.342 1.00 86.70 320 LEU B N 1
ATOM 4616 C CA . LEU B 1 382 ? 134.376 101.807 112.059 1.00 88.80 320 LEU B CA 1
ATOM 4617 C C . LEU B 1 382 ? 133.832 103.229 112.105 1.00 88.73 320 LEU B C 1
ATOM 4618 O O . LEU B 1 382 ? 134.532 104.141 112.558 1.00 87.07 320 LEU B O 1
ATOM 4623 N N . ILE B 1 383 ? 132.596 103.436 111.644 1.00 86.72 321 ILE B N 1
ATOM 4624 C CA . ILE B 1 383 ? 132.071 104.787 111.488 1.00 87.19 321 ILE B CA 1
ATOM 4625 C C . ILE B 1 383 ? 131.954 105.511 112.821 1.00 87.51 321 ILE B C 1
ATOM 4626 O O . ILE B 1 383 ? 131.982 106.745 112.855 1.00 87.16 321 ILE B O 1
ATOM 4631 N N . ARG B 1 384 ? 131.823 104.777 113.925 1.00 82.61 322 ARG B N 1
ATOM 4632 C CA . ARG B 1 384 ? 131.755 105.416 115.234 1.00 80.47 322 ARG B CA 1
ATOM 4633 C C . ARG B 1 384 ? 133.115 105.909 115.709 1.00 79.70 322 ARG B C 1
ATOM 4634 O O . ARG B 1 384 ? 133.173 106.870 116.484 1.00 78.38 322 ARG B O 1
ATOM 4642 N N . ARG B 1 385 ? 134.204 105.282 115.261 1.00 78.07 323 ARG B N 1
ATOM 4643 C CA . ARG B 1 385 ? 135.534 105.648 115.741 1.00 77.85 323 ARG B CA 1
ATOM 4644 C C . ARG B 1 385 ? 136.074 106.865 114.993 1.00 82.76 323 ARG B C 1
ATOM 4645 O O . ARG B 1 385 ? 136.290 107.926 115.588 1.00 80.41 323 ARG B O 1
ATOM 4653 N N . ARG B 1 386 ? 136.284 106.735 113.686 1.00 91.14 324 ARG B N 1
ATOM 4654 C CA . ARG B 1 386 ? 136.982 107.777 112.951 1.00 89.91 324 ARG B CA 1
ATOM 4655 C C . ARG B 1 386 ? 136.140 109.049 112.895 1.00 90.83 324 ARG B C 1
ATOM 4656 O O . ARG B 1 386 ? 134.914 109.029 113.041 1.00 91.02 324 ARG B O 1
ATOM 4664 N N . ARG B 1 387 ? 136.824 110.171 112.682 1.00 89.58 325 ARG B N 1
ATOM 4665 C CA . ARG B 1 387 ? 136.165 111.469 112.707 1.00 90.89 325 ARG B CA 1
ATOM 4666 C C . ARG B 1 387 ? 135.030 111.518 111.692 1.00 91.38 325 ARG B C 1
ATOM 4667 O O . ARG B 1 387 ? 135.171 111.075 110.550 1.00 89.96 325 ARG B O 1
ATOM 4675 N N . GLY B 1 388 ? 133.895 112.061 112.123 1.00 91.59 326 GLY B N 1
ATOM 4676 C CA . GLY B 1 388 ? 132.738 112.201 111.263 1.00 90.82 326 GLY B CA 1
ATOM 4677 C C . GLY B 1 388 ? 131.706 113.139 111.853 1.00 90.84 326 GLY B C 1
ATOM 4678 O O . GLY B 1 388 ? 132.057 114.163 112.446 1.00 90.18 326 GLY B O 1
ATOM 4679 N N . GLY B 1 389 ? 130.430 112.800 111.700 1.00 83.35 327 GLY B N 1
ATOM 4680 C CA . GLY B 1 389 ? 129.362 113.594 112.266 1.00 83.33 327 GLY B CA 1
ATOM 4681 C C . GLY B 1 389 ? 129.116 113.372 113.738 1.00 84.31 327 GLY B C 1
ATOM 4682 O O . GLY B 1 389 ? 128.271 114.055 114.326 1.00 83.04 327 GLY B O 1
ATOM 4683 N N . GLY B 1 390 ? 129.829 112.435 114.358 1.00 83.16 328 GLY B N 1
ATOM 4684 C CA . GLY B 1 390 ? 129.658 112.144 115.764 1.00 81.82 328 GLY B CA 1
ATOM 4685 C C . GLY B 1 390 ? 128.465 111.278 116.096 1.00 81.28 328 GLY B C 1
ATOM 4686 O O . GLY B 1 390 ? 128.207 111.038 117.282 1.00 79.36 328 GLY B O 1
ATOM 4687 N N . GLU B 1 391 ? 127.728 110.799 115.094 1.00 85.63 329 GLU B N 1
ATOM 4688 C CA . GLU B 1 391 ? 126.528 109.996 115.301 1.00 88.26 329 GLU B CA 1
ATOM 4689 C C . GLU B 1 391 ? 125.485 110.730 116.134 1.00 89.23 329 GLU B C 1
ATOM 4690 O O . GLU B 1 391 ? 124.597 110.101 116.719 1.00 87.08 329 GLU B O 1
ATOM 4696 N N . GLY B 1 392 ? 125.573 112.056 116.199 1.00 82.96 330 GLY B N 1
ATOM 4697 C CA . GLY B 1 392 ? 124.658 112.820 117.024 1.00 81.19 330 GLY B CA 1
ATOM 4698 C C . GLY B 1 392 ? 124.728 112.481 118.493 1.00 80.26 330 GLY B C 1
ATOM 4699 O O . GLY B 1 392 ? 123.766 112.727 119.225 1.00 80.04 330 GLY B O 1
ATOM 4700 N N . TYR B 1 393 ? 125.848 111.924 118.951 1.00 69.64 331 TYR B N 1
ATOM 4701 C CA . TYR B 1 393 ? 126.010 111.495 120.335 1.00 69.13 331 TYR B CA 1
ATOM 4702 C C . TYR B 1 393 ? 126.736 112.598 121.097 1.00 66.74 331 TYR B C 1
ATOM 4703 O O . TYR B 1 393 ? 127.933 112.819 120.894 1.00 62.76 331 TYR B O 1
ATOM 4712 N N . HIS B 1 394 ? 126.008 113.282 121.981 1.00 72.19 332 HIS B N 1
ATOM 4713 C CA . HIS B 1 394 ? 126.573 114.424 122.688 1.00 70.85 332 HIS B CA 1
ATOM 4714 C C . HIS B 1 394 ? 127.668 114.016 123.660 1.00 68.03 332 HIS B C 1
ATOM 4715 O O . HIS B 1 394 ? 128.419 114.880 124.124 1.00 73.81 332 HIS B O 1
ATOM 4722 N N . HIS B 1 395 ? 127.775 112.730 123.982 1.00 57.48 333 HIS B N 1
ATOM 4723 C CA . HIS B 1 395 ? 128.764 112.241 124.932 1.00 57.65 333 HIS B CA 1
ATOM 4724 C C . HIS B 1 395 ? 129.945 111.566 124.247 1.00 56.55 333 HIS B C 1
ATOM 4725 O O . HIS B 1 395 ? 130.753 110.920 124.921 1.00 54.76 333 HIS B O 1
ATOM 4732 N N . LEU B 1 396 ? 130.062 111.699 122.928 1.00 65.88 334 LEU B N 1
ATOM 4733 C CA . LEU B 1 396 ? 131.206 111.203 122.178 1.00 71.76 334 LEU B CA 1
ATOM 4734 C C . LEU B 1 396 ? 132.009 112.383 121.648 1.00 72.95 334 LEU B C 1
ATOM 4735 O O . LEU B 1 396 ? 131.439 113.402 121.245 1.00 75.01 334 LEU B O 1
ATOM 4740 N N . LEU B 1 397 ? 133.325 112.240 121.649 1.00 61.80 335 LEU B N 1
ATOM 4741 C CA . LEU B 1 397 ? 134.243 113.310 121.296 1.00 60.56 335 LEU B CA 1
ATOM 4742 C C . LEU B 1 397 ? 135.201 112.829 120.222 1.00 63.01 335 LEU B C 1
ATOM 4743 O O . LEU B 1 397 ? 135.409 111.623 120.058 1.00 66.16 335 LEU B O 1
ATOM 4748 N N . PRO B 1 398 ? 135.800 113.749 119.467 1.00 64.10 336 PRO B N 1
ATOM 4749 C CA . PRO B 1 398 ? 136.863 113.350 118.538 1.00 62.87 336 PRO B CA 1
ATOM 4750 C C . PRO B 1 398 ? 138.024 112.713 119.285 1.00 64.99 336 PRO B C 1
ATOM 4751 O O . PRO B 1 398 ? 138.313 113.052 120.434 1.00 68.68 336 PRO B O 1
ATOM 4755 N N . SER B 1 399 ? 138.696 111.756 118.642 1.00 65.94 337 SER B N 1
ATOM 4756 C CA . SER B 1 399 ? 139.787 111.007 119.323 1.00 66.29 337 SER B CA 1
ATOM 4757 C C . SER B 1 399 ? 140.781 111.967 119.967 1.00 65.28 337 SER B C 1
ATOM 4758 O O . SER B 1 399 ? 141.250 111.677 121.068 1.00 64.89 337 SER B O 1
ATOM 4761 N N . SER B 1 400 ? 141.095 113.064 119.288 1.00 58.36 338 SER B N 1
ATOM 4762 C CA . SER B 1 400 ? 142.005 114.074 119.874 1.00 58.43 338 SER B CA 1
ATOM 4763 C C . SER B 1 400 ? 141.460 114.507 121.235 1.00 60.80 338 SER B C 1
ATOM 4764 O O . SER B 1 400 ? 142.227 114.469 122.211 1.00 60.78 338 SER B O 1
ATOM 4767 N N . ARG B 1 401 ? 140.180 114.884 121.299 1.00 61.75 339 ARG B N 1
ATOM 4768 C CA . ARG B 1 401 ? 139.610 115.404 122.568 1.00 63.50 339 ARG B CA 1
ATOM 4769 C C . ARG B 1 401 ? 139.515 114.293 123.615 1.00 60.93 339 ARG B C 1
ATOM 4770 O O . ARG B 1 401 ? 139.566 114.625 124.795 1.00 62.33 339 ARG B O 1
ATOM 4778 N N . THR B 1 402 ? 139.386 113.030 123.220 1.00 58.32 340 THR B N 1
ATOM 4779 C CA . THR B 1 402 ? 139.376 111.981 124.268 1.00 61.15 340 THR B CA 1
ATOM 4780 C C . THR B 1 402 ? 140.707 112.025 125.017 1.00 61.35 340 THR B C 1
ATOM 4781 O O . THR B 1 402 ? 140.683 112.122 126.253 1.00 60.64 340 THR B O 1
ATOM 4785 N N . ARG B 1 403 ? 141.823 111.975 124.296 1.00 65.04 341 ARG B N 1
ATOM 4786 C CA . ARG B 1 403 ? 143.130 111.929 124.989 1.00 67.71 341 ARG B CA 1
ATOM 4787 C C . ARG B 1 403 ? 143.349 113.265 125.695 1.00 67.23 341 ARG B C 1
ATOM 4788 O O . ARG B 1 403 ? 143.975 113.263 126.764 1.00 67.44 341 ARG B O 1
ATOM 4796 N N . PHE B 1 404 ? 142.841 114.359 125.130 1.00 61.68 342 PHE B N 1
ATOM 4797 C CA . PHE B 1 404 ? 143.124 115.680 125.744 1.00 59.47 342 PHE B CA 1
ATOM 4798 C C . PHE B 1 404 ? 142.235 115.885 126.978 1.00 61.28 342 PHE B C 1
ATOM 4799 O O . PHE B 1 404 ? 142.666 116.621 127.876 1.00 59.37 342 PHE B O 1
ATOM 4807 N N . LEU B 1 405 ? 141.061 115.244 127.040 1.00 58.72 343 LEU B N 1
ATOM 4808 C CA . LEU B 1 405 ? 140.197 115.332 128.251 1.00 56.22 343 LEU B CA 1
ATOM 4809 C C . LEU B 1 405 ? 140.743 114.373 129.304 1.00 59.56 343 LEU B C 1
ATOM 4810 O O . LEU B 1 405 ? 140.674 114.711 130.490 1.00 59.85 343 LEU B O 1
ATOM 4815 N N . ALA B 1 406 ? 141.321 113.243 128.899 1.00 58.23 344 ALA B N 1
ATOM 4816 C CA . ALA B 1 406 ? 141.947 112.375 129.924 1.00 60.45 344 ALA B CA 1
ATOM 4817 C C . ALA B 1 406 ? 143.132 113.116 130.542 1.00 57.39 344 ALA B C 1
ATOM 4818 O O . ALA B 1 406 ? 143.440 112.871 131.716 1.00 57.75 344 ALA B O 1
ATOM 4820 N N . LEU B 1 407 ? 143.749 114.012 129.780 1.00 54.48 345 LEU B N 1
ATOM 4821 C CA . LEU B 1 407 ? 144.836 114.828 130.360 1.00 56.16 345 LEU B CA 1
ATOM 4822 C C . LEU B 1 407 ? 144.220 115.780 131.379 1.00 56.95 345 LEU B C 1
ATOM 4823 O O . LEU B 1 407 ? 144.666 115.739 132.526 1.00 58.82 345 LEU B O 1
ATOM 4828 N N . THR B 1 408 ? 143.246 116.601 130.987 1.00 56.63 346 THR B N 1
ATOM 4829 C CA . THR B 1 408 ? 142.729 117.593 131.960 1.00 57.58 346 THR B CA 1
ATOM 4830 C C . THR B 1 408 ? 142.417 116.878 133.266 1.00 56.22 346 THR B C 1
ATOM 4831 O O . THR B 1 408 ? 142.763 117.414 134.313 1.00 52.24 346 THR B O 1
ATOM 4835 N N . VAL B 1 409 ? 141.828 115.689 133.190 1.00 50.70 347 VAL B N 1
ATOM 4836 C CA . VAL B 1 409 ? 141.420 114.973 134.429 1.00 53.81 347 VAL B CA 1
ATOM 4837 C C . VAL B 1 409 ? 142.649 114.690 135.286 1.00 51.71 347 VAL B C 1
ATOM 4838 O O . VAL B 1 409 ? 142.730 115.286 136.354 1.00 52.97 347 VAL B O 1
ATOM 4842 N N . ALA B 1 410 ? 143.570 113.837 134.842 1.00 49.91 348 ALA B N 1
ATOM 4843 C CA . ALA B 1 410 ? 144.714 113.506 135.719 1.00 49.54 348 ALA B CA 1
ATOM 4844 C C . ALA B 1 410 ? 145.337 114.798 136.246 1.00 49.90 348 ALA B C 1
ATOM 4845 O O . ALA B 1 410 ? 145.527 114.867 137.445 1.00 51.75 348 ALA B O 1
ATOM 4847 N N . VAL B 1 411 ? 145.588 115.791 135.384 1.00 53.49 349 VAL B N 1
ATOM 4848 C CA . VAL B 1 411 ? 146.214 117.079 135.811 1.00 53.42 349 VAL B CA 1
ATOM 4849 C C . VAL B 1 411 ? 145.334 117.766 136.858 1.00 57.11 349 VAL B C 1
ATOM 4850 O O . VAL B 1 411 ? 145.902 118.386 137.758 1.00 62.20 349 VAL B O 1
ATOM 4854 N N . LEU B 1 412 ? 144.007 117.660 136.781 1.00 49.69 350 LEU B N 1
ATOM 4855 C CA . LEU B 1 412 ? 143.199 118.227 137.855 1.00 50.18 350 LEU B CA 1
ATOM 4856 C C . LEU B 1 412 ? 143.154 117.295 139.062 1.00 52.77 350 LEU B C 1
ATOM 4857 O O . LEU B 1 412 ? 143.201 117.755 140.209 1.00 51.24 350 LEU B O 1
ATOM 4862 N N . VAL B 1 413 ? 143.063 115.985 138.825 1.00 57.08 351 VAL B N 1
ATOM 4863 C CA . VAL B 1 413 ? 143.040 115.033 139.931 1.00 52.85 351 VAL B CA 1
ATOM 4864 C C . VAL B 1 413 ? 144.333 115.119 140.724 1.00 55.36 351 VAL B C 1
ATOM 4865 O O . VAL B 1 413 ? 144.321 115.185 141.959 1.00 59.73 351 VAL B O 1
ATOM 4869 N N . VAL B 1 414 ? 145.474 115.124 140.029 1.00 54.93 352 VAL B N 1
ATOM 4870 C CA . VAL B 1 414 ? 146.745 115.196 140.739 1.00 56.49 352 VAL B CA 1
ATOM 4871 C C . VAL B 1 414 ? 146.918 116.561 141.389 1.00 55.39 352 VAL B C 1
ATOM 4872 O O . VAL B 1 414 ? 147.553 116.671 142.438 1.00 60.40 352 VAL B O 1
ATOM 4876 N N . ALA B 1 415 ? 146.351 117.616 140.803 1.00 42.82 353 ALA B N 1
ATOM 4877 C CA . ALA B 1 415 ? 146.439 118.934 141.422 1.00 50.42 353 ALA B CA 1
ATOM 4878 C C . ALA B 1 415 ? 145.693 118.963 142.748 1.00 52.76 353 ALA B C 1
ATOM 4879 O O . ALA B 1 415 ? 146.224 119.431 143.764 1.00 55.62 353 ALA B O 1
ATOM 4881 N N . GLN B 1 416 ? 144.455 118.469 142.756 1.00 50.54 354 GLN B N 1
ATOM 4882 C CA . GLN B 1 416 ? 143.694 118.414 144.001 1.00 47.34 354 GLN B CA 1
ATOM 4883 C C . GLN B 1 416 ? 144.367 117.496 145.013 1.00 52.04 354 GLN B C 1
ATOM 4884 O O . GLN B 1 416 ? 144.431 117.815 146.206 1.00 54.38 354 GLN B O 1
ATOM 4890 N N . LEU B 1 417 ? 144.880 116.352 144.556 1.00 57.10 355 LEU B N 1
ATOM 4891 C CA . LEU B 1 417 ? 145.570 115.434 145.453 1.00 56.40 355 LEU B CA 1
ATOM 4892 C C . LEU B 1 417 ? 146.792 116.096 146.076 1.00 56.42 355 LEU B C 1
ATOM 4893 O O . LEU B 1 417 ? 147.024 115.988 147.285 1.00 59.12 355 LEU B O 1
ATOM 4898 N N . ALA B 1 418 ? 147.583 116.797 145.263 1.00 49.02 356 ALA B N 1
ATOM 4899 C CA . ALA B 1 418 ? 148.773 117.463 145.771 1.00 49.38 356 ALA B CA 1
ATOM 4900 C C . ALA B 1 418 ? 148.411 118.559 146.760 1.00 52.81 356 ALA B C 1
ATOM 4901 O O . ALA B 1 418 ? 149.044 118.683 147.811 1.00 56.40 356 ALA B O 1
ATOM 4903 N N . LEU B 1 419 ? 147.397 119.368 146.447 1.00 48.93 357 LEU B N 1
ATOM 4904 C CA . LEU B 1 419 ? 147.014 120.427 147.375 1.00 52.23 357 LEU B CA 1
ATOM 4905 C C . LEU B 1 419 ? 146.533 119.843 148.696 1.00 54.07 357 LEU B C 1
ATOM 4906 O O . LEU B 1 419 ? 146.919 120.318 149.773 1.00 51.05 357 LEU B O 1
ATOM 4911 N N . PHE B 1 420 ? 145.706 118.796 148.636 1.00 52.43 358 PHE B N 1
ATOM 4912 C CA . PHE B 1 420 ? 145.158 118.222 149.857 1.00 50.63 358 PHE B CA 1
ATOM 4913 C C . PHE B 1 420 ? 146.235 117.527 150.679 1.00 57.21 358 PHE B C 1
ATOM 4914 O O . PHE B 1 420 ? 146.169 117.534 151.914 1.00 59.75 358 PHE B O 1
ATOM 4922 N N . CYS B 1 421 ? 147.227 116.920 150.023 1.00 58.30 359 CYS B N 1
ATOM 4923 C CA . CYS B 1 421 ? 148.323 116.277 150.734 1.00 56.71 359 CYS B CA 1
ATOM 4924 C C . CYS B 1 421 ? 149.362 117.269 151.236 1.00 56.71 359 CYS B C 1
ATOM 4925 O O . CYS B 1 421 ? 150.100 116.949 152.175 1.00 59.68 359 CYS B O 1
ATOM 4928 N N . ALA B 1 422 ? 149.447 118.454 150.633 1.00 55.96 360 ALA B N 1
ATOM 4929 C CA . ALA B 1 422 ? 150.368 119.484 151.086 1.00 59.95 360 ALA B CA 1
ATOM 4930 C C . ALA B 1 422 ? 149.757 120.408 152.126 1.00 60.39 360 ALA B C 1
ATOM 4931 O O . ALA B 1 422 ? 150.496 121.160 152.771 1.00 63.82 360 ALA B O 1
ATOM 4933 N N . MET B 1 423 ? 148.436 120.383 152.293 1.00 52.45 361 MET B N 1
ATOM 4934 C CA . MET B 1 423 ? 147.776 121.143 153.346 1.00 55.29 361 MET B CA 1
ATOM 4935 C C . MET B 1 423 ? 147.271 120.255 154.474 1.00 56.90 361 MET B C 1
ATOM 4936 O O . MET B 1 423 ? 147.684 120.424 155.624 1.00 53.36 361 MET B O 1
ATOM 4941 N N . GLU B 1 424 ? 146.393 119.306 154.177 1.00 64.61 362 GLU B N 1
ATOM 4942 C CA . GLU B 1 424 ? 145.762 118.481 155.200 1.00 63.03 362 GLU B CA 1
ATOM 4943 C C . GLU B 1 424 ? 146.417 117.106 155.153 1.00 65.47 362 GLU B C 1
ATOM 4944 O O . GLU B 1 424 ? 145.891 116.163 154.559 1.00 63.86 362 GLU B O 1
ATOM 4950 N N . TRP B 1 425 ? 147.573 117.003 155.804 1.00 73.85 363 TRP B N 1
ATOM 4951 C CA . TRP B 1 425 ? 148.298 115.748 155.927 1.00 74.81 363 TRP B CA 1
ATOM 4952 C C . TRP B 1 425 ? 148.644 115.404 157.363 1.00 75.91 363 TRP B C 1
ATOM 4953 O O . TRP B 1 425 ? 148.742 114.214 157.686 1.00 75.84 363 TRP B O 1
ATOM 4964 N N . GLY B 1 426 ? 148.845 116.397 158.226 1.00 77.97 364 GLY B N 1
ATOM 4965 C CA . GLY B 1 426 ? 148.947 116.186 159.655 1.00 80.56 364 GLY B CA 1
ATOM 4966 C C . GLY B 1 426 ? 147.759 116.796 160.369 1.00 81.76 364 GLY B C 1
ATOM 4967 O O . GLY B 1 426 ? 147.826 117.098 161.564 1.00 80.80 364 GLY B O 1
ATOM 4968 N N . SER B 1 427 ? 146.663 116.985 159.637 1.00 75.58 365 SER B N 1
ATOM 4969 C CA . SER B 1 427 ? 145.484 117.635 160.183 1.00 73.85 365 SER B CA 1
ATOM 4970 C C . SER B 1 427 ? 144.880 116.801 161.310 1.00 75.83 365 SER B C 1
ATOM 4971 O O . SER B 1 427 ? 145.289 115.668 161.579 1.00 75.56 365 SER B O 1
ATOM 4974 N N . ASP B 1 428 ? 143.885 117.386 161.981 1.00 79.55 366 ASP B N 1
ATOM 4975 C CA . ASP B 1 428 ? 143.227 116.696 163.085 1.00 79.81 366 ASP B CA 1
ATOM 4976 C C . ASP B 1 428 ? 142.367 115.541 162.585 1.00 79.78 366 ASP B C 1
ATOM 4977 O O . ASP B 1 428 ? 142.280 114.496 163.240 1.00 78.28 366 ASP B O 1
ATOM 4982 N N . GLY B 1 429 ? 141.730 115.708 161.429 1.00 80.33 367 GLY B N 1
ATOM 4983 C CA . GLY B 1 429 ? 140.855 114.684 160.892 1.00 78.65 367 GLY B CA 1
ATOM 4984 C C . GLY B 1 429 ? 141.591 113.657 160.058 1.00 79.18 367 GLY B C 1
ATOM 4985 O O . GLY B 1 429 ? 140.972 112.896 159.309 1.00 82.12 367 GLY B O 1
ATOM 4986 N N . LEU B 1 430 ? 142.921 113.634 160.174 1.00 74.25 368 LEU B N 1
ATOM 4987 C CA . LEU B 1 430 ? 143.739 112.695 159.415 1.00 74.45 368 LEU B CA 1
ATOM 4988 C C . LEU B 1 430 ? 144.860 112.108 160.269 1.00 78.05 368 LEU B C 1
ATOM 4989 O O . LEU B 1 430 ? 145.867 111.642 159.720 1.00 78.82 368 LEU B O 1
ATOM 4994 N N . ARG B 1 431 ? 144.707 112.106 161.595 1.00 82.99 369 ARG B N 1
ATOM 4995 C CA . ARG B 1 431 ? 145.806 111.739 162.480 1.00 82.07 369 ARG B CA 1
ATOM 4996 C C . ARG B 1 431 ? 145.957 110.226 162.603 1.00 81.12 369 ARG B C 1
ATOM 4997 O O . ARG B 1 431 ? 147.068 109.696 162.497 1.00 80.31 369 ARG B O 1
ATOM 5005 N N . GLY B 1 432 ? 144.854 109.517 162.822 1.00 77.50 370 GLY B N 1
ATOM 5006 C CA . GLY B 1 432 ? 144.908 108.097 163.105 1.00 77.33 370 GLY B CA 1
ATOM 5007 C C . GLY B 1 432 ? 145.179 107.202 161.919 1.00 76.72 370 GLY B C 1
ATOM 5008 O O . GLY B 1 432 ? 145.242 105.980 162.083 1.00 76.31 370 GLY B O 1
ATOM 5009 N N . LEU B 1 433 ? 145.343 107.768 160.729 1.00 77.24 371 LEU B N 1
ATOM 5010 C CA . LEU B 1 433 ? 145.561 106.983 159.525 1.00 76.81 371 LEU B CA 1
ATOM 5011 C C . LEU B 1 433 ? 147.049 106.776 159.281 1.00 77.20 371 LEU B C 1
ATOM 5012 O O . LEU B 1 433 ? 147.886 107.579 159.702 1.00 77.36 371 LEU B O 1
ATOM 5017 N N . THR B 1 434 ? 147.371 105.687 158.589 1.00 80.33 372 THR B N 1
ATOM 5018 C CA . THR B 1 434 ? 148.735 105.457 158.147 1.00 80.05 372 THR B CA 1
ATOM 5019 C C . THR B 1 434 ? 149.003 106.249 156.869 1.00 78.61 372 THR B C 1
ATOM 5020 O O . THR B 1 434 ? 148.094 106.806 156.248 1.00 79.49 372 THR B O 1
ATOM 5024 N N . ALA B 1 435 ? 150.277 106.298 156.476 1.00 77.74 373 ALA B N 1
ATOM 5025 C CA . ALA B 1 435 ? 150.649 107.070 155.295 1.00 79.36 373 ALA B CA 1
ATOM 5026 C C . ALA B 1 435 ? 149.878 106.596 154.069 1.00 79.85 373 ALA B C 1
ATOM 5027 O O . ALA B 1 435 ? 149.237 107.395 153.376 1.00 81.59 373 ALA B O 1
ATOM 5029 N N . GLY B 1 436 ? 149.921 105.294 153.788 1.00 76.09 374 GLY B N 1
ATOM 5030 C CA . GLY B 1 436 ? 149.161 104.768 152.666 1.00 76.08 374 GLY B CA 1
ATOM 5031 C C . GLY B 1 436 ? 147.663 104.853 152.887 1.00 73.70 374 GLY B C 1
ATOM 5032 O O . GLY B 1 436 ? 146.912 105.215 151.977 1.00 73.14 374 GLY B O 1
ATOM 5033 N N . GLN B 1 437 ? 147.209 104.519 154.096 1.00 78.51 375 GLN B N 1
ATOM 5034 C CA . GLN B 1 437 ? 145.787 104.554 154.408 1.00 80.80 375 GLN B CA 1
ATOM 5035 C C . GLN B 1 437 ? 145.243 105.973 154.496 1.00 77.87 375 GLN B C 1
ATOM 5036 O O . GLN B 1 437 ? 144.022 106.144 154.581 1.00 76.81 375 GLN B O 1
ATOM 5042 N N . LYS B 1 438 ? 146.107 106.985 154.486 1.00 69.31 376 LYS B N 1
ATOM 5043 C CA . LYS B 1 438 ? 145.684 108.374 154.366 1.00 68.19 376 LYS B CA 1
ATOM 5044 C C . LYS B 1 438 ? 145.777 108.886 152.937 1.00 69.80 376 LYS B C 1
ATOM 5045 O O . LYS B 1 438 ? 144.913 109.651 152.495 1.00 70.73 376 LYS B O 1
ATOM 5047 N N . LEU B 1 439 ? 146.810 108.473 152.201 1.00 71.26 377 LEU B N 1
ATOM 5048 C CA . LEU B 1 439 ? 146.903 108.845 150.796 1.00 70.03 377 LEU B CA 1
ATOM 5049 C C . LEU B 1 439 ? 145.767 108.231 149.990 1.00 69.22 377 LEU B C 1
ATOM 5050 O O . LEU B 1 439 ? 145.319 108.823 149.002 1.00 67.47 377 LEU B O 1
ATOM 5055 N N . VAL B 1 440 ? 145.285 107.055 150.394 1.00 69.11 378 VAL B N 1
ATOM 5056 C CA . VAL B 1 440 ? 144.126 106.462 149.730 1.00 66.42 378 VAL B CA 1
ATOM 5057 C C . VAL B 1 440 ? 142.930 107.400 149.836 1.00 68.42 378 VAL B C 1
ATOM 5058 O O . VAL B 1 440 ? 142.251 107.686 148.841 1.00 67.75 378 VAL B O 1
ATOM 5062 N N . GLY B 1 441 ? 142.666 107.907 151.041 1.00 70.39 379 GLY B N 1
ATOM 5063 C CA . GLY B 1 441 ? 141.559 108.831 151.217 1.00 68.33 379 GLY B CA 1
ATOM 5064 C C . GLY B 1 441 ? 141.785 110.145 150.502 1.00 64.67 379 GLY B C 1
ATOM 5065 O O . GLY B 1 441 ? 140.846 110.745 149.972 1.00 66.34 379 GLY B O 1
ATOM 5066 N N . ALA B 1 442 ? 143.033 110.616 150.480 1.00 55.75 380 ALA B N 1
ATOM 5067 C CA . ALA B 1 442 ? 143.342 111.846 149.758 1.00 56.27 380 ALA B CA 1
ATOM 5068 C C . ALA B 1 442 ? 143.037 111.699 148.273 1.00 60.86 380 ALA B C 1
ATOM 5069 O O . ALA B 1 442 ? 142.422 112.580 147.661 1.00 64.26 380 ALA B O 1
ATOM 5071 N N . LEU B 1 443 ? 143.459 110.583 147.677 1.00 63.16 381 LEU B N 1
ATOM 5072 C CA . LEU B 1 443 ? 143.179 110.347 146.265 1.00 60.16 381 LEU B CA 1
ATOM 5073 C C . LEU B 1 443 ? 141.685 110.179 146.026 1.00 58.66 381 LEU B C 1
ATOM 5074 O O . LEU B 1 443 ? 141.158 110.643 145.008 1.00 54.20 381 LEU B O 1
ATOM 5079 N N . PHE B 1 444 ? 140.989 109.508 146.946 1.00 60.27 382 PHE B N 1
ATOM 5080 C CA . PHE B 1 444 ? 139.542 109.375 146.829 1.00 59.77 382 PHE B CA 1
ATOM 5081 C C . PHE B 1 444 ? 138.878 110.745 146.794 1.00 57.43 382 PHE B C 1
ATOM 5082 O O . PHE B 1 444 ? 138.015 111.013 145.950 1.00 61.06 382 PHE B O 1
ATOM 5090 N N . MET B 1 445 ? 139.280 111.630 147.704 1.00 47.40 383 MET B N 1
ATOM 5091 C CA . MET B 1 445 ? 138.701 112.967 147.741 1.00 47.49 383 MET B CA 1
ATOM 5092 C C . MET B 1 445 ? 139.033 113.745 146.474 1.00 50.29 383 MET B C 1
ATOM 5093 O O . MET B 1 445 ? 138.173 114.439 145.920 1.00 54.33 383 MET B O 1
ATOM 5098 N N . ALA B 1 446 ? 140.274 113.641 145.998 1.00 56.31 384 ALA B N 1
ATOM 5099 C CA . ALA B 1 446 ? 140.659 114.386 144.802 1.00 57.74 384 ALA B CA 1
ATOM 5100 C C . ALA B 1 446 ? 139.883 113.913 143.578 1.00 57.73 384 ALA B C 1
ATOM 5101 O O . ALA B 1 446 ? 139.417 114.732 142.778 1.00 58.07 384 ALA B O 1
ATOM 5103 N N . VAL B 1 447 ? 139.738 112.597 143.412 1.00 50.84 385 VAL B N 1
ATOM 5104 C CA . VAL B 1 447 ? 139.048 112.071 142.237 1.00 52.79 385 VAL B CA 1
ATOM 5105 C C . VAL B 1 447 ? 137.553 112.349 142.317 1.00 49.09 385 VAL B C 1
ATOM 5106 O O . VAL B 1 447 ? 136.928 112.742 141.325 1.00 47.04 385 VAL B O 1
ATOM 5110 N N . ASN B 1 448 ? 136.955 112.145 143.488 1.00 43.14 386 ASN B N 1
ATOM 5111 C CA . ASN B 1 448 ? 135.518 112.315 143.637 1.00 47.61 386 ASN B CA 1
ATOM 5112 C C . ASN B 1 448 ? 135.093 113.772 143.608 1.00 51.03 386 ASN B C 1
ATOM 5113 O O . ASN B 1 448 ? 133.927 114.058 143.323 1.00 46.73 386 ASN B O 1
ATOM 5118 N N . SER B 1 449 ? 136.010 114.695 143.891 1.00 49.04 387 SER B N 1
ATOM 5119 C CA . SER B 1 449 ? 135.639 116.097 143.980 1.00 41.34 387 SER B CA 1
ATOM 5120 C C . SER B 1 449 ? 135.125 116.654 142.666 1.00 42.46 387 SER B C 1
ATOM 5121 O O . SER B 1 449 ? 134.507 117.723 142.670 1.00 41.37 387 SER B O 1
ATOM 5124 N N . ARG B 1 450 ? 135.355 115.966 141.548 1.00 57.59 388 ARG B N 1
ATOM 5125 C CA . ARG B 1 450 ? 135.011 116.546 140.253 1.00 58.57 388 ARG B CA 1
ATOM 5126 C C . ARG B 1 450 ? 133.503 116.525 140.023 1.00 48.87 388 ARG B C 1
ATOM 5127 O O . ARG B 1 450 ? 132.859 117.578 139.970 1.00 46.43 388 ARG B O 1
ATOM 5135 N N . HIS B 1 451 ? 132.912 115.329 139.888 1.00 37.40 389 HIS B N 1
ATOM 5136 C CA . HIS B 1 451 ? 131.464 115.262 139.718 1.00 43.95 389 HIS B CA 1
ATOM 5137 C C . HIS B 1 451 ? 130.842 114.036 140.383 1.00 42.94 389 HIS B C 1
ATOM 5138 O O . HIS B 1 451 ? 129.758 113.603 139.980 1.00 37.56 389 HIS B O 1
ATOM 5145 N N . SER B 1 452 ? 131.489 113.479 141.409 1.00 51.91 390 SER B N 1
ATOM 5146 C CA . SER B 1 452 ? 130.943 112.342 142.144 1.00 50.45 390 SER B CA 1
ATOM 5147 C C . SER B 1 452 ? 130.406 112.752 143.511 1.00 50.24 390 SER B C 1
ATOM 5148 O O . SER B 1 452 ? 129.234 112.514 143.811 1.00 48.36 390 SER B O 1
ATOM 5151 N N . GLY B 1 453 ? 131.236 113.365 144.351 1.00 42.14 391 GLY B N 1
ATOM 5152 C CA . GLY B 1 453 ? 130.778 113.884 145.623 1.00 38.11 391 GLY B CA 1
ATOM 5153 C C . GLY B 1 453 ? 130.794 112.913 146.780 1.00 47.56 391 GLY B C 1
ATOM 5154 O O . GLY B 1 453 ? 129.983 113.065 147.700 1.00 40.92 391 GLY B O 1
ATOM 5155 N N . GLU B 1 454 ? 131.682 111.924 146.770 1.00 55.37 392 GLU B N 1
ATOM 5156 C CA . GLU B 1 454 ? 131.819 110.998 147.888 1.00 51.67 392 GLU B CA 1
ATOM 5157 C C . GLU B 1 454 ? 132.874 111.537 148.844 1.00 47.78 392 GLU B C 1
ATOM 5158 O O . GLU B 1 454 ? 134.016 111.781 148.441 1.00 50.69 392 GLU B O 1
ATOM 5164 N N . MET B 1 455 ? 132.488 111.729 150.103 1.00 47.62 393 MET B N 1
ATOM 5165 C CA . MET B 1 455 ? 133.349 112.335 151.110 1.00 46.69 393 MET B CA 1
ATOM 5166 C C . MET B 1 455 ? 133.860 111.270 152.067 1.00 50.36 393 MET B C 1
ATOM 5167 O O . MET B 1 455 ? 133.075 110.485 152.607 1.00 57.51 393 MET B O 1
ATOM 5172 N N . VAL B 1 456 ? 135.172 111.248 152.277 1.00 55.72 394 VAL B N 1
ATOM 5173 C CA . VAL B 1 456 ? 135.780 110.443 153.324 1.00 56.39 394 VAL B CA 1
ATOM 5174 C C . VAL B 1 456 ? 136.169 111.298 154.523 1.00 59.41 394 VAL B C 1
ATOM 5175 O O . VAL B 1 456 ? 136.101 110.841 155.663 1.00 56.85 394 VAL B O 1
ATOM 5179 N N . LEU B 1 457 ? 136.575 112.540 154.277 1.00 62.35 395 LEU B N 1
ATOM 5180 C CA . LEU B 1 457 ? 136.802 113.511 155.335 1.00 61.58 395 LEU B CA 1
ATOM 5181 C C . LEU B 1 457 ? 135.519 114.307 155.558 1.00 60.63 395 LEU B C 1
ATOM 5182 O O . LEU B 1 457 ? 134.449 113.960 155.051 1.00 62.42 395 LEU B O 1
ATOM 5187 N N . ASP B 1 458 ? 135.613 115.385 156.329 1.00 46.40 396 ASP B N 1
ATOM 5188 C CA . ASP B 1 458 ? 134.539 116.355 156.470 1.00 47.73 396 ASP B CA 1
ATOM 5189 C C . ASP B 1 458 ? 135.079 117.727 156.102 1.00 50.70 396 ASP B C 1
ATOM 5190 O O . ASP B 1 458 ? 136.189 118.091 156.502 1.00 49.94 396 ASP B O 1
ATOM 5195 N N . LEU B 1 459 ? 134.299 118.487 155.341 1.00 48.50 397 LEU B N 1
ATOM 5196 C CA . LEU B 1 459 ? 134.760 119.780 154.835 1.00 45.41 397 LEU B CA 1
ATOM 5197 C C . LEU B 1 459 ? 134.546 120.891 155.860 1.00 52.28 397 LEU B C 1
ATOM 5198 O O . LEU B 1 459 ? 134.035 121.964 155.548 1.00 55.20 397 LEU B O 1
ATOM 5203 N N . SER B 1 460 ? 134.944 120.639 157.093 1.00 53.08 398 SER B N 1
ATOM 5204 C CA . SER B 1 460 ? 134.997 121.668 158.125 1.00 49.71 398 SER B CA 1
ATOM 5205 C C . SER B 1 460 ? 136.370 121.767 158.764 1.00 52.18 398 SER B C 1
ATOM 5206 O O . SER B 1 460 ? 136.834 122.875 159.040 1.00 62.06 398 SER B O 1
ATOM 5209 N N . THR B 1 461 ? 137.032 120.639 159.003 1.00 48.19 399 THR B N 1
ATOM 5210 C CA . THR B 1 461 ? 138.415 120.636 159.471 1.00 54.80 399 THR B CA 1
ATOM 5211 C C . THR B 1 461 ? 139.382 120.524 158.298 1.00 52.44 399 THR B C 1
ATOM 5212 O O . THR B 1 461 ? 140.286 119.690 158.281 1.00 51.80 399 THR B O 1
ATOM 5216 N N . VAL B 1 462 ? 139.184 121.378 157.299 1.00 51.98 400 VAL B N 1
ATOM 5217 C CA . VAL B 1 462 ? 140.042 121.432 156.123 1.00 50.86 400 VAL B CA 1
ATOM 5218 C C . VAL B 1 462 ? 140.254 122.895 155.766 1.00 47.89 400 VAL B C 1
ATOM 5219 O O . VAL B 1 462 ? 139.311 123.693 155.792 1.00 52.69 400 VAL B O 1
ATOM 5223 N N . SER B 1 463 ? 141.492 123.247 155.431 1.00 42.30 401 SER B N 1
ATOM 5224 C CA . SER B 1 463 ? 141.812 124.639 155.158 1.00 42.81 401 SER B CA 1
ATOM 5225 C C . SER B 1 463 ? 140.974 125.155 153.997 1.00 38.82 401 SER B C 1
ATOM 5226 O O . SER B 1 463 ? 140.686 124.428 153.044 1.00 42.33 401 SER B O 1
ATOM 5229 N N . SER B 1 464 ? 140.578 126.425 154.085 1.00 32.35 402 SER B N 1
ATOM 5230 C CA . SER B 1 464 ? 139.719 127.005 153.064 1.00 31.71 402 SER B CA 1
ATOM 5231 C C . SER B 1 464 ? 140.380 127.024 151.693 1.00 35.68 402 SER B C 1
ATOM 5232 O O . SER B 1 464 ? 139.677 127.072 150.680 1.00 37.75 402 SER B O 1
ATOM 5235 N N . ALA B 1 465 ? 141.712 126.988 151.633 1.00 34.78 403 ALA B N 1
ATOM 5236 C CA . ALA B 1 465 ? 142.389 126.962 150.344 1.00 35.31 403 ALA B CA 1
ATOM 5237 C C . ALA B 1 465 ? 142.205 125.636 149.623 1.00 38.92 403 ALA B C 1
ATOM 5238 O O . ALA B 1 465 ? 142.486 125.555 148.423 1.00 37.15 403 ALA B O 1
ATOM 5240 N N . VAL B 1 466 ? 141.754 124.599 150.324 1.00 44.30 404 VAL B N 1
ATOM 5241 C CA . VAL B 1 466 ? 141.449 123.325 149.681 1.00 40.10 404 VAL B CA 1
ATOM 5242 C C . VAL B 1 466 ? 139.997 123.274 149.230 1.00 40.83 404 VAL B C 1
ATOM 5243 O O . VAL B 1 466 ? 139.702 122.808 148.129 1.00 47.16 404 VAL B O 1
ATOM 5247 N N . VAL B 1 467 ? 139.067 123.748 150.059 1.00 29.19 405 VAL B N 1
ATOM 5248 C CA . VAL B 1 467 ? 137.670 123.763 149.644 1.00 22.68 405 VAL B CA 1
ATOM 5249 C C . VAL B 1 467 ? 137.459 124.763 148.517 1.00 24.52 405 VAL B C 1
ATOM 5250 O O . VAL B 1 467 ? 136.584 124.573 147.668 1.00 40.94 405 VAL B O 1
ATOM 5254 N N . VAL B 1 468 ? 138.245 125.841 148.479 1.00 24.90 406 VAL B N 1
ATOM 5255 C CA . VAL B 1 468 ? 138.156 126.769 147.357 1.00 31.30 406 VAL B CA 1
ATOM 5256 C C . VAL B 1 468 ? 138.594 126.086 146.067 1.00 33.49 406 VAL B C 1
ATOM 5257 O O . VAL B 1 468 ? 137.956 126.236 145.017 1.00 29.96 406 VAL B O 1
ATOM 5261 N N . LEU B 1 469 ? 139.690 125.326 146.120 1.00 29.92 407 LEU B N 1
ATOM 5262 C CA . LEU B 1 469 ? 140.104 124.574 144.943 1.00 20.48 407 LEU B CA 1
ATOM 5263 C C . LEU B 1 469 ? 139.044 123.559 144.556 1.00 30.85 407 LEU B C 1
ATOM 5264 O O . LEU B 1 469 ? 138.800 123.328 143.369 1.00 46.19 407 LEU B O 1
ATOM 5269 N N . TYR B 1 470 ? 138.425 122.914 145.547 1.00 38.81 408 TYR B N 1
ATOM 5270 C CA . TYR B 1 470 ? 137.328 122.002 145.250 1.00 37.24 408 TYR B CA 1
ATOM 5271 C C . TYR B 1 470 ? 136.224 122.725 144.496 1.00 41.13 408 TYR B C 1
ATOM 5272 O O . TYR B 1 470 ? 135.767 122.258 143.455 1.00 42.01 408 TYR B O 1
ATOM 5281 N N . VAL B 1 471 ? 135.799 123.885 144.994 1.00 33.10 409 VAL B N 1
ATOM 5282 C CA . VAL B 1 471 ? 134.741 124.632 144.322 1.00 20.94 409 VAL B CA 1
ATOM 5283 C C . VAL B 1 471 ? 135.139 124.942 142.884 1.00 32.87 409 VAL B C 1
ATOM 5284 O O . VAL B 1 471 ? 134.338 124.786 141.954 1.00 37.47 409 VAL B O 1
ATOM 5288 N N . VAL B 1 472 ? 136.380 125.385 142.678 1.00 37.89 410 VAL B N 1
ATOM 5289 C CA . VAL B 1 472 ? 136.809 125.778 141.337 1.00 34.97 410 VAL B CA 1
ATOM 5290 C C . VAL B 1 472 ? 136.842 124.573 140.402 1.00 34.68 410 VAL B C 1
ATOM 5291 O O . VAL B 1 472 ? 136.365 124.642 139.264 1.00 39.04 410 VAL B O 1
ATOM 5295 N N . MET B 1 473 ? 137.403 123.454 140.860 1.00 36.19 411 MET B N 1
ATOM 5296 C CA . MET B 1 473 ? 137.501 122.233 140.068 1.00 39.69 411 MET B CA 1
ATOM 5297 C C . MET B 1 473 ? 136.201 121.455 140.034 1.00 41.59 411 MET B C 1
ATOM 5298 O O . MET B 1 473 ? 136.128 120.390 139.416 1.00 49.90 411 MET B O 1
ATOM 5303 N N . MET B 1 474 ? 135.188 121.979 140.704 1.00 30.76 412 MET B N 1
ATOM 5304 C CA . MET B 1 474 ? 133.900 121.338 140.868 1.00 36.73 412 MET B CA 1
ATOM 5305 C C . MET B 1 474 ? 132.775 122.092 140.185 1.00 34.73 412 MET B C 1
ATOM 5306 O O . MET B 1 474 ? 131.690 121.531 140.011 1.00 37.11 412 MET B O 1
ATOM 5311 N N . TYR B 1 475 ? 133.002 123.343 139.798 1.00 33.77 413 TYR B N 1
ATOM 5312 C CA . TYR B 1 475 ? 132.099 124.048 138.906 1.00 34.52 413 TYR B CA 1
ATOM 5313 C C . TYR B 1 475 ? 132.292 123.644 137.450 1.00 40.43 413 TYR B C 1
ATOM 5314 O O . TYR B 1 475 ? 131.347 123.748 136.660 1.00 44.16 413 TYR B O 1
ATOM 5323 N N . LEU B 1 476 ? 133.479 123.171 137.088 1.00 38.65 414 LEU B N 1
ATOM 5324 C CA . LEU B 1 476 ? 133.784 122.871 135.693 1.00 41.85 414 LEU B CA 1
ATOM 5325 C C . LEU B 1 476 ? 132.943 121.698 135.197 1.00 36.52 414 LEU B C 1
ATOM 5326 O O . LEU B 1 476 ? 132.816 120.694 135.905 1.00 36.59 414 LEU B O 1
ATOM 5331 N N . PRO B 1 477 ? 132.366 121.774 133.993 1.00 32.48 415 PRO B N 1
ATOM 5332 C CA . PRO B 1 477 ? 131.656 120.615 133.458 1.00 41.49 415 PRO B CA 1
ATOM 5333 C C . PRO B 1 477 ? 132.610 119.468 133.210 1.00 44.73 415 PRO B C 1
ATOM 5334 O O . PRO B 1 477 ? 133.814 119.680 132.971 1.00 42.11 415 PRO B O 1
ATOM 5338 N N . PRO B 1 478 ? 132.134 118.224 133.262 1.00 44.51 416 PRO B N 1
ATOM 5339 C CA . PRO B 1 478 ? 133.047 117.081 133.155 1.00 45.48 416 PRO B CA 1
ATOM 5340 C C . PRO B 1 478 ? 133.734 116.971 131.803 1.00 49.70 416 PRO B C 1
ATOM 5341 O O . PRO B 1 478 ? 134.966 116.984 131.727 1.00 48.49 416 PRO B O 1
ATOM 5345 N N . TYR B 1 479 ? 133.070 117.188 130.679 1.00 48.91 417 TYR B N 1
ATOM 5346 C CA . TYR B 1 479 ? 133.890 117.189 129.432 1.00 44.36 417 TYR B CA 1
ATOM 5347 C C . TYR B 1 479 ? 134.527 118.571 129.211 1.00 43.96 417 TYR B C 1
ATOM 5348 O O . TYR B 1 479 ? 134.288 119.117 128.132 1.00 47.14 417 TYR B O 1
ATOM 5357 N N . THR B 1 480 ? 135.261 119.140 130.188 1.00 52.46 418 THR B N 1
ATOM 5358 C CA . THR B 1 480 ? 136.001 120.427 130.010 1.00 55.50 418 THR B CA 1
ATOM 5359 C C . THR B 1 480 ? 137.442 120.081 129.692 1.00 48.04 418 THR B C 1
ATOM 5360 O O . THR B 1 480 ? 138.080 119.438 130.537 1.00 44.97 418 THR B O 1
ATOM 5364 N N . THR B 1 481 ? 137.936 120.517 128.538 1.00 36.43 419 THR B N 1
ATOM 5365 C CA . THR B 1 481 ? 139.285 120.091 128.101 1.00 35.86 419 THR B CA 1
ATOM 5366 C C . THR B 1 481 ? 140.176 121.308 127.839 1.00 39.70 419 THR B C 1
ATOM 5367 O O . THR B 1 481 ? 139.650 122.347 127.401 1.00 42.75 419 THR B O 1
ATOM 5371 N N . PHE B 1 482 ? 141.471 121.187 128.122 1.00 30.00 420 PHE B N 1
ATOM 5372 C CA . PHE B 1 482 ? 142.440 122.263 127.824 1.00 30.00 420 PHE B CA 1
ATOM 5373 C C . PHE B 1 482 ? 142.969 121.980 126.431 1.00 30.00 420 PHE B C 1
ATOM 5374 O O . PHE B 1 482 ? 143.936 121.236 126.370 1.00 30.00 420 PHE B O 1
ATOM 5382 N N . VAL B 1 483 ? 142.386 122.549 125.379 1.00 30.00 421 VAL B N 1
ATOM 5383 C CA . VAL B 1 483 ? 142.833 122.145 124.014 1.00 30.00 421 VAL B CA 1
ATOM 5384 C C . VAL B 1 483 ? 144.083 122.919 123.583 1.00 30.00 421 VAL B C 1
ATOM 5385 O O . VAL B 1 483 ? 143.934 123.962 122.922 1.00 30.00 421 VAL B O 1
ATOM 5389 N N . PRO B 1 484 ? 145.271 122.425 123.941 1.00 30.00 422 PRO B N 1
ATOM 5390 C CA . PRO B 1 484 ? 146.557 123.021 123.522 1.00 30.00 422 PRO B CA 1
ATOM 5391 C C . PRO B 1 484 ? 146.982 122.358 122.214 1.00 30.00 422 PRO B C 1
ATOM 5392 O O . PRO B 1 484 ? 147.913 121.543 122.273 1.00 30.00 422 PRO B O 1
ATOM 5396 N N . VAL B 1 485 ? 146.317 122.683 121.100 1.00 30.00 423 VAL B N 1
ATOM 5397 C CA . VAL B 1 485 ? 146.633 122.101 119.773 1.00 30.00 423 VAL B CA 1
ATOM 5398 C C . VAL B 1 485 ? 145.679 122.698 118.734 1.00 30.00 423 VAL B C 1
ATOM 5399 O O . VAL B 1 485 ? 144.631 123.221 119.155 1.00 30.00 423 VAL B O 1
ATOM 5403 N N . GLN B 1 508 ? 116.732 134.151 124.105 1.00 52.08 446 GLN B N 1
ATOM 5404 C CA . GLN B 1 508 ? 118.013 133.528 124.413 1.00 56.15 446 GLN B CA 1
ATOM 5405 C C . GLN B 1 508 ? 118.998 134.561 124.943 1.00 56.10 446 GLN B C 1
ATOM 5406 O O . GLN B 1 508 ? 119.851 134.249 125.772 1.00 58.44 446 GLN B O 1
ATOM 5412 N N . LYS B 1 509 ? 118.882 135.797 124.456 1.00 52.17 447 LYS B N 1
ATOM 5413 C CA . LYS B 1 509 ? 119.729 136.874 124.952 1.00 51.72 447 LYS B CA 1
ATOM 5414 C C . LYS B 1 509 ? 119.360 137.302 126.365 1.00 52.36 447 LYS B C 1
ATOM 5415 O O . LYS B 1 509 ? 120.121 138.053 126.982 1.00 55.87 447 LYS B O 1
ATOM 5421 N N . LEU B 1 510 ? 118.219 136.851 126.887 1.00 46.40 448 LEU B N 1
ATOM 5422 C CA . LEU B 1 510 ? 117.860 137.133 128.269 1.00 45.39 448 LEU B CA 1
ATOM 5423 C C . LEU B 1 510 ? 118.581 136.222 129.251 1.00 46.37 448 LEU B C 1
ATOM 5424 O O . LEU B 1 510 ? 118.603 136.520 130.450 1.00 50.66 448 LEU B O 1
ATOM 5429 N N . LEU B 1 511 ? 119.170 135.130 128.775 1.00 48.62 449 LEU B N 1
ATOM 5430 C CA . LEU B 1 511 ? 119.899 134.226 129.650 1.00 52.79 449 LEU B CA 1
ATOM 5431 C C . LEU B 1 511 ? 121.203 134.863 130.114 1.00 53.47 449 LEU B C 1
ATOM 5432 O O . LEU B 1 511 ? 121.739 135.772 129.475 1.00 46.71 449 LEU B O 1
ATOM 5437 N N . MET B 1 512 ? 121.710 134.375 131.243 1.00 50.00 450 MET B N 1
ATOM 5438 C CA . MET B 1 512 ? 122.959 134.847 131.817 1.00 44.26 450 MET B CA 1
ATOM 5439 C C . MET B 1 512 ? 123.935 133.685 131.942 1.00 45.44 450 MET B C 1
ATOM 5440 O O . MET B 1 512 ? 123.545 132.515 131.959 1.00 46.96 450 MET B O 1
ATOM 5445 N N . SER B 1 513 ? 125.216 134.026 132.034 1.00 35.92 451 SER B N 1
ATOM 5446 C CA . SER B 1 513 ? 126.252 133.010 132.039 1.00 35.97 451 SER B CA 1
ATOM 5447 C C . SER B 1 513 ? 126.093 132.106 133.259 1.00 41.29 451 SER B C 1
ATOM 5448 O O . SER B 1 513 ? 125.539 132.521 134.281 1.00 47.40 451 SER B O 1
ATOM 5451 N N . PRO B 1 514 ? 126.561 130.856 133.178 1.00 33.57 452 PRO B N 1
ATOM 5452 C CA . PRO B 1 514 ? 126.409 129.958 134.332 1.00 25.75 452 PRO B CA 1
ATOM 5453 C C . PRO B 1 514 ? 126.992 130.527 135.610 1.00 33.44 452 PRO B C 1
ATOM 5454 O O . PRO B 1 514 ? 126.411 130.341 136.686 1.00 30.70 452 PRO B O 1
ATOM 5458 N N . LEU B 1 515 ? 128.126 131.223 135.524 1.00 39.49 453 LEU B N 1
ATOM 5459 C CA . LEU B 1 515 ? 128.694 131.842 136.716 1.00 30.46 453 LEU B CA 1
ATOM 5460 C C . LEU B 1 515 ? 127.844 133.007 137.197 1.00 27.73 453 LEU B C 1
ATOM 5461 O O . LEU B 1 515 ? 127.709 133.214 138.406 1.00 31.84 453 LEU B O 1
ATOM 5466 N N . SER B 1 516 ? 127.242 133.764 136.279 1.00 29.91 454 SER B N 1
ATOM 5467 C CA . SER B 1 516 ? 126.302 134.800 136.694 1.00 29.79 454 SER B CA 1
ATOM 5468 C C . SER B 1 516 ? 125.062 134.192 137.337 1.00 31.04 454 SER B C 1
ATOM 5469 O O . SER B 1 516 ? 124.534 134.730 138.317 1.00 32.85 454 SER B O 1
ATOM 5472 N N . CYS B 1 517 ? 124.573 133.073 136.795 1.00 33.76 455 CYS B N 1
ATOM 5473 C CA . CYS B 1 517 ? 123.431 132.403 137.405 1.00 30.51 455 CYS B CA 1
ATOM 5474 C C . CYS B 1 517 ? 123.768 131.917 138.807 1.00 33.36 455 CYS B C 1
ATOM 5475 O O . CYS B 1 517 ? 122.961 132.054 139.733 1.00 34.83 455 CYS B O 1
ATOM 5478 N N . LEU B 1 518 ? 124.960 131.345 138.983 1.00 37.47 456 LEU B N 1
ATOM 5479 C CA . LEU B 1 518 ? 125.390 130.933 140.314 1.00 34.55 456 LEU B CA 1
ATOM 5480 C C . LEU B 1 518 ? 125.504 132.130 141.246 1.00 31.32 456 LEU B C 1
ATOM 5481 O O . LEU B 1 518 ? 125.155 132.041 142.428 1.00 27.59 456 LEU B O 1
ATOM 5486 N N . ALA B 1 519 ? 126.004 133.256 140.736 1.00 33.34 457 ALA B N 1
ATOM 5487 C CA . ALA B 1 519 ? 126.086 134.458 141.556 1.00 27.29 457 ALA B CA 1
ATOM 5488 C C . ALA B 1 519 ? 124.705 134.896 142.014 1.00 32.07 457 ALA B C 1
ATOM 5489 O O . ALA B 1 519 ? 124.515 135.253 143.181 1.00 43.64 457 ALA B O 1
ATOM 5491 N N . ILE B 1 520 ? 123.723 134.866 141.114 1.00 29.17 458 ILE B N 1
ATOM 5492 C CA . ILE B 1 520 ? 122.370 135.268 141.487 1.00 30.57 458 ILE B CA 1
ATOM 5493 C C . ILE B 1 520 ? 121.784 134.295 142.501 1.00 33.19 458 ILE B C 1
ATOM 5494 O O . ILE B 1 520 ? 121.097 134.699 143.445 1.00 36.31 458 ILE B O 1
ATOM 5499 N N . PHE B 1 521 ? 122.033 132.999 142.322 1.00 32.19 459 PHE B N 1
ATOM 5500 C CA . PHE B 1 521 ? 121.504 132.023 143.267 1.00 33.31 459 PHE B CA 1
ATOM 5501 C C . PHE B 1 521 ? 122.125 132.193 144.648 1.00 33.98 459 PHE B C 1
ATOM 5502 O O . PHE B 1 521 ? 121.426 132.101 145.662 1.00 31.54 459 PHE B O 1
ATOM 5510 N N . ILE B 1 522 ? 123.435 132.437 144.712 1.00 37.11 460 ILE B N 1
ATOM 5511 C CA . ILE B 1 522 ? 124.077 132.682 146.002 1.00 36.81 460 ILE B CA 1
ATOM 5512 C C . ILE B 1 522 ? 123.542 133.968 146.616 1.00 33.09 460 ILE B C 1
ATOM 5513 O O . ILE B 1 522 ? 123.328 134.054 147.833 1.00 36.86 460 ILE B O 1
ATOM 5518 N N . VAL B 1 523 ? 123.317 134.986 145.786 1.00 29.28 461 VAL B N 1
ATOM 5519 C CA . VAL B 1 523 ? 122.720 136.220 146.279 1.00 29.93 461 VAL B CA 1
ATOM 5520 C C . VAL B 1 523 ? 121.372 135.927 146.916 1.00 34.16 461 VAL B C 1
ATOM 5521 O O . VAL B 1 523 ? 121.053 136.455 147.981 1.00 40.68 461 VAL B O 1
ATOM 5525 N N . VAL B 1 524 ? 120.562 135.084 146.275 1.00 38.02 462 VAL B N 1
ATOM 5526 C CA . VAL B 1 524 ? 119.250 134.746 146.825 1.00 39.13 462 VAL B CA 1
ATOM 5527 C C . VAL B 1 524 ? 119.400 133.996 148.144 1.00 43.06 462 VAL B C 1
ATOM 5528 O O . VAL B 1 524 ? 118.744 134.317 149.147 1.00 48.21 462 VAL B O 1
ATOM 5532 N N . ILE B 1 525 ? 120.270 132.985 148.160 1.00 40.07 463 ILE B N 1
ATOM 5533 C CA . ILE B 1 525 ? 120.452 132.175 149.360 1.00 39.84 463 ILE B CA 1
ATOM 5534 C C . ILE B 1 525 ? 120.844 133.057 150.533 1.00 40.41 463 ILE B C 1
ATOM 5535 O O . ILE B 1 525 ? 120.371 132.865 151.659 1.00 42.62 463 ILE B O 1
ATOM 5540 N N . CYS B 1 526 ? 121.718 134.033 150.294 1.00 32.45 464 CYS B N 1
ATOM 5541 C CA . CYS B 1 526 ? 122.119 134.940 151.362 1.00 34.18 464 CYS B CA 1
ATOM 5542 C C . CYS B 1 526 ? 121.052 135.986 151.663 1.00 42.54 464 CYS B C 1
ATOM 5543 O O . CYS B 1 526 ? 120.940 136.432 152.809 1.00 45.88 464 CYS B O 1
ATOM 5546 N N . ILE B 1 527 ? 120.264 136.386 150.663 1.00 43.12 465 ILE B N 1
ATOM 5547 C CA . ILE B 1 527 ? 119.303 137.465 150.863 1.00 45.63 465 ILE B CA 1
ATOM 5548 C C . ILE B 1 527 ? 118.164 137.000 151.753 1.00 42.15 465 ILE B C 1
ATOM 5549 O O . ILE B 1 527 ? 117.712 137.739 152.635 1.00 48.20 465 ILE B O 1
ATOM 5554 N N . THR B 1 528 ? 117.683 135.775 151.547 1.00 41.94 466 THR B N 1
ATOM 5555 C CA . THR B 1 528 ? 116.518 135.330 152.296 1.00 51.17 466 THR B CA 1
ATOM 5556 C C . THR B 1 528 ? 116.867 134.465 153.501 1.00 51.87 466 THR B C 1
ATOM 5557 O O . THR B 1 528 ? 116.023 134.305 154.387 1.00 54.52 466 THR B O 1
ATOM 5561 N N . GLU B 1 529 ? 118.072 133.903 153.561 1.00 48.63 467 GLU B N 1
ATOM 5562 C CA . GLU B 1 529 ? 118.556 133.257 154.783 1.00 48.49 467 GLU B CA 1
ATOM 5563 C C . GLU B 1 529 ? 119.496 134.193 155.540 1.00 52.39 467 GLU B C 1
ATOM 5564 O O . GLU B 1 529 ? 120.678 133.921 155.744 1.00 51.59 467 GLU B O 1
ATOM 5570 N N . ARG B 1 530 ? 118.947 135.328 155.952 1.00 54.27 468 ARG B N 1
ATOM 5571 C CA . ARG B 1 530 ? 119.624 136.193 156.898 1.00 51.62 468 ARG B CA 1
ATOM 5572 C C . ARG B 1 530 ? 119.224 135.763 158.306 1.00 53.10 468 ARG B C 1
ATOM 5573 O O . ARG B 1 530 ? 118.470 134.807 158.499 1.00 53.31 468 ARG B O 1
ATOM 5581 N N . ARG B 1 531 ? 119.741 136.463 159.311 1.00 51.55 469 ARG B N 1
ATOM 5582 C CA . ARG B 1 531 ? 119.484 136.182 160.718 1.00 57.14 469 ARG B CA 1
ATOM 5583 C C . ARG B 1 531 ? 120.083 134.854 161.161 1.00 58.38 469 ARG B C 1
ATOM 5584 O O . ARG B 1 531 ? 119.930 134.482 162.330 1.00 61.82 469 ARG B O 1
ATOM 5592 N N . GLN B 1 532 ? 120.759 134.124 160.275 1.00 48.19 470 GLN B N 1
ATOM 5593 C CA . GLN B 1 532 ? 121.500 132.933 160.664 1.00 43.78 470 GLN B CA 1
ATOM 5594 C C . GLN B 1 532 ? 122.936 133.068 160.182 1.00 40.37 470 GLN B C 1
ATOM 5595 O O . GLN B 1 532 ? 123.857 132.502 160.778 1.00 43.41 470 GLN B O 1
ATOM 5601 N N . ILE B 1 533 ? 123.134 133.815 159.095 1.00 39.89 471 ILE B N 1
ATOM 5602 C CA . ILE B 1 533 ? 124.479 134.235 158.723 1.00 42.50 471 ILE B CA 1
ATOM 5603 C C . ILE B 1 533 ? 125.007 135.244 159.732 1.00 43.78 471 ILE B C 1
ATOM 5604 O O . ILE B 1 533 ? 126.181 135.203 160.119 1.00 49.12 471 ILE B O 1
ATOM 5609 N N . ALA B 1 534 ? 124.152 136.167 160.172 1.00 44.88 472 ALA B N 1
ATOM 5610 C CA . ALA B 1 534 ? 124.532 137.166 161.163 1.00 44.92 472 ALA B CA 1
ATOM 5611 C C . ALA B 1 534 ? 124.468 136.644 162.591 1.00 46.80 472 ALA B C 1
ATOM 5612 O O . ALA B 1 534 ? 124.894 137.351 163.509 1.00 43.96 472 ALA B O 1
ATOM 5614 N N . ASP B 1 535 ? 123.950 135.436 162.801 1.00 53.44 473 ASP B N 1
ATOM 5615 C CA . ASP B 1 535 ? 123.828 134.841 164.126 1.00 53.86 473 ASP B CA 1
ATOM 5616 C C . ASP B 1 535 ? 124.841 133.726 164.344 1.00 56.28 473 ASP B C 1
ATOM 5617 O O . ASP B 1 535 ? 125.416 133.620 165.431 1.00 54.56 473 ASP B O 1
ATOM 5622 N N . ASP B 1 536 ? 125.094 132.913 163.322 1.00 54.96 474 ASP B N 1
ATOM 5623 C CA . ASP B 1 536 ? 126.027 131.789 163.401 1.00 51.77 474 ASP B CA 1
ATOM 5624 C C . ASP B 1 536 ? 126.972 131.862 162.207 1.00 46.88 474 ASP B C 1
ATOM 5625 O O . ASP B 1 536 ? 126.968 130.982 161.339 1.00 45.15 474 ASP B O 1
ATOM 5630 N N . PRO B 1 537 ? 127.807 132.904 162.139 1.00 43.53 475 PRO B N 1
ATOM 5631 C CA . PRO B 1 537 ? 128.597 133.116 160.915 1.00 46.73 475 PRO B CA 1
ATOM 5632 C C . PRO B 1 537 ? 129.532 131.970 160.579 1.00 49.68 475 PRO B C 1
ATOM 5633 O O . PRO B 1 537 ? 129.761 131.699 159.394 1.00 51.65 475 PRO B O 1
ATOM 5637 N N . ILE B 1 538 ? 130.087 131.286 161.578 1.00 45.80 476 ILE B N 1
ATOM 5638 C CA . ILE B 1 538 ? 131.090 130.263 161.294 1.00 39.90 476 ILE B CA 1
ATOM 5639 C C . ILE B 1 538 ? 130.473 129.126 160.489 1.00 48.65 476 ILE B C 1
ATOM 5640 O O . ILE B 1 538 ? 131.024 128.695 159.470 1.00 50.59 476 ILE B O 1
ATOM 5645 N N . ASN B 1 539 ? 129.322 128.620 160.934 1.00 50.27 477 ASN B N 1
ATOM 5646 C CA . ASN B 1 539 ? 128.651 127.562 160.185 1.00 45.65 477 ASN B CA 1
ATOM 5647 C C . ASN B 1 539 ? 128.065 128.098 158.886 1.00 48.01 477 ASN B C 1
ATOM 5648 O O . ASN B 1 539 ? 128.254 127.506 157.818 1.00 52.06 477 ASN B O 1
ATOM 5653 N N . TYR B 1 540 ? 127.355 129.218 158.958 1.00 46.55 478 TYR B N 1
ATOM 5654 C CA . TYR B 1 540 ? 126.736 129.813 157.775 1.00 48.88 478 TYR B CA 1
ATOM 5655 C C . TYR B 1 540 ? 127.648 130.856 157.140 1.00 35.53 478 TYR B C 1
ATOM 5656 O O . TYR B 1 540 ? 127.249 131.985 156.862 1.00 33.11 478 TYR B O 1
ATOM 5665 N N . SER B 1 541 ? 128.897 130.471 156.906 1.00 22.42 479 SER B N 1
ATOM 5666 C CA . SER B 1 541 ? 129.818 131.334 156.186 1.00 31.16 479 SER B CA 1
ATOM 5667 C C . SER B 1 541 ? 129.487 131.307 154.703 1.00 33.20 479 SER B C 1
ATOM 5668 O O . SER B 1 541 ? 129.090 130.272 154.161 1.00 44.82 479 SER B O 1
ATOM 5671 N N . VAL B 1 542 ? 129.649 132.453 154.039 1.00 27.94 480 VAL B N 1
ATOM 5672 C CA . VAL B 1 542 ? 129.362 132.503 152.614 1.00 27.29 480 VAL B CA 1
ATOM 5673 C C . VAL B 1 542 ? 130.249 131.541 151.846 1.00 20.46 480 VAL B C 1
ATOM 5674 O O . VAL B 1 542 ? 129.900 131.137 150.734 1.00 29.68 480 VAL B O 1
ATOM 5678 N N . LEU B 1 543 ? 131.393 131.153 152.409 1.00 12.86 481 LEU B N 1
ATOM 5679 C CA . LEU B 1 543 ? 132.167 130.080 151.800 1.00 19.01 481 LEU B CA 1
ATOM 5680 C C . LEU B 1 543 ? 131.372 128.783 151.799 1.00 28.80 481 LEU B C 1
ATOM 5681 O O . LEU B 1 543 ? 131.300 128.085 150.782 1.00 42.65 481 LEU B O 1
ATOM 5686 N N . ASN B 1 544 ? 130.767 128.441 152.937 1.00 35.17 482 ASN B N 1
ATOM 5687 C CA . ASN B 1 544 ? 129.978 127.217 153.011 1.00 29.37 482 ASN B CA 1
ATOM 5688 C C . ASN B 1 544 ? 128.739 127.309 152.131 1.00 29.18 482 ASN B C 1
ATOM 5689 O O . ASN B 1 544 ? 128.362 126.331 151.475 1.00 40.05 482 ASN B O 1
ATOM 5694 N N . ILE B 1 545 ? 128.093 128.475 152.102 1.00 23.12 483 ILE B N 1
ATOM 5695 C CA . ILE B 1 545 ? 126.927 128.652 151.244 1.00 21.76 483 ILE B CA 1
ATOM 5696 C C . ILE B 1 545 ? 127.316 128.468 149.785 1.00 24.81 483 ILE B C 1
ATOM 5697 O O . ILE B 1 545 ? 126.605 127.811 149.015 1.00 32.85 483 ILE B O 1
ATOM 5702 N N . VAL B 1 546 ? 128.446 129.047 149.379 1.00 24.87 484 VAL B N 1
ATOM 5703 C CA . VAL B 1 546 ? 128.893 128.914 147.997 1.00 24.74 484 VAL B CA 1
ATOM 5704 C C . VAL B 1 546 ? 129.238 127.465 147.692 1.00 26.13 484 VAL B C 1
ATOM 5705 O O . VAL B 1 546 ? 128.938 126.958 146.606 1.00 40.79 484 VAL B O 1
ATOM 5709 N N . VAL B 1 547 ? 129.881 126.778 148.636 1.00 22.01 485 VAL B N 1
ATOM 5710 C CA . VAL B 1 547 ? 130.212 125.372 148.423 1.00 28.34 485 VAL B CA 1
ATOM 5711 C C . VAL B 1 547 ? 128.940 124.566 148.210 1.00 34.35 485 VAL B C 1
ATOM 5712 O O . VAL B 1 547 ? 128.859 123.729 147.308 1.00 37.78 485 VAL B O 1
ATOM 5716 N N . GLU B 1 548 ? 127.921 124.812 149.035 1.00 31.15 486 GLU B N 1
ATOM 5717 C CA . GLU B 1 548 ? 126.671 124.071 148.897 1.00 29.01 486 GLU B CA 1
ATOM 5718 C C . GLU B 1 548 ? 125.983 124.383 147.574 1.00 38.20 486 GLU B C 1
ATOM 5719 O O . GLU B 1 548 ? 125.490 123.475 146.892 1.00 42.21 486 GLU B O 1
ATOM 5725 N N . VAL B 1 549 ? 125.940 125.660 147.188 1.00 37.59 487 VAL B N 1
ATOM 5726 C CA . VAL B 1 549 ? 125.245 126.034 145.960 1.00 31.93 487 VAL B CA 1
ATOM 5727 C C . VAL B 1 549 ? 125.957 125.455 144.745 1.00 32.66 487 VAL B C 1
ATOM 5728 O O . VAL B 1 549 ? 125.318 124.965 143.807 1.00 42.49 487 VAL B O 1
ATOM 5732 N N . ILE B 1 550 ? 127.290 125.488 144.738 1.00 20.27 488 ILE B N 1
ATOM 5733 C CA . ILE B 1 550 ? 128.025 124.953 143.600 1.00 23.47 488 ILE B CA 1
ATOM 5734 C C . ILE B 1 550 ? 128.120 123.433 143.655 1.00 33.59 488 ILE B C 1
ATOM 5735 O O . ILE B 1 550 ? 128.434 122.808 142.638 1.00 41.47 488 ILE B O 1
ATOM 5740 N N . SER B 1 551 ? 127.836 122.816 144.803 1.00 29.63 489 SER B N 1
ATOM 5741 C CA . SER B 1 551 ? 127.632 121.373 144.834 1.00 38.71 489 SER B CA 1
ATOM 5742 C C . SER B 1 551 ? 126.289 121.003 144.226 1.00 38.22 489 SER B C 1
ATOM 5743 O O . SER B 1 551 ? 126.180 120.008 143.502 1.00 39.55 489 SER B O 1
ATOM 5746 N N . ALA B 1 552 ? 125.258 121.793 144.511 1.00 34.04 490 ALA B N 1
ATOM 5747 C CA . ALA B 1 552 ? 123.983 121.599 143.834 1.00 36.38 490 ALA B CA 1
ATOM 5748 C C . ALA B 1 552 ? 124.147 121.761 142.329 1.00 37.94 490 ALA B C 1
ATOM 5749 O O . ALA B 1 552 ? 123.652 120.942 141.545 1.00 43.95 490 ALA B O 1
ATOM 5751 N N . TYR B 1 553 ? 124.860 122.806 141.906 1.00 31.48 491 TYR B N 1
ATOM 5752 C CA . TYR B 1 553 ? 125.023 123.059 140.478 1.00 29.89 491 TYR B CA 1
ATOM 5753 C C . TYR B 1 553 ? 125.882 121.991 139.813 1.00 32.03 491 TYR B C 1
ATOM 5754 O O . TYR B 1 553 ? 125.510 121.454 138.764 1.00 39.18 491 TYR B O 1
ATOM 5763 N N . GLY B 1 554 ? 127.034 121.668 140.398 1.00 28.18 492 GLY B N 1
ATOM 5764 C CA . GLY B 1 554 ? 127.928 120.703 139.790 1.00 33.30 492 GLY B CA 1
ATOM 5765 C C . GLY B 1 554 ? 127.497 119.266 139.959 1.00 36.58 492 GLY B C 1
ATOM 5766 O O . GLY B 1 554 ? 128.108 118.380 139.352 1.00 34.76 492 GLY B O 1
ATOM 5767 N N . ASN B 1 555 ? 126.465 119.013 140.759 1.00 35.92 493 ASN B N 1
ATOM 5768 C CA . ASN B 1 555 ? 125.953 117.664 140.970 1.00 31.17 493 ASN B CA 1
ATOM 5769 C C . ASN B 1 555 ? 127.019 116.755 141.571 1.00 36.26 493 ASN B C 1
ATOM 5770 O O . ASN B 1 555 ? 127.143 115.584 141.205 1.00 38.36 493 ASN B O 1
ATOM 5775 N N . VAL B 1 556 ? 127.796 117.298 142.503 1.00 36.40 494 VAL B N 1
ATOM 5776 C CA . VAL B 1 556 ? 128.703 116.482 143.299 1.00 35.42 494 VAL B CA 1
ATOM 5777 C C . VAL B 1 556 ? 127.995 116.106 144.589 1.00 38.16 494 VAL B C 1
ATOM 5778 O O . VAL B 1 556 ? 127.865 114.923 144.919 1.00 45.80 494 VAL B O 1
ATOM 5782 N N . GLY B 1 557 ? 127.493 117.105 145.304 1.00 34.52 495 GLY B N 1
ATOM 5783 C CA . GLY B 1 557 ? 126.924 116.873 146.610 1.00 32.08 495 GLY B CA 1
ATOM 5784 C C . GLY B 1 557 ? 127.889 117.017 147.763 1.00 37.61 495 GLY B C 1
ATOM 5785 O O . GLY B 1 557 ? 127.648 116.443 148.832 1.00 42.15 495 GLY B O 1
ATOM 5786 N N . PHE B 1 558 ? 128.982 117.754 147.586 1.00 37.65 496 PHE B N 1
ATOM 5787 C CA . PHE B 1 558 ? 129.857 118.058 148.709 1.00 34.89 496 PHE B CA 1
ATOM 5788 C C . PHE B 1 558 ? 129.119 118.915 149.722 1.00 32.80 496 PHE B C 1
ATOM 5789 O O . PHE B 1 558 ? 128.353 119.811 149.357 1.00 31.77 496 PHE B O 1
ATOM 5797 N N . SER B 1 559 ? 129.359 118.642 151.001 1.00 37.96 497 SER B N 1
ATOM 5798 C CA . SER B 1 559 ? 128.648 119.304 152.082 1.00 36.51 497 SER B CA 1
ATOM 5799 C C . SER B 1 559 ? 129.562 119.398 153.291 1.00 44.48 497 SER B C 1
ATOM 5800 O O . SER B 1 559 ? 130.157 118.399 153.702 1.00 52.31 497 SER B O 1
ATOM 5803 N N . THR B 1 560 ? 129.663 120.596 153.862 1.00 41.21 498 THR B N 1
ATOM 5804 C CA . THR B 1 560 ? 130.536 120.821 155.006 1.00 43.05 498 THR B CA 1
ATOM 5805 C C . THR B 1 560 ? 129.928 120.352 156.320 1.00 42.39 498 THR B C 1
ATOM 5806 O O . THR B 1 560 ? 130.621 120.365 157.342 1.00 44.69 498 THR B O 1
ATOM 5810 N N . GLY B 1 561 ? 128.663 119.947 156.327 1.00 39.97 499 GLY B N 1
ATOM 5811 C CA . GLY B 1 561 ? 128.013 119.545 157.555 1.00 44.85 499 GLY B CA 1
ATOM 5812 C C . GLY B 1 561 ? 127.697 120.738 158.434 1.00 44.87 499 GLY B C 1
ATOM 5813 O O . GLY B 1 561 ? 127.995 121.890 158.117 1.00 42.29 499 GLY B O 1
ATOM 5814 N N . TYR B 1 562 ? 127.084 120.445 159.577 1.00 47.52 500 TYR B N 1
ATOM 5815 C CA . TYR B 1 562 ? 126.685 121.459 160.546 1.00 49.75 500 TYR B CA 1
ATOM 5816 C C . TYR B 1 562 ? 127.097 121.044 161.953 1.00 48.80 500 TYR B C 1
ATOM 5817 O O . TYR B 1 562 ? 126.293 121.021 162.887 1.00 53.42 500 TYR B O 1
ATOM 5826 N N . SER B 1 563 ? 128.364 120.672 162.117 1.00 47.26 501 SER B N 1
ATOM 5827 C CA . SER B 1 563 ? 128.896 120.413 163.449 1.00 47.50 501 SER B CA 1
ATOM 5828 C C . SER B 1 563 ? 128.529 121.567 164.373 1.00 46.83 501 SER B C 1
ATOM 5829 O O . SER B 1 563 ? 128.961 122.701 164.153 1.00 49.78 501 SER B O 1
ATOM 5832 N N . CYS B 1 564 ? 127.727 121.294 165.404 1.00 57.31 502 CYS B N 1
ATOM 5833 C CA . CYS B 1 564 ? 127.247 122.367 166.268 1.00 62.52 502 CYS B CA 1
ATOM 5834 C C . CYS B 1 564 ? 128.357 122.990 167.100 1.00 59.25 502 CYS B C 1
ATOM 5835 O O . CYS B 1 564 ? 128.188 124.110 167.594 1.00 57.02 502 CYS B O 1
ATOM 5838 N N . ALA B 1 565 ? 129.485 122.300 167.269 1.00 61.53 503 ALA B N 1
ATOM 5839 C CA . ALA B 1 565 ? 130.588 122.869 168.030 1.00 59.55 503 ALA B CA 1
ATOM 5840 C C . ALA B 1 565 ? 131.096 124.167 167.418 1.00 58.68 503 ALA B C 1
ATOM 5841 O O . ALA B 1 565 ? 131.719 124.968 168.123 1.00 60.95 503 ALA B O 1
ATOM 5843 N N . ARG B 1 566 ? 130.839 124.397 166.132 1.00 50.61 504 ARG B N 1
ATOM 5844 C CA . ARG B 1 566 ? 131.350 125.572 165.440 1.00 49.24 504 ARG B CA 1
ATOM 5845 C C . ARG B 1 566 ? 130.491 126.810 165.645 1.00 49.37 504 ARG B C 1
ATOM 5846 O O . ARG B 1 566 ? 130.839 127.874 165.123 1.00 52.40 504 ARG B O 1
ATOM 5854 N N . GLN B 1 567 ? 129.386 126.708 166.378 1.00 50.98 505 GLN B N 1
ATOM 5855 C CA . GLN B 1 567 ? 128.594 127.892 166.679 1.00 54.87 505 GLN B CA 1
ATOM 5856 C C . GLN B 1 567 ? 129.422 128.891 167.474 1.00 60.48 505 GLN B C 1
ATOM 5857 O O . GLN B 1 567 ? 130.194 128.517 168.362 1.00 62.20 505 GLN B O 1
ATOM 5863 N N . VAL B 1 568 ? 129.258 130.176 167.154 1.00 59.62 506 VAL B N 1
ATOM 5864 C CA . VAL B 1 568 ? 129.982 131.213 167.883 1.00 57.44 506 VAL B CA 1
ATOM 5865 C C . VAL B 1 568 ? 129.618 131.162 169.359 1.00 56.45 506 VAL B C 1
ATOM 5866 O O . VAL B 1 568 ? 130.468 131.371 170.233 1.00 58.64 506 VAL B O 1
ATOM 5870 N N . ARG B 1 569 ? 128.354 130.886 169.659 1.00 63.05 507 ARG B N 1
ATOM 5871 C CA . ARG B 1 569 ? 127.890 130.716 171.028 1.00 67.90 507 ARG B CA 1
ATOM 5872 C C . ARG B 1 569 ? 126.861 129.591 171.051 1.00 71.28 507 ARG B C 1
ATOM 5873 O O . ARG B 1 569 ? 125.845 129.678 170.353 1.00 73.40 507 ARG B O 1
ATOM 5881 N N . PRO B 1 570 ? 127.088 128.508 171.793 1.00 76.98 508 PRO B N 1
ATOM 5882 C CA . PRO B 1 570 ? 126.058 127.461 171.887 1.00 75.78 508 PRO B CA 1
ATOM 5883 C C . PRO B 1 570 ? 124.881 127.939 172.726 1.00 76.41 508 PRO B C 1
ATOM 5884 O O . PRO B 1 570 ? 125.038 128.269 173.904 1.00 75.77 508 PRO B O 1
ATOM 5888 N N . ASP B 1 571 ? 123.698 127.973 172.114 1.00 87.40 509 ASP B N 1
ATOM 5889 C CA . ASP B 1 571 ? 122.472 128.374 172.792 1.00 89.56 509 ASP B CA 1
ATOM 5890 C C . ASP B 1 571 ? 121.504 127.203 172.828 1.00 91.25 509 ASP B C 1
ATOM 5891 O O . ASP B 1 571 ? 121.292 126.534 171.812 1.00 89.27 509 ASP B O 1
ATOM 5896 N N . GLY B 1 572 ? 120.928 126.956 174.001 1.00 107.04 510 GLY B N 1
ATOM 5897 C CA . GLY B 1 572 ? 119.860 125.992 174.113 1.00 107.55 510 GLY B CA 1
ATOM 5898 C C . GLY B 1 572 ? 120.307 124.573 173.797 1.00 106.98 510 GLY B C 1
ATOM 5899 O O . GLY B 1 572 ? 121.487 124.219 173.861 1.00 106.31 510 GLY B O 1
ATOM 5900 N N . SER B 1 573 ? 119.320 123.753 173.447 1.00 101.86 511 SER B N 1
ATOM 5901 C CA . SER B 1 573 ? 119.550 122.355 173.113 1.00 101.94 511 SER B CA 1
ATOM 5902 C C . SER B 1 573 ? 119.895 122.245 171.634 1.00 102.54 511 SER B C 1
ATOM 5903 O O . SER B 1 573 ? 119.056 122.530 170.772 1.00 102.49 511 SER B O 1
ATOM 5906 N N . CYS B 1 574 ? 121.127 121.837 171.346 1.00 95.40 512 CYS B N 1
ATOM 5907 C CA . CYS B 1 574 ? 121.611 121.638 169.983 1.00 94.36 512 CYS B CA 1
ATOM 5908 C C . CYS B 1 574 ? 121.988 120.167 169.838 1.00 94.60 512 CYS B C 1
ATOM 5909 O O . CYS B 1 574 ? 123.150 119.791 170.011 1.00 92.35 512 CYS B O 1
ATOM 5912 N N . ARG B 1 575 ? 120.997 119.336 169.517 1.00 93.60 513 ARG B N 1
ATOM 5913 C CA . ARG B 1 575 ? 121.228 117.911 169.284 1.00 89.52 513 ARG B CA 1
ATOM 5914 C C . ARG B 1 575 ? 121.498 117.708 167.793 1.00 86.03 513 ARG B C 1
ATOM 5915 O O . ARG B 1 575 ? 120.676 117.195 167.032 1.00 86.55 513 ARG B O 1
ATOM 5923 N N . ASP B 1 576 ? 122.687 118.140 167.385 1.00 75.23 514 ASP B N 1
ATOM 5924 C CA . ASP B 1 576 ? 123.003 118.213 165.966 1.00 76.21 514 ASP B CA 1
ATOM 5925 C C . ASP B 1 576 ? 122.820 116.857 165.299 1.00 75.84 514 ASP B C 1
ATOM 5926 O O . ASP B 1 576 ? 123.358 115.842 165.751 1.00 77.19 514 ASP B O 1
ATOM 5931 N N . LEU B 1 577 ? 122.050 116.855 164.216 1.00 64.85 515 LEU B N 1
ATOM 5932 C CA . LEU B 1 577 ? 121.854 115.666 163.407 1.00 61.30 515 LEU B CA 1
ATOM 5933 C C . LEU B 1 577 ? 123.099 115.383 162.572 1.00 60.99 515 LEU B C 1
ATOM 5934 O O . LEU B 1 577 ? 123.945 116.252 162.350 1.00 62.71 515 LEU B O 1
ATOM 5939 N N . TRP B 1 578 ? 123.205 114.139 162.106 1.00 59.39 516 TRP B N 1
ATOM 5940 C CA . TRP B 1 578 ? 124.281 113.729 161.212 1.00 62.73 516 TRP B CA 1
ATOM 5941 C C . TRP B 1 578 ? 123.892 113.820 159.738 1.00 59.95 516 TRP B C 1
ATOM 5942 O O . TRP B 1 578 ? 124.456 113.097 158.906 1.00 60.62 516 TRP B O 1
ATOM 5953 N N . VAL B 1 579 ? 122.950 114.700 159.390 1.00 45.30 517 VAL B N 1
ATOM 5954 C CA . VAL B 1 579 ? 122.497 114.812 158.003 1.00 42.69 517 VAL B CA 1
ATOM 5955 C C . VAL B 1 579 ? 123.643 115.223 157.088 1.00 44.80 517 VAL B C 1
ATOM 5956 O O . VAL B 1 579 ? 123.815 114.669 155.995 1.00 45.29 517 VAL B O 1
ATOM 5960 N N . GLY B 1 580 ? 124.452 116.184 157.519 1.00 43.16 518 GLY B N 1
ATOM 5961 C CA . GLY B 1 580 ? 125.459 116.735 156.636 1.00 40.03 518 GLY B CA 1
ATOM 5962 C C . GLY B 1 580 ? 124.998 117.975 155.899 1.00 38.43 518 GLY B C 1
ATOM 5963 O O . GLY B 1 580 ? 124.980 117.989 154.666 1.00 34.97 518 GLY B O 1
ATOM 5964 N N . PHE B 1 581 ? 124.605 119.017 156.635 1.00 47.30 519 PHE B N 1
ATOM 5965 C CA . PHE B 1 581 ? 124.215 120.299 156.049 1.00 46.75 519 PHE B CA 1
ATOM 5966 C C . PHE B 1 581 ? 122.999 120.123 155.134 1.00 43.29 519 PHE B C 1
ATOM 5967 O O . PHE B 1 581 ? 123.066 120.253 153.911 1.00 35.18 519 PHE B O 1
ATOM 5975 N N . SER B 1 582 ? 121.871 119.827 155.778 1.00 52.37 520 SER B N 1
ATOM 5976 C CA . SER B 1 582 ? 120.610 119.625 155.068 1.00 51.20 520 SER B CA 1
ATOM 5977 C C . SER B 1 582 ? 120.207 120.976 154.495 1.00 49.47 520 SER B C 1
ATOM 5978 O O . SER B 1 582 ? 119.380 121.708 155.044 1.00 47.76 520 SER B O 1
ATOM 5981 N N . GLY B 1 583 ? 120.824 121.309 153.364 1.00 49.78 521 GLY B N 1
ATOM 5982 C CA . GLY B 1 583 ? 120.643 122.624 152.789 1.00 52.78 521 GLY B CA 1
ATOM 5983 C C . GLY B 1 583 ? 121.020 123.697 153.788 1.00 52.27 521 GLY B C 1
ATOM 5984 O O . GLY B 1 583 ? 122.030 123.603 154.492 1.00 50.83 521 GLY B O 1
ATOM 5985 N N . LYS B 1 584 ? 120.191 124.736 153.852 1.00 47.88 522 LYS B N 1
ATOM 5986 C CA . LYS B 1 584 ? 120.377 125.835 154.788 1.00 45.61 522 LYS B CA 1
ATOM 5987 C C . LYS B 1 584 ? 119.311 125.834 155.875 1.00 42.83 522 LYS B C 1
ATOM 5988 O O . LYS B 1 584 ? 119.059 126.871 156.498 1.00 49.58 522 LYS B O 1
ATOM 5994 N N . TRP B 1 585 ? 118.667 124.689 156.105 1.00 44.75 523 TRP B N 1
ATOM 5995 C CA . TRP B 1 585 ? 117.729 124.519 157.210 1.00 54.34 523 TRP B CA 1
ATOM 5996 C C . TRP B 1 585 ? 116.586 125.527 157.140 1.00 53.26 523 TRP B C 1
ATOM 5997 O O . TRP B 1 585 ? 116.001 125.893 158.162 1.00 51.97 523 TRP B O 1
ATOM 6008 N N . SER B 1 586 ? 116.264 125.985 155.932 1.00 43.47 524 SER B N 1
ATOM 6009 C CA . SER B 1 586 ? 115.107 126.835 155.697 1.00 43.40 524 SER B CA 1
ATOM 6010 C C . SER B 1 586 ? 114.384 126.332 154.458 1.00 49.22 524 SER B C 1
ATOM 6011 O O . SER B 1 586 ? 115.021 125.923 153.483 1.00 54.34 524 SER B O 1
ATOM 6014 N N . LYS B 1 587 ? 113.051 126.357 154.500 1.00 44.63 525 LYS B N 1
ATOM 6015 C CA . LYS B 1 587 ? 112.277 125.820 153.385 1.00 39.94 525 LYS B CA 1
ATOM 6016 C C . LYS B 1 587 ? 112.563 126.589 152.101 1.00 40.16 525 LYS B C 1
ATOM 6017 O O . LYS B 1 587 ? 112.738 125.989 151.035 1.00 37.07 525 LYS B O 1
ATOM 6023 N N . GLN B 1 588 ? 112.615 127.920 152.184 1.00 43.69 526 GLN B N 1
ATOM 6024 C CA . GLN B 1 588 ? 112.943 128.704 151.006 1.00 45.83 526 GLN B CA 1
ATOM 6025 C C . GLN B 1 588 ? 114.309 128.359 150.448 1.00 47.67 526 GLN B C 1
ATOM 6026 O O . GLN B 1 588 ? 114.480 128.221 149.234 1.00 49.96 526 GLN B O 1
ATOM 6032 N N . GLY B 1 589 ? 115.298 128.205 151.328 1.00 47.25 527 GLY B N 1
ATOM 6033 C CA . GLY B 1 589 ? 116.634 127.841 150.871 1.00 42.51 527 GLY B CA 1
ATOM 6034 C C . GLY B 1 589 ? 116.658 126.442 150.285 1.00 41.59 527 GLY B C 1
ATOM 6035 O O . GLY B 1 589 ? 117.356 126.195 149.302 1.00 47.80 527 GLY B O 1
ATOM 6036 N N . LYS B 1 590 ? 115.931 125.502 150.889 1.00 37.30 528 LYS B N 1
ATOM 6037 C CA . LYS B 1 590 ? 115.897 124.155 150.335 1.00 40.33 528 LYS B CA 1
ATOM 6038 C C . LYS B 1 590 ? 115.281 124.160 148.941 1.00 41.69 528 LYS B C 1
ATOM 6039 O O . LYS B 1 590 ? 115.781 123.493 148.029 1.00 38.07 528 LYS B O 1
ATOM 6045 N N . LEU B 1 591 ? 114.206 124.927 148.752 1.00 45.62 529 LEU B N 1
ATOM 6046 C CA . LEU B 1 591 ? 113.589 125.014 147.432 1.00 44.80 529 LEU B CA 1
ATOM 6047 C C . LEU B 1 591 ? 114.524 125.668 146.422 1.00 45.57 529 LEU B C 1
ATOM 6048 O O . LEU B 1 591 ? 114.645 125.199 145.284 1.00 43.23 529 LEU B O 1
ATOM 6053 N N . THR B 1 592 ? 115.195 126.755 146.815 1.00 45.50 530 THR B N 1
ATOM 6054 C CA . THR B 1 592 ? 116.126 127.410 145.901 1.00 41.32 530 THR B CA 1
ATOM 6055 C C . THR B 1 592 ? 117.300 126.498 145.569 1.00 42.64 530 THR B C 1
ATOM 6056 O O . THR B 1 592 ? 117.783 126.483 144.431 1.00 45.12 530 THR B O 1
ATOM 6060 N N . LEU B 1 593 ? 117.776 125.733 146.549 1.00 37.02 531 LEU B N 1
ATOM 6061 C CA . LEU B 1 593 ? 118.855 124.790 146.296 1.00 32.27 531 LEU B CA 1
ATOM 6062 C C . LEU B 1 593 ? 118.406 123.691 145.345 1.00 42.39 531 LEU B C 1
ATOM 6063 O O . LEU B 1 593 ? 119.180 123.253 144.492 1.00 53.30 531 LEU B O 1
ATOM 6068 N N . MET B 1 594 ? 117.163 123.227 145.477 1.00 39.55 532 MET B N 1
ATOM 6069 C CA . MET B 1 594 ? 116.659 122.233 144.536 1.00 33.29 532 MET B CA 1
ATOM 6070 C C . MET B 1 594 ? 116.537 122.819 143.134 1.00 38.83 532 MET B C 1
ATOM 6071 O O . MET B 1 594 ? 116.798 122.132 142.139 1.00 33.53 532 MET B O 1
ATOM 6076 N N . ALA B 1 595 ? 116.135 124.088 143.036 1.00 37.66 533 ALA B N 1
ATOM 6077 C CA . ALA B 1 595 ? 116.093 124.748 141.733 1.00 29.14 533 ALA B CA 1
ATOM 6078 C C . ALA B 1 595 ? 117.484 124.835 141.121 1.00 26.93 533 ALA B C 1
ATOM 6079 O O . ALA B 1 595 ? 117.661 124.590 139.924 1.00 31.93 533 ALA B O 1
ATOM 6081 N N . VAL B 1 596 ? 118.484 125.185 141.932 1.00 33.67 534 VAL B N 1
ATOM 6082 C CA . VAL B 1 596 ? 119.866 125.197 141.457 1.00 33.33 534 VAL B CA 1
ATOM 6083 C C . VAL B 1 596 ? 120.282 123.804 141.015 1.00 35.66 534 VAL B C 1
ATOM 6084 O O . VAL B 1 596 ? 120.979 123.633 140.011 1.00 44.96 534 VAL B O 1
ATOM 6088 N N . MET B 1 597 ? 119.876 122.789 141.772 1.00 36.62 535 MET B N 1
ATOM 6089 C CA . MET B 1 597 ? 120.211 121.413 141.437 1.00 28.99 535 MET B CA 1
ATOM 6090 C C . MET B 1 597 ? 119.662 121.032 140.071 1.00 34.92 535 MET B C 1
ATOM 6091 O O . MET B 1 597 ? 120.371 120.444 139.242 1.00 31.88 535 MET B O 1
ATOM 6096 N N . PHE B 1 598 ? 118.393 121.361 139.820 1.00 38.61 536 PHE B N 1
ATOM 6097 C CA . PHE B 1 598 ? 117.777 121.030 138.540 1.00 39.71 536 PHE B CA 1
ATOM 6098 C C . PHE B 1 598 ? 118.395 121.839 137.408 1.00 37.14 536 PHE B C 1
ATOM 6099 O O . PHE B 1 598 ? 118.579 121.326 136.300 1.00 40.23 536 PHE B O 1
ATOM 6107 N N . TYR B 1 599 ? 118.716 123.107 137.665 1.00 32.13 537 TYR B N 1
ATOM 6108 C CA . TYR B 1 599 ? 119.409 123.917 136.673 1.00 29.48 537 TYR B CA 1
ATOM 6109 C C . TYR B 1 599 ? 120.805 123.387 136.376 1.00 31.39 537 TYR B C 1
ATOM 6110 O O . TYR B 1 599 ? 121.312 123.596 135.271 1.00 42.74 537 TYR B O 1
ATOM 6119 N N . GLY B 1 600 ? 121.431 122.709 137.331 1.00 27.91 538 GLY B N 1
ATOM 6120 C CA . GLY B 1 600 ? 122.776 122.206 137.145 1.00 28.12 538 GLY B CA 1
ATOM 6121 C C . GLY B 1 600 ? 122.842 120.833 136.514 1.00 33.22 538 GLY B C 1
ATOM 6122 O O . GLY B 1 600 ? 123.829 120.508 135.849 1.00 41.22 538 GLY B O 1
ATOM 6123 N N . ARG B 1 601 ? 121.815 120.004 136.720 1.00 31.86 539 ARG B N 1
ATOM 6124 C CA . ARG B 1 601 ? 121.802 118.696 136.071 1.00 34.20 539 ARG B CA 1
ATOM 6125 C C . ARG B 1 601 ? 121.740 118.843 134.558 1.00 41.24 539 ARG B C 1
ATOM 6126 O O . ARG B 1 601 ? 122.516 118.217 133.827 1.00 42.45 539 ARG B O 1
ATOM 6134 N N . LEU B 1 602 ? 120.824 119.670 134.070 1.00 46.49 540 LEU B N 1
ATOM 6135 C CA . LEU B 1 602 ? 120.750 120.002 132.649 1.00 43.67 540 LEU B CA 1
ATOM 6136 C C . LEU B 1 602 ? 121.580 121.245 132.338 1.00 46.16 540 LEU B C 1
ATOM 6137 O O . LEU B 1 602 ? 121.115 122.204 131.726 1.00 45.66 540 LEU B O 1
ATOM 6142 N N . LYS B 1 603 ? 122.843 121.222 132.770 1.00 39.57 541 LYS B N 1
ATOM 6143 C CA . LYS B 1 603 ? 123.725 122.359 132.536 1.00 39.72 541 LYS B CA 1
ATOM 6144 C C . LYS B 1 603 ? 124.176 122.427 131.085 1.00 47.03 541 LYS B C 1
ATOM 6145 O O . LYS B 1 603 ? 124.435 123.521 130.571 1.00 51.36 541 LYS B O 1
ATOM 6151 N N . LYS B 1 604 ? 124.274 121.280 130.411 1.00 46.57 542 LYS B N 1
ATOM 6152 C CA . LYS B 1 604 ? 124.758 121.268 129.036 1.00 46.80 542 LYS B CA 1
ATOM 6153 C C . LYS B 1 604 ? 123.838 122.034 128.097 1.00 46.56 542 LYS B C 1
ATOM 6154 O O . LYS B 1 604 ? 124.254 122.381 126.987 1.00 48.30 542 LYS B O 1
ATOM 6160 N N . PHE B 1 605 ? 122.631 122.332 128.559 1.00 40.14 543 PHE B N 1
ATOM 6161 C CA . PHE B 1 605 ? 121.638 122.971 127.675 1.00 39.91 543 PHE B CA 1
ATOM 6162 C C . PHE B 1 605 ? 121.541 124.452 128.005 1.00 45.27 543 PHE B C 1
ATOM 6163 O O . PHE B 1 605 ? 120.596 125.091 127.534 1.00 44.88 543 PHE B O 1
ATOM 6171 N N . SER B 1 606 ? 122.462 124.971 128.811 1.00 51.39 544 SER B N 1
ATOM 6172 C CA . SER B 1 606 ? 122.383 126.388 129.255 1.00 55.39 544 SER B CA 1
ATOM 6173 C C . SER B 1 606 ? 123.795 126.905 129.492 1.00 48.11 544 SER B C 1
ATOM 6174 O O . SER B 1 606 ? 123.946 128.098 129.809 1.00 41.58 544 SER B O 1
ATOM 6177 N N . LEU B 1 607 ? 124.784 126.038 129.289 1.00 44.42 545 LEU B N 1
ATOM 6178 C CA . LEU B 1 607 ? 126.206 126.405 129.482 1.00 41.10 545 LEU B CA 1
ATOM 6179 C C . LEU B 1 607 ? 126.532 127.662 128.661 1.00 46.83 545 LEU B C 1
ATOM 6180 O O . LEU B 1 607 ? 127.534 128.314 128.978 1.00 46.61 545 LEU B O 1
ATOM 6185 N N . HIS B 1 608 ? 125.696 128.001 127.680 1.00 53.55 546 HIS B N 1
ATOM 6186 C CA . HIS B 1 608 ? 126.037 129.140 126.793 1.00 52.66 546 HIS B CA 1
ATOM 6187 C C . HIS B 1 608 ? 125.901 130.428 127.585 1.00 54.64 546 HIS B C 1
ATOM 6188 O O . HIS B 1 608 ? 126.904 130.893 128.150 1.00 49.53 546 HIS B O 1
ATOM 6195 N N . GLY B 1 609 ? 124.707 130.999 127.566 1.00 61.78 547 GLY B N 1
ATOM 6196 C CA . GLY B 1 609 ? 124.446 132.230 128.322 1.00 61.12 547 GLY B CA 1
ATOM 6197 C C . GLY B 1 609 ? 125.313 133.377 127.870 1.00 58.09 547 GLY B C 1
ATOM 6198 O O . GLY B 1 609 ? 125.986 133.244 126.845 1.00 53.57 547 GLY B O 1
ATOM 6199 N N . GLY B 1 610 ? 125.274 134.479 128.606 1.00 53.11 548 GLY B N 1
ATOM 6200 C CA . GLY B 1 610 ? 126.140 135.619 128.287 1.00 52.40 548 GLY B CA 1
ATOM 6201 C C . GLY B 1 610 ? 125.662 136.290 127.035 1.00 50.35 548 GLY B C 1
ATOM 6202 O O . GLY B 1 610 ? 124.647 136.982 127.102 1.00 51.77 548 GLY B O 1
ATOM 6203 N N . GLN B 1 611 ? 126.356 136.030 125.933 1.00 50.66 549 GLN B N 1
ATOM 6204 C CA . GLN B 1 611 ? 126.045 136.673 124.645 1.00 51.45 549 GLN B CA 1
ATOM 6205 C C . GLN B 1 611 ? 125.799 138.135 124.955 1.00 53.07 549 GLN B C 1
ATOM 6206 O O . GLN B 1 611 ? 126.768 138.859 125.183 1.00 51.34 549 GLN B O 1
ATOM 6212 N N . ALA B 1 612 ? 124.531 138.505 125.008 1.00 30.00 550 ALA B N 1
ATOM 6213 C CA . ALA B 1 612 ? 124.158 139.916 125.194 1.00 30.00 550 ALA B CA 1
ATOM 6214 C C . ALA B 1 612 ? 124.957 140.575 126.325 1.00 30.00 550 ALA B C 1
ATOM 6215 O O . ALA B 1 612 ? 125.068 141.801 126.289 1.00 30.00 550 ALA B O 1
ATOM 6217 N N . TRP B 1 613 ? 125.454 139.839 127.332 1.00 30.00 551 TRP B N 1
ATOM 6218 C CA . TRP B 1 613 ? 126.280 140.568 128.319 1.00 30.00 551 TRP B CA 1
ATOM 6219 C C . TRP B 1 613 ? 127.613 140.753 127.618 1.00 30.00 551 TRP B C 1
ATOM 6220 O O . TRP B 1 613 ? 128.461 139.858 127.722 1.00 30.00 551 TRP B O 1
ATOM 6231 N N . LYS B 1 614 ? 127.742 141.854 126.874 1.00 30.00 552 LYS B N 1
ATOM 6232 C CA . LYS B 1 614 ? 128.937 142.059 126.003 1.00 30.00 552 LYS B CA 1
ATOM 6233 C C . LYS B 1 614 ? 130.053 142.763 126.766 1.00 30.00 552 LYS B C 1
ATOM 6234 O O . LYS B 1 614 ? 129.876 143.930 127.108 1.00 30.00 552 LYS B O 1
ATOM 6240 N N . ILE B 1 615 ? 131.172 142.076 126.966 1.00 30.00 553 ILE B N 1
ATOM 6241 C CA . ILE B 1 615 ? 132.300 142.637 127.757 1.00 30.00 553 ILE B CA 1
ATOM 6242 C C . ILE B 1 615 ? 133.125 143.487 126.794 1.00 30.00 553 ILE B C 1
ATOM 6243 O O . ILE B 1 615 ? 132.918 143.334 125.583 1.00 30.00 553 ILE B O 1
ATOM 6248 N N . GLU B 1 616 ? 133.985 144.374 127.303 1.00 30.00 554 GLU B N 1
ATOM 6249 C CA . GLU B 1 616 ? 134.854 145.221 126.435 1.00 30.00 554 GLU B CA 1
ATOM 6250 C C . GLU B 1 616 ? 135.237 144.473 125.157 1.00 30.00 554 GLU B C 1
ATOM 6251 O O . GLU B 1 616 ? 136.442 144.487 124.850 1.00 30.00 554 GLU B O 1
#

Foldseek 3Di:
DPVLVVVLVQLVVLLVVLLVVQVPDDWADPPDPDDDSLLSSLLSLLLQLQFPLLLDFLLRGHLVNLVSSLVSNLNRQPLVVLLVVVVVVVCPVSVVSVVVVVVQLCQQLVQQLCCLPVPVVLNVVCVVSVHDSSSQSSSLLSRLLSLRQHHNHLLFCLSVQLPLRCQVSRLVSNCCHFQLVQLVSQVVVVVVVVVCVVCQADDPNSPRPPHDHPLLSVQLVVVLVVQLVVLLVVCCVFPVCFPQNPPHDPVSSSSQSSSCSSSLAARQGHNTAQQSGDLVNLVSSLVNQLDHSSDGDPPVAQVFAAPVVVLVVLLVVLPVPPPPCCVQFVSQVPSSQLSSLLSSLQSSSHHANACDVVSGPDDDDDCPGDSSGCSQPPDSVRSVSSSVSNSCRSVVVVRNPHCPNVDDD/DPVLVVVLVQLVVLLVVLLVVQVPDDWADPPDPDDDSLLSSLLSLLLQLQFPLLLDFLLRGHLVNLVSSLVSNLNRQPLVVLLVVVVVVVCPVSVVSVVVVVVQLCQQLVQQLCCLPVPVVLNVVCVVSVHDSSSQSSSLLSRLLSLRQHHNHLLFCLSVQLPLRCQVSRLVSNCCHFQLVQLVSQVVVVVVVVVCVVCQADDPNSPRPPHDHPLLSVQLVVVLVVQLVVLLVVCCVFPVCFPQNPPHDPVSSSSQSSSCSSSLAARQGHNTAQQSGDLVNLVSSLVNQLDHSSDGDPPVAQVFAAPVVVLVVLLVVLPVPPPPCCVQFVSQVPSSQLSSLLSSLQSSSHHANACDVVSGPDDDDDCPGDSSGCSQPPDSVRSVSSSVSNSCRSVVVVRNPHCPNVDDD

B-factor: mean 54.8, std 15.91, range [12.86, 107.55]

InterPro domains:
  IPR003445 Cation transporter [PF02386] (197-544)
  IPR051143 TrkH Potassium Transport [PTHR31064] (21-553)

Sequence (818 aa):
AHPFWLQLLYFLFISLLGFLMLKALPMKTSMVPRPMDLDLIFTSVSATTVSSMVAVEMESFSNSQLLLITLLMLLGGEVFTSILGLYFTNALLMFVVMGYHAVVHVAGYTAIVVYLSAVGGAGAVVAGKGISAHTFAIFTVVSTFANCGFVPTNEGMVSFRSFPGLLLLVMPHVLLGNTLFPVFLRLAIAALERVLLIRRRRGGGEGYHHLLPSSRTRFLALTVAVLVVAQLALFCAMEWGSDGLRGLTAGQKLVGALFMAVNSRHSGEMVLDLSTVSSAVVVLYVVMMYLPPYTTFVPVQKLLMSPLSCLAIFIVVICITERRQIADDPINYSVLNIVVEVISAYGNVGFSTGYSCARQVRPDGSCRDLWVGFSGKWSKQGKLTLMAVMFYGRLKKFSLHGGQAWKIEAHPFWLQLLYFLFISLLGFLMLKALPMKTSMVPRPMDLDLIFTSVSATTVSSMVAVEMESFSNSQLLLITLLMLLGGEVFTSILGLYFTNALLMFVVMGYHAVVHVAGYTAIVVYLSAVGGAGAVVAGKGISAHTFAIFTVVSTFANCGFVPTNEGMVSFRSFPGLLLLVMPHVLLGNTLFPVFLRLAIAALERVLLIRRRRGGGEGYHHLLPSSRTRFLALTVAVLVVAQLALFCAMEWGSDGLRGLTAGQKLVGALFMAVNSRHSGEMVLDLSTVSSAVVVLYVVMMYLPPYTTFVPVQKLLMSPLSCLAIFIVVICITERRQIADDPINYSVLNIVVEVISAYGNVGFSTGYSCARQVRPDGSCRDLWVGFSGKWSKQGKLTLMAVMFYGRLKKFSLHGGQAWKIE

Solvent-accessible surface area: 32980 Å² total; per-residue (Å²): 122,105,70,54,147,82,33,35,96,45,3,77,126,18,3,97,80,0,26,93,83,0,87,80,42,97,20,31,101,84,150,54,120,139,30,100,89,16,17,1,44,2,0,0,3,0,0,0,0,6,0,7,3,41,3,6,46,3,55,18,0,12,68,44,0,0,82,12,0,5,109,5,0,29,46,0,0,20,4,53,13,8,15,57,29,14,123,125,82,88,117,120,5,43,158,10,3,117,30,76,14,52,88,22,24,80,54,1,80,62,37,0,25,86,50,14,79,82,95,43,47,12,10,81,43,2,73,68,36,47,4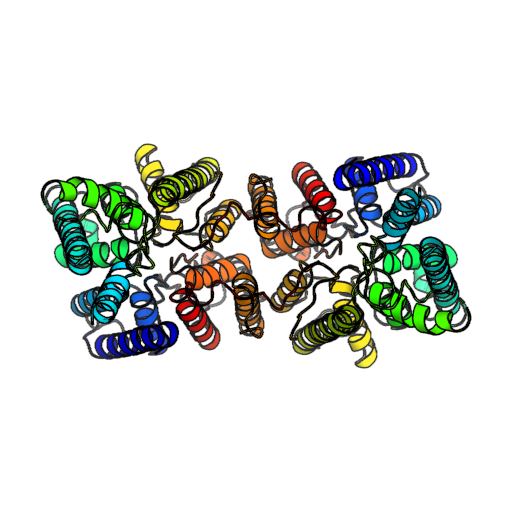,47,26,131,10,0,0,52,0,1,3,6,0,0,4,3,1,0,4,2,11,0,4,35,39,15,0,48,30,0,48,65,66,45,18,1,1,83,50,0,10,50,11,4,43,48,1,10,7,22,12,0,15,85,7,7,98,24,3,54,74,48,49,213,146,54,116,86,47,70,124,191,59,79,31,56,50,13,134,8,22,16,62,17,66,45,3,129,42,0,30,83,1,8,52,76,15,16,82,40,1,31,62,19,1,36,91,39,16,104,55,18,106,24,7,172,80,29,78,72,46,65,4,85,9,2,0,51,0,0,0,5,0,0,11,4,0,4,2,44,0,10,54,6,34,75,16,26,13,0,0,6,14,22,2,16,41,16,0,41,33,3,8,4,1,0,39,37,35,155,128,98,150,50,62,40,10,60,30,16,2,16,81,45,14,16,54,3,0,52,68,15,140,153,66,20,70,63,13,40,45,0,5,25,11,29,13,0,33,2,1,0,12,0,0,2,0,9,0,1,0,7,2,8,37,47,13,99,44,32,49,127,110,92,82,103,35,194,78,97,153,6,23,2,10,1,0,87,30,141,106,6,13,100,27,0,11,50,0,0,29,35,0,16,11,12,53,54,10,26,102,4,12,99,5,61,102,80,74,122,106,68,52,148,81,33,34,94,45,3,77,127,19,2,98,80,0,27,93,83,0,86,79,42,95,19,29,103,84,151,53,118,138,29,99,87,15,17,0,44,1,0,0,2,0,0,0,0,6,0,8,3,40,3,6,45,4,54,18,0,12,67,44,0,0,80,11,0,5,109,5,0,30,46,0,0,19,5,54,14,8,15,57,27,13,125,124,84,89,115,120,5,43,158,11,3,119,29,78,12,51,87,22,25,81,54,0,79,62,38,0,25,85,50,16,77,82,94,42,44,12,9,82,44,2,72,66,37,45,4,49,26,133,10,0,0,51,0,1,3,6,0,0,4,2,1,0,4,3,11,0,3,36,40,15,0,47,29,0,48,62,68,45,20,1,1,84,51,0,11,50,12,5,44,46,1,11,7,22,12,0,16,85,6,6,98,24,3,53,75,51,49,211,147,54,116,84,47,70,122,194,59,79,30,55,50,12,135,7,21,16,63,17,67,46,3,129,43,0,30,82,1,9,51,78,15,16,84,39,1,30,61,19,1,36,89,38,16,103,54,18,105,23,7,170,80,28,79,73,46,68,3,85,10,2,0,51,0,1,0,4,0,0,10,4,0,4,2,46,1,11,53,6,34,76,16,26,13,0,0,6,13,21,3,17,40,16,0,39,32,2,8,6,1,0,41,37,35,153,126,101,153,53,65,40,10,62,30,17,1,15,80,45,13,16,51,4,0,51,70,16,142,152,69,20,70,62,13,39,45,0,6,26,11,29,14,0,34,2,0,0,11,0,0,2,0,8,0,1,0,7,1,8,38,47,12,99,44,32,52,127,109,92,81,104,33,193,78,97,154,7,21,2,8,1,0,90,29,138,109,7,13,100,27,0,11,49,0,0,30,35,0,16,10,12,56,54,11,26,102,5,13,100,5,62,104,79,75

Nearest PDB structures (foldseek):
  8y6l-assembly1_B  TM=1.002E+00  e=1.252E-59  Oryza sativa
  8w9o-assembly1_A  TM=9.685E-01  e=2.988E-30  Arabidopsis thaliana
  8k69-assembly1_B  TM=9.640E-01  e=3.737E-30  Oryza sativa Indica Group
  8w9v-assembly1_B  TM=9.644E-01  e=4.087E-30  Triticum aestivum
  8y6m-assembly1_B  TM=9.487E-01  e=2.101E-28  Oryza sativa Indica Group x Oryza nivara

GO terms:
  GO:0035725 sodium ion transmembrane transport (P, IDA)
  GO:0005886 plasma membrane (C, IDA)
  GO:2000649 regulation of sodium ion transmembrane transporter activity (P, IDA)

Organism: Oryza sativa subsp. japonica (NCBI:txid39947)